Protein 9MNH (pdb70)

Nearest PDB structures (foldseek):
  8xnh-assembly1_C  TM=9.391E-01  e=3.619E-52  Henipavirus nipahense
  7upb-assembly1_A  TM=9.242E-01  e=6.682E-52  Henipavirus nipahense
  5evm-assembly2_E  TM=9.141E-01  e=5.653E-52  Henipavirus nipahense
  6t3f-assembly1_F  TM=9.152E-01  e=1.542E-51  Henipavirus nipahense
  8fmy-assembly1_A  TM=9.403E-01  e=2.978E-47  Mojiang virus

Foldseek 3Di:
DDVLQVLQLFKHWDDKFFAWEKDDWDKDKAKEFDQADDDLCPPFQPPLVVVLLVLCVVVQPLLQVLLVLLQVQWDQDDDPPRPRGTDGDCVSVPDDDDLSSVLSVVLVVCVVVVVLVVVVLVVLLPDQDAWDWDDSDPPDIYIYGYQCSVVSVPPLNVVNPVDDSVVSNVVVNVVSVVLSVLVCPQCPVCSVRQRRDKGWLQSVCVSNVRDQVVVCVSRPPDDDDDVCPPPRRQFIWGWNHRDSPSRMTMIMTIDIDMDGDPQKMKIAMDWFWWQDPNFIKIWDDDGIWIAHPNDTWDFDCPQWDDDPHHIYHHDDGTHHDDVLVVCCVPPDVQSIEMETDDDDPGDAWDADQQKIWGQCVVWWKAAPVVGDTDDQDPQGTIDIDAVVVHQWMCTRNDTGGGYDDQPDDHSRPDHHNHYDHDDDDVVVVVVVVVVVVVVVVVVVVVVVVVVVCVPDVVPDD/DDQLQVVQLFKHWDDKFFAKAWDDWDKDKAKEFDQADDDLQPPFQPVLVVVLLVLCCVPLVLLFVLLVLLQVQWAWDDDPPHDIDTDRHPPSPPDDDPLLVVLSVVLVVCVVVVVLVVVCLVVLLPDQDAWDWDDSDPPDIYIYGYQCSVVSVPPLSVVNPVDDSVVSNVVVNVVSVVLSVLCCPQCPVCSVRQRRDKGWLQSVCVSNVRDQVVVCVSRPPDDDDDVCPVPRRGWIKGWNHRDSPSRMTMIMIIDIDMDGDPQKMKIAMDGFWWQDPNFTKIWDDDGIWIAHPNAIWDFDCPAWDDDPHHIYHHHDGTHHDDPLVVCCVPPDVQSIEMETDDDDPGDAWDDDQQKIWGQCPVWWKAAPVPGDTDDDDPQGTTDIDAVVVHAWMCTRNDTDGGDDDQPDDHSRPDHHHHYYYDDDDVVVVVVVVVVVVVVVVVVVVCVVVVVVVCCCVVVVD/DDQLQVVQQFKHWDDKFFAKAWDDWDKDKAKEFDQADDDLCPPFQPPLVVVLLVLCCVPLVLLFVLLVVLLVAKAWAPPPPPDTGIHGRCVPVPDDDDLSVVLSSVLNVCVVVVVLVVVVLVVLLPDQDAWDWDDSDPPDIYIYGYQCSVVCVPPLNVCNPVDDSVVSNVVVNVVSVVLSVLCCPQCPVCSVRQRRDKGWLQSVCVSNVRDQVVCCVSRPHDDDDQVCVVPRRGWIKGWNHRDSPSRMTMIMIIDIDMGGDPQKMKIAMDGFWWQDPNFTKTWDADGIWIAHPNDTWDFDCPQWDDGPRHIYHHDDGTHHDDVLNVCCVPPAVQSIEMETDDDDPGDAWDADQQKIWGQCVVWWKAAPVPGDTDDQDPQGTIDIDAVVVHAWMQTRNDTDGGDDDDPPDHSNRDGHNNHDHDYDPDPVVVVVVVVVVVVVVVVVVVVVVVVVVVVCVVVPD

Secondary structure (DSSP, 8-state):
--HHHHHHHTEEEEEEEEEEEE---EEEEEEEE-SPP-SGGGSS-TTTHHHHHHHHHHHHHHHHHHHHHHHHHB----SSS--SS--B-HHHH-EE-HHHHHHHHHHHHHHHHHHHHHTTHHHHTT--SSB--EE-SSS-EE--B-STTTHHHHTTTT-SSSS-HHHHHHHHHHHHHHHHHHHHHHTSGGGT-TTT----HHHHHGGGTS-HHHHHHHHT----SSHHHH--S---EEEEE--TTTTEEEEEEEE--EEE-TT-EEEEEEE--EEETTEEEEE---S-EEESSS-EEEE--SS-EE-SSEEEESS--EE---HHHHHHHHT-STTS-EEEE--S----EEEETTEEEE-TTTS-EEETTTTEE----SS-SSEEE-TTT-SEEEETTEEEE--S---SS-TTTS------B----HHHHHHHHHHHHHHHHHHHHHHHHHHHHHHHTTT--/--HHHHHHHTEEEEEEEEEEEE---EEEEEEEE-S---SGGGSS-TTTHHHHHHHHHHHHHHHHHHHHHHHHTEE----TTS----EEETTSS-EE-HHHHHHHHHHHHHHHHHHHHHTTHHHHTT--SSB--EE-SSS-EE--B-STTTTTTTTSSS-SSSS-HHHHHHHHHHHHHHHHHHHHHHTSGGGT-TTTS-EEHHHHHGGGTS-HHHHHHHHT----SSHHHH--S--EEEEEE--TTTTEEEEEEEE--EEE-TT-EEEEEEE--EEETTEEEEE---SEEEESSS-EEB---SS-EE-SSEEEESS---B---HHHHHHHHT-SSSS-EEEE--S----EEEETTEEEE-TTTS-EEETTTTEE----TT-SSEEE-TTT-SEEEETTEEEE--S---SS-TTSS------B----HHHHHHHHHHHHHHHHHHHHHHHHHHHHHHHHTTT-/--HHHHHHHTEEEEEEEEEEEE-S-EEEEEEEE-SPP-SGGGSS-TTTHHHHHHHHHHHHHHHHHHHHHHTTT-EES-SSSS---EEEEHHHH-EE-HHHHHHHHHHHHHHHHHHHHHTTHHHHTT--SSB--EE-SSS-EE--B-SSTTHHHHTSSTTSSSS-HHHHHHHHHHHHHHHHHHHHHHTSGGGT-TTT--EEHHHHHGGGTS-HHHHHHHHT----SSHHHH--S--EEEEEE--TTTTEEEEEEEE--EEE-TT-EEEEEEE--EEETTEEEEE---SEEEESSS-EEB---SS-EE-SSEEEESS---B---HHHHHHHHT-GGG--EEEE--S----EEEETTEEEE-TTTS-EEETTTTEE----TT-SSEEE-TTT-SEEEETTEEEE--S---S--TTTS----------TTTHHHHHHHHHHHHHHHHHHHHHHHHHHHHHHGGG-

B-factor: mean 60.15, std 31.33, range [11.2, 174.12]

Solvent-accessible surface area: 61331 Å² total; per-residue (Å²): 73,59,61,40,60,7,7,6,10,0,1,2,55,1,79,71,22,81,3,36,28,32,17,150,79,78,69,78,20,4,0,4,9,3,26,5,30,40,111,74,3,111,110,22,11,104,160,17,30,81,42,3,45,110,49,0,49,45,5,1,78,55,4,28,101,28,2,75,93,24,33,119,12,10,138,100,24,68,40,107,168,21,118,150,11,18,12,3,37,1,85,57,22,29,28,2,42,23,67,42,4,72,24,3,33,52,5,48,144,1,56,125,44,1,55,111,2,23,91,60,81,116,25,4,62,118,4,79,86,14,40,52,94,26,97,28,37,144,165,100,62,5,10,3,8,6,20,10,3,23,61,7,33,11,58,1,24,45,36,53,127,142,22,56,44,150,42,2,16,53,11,1,48,42,32,1,37,46,3,3,12,49,2,24,90,22,6,1,75,3,9,91,32,3,3,36,34,89,9,61,3,67,38,2,0,90,4,13,98,19,2,23,30,30,8,18,79,29,9,57,26,102,39,136,81,49,15,39,28,31,13,10,94,32,6,38,4,36,1,7,72,3,14,52,130,17,34,0,8,0,1,51,0,39,45,23,73,42,87,97,31,109,59,7,62,0,9,31,13,27,68,0,0,8,48,76,75,82,26,38,35,25,2,29,9,44,68,38,2,1,44,82,78,156,88,11,3,45,16,51,39,102,93,13,49,59,2,62,85,4,6,0,3,47,98,41,23,8,71,40,17,15,76,69,16,66,65,8,3,39,32,68,6,49,24,5,2,28,69,74,17,86,15,94,84,20,54,45,28,2,6,5,80,0,5,0,30,2,1,13,103,66,28,70,4,54,2,7,68,76,105,99,112,44,136,34,59,147,65,11,21,6,18,8,2,9,73,98,134,2,67,11,0,30,0,24,187,41,14,0,30,18,9,73,150,58,18,161,76,7,5,37,108,49,96,26,86,56,7,59,69,12,107,56,16,45,9,62,17,28,104,54,24,33,68,11,91,71,13,40,61,124,11,70,91,53,24,146,92,6,61,48,18,54,109,135,38,53,65,32,198,79,55,66,41,58,4,5,11,15,0,1,2,56,1,85,67,18,81,3,36,30,45,21,160,69,79,68,85,17,5,1,3,9,4,29,7,28,38,111,78,3,111,107,22,15,117,133,14,28,62,42,3,39,109,49,1,47,41,5,2,76,46,4,27,102,31,4,72,111,26,38,111,19,4,145,60,38,86,14,88,119,38,142,112,23,12,23,0,34,0,86,62,29,31,25,1,38,20,69,40,3,74,25,1,12,53,9,42,132,2,58,126,43,2,54,112,2,24,91,58,74,116,28,4,64,117,5,80,87,14,43,51,95,27,95,29,38,145,164,100,78,5,9,3,7,5,19,8,4,23,66,6,30,11,60,2,26,41,35,51,128,139,24,56,43,151,47,2,16,56,17,2,49,42,30,1,35,45,3,2,14,49,2,32,100,17,5,6,76,3,8,91,36,1,5,34,34,72,8,65,9,72,39,1,0,92,4,15,95,22,3,27,34,35,9,20,77,22,17,57,30,100,41,136,81,50,17,34,34,15,8,12,105,30,6,50,3,41,3,8,73,3,16,51,125,18,33,2,6,0,1,48,1,43,39,20,73,48,108,87,36,110,59,7,64,0,9,34,14,29,55,0,0,11,45,79,73,81,18,39,32,24,2,41,6,46,67,39,3,2,36,88,76,212,93,15,7,52,16,55,41,101,105,13,46,53,2,65,86,4,2,1,4,53,95,42,24,6,75,50,19,10,81,56,19,67,70,5,2,71,31,66,8,51,32,2,5,33,65,78,17,81,19,94,82,23,54,42,26,3,5,8,82,0,8,0,28,1,0,13,106,65,25,75,4,60,2,25,53,79,115,102,110,41,132,32,59,144,55,9,18,8,17,6,1,3,69,96,131,2,72,12,0,28,0,23,174,33,13,1,24,23,11,67,158,74,25,171,89,11,10,39,108,47,96,46,79,54,6,38,64,24,82,93,55,74,8,25,27,22,43,25,52,28,86,11,82,121,25,31,53,117,15,80,70,31,30,149,94,25,49,67,38,23,105,130,30,32,59,60,136,75,54,62,40,52,4,6,12,12,0,1,2,48,1,76,72,17,81,3,36,31,41,17,133,72,80,69,88,16,10,0,5,8,4,27,5,30,40,108,77,3,108,111,22,11,120,170,20,31,78,41,3,46,104,50,1,46,52,5,3,80,56,5,25,105,32,3,66,110,23,24,110,30,0,113,94,33,0,79,10,147,100,65,133,36,30,21,2,36,0,75,65,36,26,32,2,42,23,68,42,4,72,26,1,28,54,5,35,148,3,52,124,45,2,55,114,2,22,91,59,81,115,24,3,57,115,4,82,91,14,39,49,97,20,98,30,39,144,166,107,76,6,11,2,9,7,24,13,4,24,69,7,31,12,57,1,27,44,30,56,127,141,26,56,44,151,44,2,16,54,14,2,48,44,38,1,37,38,5,2,12,42,3,24,92,19,6,8,74,2,10,99,34,4,3,35,34,82,11,61,7,78,39,3,0,93,2,18,102,22,3,28,32,28,11,18,78,27,16,58,27,104,37,134,79,59,17,38,34,39,10,12,111,19,8,40,2,38,3,5,70,4,15,51,128,14,36,0,8,0,2,47,1,40,39,27,74,47,81,90,33,112,60,7,64,0,8,43,12,31,67,1,0,2,44,83,72,82,17,36,32,17,1,30,10,43,71,44,3,3,41,93,70,214,93,13,7,43,16,53,38,103,97,11,29,56,5,61,86,2,4,0,2,47,98,42,22,9,70,25,18,18,83,59,22,63,67,4,2,76,32,66,8,59,22,3,1,27,56,96,22,87,18,95,92,25,53,36,28,3,4,8,85,2,9,2,29,0,0,13,109,61,21,75,4,61,2,2,53,78,84,102,114,41,133,33,57,139,58,11,12,6,17,5,1,4,74,98,122,2,70,24,0,33,0,44,131,22,13,1,31,18,13,67,149,53,51,155,62,18,6,42,111,39,85,67,70,40,11,40,71,5,88,51,82,92,74,43,22,15,18,20,12,10,36,30,58,77,17,12,41,88,13,75,75,24,29,136,88,14,77,60,12,62,94,83,30,94,47,54,209

Structure (mmCIF, N/CA/C/O backbone):
data_9MNH
#
_entry.id   9MNH
#
_cell.length_a   1.00
_cell.length_b   1.00
_cell.length_c   1.00
_cell.angle_alpha   90.00
_cell.angle_beta   90.00
_cell.angle_gamma   90.00
#
_symmetry.space_group_name_H-M   'P 1'
#
loop_
_entity.id
_entity.type
_entity.pdbx_description
1 polymer 'Fusion Protein'
2 branched beta-D-mannopyranose-(1-4)-2-acetamido-2-deoxy-beta-D-glucopyranose-(1-4)-2-acetamido-2-deoxy-beta-D-glucopyranose
3 branched beta-D-mannopyranose-(1-4)-2-acetamido-2-deoxy-beta-D-glucopyranose-(1-4)-[alpha-L-fucopyranose-(1-6)]2-acetamido-2-deoxy-beta-D-glucopyranose
4 non-polymer 2-acetamido-2-deoxy-beta-D-glucopyranose
#
loop_
_atom_site.group_PDB
_atom_site.id
_atom_site.type_symbol
_atom_site.label_atom_id
_atom_site.label_alt_id
_atom_site.label_comp_id
_atom_site.label_asym_id
_atom_site.label_entity_id
_atom_site.label_seq_id
_atom_site.pdbx_PDB_ins_code
_atom_site.Cartn_x
_atom_site.Cartn_y
_atom_site.Cartn_z
_atom_site.occupancy
_atom_site.B_iso_or_equiv
_atom_site.auth_seq_id
_atom_site.auth_comp_id
_atom_site.auth_asym_id
_atom_site.auth_atom_id
_atom_site.pdbx_PDB_model_num
ATOM 1 N N . VAL A 1 1 ? 147.242 182.898 161.086 1.00 89.66 22 VAL A N 1
ATOM 2 C CA . VAL A 1 1 ? 147.677 181.517 161.238 1.00 89.66 22 VAL A CA 1
ATOM 3 C C . VAL A 1 1 ? 146.466 180.572 161.156 1.00 89.66 22 VAL A C 1
ATOM 4 O O . VAL A 1 1 ? 145.378 180.880 161.648 1.00 89.66 22 VAL A O 1
ATOM 8 N N . ASP A 1 2 ? 146.646 179.448 160.465 1.00 87.17 23 ASP A N 1
ATOM 9 C CA . ASP A 1 2 ? 145.608 178.435 160.320 1.00 87.17 23 ASP A CA 1
ATOM 10 C C . ASP A 1 2 ? 146.014 177.200 161.115 1.00 87.17 23 ASP A C 1
ATOM 11 O O . ASP A 1 2 ? 147.009 176.545 160.786 1.00 87.17 23 ASP A O 1
ATOM 16 N N . PHE A 1 3 ? 145.245 176.883 162.157 1.00 72.62 24 PHE A N 1
ATOM 17 C CA . PHE A 1 3 ? 145.586 175.768 163.030 1.00 72.62 24 PHE A CA 1
ATOM 18 C C . PHE A 1 3 ? 145.111 174.419 162.507 1.00 72.62 24 PHE A C 1
ATOM 19 O O . PHE A 1 3 ? 145.548 173.392 163.032 1.00 72.62 24 PHE A O 1
ATOM 27 N N . GLU A 1 4 ? 144.244 174.390 161.492 1.00 75.95 25 GLU A N 1
ATOM 28 C CA . GLU A 1 4 ? 143.796 173.113 160.941 1.00 75.95 25 GLU A CA 1
ATOM 29 C C . GLU A 1 4 ? 144.904 172.442 160.136 1.00 75.95 25 GLU A C 1
ATOM 30 O O . GLU A 1 4 ? 145.170 171.245 160.302 1.00 75.95 25 GLU A O 1
ATOM 36 N N . ARG A 1 5 ? 145.571 173.208 159.268 1.00 77.54 26 ARG A N 1
ATOM 37 C CA . ARG A 1 5 ? 146.684 172.671 158.490 1.00 77.54 26 ARG A CA 1
ATOM 38 C C . ARG A 1 5 ? 147.875 172.342 159.384 1.00 77.54 26 ARG A C 1
ATOM 39 O O . ARG A 1 5 ? 148.555 171.327 159.180 1.00 77.54 26 ARG A O 1
ATOM 47 N N . LEU A 1 6 ? 148.128 173.179 160.392 1.00 62.76 27 LEU A N 1
ATOM 48 C CA . LEU A 1 6 ? 149.218 172.922 161.323 1.00 62.76 27 LEU A CA 1
ATOM 49 C C . LEU A 1 6 ? 148.893 171.769 162.267 1.00 62.76 27 LEU A C 1
ATOM 50 O O . LEU A 1 6 ? 149.813 171.140 162.797 1.00 62.76 27 LEU A O 1
ATOM 55 N N . ALA A 1 7 ? 147.608 171.473 162.481 1.00 58.68 28 ALA A N 1
ATOM 56 C CA . ALA A 1 7 ? 147.226 170.253 163.181 1.00 58.68 28 ALA A CA 1
ATOM 57 C C . ALA A 1 7 ? 147.354 169.032 162.287 1.00 58.68 28 ALA A C 1
ATOM 58 O O . ALA A 1 7 ? 147.626 167.932 162.780 1.00 58.68 28 ALA A O 1
ATOM 60 N N . SER A 1 8 ? 147.144 169.208 160.982 1.00 68.17 29 SER A N 1
ATOM 61 C CA . SER A 1 8 ? 147.351 168.112 160.042 1.00 68.17 29 SER A CA 1
ATOM 62 C C . SER A 1 8 ? 148.828 167.759 159.916 1.00 68.17 29 SER A C 1
ATOM 63 O O . SER A 1 8 ? 149.176 166.585 159.743 1.00 68.17 29 SER A O 1
ATOM 66 N N . ILE A 1 9 ? 149.714 168.755 159.998 1.00 64.01 30 ILE A N 1
ATOM 67 C CA . ILE A 1 9 ? 151.139 168.465 159.851 1.00 64.01 30 ILE A CA 1
ATOM 68 C C . ILE A 1 9 ? 151.732 167.900 161.145 1.00 64.01 30 ILE A C 1
ATOM 69 O O . ILE A 1 9 ? 152.779 167.241 161.104 1.00 64.01 30 ILE A O 1
ATOM 74 N N . GLY A 1 10 ? 151.074 168.092 162.288 1.00 49.08 31 GLY A N 1
ATOM 75 C CA . GLY A 1 10 ? 151.548 167.489 163.520 1.00 49.08 31 GLY A CA 1
ATOM 76 C C . GLY A 1 10 ? 151.840 168.451 164.655 1.00 49.08 31 GLY A C 1
ATOM 77 O O . GLY A 1 10 ? 152.648 168.145 165.536 1.00 49.08 31 GLY A O 1
ATOM 78 N N . GLY A 1 11 ? 151.195 169.614 164.651 1.00 43.34 32 GLY A N 1
ATOM 79 C CA . GLY A 1 11 ? 151.357 170.568 165.732 1.00 43.34 32 GLY A CA 1
ATOM 80 C C . GLY A 1 11 ? 150.032 170.981 166.336 1.00 43.34 32 GLY A C 1
ATOM 81 O O . GLY A 1 11 ? 149.114 171.377 165.616 1.00 43.34 32 GLY A O 1
ATOM 82 N N . ILE A 1 12 ? 149.911 170.907 167.657 1.00 42.83 33 ILE A N 1
ATOM 83 C CA . ILE A 1 12 ? 148.644 171.121 168.344 1.00 42.83 33 ILE A CA 1
ATOM 84 C C . ILE A 1 12 ? 148.736 172.422 169.130 1.00 42.83 33 ILE A C 1
ATOM 85 O O . ILE A 1 12 ? 149.745 172.679 169.797 1.00 42.83 33 ILE A O 1
ATOM 90 N N . LYS A 1 13 ? 147.698 173.253 169.023 1.00 40.64 34 LYS A N 1
ATOM 91 C CA . LYS A 1 13 ? 147.691 174.564 169.663 1.00 40.64 34 LYS A CA 1
ATOM 92 C C . LYS A 1 13 ? 147.605 174.419 171.177 1.00 40.64 34 LYS A C 1
ATOM 93 O O . LYS A 1 13 ? 146.649 173.839 171.702 1.00 40.64 34 LYS A O 1
ATOM 99 N N . GLY A 1 14 ? 148.602 174.947 171.873 1.00 37.61 35 GLY A N 1
ATOM 100 C CA . GLY A 1 14 ? 148.662 174.907 173.319 1.00 37.61 35 GLY A CA 1
ATOM 101 C C . GLY A 1 14 ? 148.004 176.110 173.956 1.00 37.61 35 GLY A C 1
ATOM 102 O O . GLY A 1 14 ? 147.094 176.725 173.391 1.00 37.61 35 GLY A O 1
ATOM 103 N N . HIS A 1 15 ? 148.474 176.453 175.152 1.00 36.00 36 HIS A N 1
ATOM 104 C CA . HIS A 1 15 ? 147.888 177.545 175.915 1.00 36.00 36 HIS A CA 1
ATOM 105 C C . HIS A 1 15 ? 148.242 178.897 175.303 1.00 36.00 36 HIS A C 1
ATOM 106 O O . HIS A 1 15 ? 149.215 179.043 174.560 1.00 36.00 36 HIS A O 1
ATOM 113 N N . SER A 1 16 ? 147.417 179.892 175.618 1.00 37.60 37 SER A N 1
ATOM 114 C CA . SER A 1 16 ? 147.653 181.275 175.226 1.00 37.60 37 SER A CA 1
ATOM 115 C C . SER A 1 16 ? 148.057 182.067 176.462 1.00 37.60 37 SER A C 1
ATOM 116 O O . SER A 1 16 ? 147.317 182.098 177.452 1.00 37.60 37 SER A O 1
ATOM 119 N N . LYS A 1 17 ? 149.226 182.701 176.401 1.00 34.14 38 LYS A N 1
ATOM 120 C CA . LYS A 1 17 ? 149.774 183.458 177.517 1.00 34.14 38 LYS A CA 1
ATOM 121 C C . LYS A 1 17 ? 150.150 184.860 177.059 1.00 34.14 38 LYS A C 1
ATOM 122 O O . LYS A 1 17 ? 150.392 185.109 175.875 1.00 34.14 38 LYS A O 1
ATOM 128 N N . LEU A 1 18 ? 150.202 185.776 178.023 1.00 39.34 39 LEU A N 1
ATOM 129 C CA . LEU A 1 18 ? 150.511 187.173 177.765 1.00 39.34 39 LEU A CA 1
ATOM 130 C C . LEU A 1 18 ? 152.022 187.403 177.797 1.00 39.34 39 LEU A C 1
ATOM 131 O O . LEU A 1 18 ? 152.817 186.478 177.976 1.00 39.34 39 LEU A O 1
ATOM 136 N N . TYR A 1 19 ? 152.422 188.661 177.626 1.00 34.88 40 TYR A N 1
ATOM 137 C CA . TYR A 1 19 ? 153.828 189.040 177.591 1.00 34.88 40 TYR A CA 1
ATOM 138 C C . TYR A 1 19 ? 154.006 190.341 178.357 1.00 34.88 40 TYR A C 1
ATOM 139 O O . TYR A 1 19 ? 153.355 191.340 178.041 1.00 34.88 40 TYR A O 1
ATOM 148 N N . LYS A 1 20 ? 154.885 190.329 179.359 1.00 35.31 41 LYS A N 1
ATOM 149 C CA . LYS A 1 20 ? 155.120 191.491 180.203 1.00 35.31 41 LYS A CA 1
ATOM 150 C C . LYS A 1 20 ? 156.615 191.720 180.365 1.00 35.31 41 LYS A C 1
ATOM 151 O O . LYS A 1 20 ? 157.395 190.766 180.436 1.00 35.31 41 LYS A O 1
ATOM 157 N N . ILE A 1 21 ? 157.007 192.993 180.423 1.00 40.61 42 ILE A N 1
ATOM 158 C CA . ILE A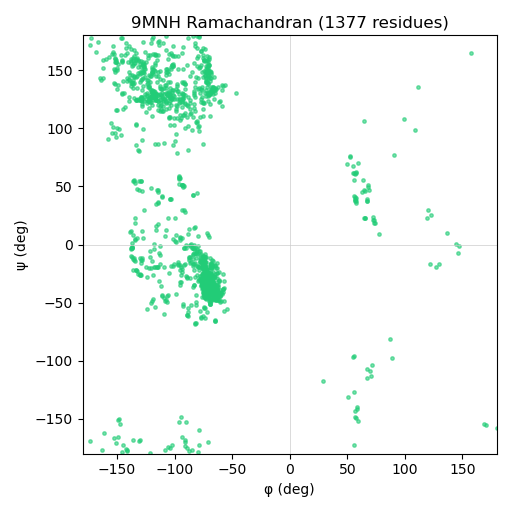 1 21 ? 158.406 193.402 180.465 1.00 40.61 42 ILE A CA 1
ATOM 159 C C . ILE A 1 21 ? 158.636 194.222 181.728 1.00 40.61 42 ILE A C 1
ATOM 160 O O . ILE A 1 21 ? 157.812 195.071 182.084 1.00 40.61 42 ILE A O 1
ATOM 165 N N . LYS A 1 22 ? 159.743 193.954 182.416 1.00 44.57 43 LYS A N 1
ATOM 166 C CA . LYS A 1 22 ? 160.160 194.812 183.517 1.00 44.57 43 LYS A CA 1
ATOM 167 C C . LYS A 1 22 ? 160.652 196.147 182.968 1.00 44.57 43 LYS A C 1
ATOM 168 O O . LYS A 1 22 ? 161.482 196.186 182.055 1.00 44.57 43 LYS A O 1
ATOM 174 N N . GLY A 1 23 ? 160.144 197.241 183.527 1.00 67.93 44 GLY A N 1
ATOM 175 C CA . GLY A 1 23 ? 160.498 198.559 183.027 1.00 67.93 44 GLY A CA 1
ATOM 176 C C . GLY A 1 23 ? 160.073 199.640 183.994 1.00 67.93 44 GLY A C 1
ATOM 177 O O . GLY A 1 23 ? 159.393 199.379 184.991 1.00 67.93 44 GLY A O 1
ATOM 178 N N . HIS A 1 24 ? 160.480 200.876 183.660 1.00 90.51 45 HIS A N 1
ATOM 179 C CA . HIS A 1 24 ? 160.313 202.107 184.435 1.00 90.51 45 HIS A CA 1
ATOM 180 C C . HIS A 1 24 ? 160.837 201.927 185.860 1.00 90.51 45 HIS A C 1
ATOM 181 O O . HIS A 1 24 ? 160.048 201.733 186.794 1.00 90.51 45 HIS A O 1
ATOM 188 N N . PRO A 1 25 ? 162.155 201.921 186.067 1.00 63.04 46 PRO A N 1
ATOM 189 C CA . PRO A 1 25 ? 162.675 201.688 187.418 1.00 63.04 46 PRO A CA 1
ATOM 190 C C . PRO A 1 25 ? 162.928 202.964 188.208 1.00 63.04 46 PRO A C 1
ATOM 191 O O . PRO A 1 25 ? 163.427 203.969 187.697 1.00 63.04 46 PRO A O 1
ATOM 195 N N . THR A 1 26 ? 162.569 202.915 189.485 1.00 43.45 47 THR A N 1
ATOM 196 C CA . THR A 1 26 ? 162.969 203.928 190.448 1.00 43.45 47 THR A CA 1
ATOM 197 C C . THR A 1 26 ? 164.113 203.386 191.299 1.00 43.45 47 THR A C 1
ATOM 198 O O . THR A 1 26 ? 164.367 202.180 191.342 1.00 43.45 47 THR A O 1
ATOM 202 N N . THR A 1 27 ? 164.815 204.292 191.968 1.00 38.77 48 THR A N 1
ATOM 203 C CA . THR A 1 27 ? 166.072 203.963 192.624 1.00 38.77 48 THR A CA 1
ATOM 204 C C . THR A 1 27 ? 165.927 204.001 194.139 1.00 38.77 48 THR A C 1
ATOM 205 O O . THR A 1 27 ? 165.236 204.864 194.688 1.00 38.77 48 THR A O 1
ATOM 209 N N . LYS A 1 28 ? 166.585 203.055 194.805 1.00 27.02 49 LYS A N 1
ATOM 210 C CA . LYS A 1 28 ? 166.715 203.052 196.254 1.00 27.02 49 LYS A CA 1
ATOM 211 C C . LYS A 1 28 ? 168.176 202.811 196.606 1.00 27.02 49 LYS A C 1
ATOM 212 O O . LYS A 1 28 ? 168.924 202.208 195.833 1.00 27.02 49 LYS A O 1
ATOM 218 N N . ASP A 1 29 ? 168.588 203.308 197.769 1.00 31.49 50 ASP A N 1
ATOM 219 C CA . ASP A 1 29 ? 169.982 203.259 198.188 1.00 31.49 50 ASP A CA 1
ATOM 220 C C . ASP A 1 29 ? 170.121 202.404 199.437 1.00 31.49 50 ASP A C 1
ATOM 221 O O . ASP A 1 29 ? 169.389 202.599 200.413 1.00 31.49 50 ASP A O 1
ATOM 226 N N . ILE A 1 30 ? 171.060 201.460 199.402 1.00 49.69 51 ILE A N 1
ATOM 227 C CA . ILE A 1 30 ? 171.410 200.658 200.564 1.00 49.69 51 ILE A CA 1
ATOM 228 C C . ILE A 1 30 ? 172.901 200.826 200.817 1.00 49.69 51 ILE A C 1
ATOM 229 O O . ILE A 1 30 ? 173.660 201.265 199.950 1.00 49.69 51 ILE A O 1
ATOM 234 N N . VAL A 1 31 ? 173.314 200.505 202.038 1.00 29.08 52 VAL A N 1
ATOM 235 C CA . VAL A 1 31 ? 174.722 200.510 202.409 1.00 29.08 52 VAL A CA 1
ATOM 236 C C . VAL A 1 31 ? 175.068 199.170 203.037 1.00 29.08 52 VAL A C 1
ATOM 237 O O . VAL A 1 31 ? 174.298 198.620 203.833 1.00 29.08 52 VAL A O 1
ATOM 241 N N . ILE A 1 32 ? 176.210 198.621 202.640 1.00 49.69 53 ILE A N 1
ATOM 242 C CA . ILE A 1 32 ? 176.680 197.332 203.122 1.00 49.69 53 ILE A CA 1
ATOM 243 C C . ILE A 1 32 ? 178.016 197.568 203.803 1.00 49.69 53 ILE A C 1
ATOM 244 O O . ILE A 1 32 ? 179.008 197.899 203.141 1.00 49.69 53 ILE A O 1
ATOM 249 N N . LYS A 1 33 ? 178.044 197.417 205.120 1.00 24.88 54 LYS A N 1
ATOM 250 C CA . LYS A 1 33 ? 179.310 197.403 205.823 1.00 24.88 54 LYS A CA 1
ATOM 251 C C . LYS A 1 33 ? 179.941 196.020 205.699 1.00 24.88 54 LYS A C 1
ATOM 252 O O . LYS A 1 33 ? 179.257 195.015 205.496 1.00 24.88 54 LYS A O 1
ATOM 258 N N . LEU A 1 34 ? 181.266 195.978 205.782 1.00 22.36 55 LEU A N 1
ATOM 259 C CA . LEU A 1 34 ? 181.990 194.727 205.601 1.00 22.36 55 LEU A CA 1
ATOM 260 C C . LEU A 1 34 ? 182.655 194.224 206.870 1.00 22.36 55 LEU A C 1
ATOM 261 O O . LEU A 1 34 ? 182.700 193.015 207.098 1.00 22.36 55 LEU A O 1
ATOM 266 N N . VAL A 1 35 ? 183.160 195.119 207.712 1.00 49.69 56 VAL A N 1
ATOM 267 C CA . VAL A 1 35 ? 183.762 194.726 208.982 1.00 49.69 56 VAL A CA 1
ATOM 268 C C . VAL A 1 35 ? 182.646 194.540 210.004 1.00 49.69 56 VAL A C 1
ATOM 269 O O . VAL A 1 35 ? 181.880 195.482 210.253 1.00 49.69 56 VAL A O 1
ATOM 273 N N . PRO A 1 36 ? 182.502 193.356 210.599 1.00 38.74 57 PRO A N 1
ATOM 274 C CA . PRO A 1 36 ? 181.469 193.171 211.625 1.00 38.74 57 PRO A CA 1
ATOM 275 C C . PRO A 1 36 ? 181.819 193.912 212.905 1.00 38.74 57 PRO A C 1
ATOM 276 O O . PRO A 1 36 ? 182.968 193.915 213.351 1.00 38.74 57 PRO A O 1
ATOM 280 N N . ASN A 1 37 ? 180.811 194.547 213.495 1.00 50.31 58 ASN A N 1
ATOM 281 C CA . ASN A 1 37 ? 181.005 195.365 214.684 1.00 50.31 58 ASN A CA 1
ATOM 282 C C . ASN A 1 37 ? 180.876 194.492 215.923 1.00 50.31 58 ASN A C 1
ATOM 283 O O . ASN A 1 37 ? 179.824 193.889 216.160 1.00 50.31 58 ASN A O 1
ATOM 288 N N . LEU A 1 38 ? 181.945 194.427 216.711 1.00 67.59 59 LEU A N 1
ATOM 289 C CA . LEU A 1 38 ? 181.963 193.669 217.952 1.00 67.59 59 LEU A CA 1
ATOM 290 C C . LEU A 1 38 ? 182.236 194.614 219.113 1.00 67.59 59 LEU A C 1
ATOM 291 O O . LEU A 1 38 ? 183.151 195.442 219.048 1.00 67.59 59 LEU A O 1
ATOM 296 N N . ASN A 1 39 ? 181.415 194.511 220.155 1.00 87.12 60 ASN A N 1
ATOM 297 C CA . ASN A 1 39 ? 181.623 195.252 221.391 1.00 87.12 60 ASN A CA 1
ATOM 298 C C . ASN A 1 39 ? 181.552 194.383 222.635 1.00 87.12 60 ASN A C 1
ATOM 299 O O . ASN A 1 39 ? 182.152 194.751 223.652 1.00 87.12 60 ASN A O 1
ATOM 304 N N . ASN A 1 40 ? 180.843 193.254 222.594 1.00 98.94 61 ASN A N 1
ATOM 305 C CA . ASN A 1 40 ? 180.909 192.282 223.677 1.00 98.94 61 ASN A CA 1
ATOM 306 C C . ASN A 1 40 ? 182.262 191.587 223.730 1.00 98.94 61 ASN A C 1
ATOM 307 O O . ASN A 1 40 ? 182.686 191.144 224.803 1.00 98.94 61 ASN A O 1
ATOM 312 N N . LEU A 1 41 ? 182.954 191.493 222.592 1.00 92.12 62 LEU A N 1
ATOM 313 C CA . LEU A 1 41 ? 184.217 190.773 222.485 1.00 92.12 62 LEU A CA 1
ATOM 314 C C . LEU A 1 41 ? 185.428 191.661 222.742 1.00 92.12 62 LEU A C 1
ATOM 315 O O . LEU A 1 41 ? 186.516 191.381 222.225 1.00 92.12 62 LEU A O 1
ATOM 320 N N . THR A 1 42 ? 185.278 192.721 223.534 1.00 91.75 63 THR A N 1
ATOM 321 C CA . THR A 1 42 ? 186.410 193.581 223.855 1.00 91.75 63 THR A CA 1
ATOM 322 C C . THR A 1 42 ? 187.360 192.962 224.874 1.00 91.75 63 THR A C 1
ATOM 323 O O . THR A 1 42 ? 188.445 193.510 225.094 1.00 91.75 63 THR A O 1
ATOM 327 N N . VAL A 1 43 ? 186.987 191.847 225.495 1.00 94.12 64 VAL A N 1
ATOM 328 C CA . VAL A 1 43 ? 187.840 191.195 226.483 1.00 94.12 64 VAL A CA 1
ATOM 329 C C . VAL A 1 43 ? 188.785 190.195 225.830 1.00 94.12 64 VAL A C 1
ATOM 330 O O . VAL A 1 43 ? 190.003 190.264 226.016 1.00 94.12 64 VAL A O 1
ATOM 334 N N . CYS A 1 44 ? 188.250 189.250 225.054 1.00 103.33 65 CYS A N 1
ATOM 335 C CA . CYS A 1 44 ? 189.045 188.177 224.451 1.00 103.33 65 CYS A CA 1
ATOM 336 C C . CYS A 1 44 ? 188.732 188.066 222.960 1.00 103.33 65 CYS A C 1
ATOM 337 O O . CYS A 1 44 ? 187.957 187.202 222.542 1.00 103.33 65 CYS A O 1
ATOM 340 N N . SER A 1 45 ? 189.346 188.936 222.160 1.00 105.88 66 SER A N 1
ATOM 341 C CA . SER A 1 45 ? 189.343 188.774 220.711 1.00 105.88 66 SER A CA 1
ATOM 342 C C . SER A 1 45 ? 190.703 188.999 220.075 1.00 105.88 66 SER A C 1
ATOM 343 O O . SER A 1 45 ? 190.857 188.678 218.891 1.00 105.88 66 SER A O 1
ATOM 346 N N . GLU A 1 46 ? 191.678 189.531 220.811 1.00 105.74 67 GLU A N 1
ATOM 347 C CA . GLU A 1 46 ? 193.035 189.904 220.379 1.00 105.74 67 GLU A CA 1
ATOM 348 C C . GLU A 1 46 ? 192.928 190.906 219.224 1.00 105.74 67 GLU A C 1
ATOM 349 O O . GLU A 1 46 ? 191.978 191.697 219.156 1.00 105.74 67 GLU A O 1
ATOM 355 N N . MET A 1 47 ? 193.901 190.890 218.319 1.00 106.44 68 MET A N 1
ATOM 356 C CA . MET A 1 47 ? 193.931 191.769 217.156 1.00 106.44 68 MET A CA 1
ATOM 357 C C . MET A 1 47 ? 193.711 190.982 215.867 1.00 106.44 68 MET A C 1
ATOM 358 O O . MET A 1 47 ? 194.367 191.223 214.853 1.00 106.44 68 MET A O 1
ATOM 363 N N . SER A 1 48 ? 192.777 190.028 215.899 1.00 86.58 69 SER A N 1
ATOM 364 C CA . SER A 1 48 ? 192.505 189.174 214.747 1.00 86.58 69 SER A CA 1
ATOM 365 C C . SER A 1 48 ? 191.769 189.895 213.623 1.00 86.58 69 SER A C 1
ATOM 366 O O . SER A 1 48 ? 191.663 189.341 212.524 1.00 86.58 69 SER A O 1
ATOM 369 N N . ILE A 1 49 ? 191.261 191.104 213.867 1.00 64.56 70 ILE A N 1
ATOM 370 C CA . ILE A 1 49 ? 190.608 191.881 212.819 1.00 64.56 70 ILE A CA 1
ATOM 371 C C . ILE A 1 49 ? 191.626 192.446 211.828 1.00 64.56 70 ILE A C 1
ATOM 372 O O . ILE A 1 49 ? 191.263 192.760 210.686 1.00 64.56 70 ILE A O 1
ATOM 377 N N . ASP A 1 50 ? 192.902 192.542 212.228 1.00 57.69 71 ASP A N 1
ATOM 378 C CA . ASP A 1 50 ? 193.928 193.176 211.400 1.00 57.69 71 ASP A CA 1
ATOM 379 C C . ASP A 1 50 ? 194.227 192.370 210.139 1.00 57.69 71 ASP A C 1
ATOM 380 O O . ASP A 1 50 ? 194.451 192.949 209.068 1.00 57.69 71 ASP A O 1
ATOM 385 N N . GLY A 1 51 ? 194.228 191.038 210.244 1.00 39.57 72 GLY A N 1
ATOM 386 C CA . GLY A 1 51 ? 194.416 190.209 209.062 1.00 39.57 72 GLY A CA 1
ATOM 387 C C . GLY A 1 51 ? 193.260 190.312 208.085 1.00 39.57 72 GLY A C 1
ATOM 388 O O . GLY A 1 51 ? 193.465 190.334 206.866 1.00 39.57 72 GLY A O 1
ATOM 389 N N . TYR A 1 52 ? 192.033 190.407 208.605 1.00 33.01 73 TYR A N 1
ATOM 390 C CA . TYR A 1 52 ? 190.868 190.611 207.751 1.00 33.01 73 TYR A CA 1
ATOM 391 C C . TYR A 1 52 ? 190.901 191.981 207.081 1.00 33.01 73 TYR A C 1
ATOM 392 O O . TYR A 1 52 ? 190.509 192.113 205.915 1.00 33.01 73 TYR A O 1
ATOM 401 N N . LEU A 1 53 ? 191.371 193.006 207.802 1.00 34.70 74 LEU A N 1
ATOM 402 C CA . LEU A 1 53 ? 191.519 194.337 207.217 1.00 34.70 74 LEU A CA 1
ATOM 403 C C . LEU A 1 53 ? 192.571 194.350 206.115 1.00 34.70 74 LEU A C 1
ATOM 404 O O . LEU A 1 53 ? 192.372 194.972 205.063 1.00 34.70 74 LEU A O 1
ATOM 409 N N . ASN A 1 54 ? 193.692 193.654 206.333 1.00 30.84 75 ASN A N 1
ATOM 410 C CA . ASN A 1 54 ? 194.720 193.552 205.302 1.00 30.84 75 ASN A CA 1
ATOM 411 C C . ASN A 1 54 ? 194.249 192.719 204.116 1.00 30.84 75 ASN A C 1
ATOM 412 O O . ASN A 1 54 ? 194.740 192.906 202.997 1.00 30.84 75 ASN A O 1
ATOM 417 N N . LEU A 1 55 ? 193.312 191.796 204.339 1.00 24.34 76 LEU A N 1
ATOM 418 C CA . LEU A 1 55 ? 192.748 191.042 203.225 1.00 24.34 76 LEU A CA 1
ATOM 419 C C . LEU A 1 55 ? 191.771 191.887 202.410 1.00 24.34 76 LEU A C 1
ATOM 420 O O . LEU A 1 55 ? 191.774 191.825 201.176 1.00 24.34 76 LEU A O 1
ATOM 425 N N . ILE A 1 56 ? 190.926 192.684 203.077 1.00 24.55 77 ILE A N 1
ATOM 426 C CA . ILE A 1 56 ? 189.894 193.442 202.364 1.00 24.55 77 ILE A CA 1
ATOM 427 C C . ILE A 1 56 ? 190.373 194.793 201.847 1.00 24.55 77 ILE A C 1
ATOM 428 O O . ILE A 1 56 ? 189.650 195.434 201.063 1.00 24.55 77 ILE A O 1
ATOM 433 N N . ASN A 1 57 ? 191.557 195.257 202.261 1.00 24.06 78 ASN A N 1
ATOM 434 C CA . ASN A 1 57 ? 192.099 196.480 201.679 1.00 24.06 78 ASN A CA 1
ATOM 435 C C . ASN A 1 57 ? 192.552 196.285 200.239 1.00 24.06 78 ASN A C 1
ATOM 436 O O . ASN A 1 57 ? 192.636 197.266 199.493 1.00 24.06 78 ASN A O 1
ATOM 441 N N . ALA A 1 58 ? 192.840 195.050 199.829 1.00 23.65 79 ALA A N 1
ATOM 442 C CA . ALA A 1 58 ? 193.120 194.764 198.429 1.00 23.65 79 ALA A CA 1
ATOM 443 C C . ALA A 1 58 ? 191.860 194.706 197.578 1.00 23.65 79 ALA A C 1
ATOM 444 O O . ALA A 1 58 ? 191.961 194.700 196.347 1.00 23.65 79 ALA A O 1
ATOM 446 N N . VAL A 1 59 ? 190.686 194.664 198.201 1.00 24.06 80 VAL A N 1
ATOM 447 C CA . VAL A 1 59 ? 189.419 194.641 197.488 1.00 24.06 80 VAL A CA 1
ATOM 448 C C . VAL A 1 59 ? 188.786 196.026 197.428 1.00 24.06 80 VAL A C 1
ATOM 449 O O . VAL A 1 59 ? 188.286 196.437 196.381 1.00 24.06 80 VAL A O 1
ATOM 453 N N . ILE A 1 60 ? 188.823 196.761 198.543 1.00 23.45 81 ILE A N 1
ATOM 454 C CA . ILE A 1 60 ? 188.076 198.015 198.643 1.00 23.45 81 ILE A CA 1
ATOM 455 C C . ILE A 1 60 ? 188.754 199.126 197.836 1.00 23.45 81 ILE A C 1
ATOM 456 O O . ILE A 1 60 ? 188.091 199.861 197.093 1.00 23.45 81 ILE A O 1
ATOM 461 N N . ILE A 1 61 ? 190.086 199.238 197.948 1.00 24.57 82 ILE A N 1
ATOM 462 C CA . ILE A 1 61 ? 190.795 200.425 197.438 1.00 24.57 82 ILE A CA 1
ATOM 463 C C . ILE A 1 61 ? 190.782 200.573 195.911 1.00 24.57 82 ILE A C 1
ATOM 464 O O . ILE A 1 61 ? 190.509 201.689 195.432 1.00 24.57 82 ILE A O 1
ATOM 469 N N . PRO A 1 62 ? 191.074 199.525 195.087 1.00 23.62 83 PRO A N 1
ATOM 470 C CA . PRO A 1 62 ? 190.991 199.735 193.622 1.00 23.62 83 PRO A CA 1
ATOM 471 C C . PRO A 1 62 ? 189.599 200.068 193.102 1.00 23.62 83 PRO A C 1
ATOM 472 O O . PRO A 1 62 ? 189.477 200.774 192.086 1.00 23.62 83 PRO A O 1
ATOM 476 N N . ILE A 1 63 ? 188.556 199.596 193.790 1.00 23.32 84 ILE A N 1
ATOM 477 C CA . ILE A 1 63 ? 187.186 199.979 193.464 1.00 23.32 84 ILE A CA 1
ATOM 478 C C . ILE A 1 63 ? 186.996 201.480 193.650 1.00 23.32 84 ILE A C 1
ATOM 479 O O . ILE A 1 63 ? 186.446 202.162 192.776 1.00 23.32 84 ILE A O 1
ATOM 484 N N . SER A 1 64 ? 187.503 202.018 194.766 1.00 21.13 85 SER A N 1
ATOM 485 C CA . SER A 1 64 ? 187.409 203.451 195.032 1.00 21.13 85 SER A CA 1
ATOM 486 C C . SER A 1 64 ? 188.216 204.264 194.029 1.00 21.13 85 SER A C 1
ATOM 487 O O . SER A 1 64 ? 187.773 205.338 193.602 1.00 21.13 85 SER A O 1
ATOM 490 N N . GLN A 1 65 ? 189.394 203.760 193.635 1.00 24.47 86 GLN A N 1
ATOM 491 C CA . GLN A 1 65 ? 190.224 204.444 192.640 1.00 24.47 86 GLN A CA 1
ATOM 492 C C . GLN A 1 65 ? 189.528 204.525 191.284 1.00 24.47 86 GLN A C 1
ATOM 493 O O . GLN A 1 65 ? 189.502 205.590 190.647 1.00 24.47 86 GLN A O 1
ATOM 499 N N . SER A 1 66 ? 188.940 203.411 190.836 1.00 24.85 87 SER A N 1
ATOM 500 C CA . SER A 1 66 ? 188.245 203.409 189.552 1.00 24.85 87 SER A CA 1
ATOM 501 C C . SER A 1 66 ? 186.985 204.268 189.595 1.00 24.85 87 SER A C 1
ATOM 502 O O . SER A 1 66 ? 186.669 204.962 188.617 1.00 24.85 87 SER A O 1
ATOM 505 N N . LEU A 1 67 ? 186.272 204.261 190.730 1.00 24.55 88 LEU A N 1
ATOM 506 C CA . LEU A 1 67 ? 185.090 205.109 190.871 1.00 24.55 88 LEU A CA 1
ATOM 507 C C . LEU A 1 67 ? 185.445 206.591 190.834 1.00 24.55 88 LEU A C 1
ATOM 508 O O . LEU A 1 67 ? 184.779 207.366 190.143 1.00 24.55 88 LEU A O 1
ATOM 513 N N . GLU A 1 68 ? 186.507 207.003 191.540 1.00 30.24 89 GLU A N 1
ATOM 514 C CA . GLU A 1 68 ? 186.849 208.426 191.545 1.00 30.24 89 GLU A CA 1
ATOM 515 C C . GLU A 1 68 ? 187.422 208.863 190.200 1.00 30.24 89 GLU A C 1
ATOM 516 O O . GLU A 1 68 ? 187.258 210.023 189.800 1.00 30.24 89 GLU A O 1
ATOM 522 N N . LEU A 1 69 ? 188.058 207.938 189.468 1.00 30.37 90 LEU A N 1
ATOM 523 C CA . LEU A 1 69 ? 188.449 208.236 188.091 1.00 30.37 90 LEU A CA 1
ATOM 524 C C . LEU A 1 69 ? 187.219 208.454 187.210 1.00 30.37 90 LEU A C 1
ATOM 525 O O . LEU A 1 69 ? 187.195 209.369 186.373 1.00 30.37 90 LEU A O 1
ATOM 530 N N . MET A 1 70 ? 186.178 207.633 187.400 1.00 28.97 91 MET A N 1
ATOM 531 C CA . MET A 1 70 ? 184.950 207.801 186.622 1.00 28.97 91 MET A CA 1
ATOM 532 C C . MET A 1 70 ? 184.213 209.091 186.980 1.00 28.97 91 MET A C 1
ATOM 533 O O . MET A 1 70 ? 183.536 209.677 186.128 1.00 28.97 91 MET A O 1
ATOM 538 N N . ARG A 1 71 ? 184.314 209.543 188.235 1.00 32.23 92 ARG A N 1
ATOM 539 C CA . ARG A 1 71 ? 183.774 210.866 188.558 1.00 32.23 92 ARG A CA 1
ATOM 540 C C . ARG A 1 71 ? 184.634 211.974 187.959 1.00 32.23 92 ARG A C 1
ATOM 541 O O . ARG A 1 71 ? 184.125 213.053 187.635 1.00 32.23 92 ARG A O 1
ATOM 549 N N . ASN A 1 72 ? 185.943 211.736 187.819 1.00 45.93 93 ASN A N 1
ATOM 550 C CA . ASN A 1 72 ? 186.807 212.752 187.221 1.00 45.93 93 ASN A CA 1
ATOM 551 C C . ASN A 1 72 ? 186.588 212.884 185.717 1.00 45.93 93 ASN A C 1
ATOM 552 O O . ASN A 1 72 ? 186.866 213.945 185.146 1.00 45.93 93 ASN A O 1
ATOM 557 N N . ASN A 1 73 ? 186.130 211.817 185.052 1.00 40.50 94 ASN A N 1
ATOM 558 C CA . ASN A 1 73 ? 185.934 211.887 183.602 1.00 40.50 94 ASN A CA 1
ATOM 559 C C . ASN A 1 73 ? 184.779 212.812 183.224 1.00 40.50 94 ASN A C 1
ATOM 560 O O . ASN A 1 73 ? 184.867 213.559 182.243 1.00 40.50 94 ASN A O 1
ATOM 565 N N . VAL A 1 74 ? 183.686 212.775 183.983 1.00 46.70 95 VAL A N 1
ATOM 566 C CA . VAL A 1 74 ? 182.540 213.637 183.706 1.00 46.70 95 VAL A CA 1
ATOM 567 C C . VAL A 1 74 ? 182.863 215.037 184.230 1.00 46.70 95 VAL A C 1
ATOM 568 O O . VAL A 1 74 ? 183.684 215.193 185.141 1.00 46.70 95 VAL A O 1
ATOM 572 N N . LYS A 1 75 ? 182.261 216.069 183.635 1.00 57.06 96 LYS A N 1
ATOM 573 C CA . LYS A 1 75 ? 182.575 217.450 184.002 1.00 57.06 96 LYS A CA 1
ATOM 574 C C . LYS A 1 75 ? 181.302 218.279 183.892 1.00 57.06 96 LYS A C 1
ATOM 575 O O . LYS A 1 75 ? 180.752 218.419 182.797 1.00 57.06 96 LYS A O 1
ATOM 581 N N . ASP A 1 76 ? 180.840 218.826 185.013 1.00 64.12 97 ASP A N 1
ATOM 582 C CA . ASP A 1 76 ? 179.633 219.644 185.000 1.00 64.12 97 ASP A CA 1
ATOM 583 C C . ASP A 1 76 ? 179.932 221.011 184.396 1.00 64.12 97 ASP A C 1
ATOM 584 O O . ASP A 1 76 ? 180.723 221.784 184.946 1.00 64.12 97 ASP A O 1
ATOM 589 N N . GLY A 1 77 ? 179.297 221.307 183.267 1.00 91.81 98 GLY A N 1
ATOM 590 C CA . GLY A 1 77 ? 179.520 222.569 182.582 1.00 91.81 98 GLY A CA 1
ATOM 591 C C . GLY A 1 77 ? 178.413 222.828 181.586 1.00 91.81 98 GLY A C 1
ATOM 592 O O . GLY A 1 77 ? 177.455 222.059 181.474 1.00 91.81 98 GLY A O 1
ATOM 593 N N . THR A 1 78 ? 178.563 223.932 180.854 1.00 109.45 99 THR A N 1
ATOM 594 C CA . THR A 1 78 ? 177.569 224.366 179.869 1.00 109.45 99 THR A CA 1
ATOM 595 C C . THR A 1 78 ? 178.201 225.175 178.737 1.00 109.45 99 THR A C 1
ATOM 596 O O . THR A 1 78 ? 178.438 226.384 178.850 1.00 109.45 99 THR A O 1
ATOM 600 N N . PRO A 1 79 ? 178.518 224.518 177.618 1.00 110.81 100 PRO A N 1
ATOM 601 C CA . PRO A 1 79 ? 178.839 225.267 176.396 1.00 110.81 100 PRO A CA 1
ATOM 602 C C . PRO A 1 79 ? 177.613 225.966 175.832 1.00 110.81 100 PRO A C 1
ATOM 603 O O . PRO A 1 79 ? 176.711 225.300 175.311 1.00 110.81 100 PRO A O 1
ATOM 607 N N . ASN A 1 80 ? 177.605 227.304 175.910 1.00 116.52 101 ASN A N 1
ATOM 608 C CA . ASN A 1 80 ? 176.500 228.186 175.529 1.00 116.52 101 ASN A CA 1
ATOM 609 C C . ASN A 1 80 ? 175.170 227.774 176.155 1.00 116.52 101 ASN A C 1
ATOM 610 O O . ASN A 1 80 ? 175.096 227.532 177.364 1.00 116.52 101 ASN A O 1
ATOM 615 N N . GLU A 1 81 ? 174.117 227.685 175.340 1.00 111.49 102 GLU A N 1
ATOM 616 C CA . GLU A 1 81 ? 172.782 227.322 175.820 1.00 111.49 102 GLU A CA 1
ATOM 617 C C . GLU A 1 81 ? 172.639 225.799 175.802 1.00 111.49 102 GLU A C 1
ATOM 618 O O . GLU A 1 81 ? 172.078 225.195 174.885 1.00 111.49 102 GLU A O 1
ATOM 624 N N . ASN A 1 82 ? 173.165 225.177 176.850 1.00 119.13 103 ASN A N 1
ATOM 625 C CA . ASN A 1 82 ? 173.198 223.731 176.963 1.00 119.13 103 ASN A CA 1
ATOM 626 C C . ASN A 1 82 ? 172.185 223.300 178.036 1.00 119.13 103 ASN A C 1
ATOM 627 O O . ASN A 1 82 ? 171.461 224.125 178.601 1.00 119.13 103 ASN A O 1
ATOM 632 N N . ILE A 1 83 ? 172.126 221.998 178.322 1.00 134.74 104 ILE A N 1
ATOM 633 C CA . ILE A 1 83 ? 171.196 221.420 179.289 1.00 134.74 104 ILE A CA 1
ATOM 634 C C . ILE A 1 83 ? 171.789 221.431 180.695 1.00 134.74 104 ILE A C 1
ATOM 635 O O . ILE A 1 83 ? 171.236 220.806 181.609 1.00 134.74 104 ILE A O 1
ATOM 640 N N . PHE A 1 84 ? 172.930 222.115 180.856 1.00 126.98 105 PHE A N 1
ATOM 641 C CA . PHE A 1 84 ? 173.569 222.422 182.146 1.00 126.98 105 PHE A CA 1
ATOM 642 C C . PHE A 1 84 ? 174.008 221.148 182.875 1.00 126.98 105 PHE A C 1
ATOM 643 O O . PHE A 1 84 ? 173.647 220.899 184.028 1.00 126.98 105 PHE A O 1
ATOM 651 N N . GLY A 1 85 ? 174.814 220.345 182.187 1.00 100.80 106 GLY A N 1
ATOM 652 C CA . GLY A 1 85 ? 175.310 219.120 182.786 1.00 100.80 106 GLY A CA 1
ATOM 653 C C . GLY A 1 85 ? 176.016 218.252 181.764 1.00 100.80 106 GLY A C 1
ATOM 654 O O . GLY A 1 85 ? 176.527 218.748 180.756 1.00 100.80 106 GLY A O 1
ATOM 655 N N . ALA A 1 86 ? 176.032 216.945 182.061 1.00 79.23 107 ALA A N 1
ATOM 656 C CA . ALA A 1 86 ? 176.665 215.884 181.276 1.00 79.23 107 ALA A CA 1
ATOM 657 C C . ALA A 1 86 ? 178.146 216.158 181.025 1.00 79.23 107 ALA A C 1
ATOM 658 O O . ALA A 1 86 ? 178.893 216.363 181.987 1.00 79.23 107 ALA A O 1
ATOM 660 N N . ILE A 1 87 ? 178.562 216.113 179.749 1.00 64.00 108 ILE A N 1
ATOM 661 C CA . ILE A 1 87 ? 179.919 216.349 179.237 1.00 64.00 108 ILE A CA 1
ATOM 662 C C . ILE A 1 87 ? 180.886 215.284 179.743 1.00 64.00 108 ILE A C 1
ATOM 663 O O . ILE A 1 87 ? 181.297 215.298 180.908 1.00 64.00 108 ILE A O 1
ATOM 668 N N . VAL A 1 88 ? 181.284 214.369 178.860 1.00 50.49 109 VAL A N 1
ATOM 669 C CA . VAL A 1 88 ? 182.307 213.375 179.172 1.00 50.49 109 VAL A CA 1
ATOM 670 C C . VAL A 1 88 ? 183.413 213.488 178.128 1.00 50.49 109 VAL A C 1
ATOM 671 O O . VAL A 1 88 ? 183.137 213.708 176.943 1.00 50.49 109 VAL A O 1
ATOM 675 N N . ALA A 1 89 ? 184.663 213.401 178.573 1.00 37.42 110 ALA A N 1
ATOM 676 C CA . ALA A 1 89 ? 185.798 213.600 177.683 1.00 37.42 110 ALA A CA 1
ATOM 677 C C . ALA A 1 89 ? 186.116 212.311 176.939 1.00 37.42 110 ALA A C 1
ATOM 678 O O . ALA A 1 89 ? 186.249 211.249 177.553 1.00 37.42 110 ALA A O 1
ATOM 680 N N . GLY A 1 90 ? 186.225 212.409 175.613 1.00 42.57 111 GLY A N 1
ATOM 681 C CA . GLY A 1 90 ? 186.571 211.244 174.816 1.00 42.57 111 GLY A CA 1
ATOM 682 C C . GLY A 1 90 ? 187.997 210.776 175.040 1.00 42.57 111 GLY A C 1
ATOM 683 O O . GLY A 1 90 ? 188.278 209.576 175.008 1.00 42.57 111 GLY A O 1
ATOM 684 N N . ALA A 1 91 ? 188.917 211.720 175.255 1.00 42.00 112 ALA A N 1
ATOM 685 C CA . ALA A 1 91 ? 190.313 211.360 175.486 1.00 42.00 112 ALA A CA 1
ATOM 686 C C . ALA A 1 91 ? 190.505 210.715 176.853 1.00 42.00 112 ALA A C 1
ATOM 687 O O . ALA A 1 91 ? 191.337 209.814 177.011 1.00 42.00 112 ALA A O 1
ATOM 689 N N . ALA A 1 92 ? 189.744 211.161 177.853 1.00 38.90 113 ALA A N 1
ATOM 690 C CA . ALA A 1 92 ? 189.889 210.612 179.195 1.00 38.90 113 ALA A CA 1
ATOM 691 C C . ALA A 1 92 ? 189.153 209.291 179.372 1.00 38.90 113 ALA A C 1
ATOM 692 O O . ALA A 1 92 ? 189.358 208.615 180.385 1.00 38.90 113 ALA A O 1
ATOM 694 N N . LEU A 1 93 ? 188.305 208.908 178.419 1.00 39.70 114 LEU A N 1
ATOM 695 C CA . LEU A 1 93 ? 187.504 207.696 178.535 1.00 39.70 114 LEU A CA 1
ATOM 696 C C . LEU A 1 93 ? 188.067 206.554 177.693 1.00 39.70 114 LEU A C 1
ATOM 697 O O . LEU A 1 93 ? 187.761 205.386 177.961 1.00 39.70 114 LEU A O 1
ATOM 702 N N . GLY A 1 94 ? 188.920 206.856 176.717 1.00 32.45 115 GLY A N 1
ATOM 703 C CA . GLY A 1 94 ? 189.543 205.830 175.902 1.00 32.45 115 GLY A CA 1
ATOM 704 C C . GLY A 1 94 ? 188.600 205.118 174.955 1.00 32.45 115 GLY A C 1
ATOM 705 O O . GLY A 1 94 ? 188.177 205.688 173.947 1.00 32.45 115 GLY A O 1
ATOM 706 N N . ILE A 1 95 ? 188.290 203.857 175.250 1.00 32.14 116 ILE A N 1
ATOM 707 C CA . ILE A 1 95 ? 187.364 203.052 174.461 1.00 32.14 116 ILE A CA 1
ATOM 708 C C . ILE A 1 95 ? 186.216 202.633 175.367 1.00 32.14 116 ILE A C 1
ATOM 709 O O . ILE A 1 95 ? 186.445 202.066 176.442 1.00 32.14 116 ILE A O 1
ATOM 714 N N . ALA A 1 96 ? 184.986 202.907 174.936 1.00 36.52 117 ALA A N 1
ATOM 715 C CA . ALA A 1 96 ? 183.826 202.666 175.781 1.00 36.52 117 ALA A CA 1
ATOM 716 C C . ALA A 1 96 ? 182.597 202.408 174.923 1.00 36.52 117 ALA A C 1
ATOM 717 O O . ALA A 1 96 ? 182.574 202.705 173.726 1.00 36.52 117 ALA A O 1
ATOM 719 N N . THR A 1 97 ? 181.573 201.848 175.559 1.00 45.82 118 THR A N 1
ATOM 720 C CA . THR A 1 97 ? 180.275 201.593 174.953 1.00 45.82 118 THR A CA 1
ATOM 721 C C . THR A 1 97 ? 179.258 202.605 175.476 1.00 45.82 118 THR A C 1
ATOM 722 O O . THR A 1 97 ? 179.594 203.543 176.203 1.00 45.82 118 THR A O 1
ATOM 726 N N . ALA A 1 98 ? 177.995 202.404 175.090 1.00 47.22 119 ALA A N 1
ATOM 727 C CA . ALA A 1 98 ? 176.939 203.333 175.487 1.00 47.22 119 ALA A CA 1
ATOM 728 C C . ALA A 1 98 ? 176.559 203.161 176.954 1.00 47.22 119 ALA A C 1
ATOM 729 O O . ALA A 1 98 ? 176.286 204.148 177.652 1.00 47.22 119 ALA A O 1
ATOM 731 N N . ALA A 1 99 ? 176.528 201.912 177.432 1.00 46.61 120 ALA A N 1
ATOM 732 C CA . ALA A 1 99 ? 176.128 201.638 178.809 1.00 46.61 120 ALA A CA 1
ATOM 733 C C . ALA A 1 99 ? 177.145 202.163 179.813 1.00 46.61 120 ALA A C 1
ATOM 734 O O . ALA A 1 99 ? 176.771 202.549 180.925 1.00 46.61 120 ALA A O 1
ATOM 736 N N . GLN A 1 100 ? 178.424 202.210 179.433 1.00 46.67 121 GLN A N 1
ATOM 737 C CA . GLN A 1 100 ? 179.440 202.766 180.320 1.00 46.67 121 GLN A CA 1
ATOM 738 C C . GLN A 1 100 ? 179.282 204.277 180.460 1.00 46.67 121 GLN A C 1
ATOM 739 O O . GLN A 1 100 ? 179.444 204.826 181.559 1.00 46.67 121 GLN A O 1
ATOM 745 N N . VAL A 1 101 ? 178.935 204.956 179.362 1.00 43.10 122 VAL A N 1
ATOM 746 C CA . VAL A 1 101 ? 178.637 206.386 179.406 1.00 43.10 122 VAL A CA 1
ATOM 747 C C . VAL A 1 101 ? 177.390 206.645 180.247 1.00 43.10 122 VAL A C 1
ATOM 748 O O . VAL A 1 101 ? 177.345 207.597 181.040 1.00 43.10 122 VAL A O 1
ATOM 752 N N . THR A 1 102 ? 176.377 205.777 180.116 1.00 39.77 123 THR A N 1
ATOM 753 C CA . THR A 1 102 ? 175.167 205.898 180.928 1.00 39.77 123 THR A CA 1
ATOM 754 C C . THR A 1 102 ? 175.461 205.677 182.411 1.00 39.77 123 THR A C 1
ATOM 755 O O . THR A 1 102 ? 174.880 206.346 183.273 1.00 39.77 123 THR A O 1
ATOM 759 N N . SER A 1 103 ? 176.387 204.766 182.723 1.00 37.15 124 SER A N 1
ATOM 760 C CA . SER A 1 103 ? 176.791 204.556 184.111 1.00 37.15 124 SER A CA 1
ATOM 761 C C . SER A 1 103 ? 177.556 205.757 184.662 1.00 37.15 124 SER A C 1
ATOM 762 O O . SER A 1 103 ? 177.399 206.107 185.837 1.00 37.15 124 SER A O 1
ATOM 765 N N . VAL A 1 104 ? 178.386 206.396 183.828 1.00 35.74 125 VAL A N 1
ATOM 766 C CA . VAL A 1 104 ? 179.089 207.615 184.239 1.00 35.74 125 VAL A CA 1
ATOM 767 C C . VAL A 1 104 ? 178.094 208.736 184.541 1.00 35.74 125 VAL A C 1
ATOM 768 O O . VAL A 1 104 ? 178.223 209.455 185.548 1.00 35.74 125 VAL A O 1
ATOM 772 N N . VAL A 1 105 ? 177.061 208.866 183.701 1.00 34.62 126 VAL A N 1
ATOM 773 C CA . VAL A 1 105 ? 175.980 209.821 183.953 1.00 34.62 126 VAL A CA 1
ATOM 774 C C . VAL A 1 105 ? 175.223 209.463 185.235 1.00 34.62 126 VAL A C 1
ATOM 775 O O . VAL A 1 105 ? 174.823 210.350 186.001 1.00 34.62 126 VAL A O 1
ATOM 779 N N . ALA A 1 106 ? 175.064 208.163 185.516 1.00 31.99 127 ALA A N 1
ATOM 780 C CA . ALA A 1 106 ? 174.394 207.724 186.742 1.00 31.99 127 ALA A CA 1
ATOM 781 C C . ALA A 1 106 ? 175.180 208.101 187.997 1.00 31.99 127 ALA A C 1
ATOM 782 O O . ALA A 1 106 ? 174.591 208.558 188.986 1.00 31.99 127 ALA A O 1
ATOM 784 N N . LEU A 1 107 ? 176.506 207.914 187.979 1.00 29.20 128 LEU A N 1
ATOM 785 C CA . LEU A 1 107 ? 177.334 208.358 189.105 1.00 29.20 128 LEU A CA 1
ATOM 786 C C . LEU A 1 107 ? 177.323 209.875 189.267 1.00 29.20 128 LEU A C 1
ATOM 787 O O . LEU A 1 107 ? 177.275 210.381 190.399 1.00 29.20 128 LEU A O 1
ATOM 792 N N . HIS A 1 108 ? 177.362 210.620 188.155 1.00 38.36 129 HIS A N 1
ATOM 793 C CA . HIS A 1 108 ? 177.300 212.078 188.258 1.00 38.36 129 HIS A CA 1
ATOM 794 C C . HIS A 1 108 ? 175.935 212.558 188.744 1.00 38.36 129 HIS A C 1
ATOM 795 O O . HIS A 1 108 ? 175.837 213.626 189.358 1.00 38.36 129 HIS A O 1
ATOM 802 N N . LYS A 1 109 ? 174.881 211.783 188.491 1.00 39.21 130 LYS A N 1
ATOM 803 C CA . LYS A 1 109 ? 173.565 212.115 189.023 1.00 39.21 130 LYS A CA 1
ATOM 804 C C . LYS A 1 109 ? 173.449 211.767 190.504 1.00 39.21 130 LYS A C 1
ATOM 805 O O . LYS A 1 109 ? 172.789 212.487 191.261 1.00 39.21 130 LYS A O 1
ATOM 811 N N . SER A 1 110 ? 174.078 210.674 190.936 1.00 31.43 131 SER A N 1
ATOM 812 C CA . SER A 1 110 ? 173.926 210.179 192.299 1.00 31.43 131 SER A CA 1
ATOM 813 C C . SER A 1 110 ? 175.024 210.644 193.250 1.00 31.43 131 SER A C 1
ATOM 814 O O . SER A 1 110 ? 175.056 210.180 194.397 1.00 31.43 131 SER A O 1
ATOM 817 N N . ASN A 1 111 ? 175.929 211.521 192.789 1.00 28.96 132 ASN A N 1
ATOM 818 C CA . ASN A 1 111 ? 177.005 212.042 193.639 1.00 28.96 132 ASN A CA 1
ATOM 819 C C . ASN A 1 111 ? 176.481 212.783 194.870 1.00 28.96 132 ASN A C 1
ATOM 820 O O . ASN A 1 111 ? 177.035 212.636 195.968 1.00 28.96 132 ASN A O 1
ATOM 825 N N . GLN A 1 112 ? 175.422 213.587 194.707 1.00 35.10 133 GLN A N 1
ATOM 826 C CA . GLN A 1 112 ? 174.898 214.375 195.824 1.00 35.10 133 GLN A CA 1
ATOM 827 C C . GLN A 1 112 ? 174.280 213.490 196.901 1.00 35.10 133 GLN A C 1
ATOM 828 O O . GLN A 1 112 ? 174.516 213.701 198.099 1.00 35.10 133 GLN A O 1
ATOM 834 N N . ASN A 1 113 ? 173.509 212.478 196.497 1.00 32.83 134 ASN A N 1
ATOM 835 C CA . ASN A 1 113 ? 172.940 211.558 197.475 1.00 32.83 134 ASN A CA 1
ATOM 836 C C . ASN A 1 113 ? 174.008 210.662 198.087 1.00 32.83 134 ASN A C 1
ATOM 837 O O . ASN A 1 113 ? 173.883 210.270 199.254 1.00 32.83 134 ASN A O 1
ATOM 842 N N . ALA A 1 114 ? 175.068 210.348 197.330 1.00 29.08 135 ALA A N 1
ATOM 843 C CA . ALA A 1 114 ? 176.194 209.609 197.895 1.00 29.08 135 ALA A CA 1
ATOM 844 C C . ALA A 1 114 ? 176.901 210.416 198.976 1.00 29.08 135 ALA A C 1
ATOM 845 O O . ALA A 1 114 ? 177.283 209.869 200.016 1.00 29.08 135 ALA A O 1
ATOM 847 N N . ALA A 1 115 ? 177.063 211.725 198.758 1.00 35.00 136 ALA A N 1
ATOM 848 C CA . ALA A 1 115 ? 177.639 212.588 199.788 1.00 35.00 136 ALA A CA 1
ATOM 849 C C . ALA A 1 115 ? 176.708 212.727 200.991 1.00 35.00 136 ALA A C 1
ATOM 850 O O . ALA A 1 115 ? 177.172 212.799 202.138 1.00 35.00 136 ALA A O 1
ATOM 852 N N . LYS A 1 116 ? 175.392 212.758 200.745 1.00 36.39 137 LYS A N 1
ATOM 853 C CA . LYS A 1 116 ? 174.423 212.836 201.838 1.00 36.39 137 LYS A CA 1
ATOM 854 C C . LYS A 1 116 ? 174.451 211.585 202.711 1.00 36.39 137 LYS A C 1
ATOM 855 O O . LYS A 1 116 ? 174.323 211.675 203.938 1.00 36.39 137 LYS A O 1
ATOM 861 N N . ILE A 1 117 ? 174.606 210.408 202.098 1.00 33.11 138 ILE A N 1
ATOM 862 C CA . ILE A 1 117 ? 174.763 209.184 202.882 1.00 33.11 138 ILE A CA 1
ATOM 863 C C . ILE A 1 117 ? 176.125 209.157 203.576 1.00 33.11 138 ILE A C 1
ATOM 864 O O . ILE A 1 117 ? 176.232 208.758 204.743 1.00 33.11 138 ILE A O 1
ATOM 869 N N . ASN A 1 118 ? 177.178 209.620 202.889 1.00 31.70 139 ASN A N 1
ATOM 870 C CA . ASN A 1 118 ? 178.527 209.626 203.449 1.00 31.70 139 ASN A CA 1
ATOM 871 C C . ASN A 1 118 ? 178.693 210.604 204.606 1.00 31.70 139 ASN A C 1
ATOM 872 O O . ASN A 1 118 ? 179.659 210.482 205.367 1.00 31.70 139 ASN A O 1
ATOM 877 N N . SER A 1 119 ? 177.784 211.572 204.751 1.00 33.46 140 SER A N 1
ATOM 878 C CA . SER A 1 119 ? 177.816 212.483 205.893 1.00 33.46 140 SER A CA 1
ATOM 879 C C . SER A 1 119 ? 177.502 211.811 207.230 1.00 33.46 140 SER A C 1
ATOM 880 O O . SER A 1 119 ? 177.736 212.427 208.274 1.00 33.46 140 SER A O 1
ATOM 883 N N . LEU A 1 120 ? 176.985 210.580 207.232 1.00 38.31 141 LEU A N 1
ATOM 884 C CA . LEU A 1 120 ? 176.668 209.874 208.470 1.00 38.31 141 LEU A CA 1
ATOM 885 C C . LEU A 1 120 ? 177.545 208.640 208.645 1.00 38.31 141 LEU A C 1
ATOM 886 O O . LEU A 1 120 ? 177.043 207.559 208.973 1.00 38.31 141 LEU A O 1
ATOM 891 N N . ARG A 1 121 ? 178.853 208.799 208.405 1.00 33.86 142 ARG A N 1
ATOM 892 C CA . ARG A 1 121 ? 179.796 207.687 208.514 1.00 33.86 142 ARG A CA 1
ATOM 893 C C . ARG A 1 121 ? 179.895 207.175 209.948 1.00 33.86 142 ARG A C 1
ATOM 894 O O . ARG A 1 121 ? 179.961 205.960 210.176 1.00 33.86 142 ARG A O 1
ATOM 902 N N . ASP A 1 122 ? 179.872 208.083 210.928 1.00 41.70 143 ASP A N 1
ATOM 903 C CA . ASP A 1 122 ? 179.879 207.666 212.327 1.00 41.70 143 ASP A CA 1
ATOM 904 C C . ASP A 1 122 ? 178.575 206.984 212.723 1.00 41.70 143 ASP A C 1
ATOM 905 O O . ASP A 1 122 ? 178.566 206.156 213.641 1.00 41.70 143 ASP A O 1
ATOM 910 N N . SER A 1 123 ? 177.470 207.312 212.049 1.00 38.32 144 SER A N 1
ATOM 911 C CA . SER A 1 123 ? 176.224 206.594 212.291 1.00 38.32 144 SER A CA 1
ATOM 912 C C . SER A 1 123 ? 176.234 205.218 211.638 1.00 38.32 144 SER A C 1
ATOM 913 O O . SER A 1 123 ? 175.599 204.288 212.148 1.00 38.32 144 SER A O 1
ATOM 916 N N . ILE A 1 124 ? 176.935 205.076 210.510 1.00 32.64 145 ILE A N 1
ATOM 917 C CA . ILE A 1 124 ? 177.012 203.788 209.824 1.00 32.64 145 ILE A CA 1
ATOM 918 C C . ILE A 1 124 ? 177.863 202.798 210.618 1.00 32.64 145 ILE A C 1
ATOM 919 O O . ILE A 1 124 ? 177.502 201.623 210.763 1.00 32.64 145 ILE A O 1
ATOM 924 N N . THR A 1 125 ? 178.978 203.259 211.181 1.00 35.75 146 THR A N 1
ATOM 925 C CA . THR A 1 125 ? 179.923 202.365 211.845 1.00 35.75 146 THR A CA 1
ATOM 926 C C . THR A 1 125 ? 179.518 201.986 213.266 1.00 35.75 146 THR A C 1
ATOM 927 O O . THR A 1 125 ? 180.218 201.183 213.889 1.00 35.75 146 THR A O 1
ATOM 931 N N . LYS A 1 126 ? 178.427 202.533 213.800 1.00 38.63 147 LYS A N 1
ATOM 932 C CA . LYS A 1 126 ? 178.053 202.280 215.187 1.00 38.63 147 LYS A CA 1
ATOM 933 C C . LYS A 1 126 ? 176.942 201.248 215.343 1.00 38.63 147 LYS A C 1
ATOM 934 O O . LYS A 1 126 ? 176.503 201.006 216.475 1.00 38.63 147 LYS A O 1
ATOM 940 N N . THR A 1 127 ? 176.491 200.625 214.253 1.00 39.21 148 THR A N 1
ATOM 941 C CA . THR A 1 127 ? 175.409 199.651 214.339 1.00 39.21 148 THR A CA 1
ATOM 942 C C . THR A 1 127 ? 175.873 198.369 215.022 1.00 39.21 148 THR A C 1
ATOM 943 O O . THR A 1 127 ? 177.060 198.028 215.022 1.00 39.21 148 THR A O 1
ATOM 947 N N . ASN A 1 128 ? 174.917 197.670 215.635 1.00 37.88 149 ASN A N 1
ATOM 948 C CA . ASN A 1 128 ? 175.214 196.429 216.337 1.00 37.88 149 ASN A CA 1
ATOM 949 C C . ASN A 1 128 ? 174.160 195.355 216.106 1.00 37.88 149 ASN A C 1
ATOM 950 O O . ASN A 1 128 ? 174.178 194.336 216.807 1.00 37.88 149 ASN A O 1
ATOM 955 N N . GLN A 1 129 ? 173.246 195.544 215.161 1.00 38.91 150 GLN A N 1
ATOM 956 C CA . GLN A 1 129 ? 172.243 194.548 214.823 1.00 38.91 150 GLN A CA 1
ATOM 957 C C . GLN A 1 129 ? 172.377 194.163 213.357 1.00 38.91 150 GLN A C 1
ATOM 958 O O . GLN A 1 129 ? 173.169 194.743 212.609 1.00 38.91 150 GLN A O 1
ATOM 964 N N . ALA A 1 130 ? 171.596 193.155 212.963 1.00 31.27 151 ALA A N 1
ATOM 965 C CA . ALA A 1 130 ? 171.626 192.621 211.605 1.00 31.27 151 ALA A CA 1
ATOM 966 C C . ALA A 1 130 ? 171.163 193.650 210.581 1.00 31.27 151 ALA A C 1
ATOM 967 O O . ALA A 1 130 ? 171.959 194.096 209.751 1.00 31.27 151 ALA A O 1
ATOM 969 N N . VAL A 1 131 ? 169.889 194.043 210.632 1.00 26.45 152 VAL A N 1
ATOM 970 C CA . VAL A 1 131 ? 169.338 195.083 209.766 1.00 26.45 152 VAL A CA 1
ATOM 971 C C . VAL A 1 131 ? 168.620 196.104 210.641 1.00 26.45 152 VAL A C 1
ATOM 972 O O . VAL A 1 131 ? 167.734 195.739 211.421 1.00 26.45 152 VAL A O 1
ATOM 976 N N . GLU A 1 132 ? 168.988 197.380 210.505 1.00 33.01 153 GLU A N 1
ATOM 977 C CA . GLU A 1 132 ? 168.252 198.453 211.161 1.00 33.01 153 GLU A CA 1
ATOM 978 C C . GLU A 1 132 ? 168.262 199.690 210.276 1.00 33.01 153 GLU A C 1
ATOM 979 O O . GLU A 1 132 ? 168.862 199.710 209.199 1.00 33.01 153 GLU A O 1
ATOM 985 N N . GLN A 1 133 ? 167.579 200.727 210.752 1.00 42.57 154 GLN A N 1
ATOM 986 C CA . GLN A 1 133 ? 167.340 201.945 209.996 1.00 42.57 154 GLN A CA 1
ATOM 987 C C . GLN A 1 133 ? 167.987 203.137 210.691 1.00 42.57 154 GLN A C 1
ATOM 988 O O . GLN A 1 133 ? 168.127 203.163 211.917 1.00 42.57 154 GLN A O 1
ATOM 994 N N . LEU A 1 134 ? 168.388 204.121 209.889 1.00 50.50 155 LEU A N 1
ATOM 995 C CA . LEU A 1 134 ? 168.879 205.398 210.385 1.00 50.50 155 LEU A CA 1
ATOM 996 C C . LEU A 1 134 ? 168.151 206.518 209.656 1.00 50.50 155 LEU A C 1
ATOM 997 O O . LEU A 1 134 ? 167.778 206.377 208.489 1.00 50.50 155 LEU A O 1
ATOM 1002 N N . SER A 1 135 ? 167.958 207.634 210.354 1.00 61.66 156 SER A N 1
ATOM 1003 C CA . SER A 1 135 ? 167.197 208.762 209.819 1.00 61.66 156 SER A CA 1
ATOM 1004 C C . SER A 1 135 ? 168.082 209.553 208.865 1.00 61.66 156 SER A C 1
ATOM 1005 O O . SER A 1 135 ? 168.945 210.324 209.292 1.00 61.66 156 SER A O 1
ATOM 1008 N N . LEU A 1 136 ? 167.869 209.357 207.562 1.00 66.10 157 LEU A N 1
ATOM 1009 C CA . LEU A 1 136 ? 168.641 210.093 206.565 1.00 66.10 157 LEU A CA 1
ATOM 1010 C C . LEU A 1 136 ? 168.181 211.541 206.460 1.00 66.10 157 LEU A C 1
ATOM 1011 O O . LEU A 1 136 ? 169.008 212.457 206.373 1.00 66.10 157 LEU A O 1
ATOM 1016 N N . GLY A 1 137 ? 166.878 211.769 206.467 1.00 78.88 158 GLY A N 1
ATOM 1017 C CA . GLY A 1 137 ? 166.320 213.104 206.333 1.00 78.88 158 GLY A CA 1
ATOM 1018 C C . GLY A 1 137 ? 165.039 213.228 207.123 1.00 78.88 158 GLY A C 1
ATOM 1019 O O . GLY A 1 137 ? 164.826 212.506 208.103 1.00 78.88 158 GLY A O 1
ATOM 1020 N N . VAL A 1 138 ? 164.178 214.155 206.697 1.00 84.94 159 VAL A N 1
ATOM 1021 C CA . VAL A 1 138 ? 162.912 214.354 207.395 1.00 84.94 159 VAL A CA 1
ATOM 1022 C C . VAL A 1 138 ? 161.920 213.247 207.055 1.00 84.94 159 VAL A C 1
ATOM 1023 O O . VAL A 1 138 ? 161.029 212.938 207.856 1.00 84.94 159 VAL A O 1
ATOM 1027 N N . GLN A 1 139 ? 162.051 212.629 205.877 1.00 85.94 160 GLN A N 1
ATOM 1028 C CA . GLN A 1 139 ? 161.184 211.526 205.487 1.00 85.94 160 GLN A CA 1
ATOM 1029 C C . GLN A 1 139 ? 161.931 210.375 204.831 1.00 85.94 160 GLN A C 1
ATOM 1030 O O . GLN A 1 139 ? 161.298 209.369 204.494 1.00 85.94 160 GLN A O 1
ATOM 1036 N N . GLU A 1 140 ? 163.241 210.482 204.639 1.00 78.35 161 GLU A N 1
ATOM 1037 C CA . GLU A 1 140 ? 164.034 209.443 204.004 1.00 78.35 161 GLU A CA 1
ATOM 1038 C C . GLU A 1 140 ? 164.876 208.722 205.046 1.00 78.35 161 GLU A C 1
ATOM 1039 O O . GLU A 1 140 ? 165.299 209.311 206.045 1.00 78.35 161 GLU A O 1
ATOM 1045 N N . THR A 1 141 ? 165.112 207.435 204.806 1.00 60.03 162 THR A N 1
ATOM 1046 C CA . THR A 1 141 ? 165.894 206.616 205.717 1.00 60.03 162 THR A CA 1
ATOM 1047 C C . THR A 1 141 ? 166.796 205.686 204.919 1.00 60.03 162 THR A C 1
ATOM 1048 O O . THR A 1 141 ? 166.539 205.385 203.751 1.00 60.03 162 THR A O 1
ATOM 1052 N N . VAL A 1 142 ? 167.870 205.245 205.563 1.00 45.32 163 VAL A N 1
ATOM 1053 C CA . VAL A 1 142 ? 168.749 204.243 204.996 1.00 45.32 163 VAL A CA 1
ATOM 1054 C C . VAL A 1 142 ? 168.460 202.913 205.676 1.00 45.32 163 VAL A C 1
ATOM 1055 O O . VAL A 1 142 ? 167.818 202.842 206.727 1.00 45.32 163 VAL A O 1
ATOM 1059 N N . SER A 1 143 ? 168.953 201.842 205.069 1.00 37.51 164 SER A N 1
ATOM 1060 C CA . SER A 1 143 ? 168.639 200.469 205.446 1.00 37.51 164 SER A CA 1
ATOM 1061 C C . SER A 1 143 ? 169.920 199.671 205.634 1.00 37.51 164 SER A C 1
ATOM 1062 O O . SER A 1 143 ? 170.149 198.666 204.955 1.00 37.51 164 SER A O 1
ATOM 1065 N N . VAL A 1 144 ? 170.809 200.189 206.495 1.00 25.89 165 VAL A N 1
ATOM 1066 C CA . VAL A 1 144 ? 172.103 199.565 206.776 1.00 25.89 165 VAL A CA 1
ATOM 1067 C C . VAL A 1 144 ? 171.916 198.141 207.293 1.00 25.89 165 VAL A C 1
ATOM 1068 O O . VAL A 1 144 ? 171.002 197.850 208.076 1.00 25.89 165 VAL A O 1
ATOM 1072 N N . LEU A 1 145 ? 172.733 197.225 206.775 1.00 26.26 166 LEU A N 1
ATOM 1073 C CA . LEU A 1 145 ? 172.509 195.803 206.968 1.00 26.26 166 LEU A CA 1
ATOM 1074 C C . LEU A 1 145 ? 173.830 195.046 206.985 1.00 26.26 166 LEU A C 1
ATOM 1075 O O . LEU A 1 145 ? 174.725 195.317 206.180 1.00 26.26 166 LEU A O 1
ATOM 1080 N N . MET A 1 146 ? 173.941 194.105 207.922 1.00 47.53 167 MET A N 1
ATOM 1081 C CA . MET A 1 146 ? 175.102 193.241 208.076 1.00 47.53 167 MET A CA 1
ATOM 1082 C C . MET A 1 146 ? 174.636 191.813 208.313 1.00 47.53 167 MET A C 1
ATOM 1083 O O . MET A 1 146 ? 173.728 191.576 209.114 1.00 47.53 167 MET A O 1
ATOM 1088 N N . GLY A 1 147 ? 175.261 190.865 207.620 1.00 41.21 168 GLY A N 1
ATOM 1089 C CA . GLY A 1 147 ? 174.864 189.476 207.731 1.00 41.21 168 GLY A CA 1
ATOM 1090 C C . GLY A 1 147 ? 175.414 188.748 208.938 1.00 41.21 168 GLY A C 1
ATOM 1091 O O . GLY A 1 147 ? 174.692 187.996 209.598 1.00 41.21 168 GLY A O 1
ATOM 1092 N N . LEU A 1 148 ? 176.692 188.957 209.237 1.00 40.37 169 LEU A N 1
ATOM 1093 C CA . LEU A 1 148 ? 177.343 188.277 210.348 1.00 40.37 169 LEU A CA 1
ATOM 1094 C C . LEU A 1 148 ? 177.108 188.958 211.686 1.00 40.37 169 LEU A C 1
ATOM 1095 O O . LEU A 1 148 ? 177.529 188.417 212.711 1.00 40.37 169 LEU A O 1
ATOM 1100 N N . GLN A 1 149 ? 176.434 190.112 211.706 1.00 47.60 170 GLN A N 1
ATOM 1101 C CA . GLN A 1 149 ? 176.190 190.822 212.958 1.00 47.60 170 GLN A CA 1
ATOM 1102 C C . GLN A 1 149 ? 175.251 190.063 213.886 1.00 47.60 170 GLN A C 1
ATOM 1103 O O . GLN A 1 149 ? 175.297 190.275 215.101 1.00 47.60 170 GLN A O 1
ATOM 1109 N N . ASP A 1 150 ? 174.413 189.176 213.348 1.00 60.96 171 ASP A N 1
ATOM 1110 C CA . ASP A 1 150 ? 173.622 188.300 214.203 1.00 60.96 171 ASP A CA 1
ATOM 1111 C C . ASP A 1 150 ? 174.487 187.215 214.836 1.00 60.96 171 ASP A C 1
ATOM 1112 O O . ASP A 1 150 ? 174.296 186.869 216.007 1.00 60.96 171 ASP A O 1
ATOM 1117 N N . GLN A 1 151 ? 175.452 186.677 214.085 1.00 50.86 172 GLN A N 1
ATOM 1118 C CA . GLN A 1 151 ? 176.212 185.518 214.542 1.00 50.86 172 GLN A CA 1
ATOM 1119 C C . GLN A 1 151 ? 177.273 185.858 215.582 1.00 50.86 172 GLN A C 1
ATOM 1120 O O . GLN A 1 151 ? 177.777 184.946 216.246 1.00 50.86 172 GLN A O 1
ATOM 1126 N N . ILE A 1 152 ? 177.626 187.132 215.742 1.00 51.96 173 ILE A N 1
ATOM 1127 C CA . ILE A 1 152 ? 178.473 187.547 216.857 1.00 51.96 173 ILE A CA 1
ATOM 1128 C C . ILE A 1 152 ? 177.587 188.452 217.716 1.00 51.96 173 ILE A C 1
ATOM 1129 O O . ILE A 1 152 ? 178.013 189.495 218.226 1.00 51.96 173 ILE A O 1
ATOM 1134 N N . ASN A 1 153 ? 176.305 188.096 217.798 1.00 58.50 174 ASN A N 1
ATOM 1135 C CA . ASN A 1 153 ? 175.432 188.619 218.840 1.00 58.50 174 ASN A CA 1
ATOM 1136 C C . ASN A 1 153 ? 174.526 187.564 219.458 1.00 58.50 174 ASN A C 1
ATOM 1137 O O . ASN A 1 153 ? 173.785 187.889 220.390 1.00 58.50 174 ASN A O 1
ATOM 1142 N N . THR A 1 154 ? 174.553 186.320 218.976 1.00 59.88 175 THR A N 1
ATOM 1143 C CA . THR A 1 154 ? 173.779 185.254 219.600 1.00 59.88 175 THR A CA 1
ATOM 1144 C C . THR A 1 154 ? 174.532 183.942 219.752 1.00 59.88 175 THR A C 1
ATOM 1145 O O . THR A 1 154 ? 174.041 183.064 220.467 1.00 59.88 175 THR A O 1
ATOM 1149 N N . ASN A 1 155 ? 175.691 183.766 219.120 1.00 62.89 176 ASN A N 1
ATOM 1150 C CA . ASN A 1 155 ? 176.416 182.503 219.173 1.00 62.89 176 ASN A CA 1
ATOM 1151 C C . ASN A 1 155 ? 177.780 182.633 219.828 1.00 62.89 176 ASN A C 1
ATOM 1152 O O . ASN A 1 155 ? 178.079 181.896 220.774 1.00 62.89 176 ASN A O 1
ATOM 1157 N N . LEU A 1 156 ? 178.624 183.550 219.351 1.00 56.10 177 LEU A N 1
ATOM 1158 C CA . LEU A 1 156 ? 179.959 183.701 219.918 1.00 56.10 177 LEU A CA 1
ATOM 1159 C C . LEU A 1 156 ? 179.944 184.490 221.221 1.00 56.10 177 LEU A C 1
ATOM 1160 O O . LEU A 1 156 ? 180.807 184.276 222.079 1.00 56.10 177 LEU A O 1
ATOM 1165 N N . VAL A 1 157 ? 178.992 185.406 221.376 1.00 60.33 178 VAL A N 1
ATOM 1166 C CA . VAL A 1 157 ? 178.826 186.218 222.584 1.00 60.33 178 VAL A CA 1
ATOM 1167 C C . VAL A 1 157 ? 178.493 185.408 223.846 1.00 60.33 178 VAL A C 1
ATOM 1168 O O . VAL A 1 157 ? 179.153 185.655 224.868 1.00 60.33 178 VAL A O 1
ATOM 1172 N N . PRO A 1 158 ? 177.529 184.454 223.878 1.00 58.29 179 PRO A N 1
ATOM 1173 C CA . PRO A 1 158 ? 177.265 183.756 225.157 1.00 58.29 179 PRO A CA 1
ATOM 1174 C C . PRO A 1 158 ? 178.392 182.853 225.644 1.00 58.29 179 PRO A C 1
ATOM 1175 O O . PRO A 1 158 ? 178.428 182.540 226.840 1.00 58.29 179 PRO A O 1
ATOM 1179 N N . LYS A 1 159 ? 179.304 182.426 224.778 1.00 61.54 180 LYS A N 1
ATOM 1180 C CA . LYS A 1 159 ? 180.486 181.682 225.215 1.00 61.54 180 LYS A CA 1
ATOM 1181 C C . LYS A 1 159 ? 181.676 182.626 225.383 1.00 61.54 180 LYS A C 1
ATOM 1182 O O . LYS A 1 159 ? 182.722 182.481 224.752 1.00 61.54 180 LYS A O 1
ATOM 1188 N N . ILE A 1 160 ? 181.499 183.610 226.261 1.00 66.81 181 ILE A N 1
ATOM 1189 C CA . ILE A 1 160 ? 182.541 184.604 226.489 1.00 66.81 181 ILE A CA 1
ATOM 1190 C C . ILE A 1 160 ? 183.516 184.165 227.587 1.00 66.81 181 ILE A C 1
ATOM 1191 O O . ILE A 1 160 ? 184.696 184.530 227.550 1.00 66.81 181 ILE A O 1
ATOM 1196 N N . ASN A 1 161 ? 183.070 183.341 228.536 1.00 67.86 182 ASN A N 1
ATOM 1197 C CA . ASN A 1 161 ? 183.925 182.889 229.626 1.00 67.86 182 ASN A CA 1
ATOM 1198 C C . ASN A 1 161 ? 183.932 181.384 229.827 1.00 67.86 182 ASN A C 1
ATOM 1199 O O . ASN A 1 161 ? 184.827 180.883 230.518 1.00 67.86 182 ASN A O 1
ATOM 1204 N N . ILE A 1 162 ? 182.968 180.650 229.268 1.00 74.03 183 ILE A N 1
ATOM 1205 C CA . ILE A 1 162 ? 182.993 179.194 229.348 1.00 74.03 183 ILE A CA 1
ATOM 1206 C C . ILE A 1 162 ? 184.117 178.637 228.481 1.00 74.03 183 ILE A C 1
ATOM 1207 O O . ILE A 1 162 ? 184.817 177.694 228.871 1.00 74.03 183 ILE A O 1
ATOM 1212 N N . LEU A 1 163 ? 184.321 179.225 227.309 1.00 69.46 184 LEU A N 1
ATOM 1213 C CA . LEU A 1 163 ? 185.333 178.791 226.361 1.00 69.46 184 LEU A CA 1
ATOM 1214 C C . LEU A 1 163 ? 186.592 179.641 226.505 1.00 69.46 184 LEU A C 1
ATOM 1215 O O . LEU A 1 163 ? 186.533 180.805 226.911 1.00 69.46 184 LEU A O 1
ATOM 1220 N N . SER A 1 164 ? 187.735 179.040 226.180 1.00 73.18 185 SER A N 1
ATOM 1221 C CA . SER A 1 164 ? 189.014 179.731 226.281 1.00 73.18 185 SER A CA 1
ATOM 1222 C C . SER A 1 164 ? 189.144 180.795 225.196 1.00 73.18 185 SER A C 1
ATOM 1223 O O . SER A 1 164 ? 188.596 180.663 224.100 1.00 73.18 185 SER A O 1
ATOM 1226 N N . CYS A 1 165 ? 189.902 181.853 225.516 1.00 81.44 186 CYS A N 1
ATOM 1227 C CA . CYS A 1 165 ? 189.971 183.038 224.662 1.00 81.44 186 CYS A CA 1
ATOM 1228 C C . CYS A 1 165 ? 190.682 182.762 223.341 1.00 81.44 186 CYS A C 1
ATOM 1229 O O . CYS A 1 165 ? 190.319 183.345 222.309 1.00 81.44 186 CYS A O 1
ATOM 1232 N N . LYS A 1 166 ? 191.685 181.877 223.348 1.00 78.72 187 LYS A N 1
ATOM 1233 C CA . LYS A 1 166 ? 192.344 181.503 222.102 1.00 78.72 187 LYS A CA 1
ATOM 1234 C C . LYS A 1 166 ? 191.418 180.695 221.199 1.00 78.72 187 LYS A C 1
ATOM 1235 O O . LYS A 1 166 ? 191.537 180.768 219.971 1.00 78.72 187 LYS A O 1
ATOM 1241 N N . GLN A 1 167 ? 190.465 179.961 221.782 1.00 75.37 188 GLN A N 1
ATOM 1242 C CA . GLN A 1 167 ? 189.481 179.252 220.971 1.00 75.37 188 GLN A CA 1
ATOM 1243 C C . GLN A 1 167 ? 188.503 180.224 220.320 1.00 75.37 188 GLN A C 1
ATOM 1244 O O . GLN A 1 167 ? 188.098 180.020 219.169 1.00 75.37 188 GLN A O 1
ATOM 1250 N N . LEU A 1 168 ? 188.128 181.294 221.036 1.00 68.10 189 LEU A N 1
ATOM 1251 C CA . LEU A 1 168 ? 187.331 182.363 220.433 1.00 68.10 189 LEU A CA 1
ATOM 1252 C C . LEU A 1 168 ? 188.086 183.056 219.308 1.00 68.10 189 LEU A C 1
ATOM 1253 O O . LEU A 1 168 ? 187.499 183.369 218.266 1.00 68.10 189 LEU A O 1
ATOM 1258 N N . SER A 1 169 ? 189.389 183.301 219.503 1.00 67.70 190 SER A N 1
ATOM 1259 C CA . SER A 1 169 ? 190.199 183.925 218.457 1.00 67.70 190 SER A CA 1
ATOM 1260 C C . SER A 1 169 ? 190.313 183.032 217.225 1.00 67.70 190 SER A C 1
ATOM 1261 O O . SER A 1 169 ? 190.202 183.514 216.090 1.00 67.70 190 SER A O 1
ATOM 1264 N N . ASN A 1 170 ? 190.502 181.724 217.434 1.00 64.68 191 ASN A N 1
ATOM 1265 C CA . ASN A 1 170 ? 190.595 180.782 216.322 1.00 64.68 191 ASN A CA 1
ATOM 1266 C C . ASN A 1 170 ? 189.270 180.657 215.575 1.00 64.68 191 ASN A C 1
ATOM 1267 O O . ASN A 1 170 ? 189.253 180.635 214.337 1.00 64.68 191 ASN A O 1
ATOM 1272 N N . THR A 1 171 ? 188.152 180.587 216.310 1.00 54.81 192 THR A N 1
ATOM 1273 C CA . THR A 1 171 ? 186.836 180.494 215.683 1.00 54.81 192 THR A CA 1
ATOM 1274 C C . THR A 1 171 ? 186.496 181.768 214.914 1.00 54.81 192 THR A C 1
ATOM 1275 O O . THR A 1 171 ? 185.948 181.701 213.803 1.00 54.81 192 THR A O 1
ATOM 1279 N N . LEU A 1 172 ? 186.846 182.932 215.476 1.00 51.17 193 LEU A N 1
ATOM 1280 C CA . LEU A 1 172 ? 186.626 184.202 214.793 1.00 51.17 193 LEU A CA 1
ATOM 1281 C C . LEU A 1 172 ? 187.473 184.313 213.531 1.00 51.17 193 LEU A C 1
ATOM 1282 O O . LEU A 1 172 ? 186.996 184.815 212.508 1.00 51.17 193 LEU A O 1
ATOM 1287 N N . ASN A 1 173 ? 188.721 183.832 213.580 1.00 46.68 194 ASN A N 1
ATOM 1288 C CA . ASN A 1 173 ? 189.572 183.851 212.392 1.00 46.68 194 ASN A CA 1
ATOM 1289 C C . ASN A 1 173 ? 189.052 182.915 211.305 1.00 46.68 194 ASN A C 1
ATOM 1290 O O . ASN A 1 173 ? 189.076 183.272 210.122 1.00 46.68 194 ASN A O 1
ATOM 1295 N N . ILE A 1 174 ? 188.563 181.729 211.686 1.00 40.47 195 ILE A N 1
ATOM 1296 C CA . ILE A 1 174 ? 188.004 180.794 210.707 1.00 40.47 195 ILE A CA 1
ATOM 1297 C C . ILE A 1 174 ? 186.744 181.370 210.060 1.00 40.47 195 ILE A C 1
ATOM 1298 O O . ILE A 1 174 ? 186.584 181.323 208.828 1.00 40.47 195 ILE A O 1
ATOM 1303 N N . MET A 1 175 ? 185.862 181.969 210.872 1.00 32.38 196 MET A N 1
ATOM 1304 C CA . MET A 1 175 ? 184.637 182.574 210.351 1.00 32.38 196 MET A CA 1
ATOM 1305 C C . MET A 1 175 ? 184.934 183.772 209.451 1.00 32.38 196 MET A C 1
ATOM 1306 O O . MET A 1 175 ? 184.307 183.932 208.395 1.00 32.38 196 MET A O 1
ATOM 1311 N N . LEU A 1 176 ? 185.918 184.599 209.822 1.00 30.43 197 LEU A N 1
ATOM 1312 C CA . LEU A 1 176 ? 186.251 185.760 209.005 1.00 30.43 197 LEU A CA 1
ATOM 1313 C C . LEU A 1 176 ? 186.956 185.373 207.709 1.00 30.43 197 LEU A C 1
ATOM 1314 O O . LEU A 1 176 ? 186.744 186.027 206.684 1.00 30.43 197 LEU A O 1
ATOM 1319 N N . LEU A 1 177 ? 187.783 184.321 207.723 1.00 25.03 198 LEU A N 1
ATOM 1320 C CA . LEU A 1 177 ? 188.378 183.837 206.477 1.00 25.03 198 LEU A CA 1
ATOM 1321 C C . LEU A 1 177 ? 187.328 183.240 205.545 1.00 25.03 198 LEU A C 1
ATOM 1322 O O . LEU A 1 177 ? 187.384 183.453 204.323 1.00 25.03 198 LEU A O 1
ATOM 1327 N N . GLN A 1 178 ? 186.352 182.510 206.102 1.00 25.92 199 GLN A N 1
ATOM 1328 C CA . GLN A 1 178 ? 185.251 181.995 205.289 1.00 25.92 199 GLN A CA 1
ATOM 1329 C C . GLN A 1 178 ? 184.412 183.128 204.706 1.00 25.92 199 GLN A C 1
ATOM 1330 O O . GLN A 1 178 ? 184.008 183.080 203.534 1.00 25.92 199 GLN A O 1
ATOM 1336 N N . TYR A 1 179 ? 184.181 184.182 205.491 1.00 27.21 200 TYR A N 1
ATOM 1337 C CA . TYR A 1 179 ? 183.413 185.306 204.969 1.00 27.21 200 TYR A CA 1
ATOM 1338 C C . TYR A 1 179 ? 184.203 186.104 203.936 1.00 27.21 200 TYR A C 1
ATOM 1339 O O . TYR A 1 179 ? 183.609 186.605 202.979 1.00 27.21 200 TYR A O 1
ATOM 1348 N N . TYR A 1 180 ? 185.530 186.204 204.089 1.00 26.02 201 TYR A N 1
ATOM 1349 C CA . TYR A 1 180 ? 186.355 186.842 203.064 1.00 26.02 201 TYR A CA 1
ATOM 1350 C C . TYR A 1 180 ? 186.318 186.052 201.762 1.00 26.02 201 TYR A C 1
ATOM 1351 O O . TYR A 1 180 ? 186.300 186.635 200.669 1.00 26.02 201 TYR A O 1
ATOM 1360 N N . SER A 1 181 ? 186.268 184.720 201.864 1.00 21.28 202 SER A N 1
ATOM 1361 C CA . SER A 1 181 ? 186.021 183.905 200.679 1.00 21.28 202 SER A CA 1
ATOM 1362 C C . SER A 1 181 ? 184.623 184.133 200.109 1.00 21.28 202 SER A C 1
ATOM 1363 O O . SER A 1 181 ? 184.407 183.931 198.909 1.00 21.28 202 SER A O 1
ATOM 1366 N N . GLN A 1 182 ? 183.660 184.535 200.946 1.00 49.69 203 GLN A N 1
ATOM 1367 C CA . GLN A 1 182 ? 182.325 184.841 200.425 1.00 49.69 203 GLN A CA 1
ATOM 1368 C C . GLN A 1 182 ? 182.273 186.186 199.694 1.00 49.69 203 GLN A C 1
ATOM 1369 O O . GLN A 1 182 ? 181.539 186.319 198.707 1.00 49.69 203 GLN A O 1
ATOM 1375 N N . ILE A 1 183 ? 182.996 187.208 200.180 1.00 20.01 204 ILE A N 1
ATOM 1376 C CA . ILE A 1 183 ? 183.149 188.437 199.382 1.00 20.01 204 ILE A CA 1
ATOM 1377 C C . ILE A 1 183 ? 183.899 188.163 198.082 1.00 20.01 204 ILE A C 1
ATOM 1378 O O . ILE A 1 183 ? 183.479 188.616 197.009 1.00 20.01 204 ILE A O 1
ATOM 1383 N N . LEU A 1 184 ? 184.965 187.352 198.129 1.00 19.17 205 LEU A N 1
ATOM 1384 C CA . LEU A 1 184 ? 185.733 187.138 196.884 1.00 19.17 205 LEU A CA 1
ATOM 1385 C C . LEU A 1 184 ? 185.008 186.252 195.811 1.00 19.17 205 LEU A C 1
ATOM 1386 O O . LEU A 1 184 ? 185.671 185.885 194.832 1.00 19.17 205 LEU A O 1
ATOM 1391 N N . THR A 1 185 ? 183.728 185.908 195.950 1.00 29.15 206 THR A N 1
ATOM 1392 C CA . THR A 1 185 ? 182.956 185.244 194.909 1.00 29.15 206 THR A CA 1
ATOM 1393 C C . THR A 1 185 ? 181.929 186.167 194.268 1.00 29.15 206 THR A C 1
ATOM 1394 O O . THR A 1 185 ? 181.842 186.232 193.037 1.00 29.15 206 THR A O 1
ATOM 1398 N N . VAL A 1 186 ? 181.151 186.895 195.077 1.00 19.00 207 VAL A N 1
ATOM 1399 C CA . VAL A 1 186 ? 180.103 187.760 194.536 1.00 19.00 207 VAL A CA 1
ATOM 1400 C C . VAL A 1 186 ? 180.696 188.987 193.838 1.00 19.00 207 VAL A C 1
ATOM 1401 O O . VAL A 1 186 ? 180.274 189.344 192.731 1.00 19.00 207 VAL A O 1
ATOM 1405 N N . PHE A 1 187 ? 181.698 189.624 194.433 1.00 21.64 208 PHE A N 1
ATOM 1406 C CA . PHE A 1 187 ? 182.380 190.748 193.788 1.00 21.64 208 PHE A CA 1
ATOM 1407 C C . PHE A 1 187 ? 183.607 190.273 193.020 1.00 21.64 208 PHE A C 1
ATOM 1408 O O . PHE A 1 187 ? 184.710 190.790 193.189 1.00 21.64 208 PHE A O 1
ATOM 1416 N N . GLY A 1 188 ? 183.420 189.272 192.165 1.00 30.19 209 GLY A N 1
ATOM 1417 C CA . GLY A 1 188 ? 184.492 188.730 191.363 1.00 30.19 209 GLY A CA 1
ATOM 1418 C C . GLY A 1 188 ? 184.670 189.437 190.034 1.00 30.19 209 GLY A C 1
ATOM 1419 O O . GLY A 1 188 ? 185.725 190.017 189.759 1.00 30.19 209 GLY A O 1
ATOM 1420 N N . PRO A 1 189 ? 183.643 189.401 189.173 1.00 34.72 210 PRO A N 1
ATOM 1421 C CA . PRO A 1 189 ? 183.693 190.209 187.942 1.00 34.72 210 PRO A CA 1
ATOM 1422 C C . PRO A 1 189 ? 183.626 191.707 188.181 1.00 34.72 210 PRO A C 1
ATOM 1423 O O . PRO A 1 189 ? 183.958 192.476 187.271 1.00 34.72 210 PRO A O 1
ATOM 1427 N N . ASN A 1 190 ? 183.205 192.145 189.368 1.00 32.14 211 ASN A N 1
ATOM 1428 C CA . ASN A 1 190 ? 183.072 193.566 189.649 1.00 32.14 211 ASN A CA 1
ATOM 1429 C C . ASN A 1 190 ? 184.418 194.255 189.841 1.00 32.14 211 ASN A C 1
ATOM 1430 O O . ASN A 1 190 ? 184.487 195.483 189.748 1.00 32.14 211 ASN A O 1
ATOM 1435 N N . LEU A 1 191 ? 185.489 193.501 190.096 1.00 36.75 212 LEU A N 1
ATOM 1436 C CA . LEU A 1 191 ? 186.794 194.116 190.310 1.00 36.75 212 LEU A CA 1
ATOM 1437 C C . LEU A 1 191 ? 187.429 194.616 189.018 1.00 36.75 212 LEU A C 1
ATOM 1438 O O . LEU A 1 191 ? 188.371 195.413 189.078 1.00 36.75 212 LEU A O 1
ATOM 1443 N N . ARG A 1 192 ? 186.945 194.159 187.860 1.00 41.70 213 ARG A N 1
ATOM 1444 C CA . ARG A 1 192 ? 187.521 194.574 186.583 1.00 41.70 213 ARG A CA 1
ATOM 1445 C C . ARG A 1 192 ? 187.206 196.034 186.276 1.00 41.70 213 ARG A C 1
ATOM 1446 O O . ARG A 1 192 ? 188.100 196.812 185.922 1.00 41.70 213 ARG A O 1
ATOM 1454 N N . ASP A 1 193 ? 185.942 196.425 186.410 1.00 43.81 214 ASP A N 1
ATOM 1455 C CA . ASP A 1 193 ? 185.519 197.806 186.175 1.00 43.81 214 ASP A CA 1
ATOM 1456 C C . ASP A 1 193 ? 184.306 198.058 187.057 1.00 43.81 214 ASP A C 1
ATOM 1457 O O . ASP A 1 193 ? 183.163 197.797 186.651 1.00 43.81 214 ASP A O 1
ATOM 1462 N N . PRO A 1 194 ? 184.509 198.574 188.272 1.00 36.37 215 PRO A N 1
ATOM 1463 C CA . PRO A 1 194 ? 183.415 198.609 189.253 1.00 36.37 215 PRO A CA 1
ATOM 1464 C C . PRO A 1 194 ? 182.470 199.793 189.141 1.00 36.37 215 PRO A C 1
ATOM 1465 O O . PRO A 1 194 ? 182.074 200.362 190.161 1.00 36.37 215 PRO A O 1
ATOM 1469 N N . ALA A 1 195 ? 182.084 200.161 187.925 1.00 31.03 216 ALA A N 1
ATOM 1470 C CA . ALA A 1 195 ? 181.031 201.152 187.734 1.00 31.03 216 ALA A CA 1
ATOM 1471 C C . ALA A 1 195 ? 179.996 200.746 186.703 1.00 31.03 216 ALA A C 1
ATOM 1472 O O . ALA A 1 195 ? 178.881 201.276 186.739 1.00 31.03 216 ALA A O 1
ATOM 1474 N N . THR A 1 196 ? 180.315 199.831 185.788 1.00 40.86 217 THR A N 1
ATOM 1475 C CA . THR A 1 196 ? 179.422 199.433 184.711 1.00 40.86 217 THR A CA 1
ATOM 1476 C C . THR A 1 196 ? 178.935 197.998 184.843 1.00 40.86 217 THR A C 1
ATOM 1477 O O . THR A 1 196 ? 178.159 197.542 183.997 1.00 40.86 217 THR A O 1
ATOM 1481 N N . VAL A 1 197 ? 179.368 197.276 185.868 1.00 34.42 218 VAL A N 1
ATOM 1482 C CA . VAL A 1 197 ? 179.032 195.869 186.060 1.00 34.42 218 VAL A CA 1
ATOM 1483 C C . VAL A 1 197 ? 177.999 195.779 187.178 1.00 34.42 218 VAL A C 1
ATOM 1484 O O . VAL A 1 197 ? 178.271 196.226 188.299 1.00 34.42 218 VAL A O 1
ATOM 1488 N N . PRO A 1 198 ? 176.819 195.224 186.928 1.00 26.53 219 PRO A N 1
ATOM 1489 C CA . PRO A 1 198 ? 175.786 195.165 187.964 1.00 26.53 219 PRO A CA 1
ATOM 1490 C C . PRO A 1 198 ? 175.997 193.990 188.914 1.00 26.53 219 PRO A C 1
ATOM 1491 O O . PRO A 1 198 ? 176.830 193.111 188.696 1.00 26.53 219 PRO A O 1
ATOM 1495 N N . VAL A 1 199 ? 175.209 193.997 189.987 1.00 24.02 220 VAL A N 1
ATOM 1496 C CA . VAL A 1 199 ? 175.216 192.944 190.998 1.00 24.02 220 VAL A CA 1
ATOM 1497 C C . VAL A 1 199 ? 173.824 192.335 191.044 1.00 24.02 220 VAL A C 1
ATOM 1498 O O . VAL A 1 199 ? 172.845 193.039 191.319 1.00 24.02 220 VAL A O 1
ATOM 1502 N N . SER A 1 200 ? 173.733 191.036 190.775 1.00 22.59 221 SER A N 1
ATOM 1503 C CA . SER A 1 200 ? 172.466 190.335 190.920 1.00 22.59 221 SER A CA 1
ATOM 1504 C C . SER A 1 200 ? 172.113 190.189 192.396 1.00 22.59 221 SER A C 1
ATOM 1505 O O . SER A 1 200 ? 172.985 190.022 193.252 1.00 22.59 221 SER A O 1
ATOM 1508 N N . ILE A 1 201 ? 170.813 190.260 192.690 1.00 21.05 222 ILE A N 1
ATOM 1509 C CA . ILE A 1 201 ? 170.370 190.232 194.080 1.00 21.05 222 ILE A CA 1
ATOM 1510 C C . ILE A 1 201 ? 170.468 188.831 194.685 1.00 21.05 222 ILE A C 1
ATOM 1511 O O . ILE A 1 201 ? 170.548 188.702 195.913 1.00 21.05 222 ILE A O 1
ATOM 1516 N N . GLN A 1 202 ? 170.514 187.778 193.863 1.00 23.79 223 GLN A N 1
ATOM 1517 C CA . GLN A 1 202 ? 170.730 186.436 194.397 1.00 23.79 223 GLN A CA 1
ATOM 1518 C C . GLN A 1 202 ? 172.173 186.257 194.854 1.00 23.79 223 GLN A C 1
ATOM 1519 O O . GLN A 1 202 ? 172.428 185.723 195.942 1.00 23.79 223 GLN A O 1
ATOM 1525 N N . ALA A 1 203 ? 173.128 186.724 194.043 1.00 23.02 224 ALA A N 1
ATOM 1526 C CA . ALA A 1 203 ? 174.533 186.681 194.431 1.00 23.02 224 ALA A CA 1
ATOM 1527 C C . ALA A 1 203 ? 174.817 187.597 195.613 1.00 23.02 224 ALA A C 1
ATOM 1528 O O . ALA A 1 203 ? 175.665 187.275 196.452 1.00 23.02 224 ALA A O 1
ATOM 1530 N N . LEU A 1 204 ? 174.116 188.729 195.701 1.00 18.04 225 LEU A N 1
ATOM 1531 C CA . LEU A 1 204 ? 174.267 189.605 196.857 1.00 18.04 225 LEU A CA 1
ATOM 1532 C C . LEU A 1 204 ? 173.653 188.980 198.106 1.00 18.04 225 LEU A C 1
ATOM 1533 O O . LEU A 1 204 ? 174.194 189.121 199.209 1.00 18.04 225 LEU A O 1
ATOM 1538 N N . SER A 1 205 ? 172.540 188.259 197.950 1.00 18.21 226 SER A N 1
ATOM 1539 C CA . SER A 1 205 ? 171.924 187.561 199.072 1.00 18.21 226 SER A CA 1
ATOM 1540 C C . SER A 1 205 ? 172.687 186.307 199.476 1.00 18.21 226 SER A C 1
ATOM 1541 O O . SER A 1 205 ? 172.424 185.767 200.555 1.00 18.21 226 SER A O 1
ATOM 1544 N N . GLN A 1 206 ? 173.612 185.831 198.635 1.00 20.26 227 GLN A N 1
ATOM 1545 C CA . GLN A 1 206 ? 174.487 184.721 199.016 1.00 20.26 227 GLN A CA 1
ATOM 1546 C C . GLN A 1 206 ? 175.430 185.062 200.167 1.00 20.26 227 GLN A C 1
ATOM 1547 O O . GLN A 1 206 ? 175.979 184.145 200.787 1.00 20.26 227 GLN A O 1
ATOM 1553 N N . LEU A 1 207 ? 175.646 186.349 200.461 1.00 14.55 228 LEU A N 1
ATOM 1554 C CA . LEU A 1 207 ? 176.444 186.724 201.624 1.00 14.55 228 LEU A CA 1
ATOM 1555 C C . LEU A 1 207 ? 175.729 186.404 202.932 1.00 14.55 228 LEU A C 1
ATOM 1556 O O . LEU A 1 207 ? 176.385 186.179 203.955 1.00 14.55 228 LEU A O 1
ATOM 1561 N N . PHE A 1 208 ? 174.398 186.378 202.921 1.00 24.49 229 PHE A N 1
ATOM 1562 C CA . PHE A 1 208 ? 173.590 186.172 204.123 1.00 24.49 229 PHE A CA 1
ATOM 1563 C C . PHE A 1 208 ? 173.015 184.764 204.186 1.00 24.49 229 PHE A C 1
ATOM 1564 O O . PHE A 1 208 ? 171.864 184.584 204.602 1.00 24.49 229 PHE A O 1
ATOM 1572 N N . GLU A 1 209 ? 173.816 183.772 203.768 1.00 26.73 230 GLU A N 1
ATOM 1573 C CA . GLU A 1 209 ? 173.443 182.351 203.693 1.00 26.73 230 GLU A CA 1
ATOM 1574 C C . GLU A 1 209 ? 172.213 182.126 202.814 1.00 26.73 230 GLU A C 1
ATOM 1575 O O . GLU A 1 209 ? 171.350 181.302 203.123 1.00 26.73 230 GLU A O 1
ATOM 1581 N N . GLY A 1 210 ? 172.143 182.855 201.702 1.00 22.79 231 GLY A N 1
ATOM 1582 C CA . GLY A 1 210 ? 171.069 182.694 200.740 1.00 22.79 231 GLY A CA 1
ATOM 1583 C C . GLY A 1 210 ? 169.705 183.141 201.223 1.00 22.79 231 GLY A C 1
ATOM 1584 O O . GLY A 1 210 ? 168.718 182.419 201.059 1.00 22.79 231 GLY A O 1
ATOM 1585 N N . ASN A 1 211 ? 169.632 184.329 201.817 1.00 20.73 232 ASN A N 1
ATOM 1586 C CA . ASN A 1 211 ? 168.386 184.872 202.354 1.00 20.73 232 ASN A CA 1
ATOM 1587 C C . ASN A 1 211 ? 167.952 186.026 201.455 1.00 20.73 232 ASN A C 1
ATOM 1588 O O . ASN A 1 211 ? 168.282 187.186 201.711 1.00 20.73 232 ASN A O 1
ATOM 1593 N N . LEU A 1 212 ? 167.206 185.703 200.398 1.00 20.06 233 LEU A N 1
ATOM 1594 C CA . LEU A 1 212 ? 166.726 186.728 199.477 1.00 20.06 233 LEU A CA 1
ATOM 1595 C C . LEU A 1 212 ? 165.542 187.498 200.048 1.00 20.06 233 LEU A C 1
ATOM 1596 O O . LEU A 1 212 ? 165.383 188.690 199.749 1.00 20.06 233 LEU A O 1
ATOM 1601 N N . GLU A 1 213 ? 164.705 186.839 200.855 1.00 22.40 234 GLU A N 1
ATOM 1602 C CA . GLU A 1 213 ? 163.511 187.491 201.380 1.00 22.40 234 GLU A CA 1
ATOM 1603 C C . GLU A 1 213 ? 163.853 188.544 202.424 1.00 22.40 234 GLU A C 1
ATOM 1604 O O . GLU A 1 213 ? 163.101 189.511 202.582 1.00 22.40 234 GLU A O 1
ATOM 1610 N N . LEU A 1 214 ? 164.983 188.389 203.121 1.00 16.26 235 LEU A N 1
ATOM 1611 C CA . LEU A 1 214 ? 165.446 189.425 204.042 1.00 16.26 235 LEU A CA 1
ATOM 1612 C C . LEU A 1 214 ? 165.809 190.706 203.300 1.00 16.26 235 LEU A C 1
ATOM 1613 O O . LEU A 1 214 ? 165.404 191.801 203.710 1.00 16.26 235 LEU A O 1
ATOM 1618 N N . LEU A 1 215 ? 166.546 190.580 202.191 1.00 16.43 236 LEU A N 1
ATOM 1619 C CA . LEU A 1 215 ? 166.896 191.738 201.373 1.00 16.43 236 LEU A CA 1
ATOM 1620 C C . LEU A 1 215 ? 165.666 192.352 200.718 1.00 16.43 236 LEU A C 1
ATOM 1621 O O . LEU A 1 215 ? 165.561 193.579 200.614 1.00 16.43 236 LEU A O 1
ATOM 1626 N N . THR A 1 216 ? 164.729 191.510 200.269 1.00 17.41 237 THR A N 1
ATOM 1627 C CA . THR A 1 216 ? 163.519 192.010 199.620 1.00 17.41 237 THR A CA 1
ATOM 1628 C C . THR A 1 216 ? 162.616 192.740 200.613 1.00 17.41 237 THR A C 1
ATOM 1629 O O . THR A 1 216 ? 162.078 193.810 200.300 1.00 17.41 237 THR A O 1
ATOM 1633 N N . SER A 1 217 ? 162.481 192.210 201.833 1.00 21.06 238 SER A N 1
ATOM 1634 C CA . SER A 1 217 ? 161.658 192.859 202.846 1.00 21.06 238 SER A CA 1
ATOM 1635 C C . SER A 1 217 ? 162.311 194.122 203.393 1.00 21.06 238 SER A C 1
ATOM 1636 O O . SER A 1 217 ? 161.613 195.104 203.668 1.00 21.06 238 SER A O 1
ATOM 1639 N N . SER A 1 218 ? 163.636 194.128 203.558 1.00 20.29 239 SER A N 1
ATOM 1640 C CA . SER A 1 218 ? 164.315 195.332 204.016 1.00 20.29 239 SER A CA 1
ATOM 1641 C C . SER A 1 218 ? 164.503 196.362 202.912 1.00 20.29 239 SER A C 1
ATOM 1642 O O . SER A 1 218 ? 164.833 197.514 203.213 1.00 20.29 239 SER A O 1
ATOM 1645 N N . LEU A 1 219 ? 164.307 195.980 201.652 1.00 21.03 240 LEU A N 1
ATOM 1646 C CA . LEU A 1 219 ? 164.437 196.919 200.548 1.00 21.03 240 LEU A CA 1
ATOM 1647 C C . LEU A 1 219 ? 163.181 197.750 200.323 1.00 21.03 240 LEU A C 1
ATOM 1648 O O . LEU A 1 219 ? 163.286 198.924 199.952 1.00 21.03 240 LEU A O 1
ATOM 1653 N N . GLY A 1 220 ? 162.002 197.177 200.539 1.00 27.37 241 GLY A N 1
ATOM 1654 C CA . GLY A 1 220 ? 160.747 197.876 200.327 1.00 27.37 241 GLY A CA 1
ATOM 1655 C C . GLY A 1 220 ? 159.812 197.220 199.335 1.00 27.37 241 GLY A C 1
ATOM 1656 O O . GLY A 1 220 ? 158.621 197.564 199.313 1.00 27.37 241 GLY A O 1
ATOM 1657 N N . ILE A 1 221 ? 160.289 196.295 198.507 1.00 32.04 242 ILE A N 1
ATOM 1658 C CA . ILE A 1 221 ? 159.424 195.581 197.574 1.00 32.04 242 ILE A CA 1
ATOM 1659 C C . ILE A 1 221 ? 158.626 194.546 198.355 1.00 32.04 242 ILE A C 1
ATOM 1660 O O . ILE A 1 221 ? 159.199 193.684 199.028 1.00 32.04 242 ILE A O 1
ATOM 1665 N N . SER A 1 222 ? 157.299 194.632 198.269 1.00 57.34 243 SER A N 1
ATOM 1666 C CA . SER A 1 222 ? 156.394 193.700 198.940 1.00 57.34 243 SER A CA 1
ATOM 1667 C C . SER A 1 222 ? 155.414 193.179 197.894 1.00 57.34 243 SER A C 1
ATOM 1668 O O . SER A 1 222 ? 154.349 193.766 197.682 1.00 57.34 243 SER A O 1
ATOM 1671 N N . SER A 1 223 ? 155.783 192.083 197.235 1.00 76.29 244 SER A N 1
ATOM 1672 C CA . SER A 1 223 ? 154.902 191.464 196.256 1.00 76.29 244 SER A CA 1
ATOM 1673 C C . SER A 1 223 ? 153.737 190.774 196.953 1.00 76.29 244 SER A C 1
ATOM 1674 O O . SER A 1 223 ? 153.917 190.069 197.950 1.00 76.29 244 SER A O 1
ATOM 1677 N N . THR A 1 224 ? 152.533 190.977 196.418 1.00 86.15 245 THR A N 1
ATOM 1678 C CA . THR A 1 224 ? 151.324 190.452 197.035 1.00 86.15 245 THR A CA 1
ATOM 1679 C C . THR A 1 224 ? 150.521 189.521 196.139 1.00 86.15 245 THR A C 1
ATOM 1680 O O . THR A 1 224 ? 149.592 188.876 196.637 1.00 86.15 245 THR A O 1
ATOM 1684 N N . ASP A 1 225 ? 150.838 189.425 194.854 1.00 81.64 246 ASP A N 1
ATOM 1685 C CA . ASP A 1 225 ? 150.122 188.556 193.935 1.00 81.64 246 ASP A CA 1
ATOM 1686 C C . ASP A 1 225 ? 150.991 187.357 193.565 1.00 81.64 246 ASP A C 1
ATOM 1687 O O . ASP A 1 225 ? 152.131 187.216 194.016 1.00 81.64 246 ASP A O 1
ATOM 1692 N N . PHE A 1 226 ? 150.430 186.487 192.727 1.00 63.94 247 PHE A N 1
ATOM 1693 C CA . PHE A 1 226 ? 151.123 185.266 192.339 1.00 63.94 247 PHE A CA 1
ATOM 1694 C C . PHE A 1 226 ? 152.220 185.523 191.312 1.00 63.94 247 PHE A C 1
ATOM 1695 O O . PHE A 1 226 ? 153.230 184.811 191.303 1.00 63.94 247 PHE A O 1
ATOM 1703 N N . ASN A 1 227 ? 152.042 186.527 190.449 1.00 66.34 248 ASN A N 1
ATOM 1704 C CA . ASN A 1 227 ? 152.979 186.743 189.350 1.00 66.34 248 ASN A CA 1
ATOM 1705 C C . ASN A 1 227 ? 154.293 187.341 189.839 1.00 66.34 248 ASN A C 1
ATOM 1706 O O . ASN A 1 227 ? 155.369 186.948 189.375 1.00 66.34 248 ASN A O 1
ATOM 1711 N N . ASP A 1 228 ? 154.229 188.289 190.768 1.00 72.76 249 ASP A N 1
ATOM 1712 C CA . ASP A 1 228 ? 155.422 188.946 191.283 1.00 72.76 249 ASP A CA 1
ATOM 1713 C C . ASP A 1 228 ? 156.057 188.185 192.440 1.00 72.76 249 ASP A C 1
ATOM 1714 O O . ASP A 1 228 ? 157.089 188.623 192.960 1.00 72.76 249 ASP A O 1
ATOM 1719 N N . LEU A 1 229 ? 155.465 187.064 192.860 1.00 60.06 250 LEU A N 1
ATOM 1720 C CA . LEU A 1 229 ? 156.040 186.281 193.950 1.00 60.06 250 LEU A CA 1
ATOM 1721 C C . LEU A 1 229 ? 157.289 185.536 193.495 1.00 60.06 250 LEU A C 1
ATOM 1722 O O . LEU A 1 229 ? 158.310 185.531 194.193 1.00 60.06 250 LEU A O 1
ATOM 1727 N N . LEU A 1 230 ? 157.229 184.898 192.323 1.00 57.56 251 LEU A N 1
ATOM 1728 C CA . LEU A 1 230 ? 158.402 184.220 191.784 1.00 57.56 251 LEU A CA 1
ATOM 1729 C C . LEU A 1 230 ? 159.421 185.205 191.229 1.00 57.56 251 LEU A C 1
ATOM 1730 O O . LEU A 1 230 ? 160.620 184.904 191.211 1.00 57.56 251 LEU A O 1
ATOM 1735 N N . THR A 1 231 ? 158.964 186.362 190.760 1.00 57.28 252 THR A N 1
ATOM 1736 C CA . THR A 1 231 ? 159.868 187.426 190.350 1.00 57.28 252 THR A CA 1
ATOM 1737 C C . THR A 1 231 ? 160.559 188.002 191.583 1.00 57.28 252 THR A C 1
ATOM 1738 O O . THR A 1 231 ? 159.958 188.111 192.655 1.00 57.28 252 THR A O 1
ATOM 1742 N N . GLY A 1 232 ? 161.829 188.365 191.433 1.00 31.44 253 GLY A N 1
ATOM 1743 C CA . GLY A 1 232 ? 162.623 188.768 192.573 1.00 31.44 253 GLY A CA 1
ATOM 1744 C C . GLY A 1 232 ? 164.064 188.332 192.440 1.00 31.44 253 GLY A C 1
ATOM 1745 O O . GLY A 1 232 ? 164.878 188.573 193.334 1.00 31.44 253 GLY A O 1
ATOM 1746 N N . LYS A 1 233 ? 164.383 187.667 191.333 1.00 27.87 254 LYS A N 1
ATOM 1747 C CA . LYS A 1 233 ? 165.759 187.374 190.961 1.00 27.87 254 LYS A CA 1
ATOM 1748 C C . LYS A 1 233 ? 166.297 188.361 189.934 1.00 27.87 254 LYS A C 1
ATOM 1749 O O . LYS A 1 233 ? 167.392 188.153 189.401 1.00 27.87 254 LYS A O 1
ATOM 1755 N N . LEU A 1 234 ? 165.550 189.429 189.642 1.00 29.92 255 LEU A N 1
ATOM 1756 C CA . LEU A 1 234 ? 165.907 190.387 188.601 1.00 29.92 255 LEU A CA 1
ATOM 1757 C C . LEU A 1 234 ? 165.914 191.814 189.138 1.00 29.92 255 LEU A C 1
ATOM 1758 O O . LEU A 1 234 ? 165.637 192.760 188.397 1.00 29.92 255 LEU A O 1
ATOM 1763 N N . ILE A 1 235 ? 166.213 191.985 190.427 1.00 25.27 256 ILE A N 1
ATOM 1764 C CA . ILE A 1 235 ? 166.194 193.318 191.025 1.00 25.27 256 ILE A CA 1
ATOM 1765 C C . ILE A 1 235 ? 167.405 194.128 190.575 1.00 25.27 256 ILE A C 1
ATOM 1766 O O . ILE A 1 235 ? 167.283 195.309 190.227 1.00 25.27 256 ILE A O 1
ATOM 1771 N N . THR A 1 236 ? 168.592 193.503 190.592 1.00 25.88 257 THR A N 1
ATOM 1772 C CA . THR A 1 236 ? 169.897 194.055 190.208 1.00 25.88 257 THR A CA 1
ATOM 1773 C C . THR A 1 236 ? 170.292 195.326 190.962 1.00 25.88 257 THR A C 1
ATOM 1774 O O . THR A 1 236 ? 169.637 195.722 191.931 1.00 25.88 257 THR A O 1
ATOM 1778 N N . GLY A 1 237 ? 171.383 195.950 190.543 1.00 29.00 258 GLY A N 1
ATOM 1779 C CA . GLY A 1 237 ? 171.873 197.150 191.190 1.00 29.00 258 GLY A CA 1
ATOM 1780 C C . GLY A 1 237 ? 173.342 197.364 190.919 1.00 29.00 258 GLY A C 1
ATOM 1781 O O . GLY A 1 237 ? 174.063 196.466 190.485 1.00 29.00 258 GLY A O 1
ATOM 1782 N N . SER A 1 238 ? 173.798 198.585 191.197 1.00 34.22 259 SER A N 1
ATOM 1783 C CA . SER A 1 238 ? 175.168 198.989 190.912 1.00 34.22 259 SER A CA 1
ATOM 1784 C C . SER A 1 238 ? 175.770 199.712 192.111 1.00 34.22 259 SER A C 1
ATOM 1785 O O . SER A 1 238 ? 175.061 200.151 193.020 1.00 34.22 259 SER A O 1
ATOM 1788 N N . ILE A 1 239 ? 177.101 199.838 192.092 1.00 49.69 260 ILE A N 1
ATOM 1789 C CA . ILE A 1 239 ? 177.862 200.469 193.166 1.00 49.69 260 ILE A CA 1
ATOM 1790 C C . ILE A 1 239 ? 178.004 201.954 192.866 1.00 49.69 260 ILE A C 1
ATOM 1791 O O . ILE A 1 239 ? 178.240 202.346 191.718 1.00 49.69 260 ILE A O 1
ATOM 1796 N N . ILE A 1 240 ? 177.854 202.790 193.891 1.00 23.79 261 ILE A N 1
ATOM 1797 C CA . ILE A 1 240 ? 178.145 204.211 193.750 1.00 23.79 261 ILE A CA 1
ATOM 1798 C C . ILE A 1 240 ? 179.235 204.700 194.695 1.00 23.79 261 ILE A C 1
ATOM 1799 O O . ILE A 1 240 ? 179.833 205.753 194.420 1.00 23.79 261 ILE A O 1
ATOM 1804 N N . TRP A 1 241 ? 179.540 204.001 195.792 1.00 27.78 262 TRP A N 1
ATOM 1805 C CA . TRP A 1 241 ? 180.621 204.472 196.654 1.00 27.78 262 TRP A CA 1
ATOM 1806 C C . TRP A 1 241 ? 181.302 203.302 197.350 1.00 27.78 262 TRP A C 1
ATOM 1807 O O . TRP A 1 241 ? 180.678 202.278 197.629 1.00 27.78 262 TRP A O 1
ATOM 1818 N N . ALA A 1 242 ? 182.584 203.489 197.657 1.00 19.42 263 ALA A N 1
ATOM 1819 C CA . ALA A 1 242 ? 183.468 202.432 198.146 1.00 19.42 263 ALA A CA 1
ATOM 1820 C C . ALA A 1 242 ? 184.312 202.926 199.318 1.00 19.42 263 ALA A C 1
ATOM 1821 O O . ALA A 1 242 ? 185.542 202.877 199.276 1.00 19.42 263 ALA A O 1
ATOM 1823 N N . ASP A 1 243 ? 183.655 203.452 200.358 1.00 30.68 264 ASP A N 1
ATOM 1824 C CA . ASP A 1 243 ? 184.349 204.185 201.417 1.00 30.68 264 ASP A CA 1
ATOM 1825 C C . ASP A 1 243 ? 185.261 203.279 202.240 1.00 30.68 264 ASP A C 1
ATOM 1826 O O . ASP A 1 243 ? 184.850 202.208 202.703 1.00 30.68 264 ASP A O 1
ATOM 1831 N N . THR A 1 244 ? 186.501 203.738 202.432 1.00 29.95 265 THR A N 1
ATOM 1832 C CA . THR A 1 244 ? 187.581 202.943 202.998 1.00 29.95 265 THR A CA 1
ATOM 1833 C C . THR A 1 244 ? 187.738 203.105 204.502 1.00 29.95 265 THR A C 1
ATOM 1834 O O . THR A 1 244 ? 188.341 202.234 205.138 1.00 29.95 265 THR A O 1
ATOM 1838 N N . GLN A 1 245 ? 187.229 204.193 205.084 1.00 33.09 266 GLN A N 1
ATOM 1839 C CA . GLN A 1 245 ? 187.428 204.432 206.510 1.00 33.09 266 GLN A CA 1
ATOM 1840 C C . GLN A 1 245 ? 186.551 203.515 207.353 1.00 33.09 266 GLN A C 1
ATOM 1841 O O . GLN A 1 245 ? 187.048 202.809 208.236 1.00 33.09 266 GLN A O 1
ATOM 1847 N N . GLY A 1 246 ? 185.249 203.512 207.093 1.00 31.23 267 GLY A N 1
ATOM 1848 C CA . GLY A 1 246 ? 184.360 202.562 207.725 1.00 31.23 267 GLY A CA 1
ATOM 1849 C C . GLY A 1 246 ? 184.292 201.214 207.052 1.00 31.23 267 GLY A C 1
ATOM 1850 O O . GLY A 1 246 ? 183.612 200.323 207.571 1.00 31.23 267 GLY A O 1
ATOM 1851 N N . HIS A 1 247 ? 184.993 201.062 205.920 1.00 29.30 268 HIS A N 1
ATOM 1852 C CA . HIS A 1 247 ? 185.025 199.852 205.089 1.00 29.30 268 HIS A CA 1
ATOM 1853 C C . HIS A 1 247 ? 183.619 199.425 204.665 1.00 29.30 268 HIS A C 1
ATOM 1854 O O . HIS A 1 247 ? 183.140 198.342 205.003 1.00 29.30 268 HIS A O 1
ATOM 1861 N N . TYR A 1 248 ? 182.952 200.302 203.917 1.00 27.30 269 TYR A N 1
ATOM 1862 C CA . TYR A 1 248 ? 181.590 200.007 203.495 1.00 27.30 269 TYR A CA 1
ATOM 1863 C C . TYR A 1 248 ? 181.388 200.414 202.044 1.00 27.30 269 TYR A C 1
ATOM 1864 O O . TYR A 1 248 ? 182.150 201.201 201.477 1.00 27.30 269 TYR A O 1
ATOM 1873 N N . LEU A 1 249 ? 180.357 199.827 201.443 1.00 49.69 270 LEU A N 1
ATOM 1874 C CA . LEU A 1 249 ? 179.995 200.066 200.055 1.00 49.69 270 LEU A CA 1
ATOM 1875 C C . LEU A 1 249 ? 178.584 200.630 200.006 1.00 49.69 270 LEU A C 1
ATOM 1876 O O . LEU A 1 249 ? 177.655 200.034 200.557 1.00 49.69 270 LEU A O 1
ATOM 1881 N N . ILE A 1 250 ? 178.424 201.767 199.340 1.00 23.10 271 ILE A N 1
ATOM 1882 C CA . ILE A 1 250 ? 177.115 202.364 199.115 1.00 23.10 271 ILE A CA 1
ATOM 1883 C C . ILE A 1 250 ? 176.647 201.921 197.739 1.00 23.10 271 ILE A C 1
ATOM 1884 O O . ILE A 1 250 ? 177.322 202.188 196.734 1.00 23.10 271 ILE A O 1
ATOM 1889 N N . LEU A 1 251 ? 175.492 201.256 197.707 1.00 25.16 272 LEU A N 1
ATOM 1890 C CA . LEU A 1 251 ? 174.955 200.578 196.540 1.00 25.16 272 LEU A CA 1
ATOM 1891 C C . LEU A 1 251 ? 173.598 201.173 196.191 1.00 25.16 272 LEU A C 1
ATOM 1892 O O . LEU A 1 251 ? 172.833 201.561 197.081 1.00 25.16 272 LEU A O 1
ATOM 1897 N N . ARG A 1 252 ? 173.302 201.250 194.896 1.00 21.63 273 ARG A N 1
ATOM 1898 C CA . ARG A 1 252 ? 172.024 201.748 194.406 1.00 21.63 273 ARG A CA 1
ATOM 1899 C C . ARG A 1 252 ? 171.340 200.652 193.603 1.00 21.63 273 ARG A C 1
ATOM 1900 O O . ARG A 1 252 ? 171.934 200.101 192.671 1.00 21.63 273 ARG A O 1
ATOM 1908 N N . VAL A 1 253 ? 170.093 200.344 193.961 1.00 28.85 274 VAL A N 1
ATOM 1909 C CA . VAL A 1 253 ? 169.335 199.273 193.331 1.00 28.85 274 VAL A CA 1
ATOM 1910 C C . VAL A 1 253 ? 168.064 199.853 192.725 1.00 28.85 274 VAL A C 1
ATOM 1911 O O . VAL A 1 253 ? 167.634 200.963 193.053 1.00 28.85 274 VAL A O 1
ATOM 1915 N N . ASN A 1 254 ? 167.457 199.074 191.832 1.00 33.79 275 ASN A N 1
ATOM 1916 C CA . ASN A 1 254 ? 166.271 199.485 191.091 1.00 33.79 275 ASN A CA 1
ATOM 1917 C C . ASN A 1 254 ? 165.069 198.685 191.572 1.00 33.79 275 ASN A C 1
ATOM 1918 O O . ASN A 1 254 ? 165.086 197.450 191.536 1.00 33.79 275 ASN A O 1
ATOM 1923 N N . ILE A 1 255 ? 164.030 199.387 192.011 1.00 37.39 276 ILE A N 1
ATOM 1924 C CA . ILE A 1 255 ? 162.760 198.763 192.375 1.00 37.39 276 ILE A CA 1
ATOM 1925 C C . ILE A 1 255 ? 162.017 198.425 191.087 1.00 37.39 276 ILE A C 1
ATOM 1926 O O . ILE A 1 255 ? 161.759 199.323 190.273 1.00 37.39 276 ILE A O 1
ATOM 1931 N N . PRO A 1 256 ? 161.655 197.167 190.858 1.00 42.79 277 PRO A N 1
ATOM 1932 C CA . PRO A 1 256 ? 161.081 196.786 189.566 1.00 42.79 277 PRO A CA 1
ATOM 1933 C C . PRO A 1 256 ? 159.601 197.122 189.459 1.00 42.79 277 PRO A C 1
ATOM 1934 O O . PRO A 1 256 ? 158.898 197.328 190.449 1.00 42.79 277 PRO A O 1
ATOM 1938 N N . ASP A 1 257 ? 159.142 197.171 188.211 1.00 42.83 278 ASP A N 1
ATOM 1939 C CA . ASP A 1 257 ? 157.731 197.338 187.892 1.00 42.83 278 ASP A CA 1
ATOM 1940 C C . ASP A 1 257 ? 157.473 196.643 186.565 1.00 42.83 278 ASP A C 1
ATOM 1941 O O . ASP A 1 257 ? 158.250 196.806 185.620 1.00 42.83 278 ASP A O 1
ATOM 1946 N N . LEU A 1 258 ? 156.401 195.862 186.497 1.00 41.14 279 LEU A N 1
ATOM 1947 C CA . LEU A 1 258 ? 156.091 195.068 185.314 1.00 41.14 279 LEU A CA 1
ATOM 1948 C C . LEU A 1 258 ? 155.045 195.801 184.485 1.00 41.14 279 LEU A C 1
ATOM 1949 O O . LEU A 1 258 ? 153.904 195.973 184.925 1.00 41.14 279 LEU A O 1
ATOM 1954 N N . ILE A 1 259 ? 155.429 196.227 183.286 1.00 45.16 280 ILE A N 1
ATOM 1955 C CA . ILE A 1 259 ? 154.493 196.813 182.348 1.00 45.16 280 ILE A CA 1
ATOM 1956 C C . ILE A 1 259 ? 154.114 195.742 181.337 1.00 45.16 280 ILE A C 1
ATOM 1957 O O . ILE A 1 259 ? 154.788 194.718 181.188 1.00 45.16 280 ILE A O 1
ATOM 1962 N N . GLU A 1 260 ? 153.012 195.973 180.635 1.00 47.78 281 GLU A N 1
ATOM 1963 C CA . GLU A 1 260 ? 152.487 195.024 179.664 1.00 47.78 281 GLU A CA 1
ATOM 1964 C C . GLU A 1 260 ? 152.625 195.617 178.270 1.00 47.78 281 GLU A C 1
ATOM 1965 O O . GLU A 1 260 ? 152.143 196.726 178.015 1.00 47.78 281 GLU A O 1
ATOM 1971 N N . VAL A 1 261 ? 153.294 194.891 177.384 1.00 43.76 282 VAL A N 1
ATOM 1972 C CA . VAL A 1 261 ? 153.337 195.288 175.972 1.00 43.76 282 VAL A CA 1
ATOM 1973 C C . VAL A 1 261 ? 151.948 195.094 175.359 1.00 43.76 282 VAL A C 1
ATOM 1974 O O . VAL A 1 261 ? 151.285 194.075 175.630 1.00 43.76 282 VAL A O 1
ATOM 1978 N N . PRO A 1 262 ? 151.404 196.087 174.649 1.00 55.74 283 PRO A N 1
ATOM 1979 C CA . PRO A 1 262 ? 149.995 196.000 174.232 1.00 55.74 283 PRO A CA 1
ATOM 1980 C C . PRO A 1 262 ? 149.800 195.071 173.042 1.00 55.74 283 PRO A C 1
ATOM 1981 O O . PRO A 1 262 ? 150.531 195.142 172.051 1.00 55.74 283 PRO A O 1
ATOM 1985 N N . GLY A 1 263 ? 148.796 194.206 173.151 1.00 65.20 284 GLY A N 1
ATOM 1986 C CA . GLY A 1 263 ? 148.356 193.354 172.059 1.00 65.20 284 GLY A CA 1
ATOM 1987 C C . GLY A 1 263 ? 149.331 192.288 171.611 1.00 65.20 284 GLY A C 1
ATOM 1988 O O . GLY A 1 263 ? 149.424 192.011 170.410 1.00 65.20 284 GLY A O 1
ATOM 1989 N N . ALA A 1 264 ? 150.055 191.676 172.544 1.00 62.03 285 ALA A N 1
ATOM 1990 C CA . ALA A 1 264 ? 150.993 190.605 172.235 1.00 62.03 285 ALA A CA 1
ATOM 1991 C C . ALA A 1 264 ? 150.566 189.337 172.957 1.00 62.03 285 ALA A C 1
ATOM 1992 O O . ALA A 1 264 ? 150.323 189.360 174.168 1.00 62.03 285 ALA A O 1
ATOM 1994 N N . VAL A 1 265 ? 150.480 188.237 172.214 1.00 50.37 286 VAL A N 1
ATOM 1995 C CA . VAL A 1 265 ? 150.055 186.946 172.739 1.00 50.37 286 VAL A CA 1
ATOM 1996 C C . VAL A 1 265 ? 151.176 185.943 172.504 1.00 50.37 286 VAL A C 1
ATOM 1997 O O . VAL A 1 265 ? 151.653 185.794 171.374 1.00 50.37 286 VAL A O 1
ATOM 2001 N N . ILE A 1 266 ? 151.602 185.270 173.570 1.00 35.81 287 ILE A N 1
ATOM 2002 C CA . ILE A 1 266 ? 152.593 184.205 173.475 1.00 35.81 287 ILE A CA 1
ATOM 2003 C C . ILE A 1 266 ? 151.861 182.879 173.324 1.00 35.81 287 ILE A C 1
ATOM 2004 O O . ILE A 1 266 ? 151.013 182.529 174.154 1.00 35.81 287 ILE A O 1
ATOM 2009 N N . GLN A 1 267 ? 152.189 182.137 172.271 1.00 36.88 288 GLN A N 1
ATOM 2010 C CA . GLN A 1 267 ? 151.517 180.891 171.935 1.00 36.88 288 GLN A CA 1
ATOM 2011 C C . GLN A 1 267 ? 152.514 179.746 172.013 1.00 36.88 288 GLN A C 1
ATOM 2012 O O . GLN A 1 267 ? 153.565 179.791 171.363 1.00 36.88 288 GLN A O 1
ATOM 2018 N N . GLU A 1 268 ? 152.183 178.723 172.796 1.00 40.48 289 GLU A N 1
ATOM 2019 C CA . GLU A 1 268 ? 152.940 177.481 172.799 1.00 40.48 289 GLU A CA 1
ATOM 2020 C C . GLU A 1 268 ? 152.330 176.481 171.825 1.00 40.48 289 GLU A C 1
ATOM 2021 O O . GLU A 1 268 ? 151.234 176.671 171.292 1.00 40.48 289 GLU A O 1
ATOM 2027 N N . PHE A 1 269 ? 153.063 175.394 171.603 1.00 40.63 290 PHE A N 1
ATOM 2028 C CA . PHE A 1 269 ? 152.652 174.353 170.677 1.00 40.63 290 PHE A CA 1
ATOM 2029 C C . PHE A 1 269 ? 153.100 173.003 171.212 1.00 40.63 290 PHE A C 1
ATOM 2030 O O . PHE A 1 269 ? 154.197 172.877 171.761 1.00 40.63 290 PHE A O 1
ATOM 2038 N N . ILE A 1 270 ? 152.244 171.999 171.049 1.00 42.33 291 ILE A N 1
ATOM 2039 C CA . ILE A 1 270 ? 152.542 170.627 171.436 1.00 42.33 291 ILE A CA 1
ATOM 2040 C C . ILE A 1 270 ? 152.914 169.852 170.181 1.00 42.33 291 ILE A C 1
ATOM 2041 O O . ILE A 1 270 ? 152.183 169.883 169.182 1.00 42.33 291 ILE A O 1
ATOM 2046 N N . LYS A 1 271 ? 154.051 169.164 170.228 1.00 37.54 292 LYS A N 1
ATOM 2047 C CA . LYS A 1 271 ? 154.574 168.423 169.089 1.00 37.54 292 LYS A CA 1
ATOM 2048 C C . LYS A 1 271 ? 154.409 166.932 169.347 1.00 37.54 292 LYS A C 1
ATOM 2049 O O . LYS A 1 271 ? 154.906 166.414 170.353 1.00 37.54 292 LYS A O 1
ATOM 2055 N N . ILE A 1 272 ? 153.714 166.249 168.440 1.00 41.85 293 ILE A N 1
ATOM 2056 C CA . ILE A 1 272 ? 153.530 164.807 168.509 1.00 41.85 293 ILE A CA 1
ATOM 2057 C C . ILE A 1 272 ? 154.200 164.177 167.296 1.00 41.85 293 ILE A C 1
ATOM 2058 O O . ILE A 1 272 ? 154.514 164.846 166.308 1.00 41.85 293 ILE A O 1
ATOM 2063 N N . GLY A 1 273 ? 154.426 162.872 167.385 1.00 45.92 294 GLY A N 1
ATOM 2064 C CA . GLY A 1 273 ? 155.070 162.123 166.320 1.00 45.92 294 GLY A CA 1
ATOM 2065 C C . GLY A 1 273 ? 154.044 161.424 165.446 1.00 45.92 294 GLY A C 1
ATOM 2066 O O . GLY A 1 273 ? 153.073 160.855 165.943 1.00 45.92 294 GLY A O 1
ATOM 2067 N N . TYR A 1 274 ? 154.273 161.475 164.137 1.00 53.01 295 TYR A N 1
ATOM 2068 C CA . TYR A 1 274 ? 153.395 160.845 163.166 1.00 53.01 295 TYR A CA 1
ATOM 2069 C C . TYR A 1 274 ? 154.161 159.791 162.378 1.00 53.01 295 TYR A C 1
ATOM 2070 O O . TYR A 1 274 ? 155.363 159.925 162.125 1.00 53.01 295 TYR A O 1
ATOM 2079 N N . ASN A 1 275 ? 153.447 158.733 162.001 1.00 58.43 296 ASN A N 1
ATOM 2080 C CA . ASN A 1 275 ? 154.033 157.597 161.300 1.00 58.43 296 ASN A CA 1
ATOM 2081 C C . ASN A 1 275 ? 153.849 157.796 159.800 1.00 58.43 296 ASN A C 1
ATOM 2082 O O . ASN A 1 275 ? 152.733 157.686 159.283 1.00 58.43 296 ASN A O 1
ATOM 2087 N N . PHE A 1 276 ? 154.945 158.087 159.103 1.00 66.99 297 PHE A N 1
ATOM 2088 C CA . PHE A 1 276 ? 154.922 158.276 157.661 1.00 66.99 297 PHE A CA 1
ATOM 2089 C C . PHE A 1 276 ? 156.123 157.575 157.048 1.00 66.99 297 PHE A C 1
ATOM 2090 O O . PHE A 1 276 ? 157.222 157.602 157.613 1.00 66.99 297 PHE A O 1
ATOM 2098 N N . GLY A 1 277 ? 155.899 156.931 155.902 1.00 69.45 298 GLY A N 1
ATOM 2099 C CA . GLY A 1 277 ? 156.960 156.262 155.171 1.00 69.45 298 GLY A CA 1
ATOM 2100 C C . GLY A 1 277 ? 157.582 155.085 155.884 1.00 69.45 298 GLY A C 1
ATOM 2101 O O . GLY A 1 277 ? 158.718 154.715 155.578 1.00 69.45 298 GLY A O 1
ATOM 2102 N N . GLY A 1 278 ? 156.869 154.482 156.832 1.00 64.96 299 GLY A N 1
ATOM 2103 C CA . GLY A 1 278 ? 157.465 153.465 157.671 1.00 64.96 299 GLY A CA 1
ATOM 2104 C C . GLY A 1 278 ? 158.411 153.997 158.721 1.00 64.96 299 GLY A C 1
ATOM 2105 O O . GLY A 1 278 ? 159.226 153.235 159.247 1.00 64.96 299 GLY A O 1
ATOM 2106 N N . SER A 1 279 ? 158.331 155.287 159.046 1.00 63.25 300 SER A N 1
ATOM 2107 C CA . SER A 1 279 ? 159.208 155.879 160.045 1.00 63.25 300 SER A CA 1
ATOM 2108 C C . SER A 1 279 ? 158.424 156.874 160.888 1.00 63.25 300 SER A C 1
ATOM 2109 O O . SER A 1 279 ? 157.317 157.286 160.534 1.00 63.25 300 SER A O 1
ATOM 2112 N N . LEU A 1 280 ? 159.007 157.252 162.021 1.00 57.60 301 LEU A N 1
ATOM 2113 C CA . LEU A 1 280 ? 158.379 158.184 162.948 1.00 57.60 301 LEU A CA 1
ATOM 2114 C C . LEU A 1 280 ? 159.015 159.558 162.796 1.00 57.60 301 LEU A C 1
ATOM 2115 O O . LEU A 1 280 ? 160.238 159.701 162.920 1.00 57.60 301 LEU A O 1
ATOM 2120 N N . TRP A 1 281 ? 158.185 160.568 162.538 1.00 61.25 302 TRP A N 1
ATOM 2121 C CA . TRP A 1 281 ? 158.660 161.910 162.244 1.00 61.25 302 TRP A CA 1
ATOM 2122 C C . TRP A 1 281 ? 157.963 162.921 163.141 1.00 61.25 302 TRP A C 1
ATOM 2123 O O . TRP A 1 281 ? 156.848 162.694 163.617 1.00 61.25 302 TRP A O 1
ATOM 2134 N N . MET A 1 282 ? 158.642 164.043 163.367 1.00 59.12 303 MET A N 1
ATOM 2135 C CA . MET A 1 282 ? 158.052 165.194 164.031 1.00 59.12 303 MET A CA 1
ATOM 2136 C C . MET A 1 282 ? 158.268 166.439 163.183 1.00 59.12 303 MET A C 1
ATOM 2137 O O . MET A 1 282 ? 159.315 166.574 162.538 1.00 59.12 303 MET A O 1
ATOM 2142 N N . PRO A 1 283 ? 157.300 167.355 163.150 1.00 50.76 304 PRO A N 1
ATOM 2143 C CA . PRO A 1 283 ? 157.520 168.630 162.461 1.00 50.76 304 PRO A CA 1
ATOM 2144 C C . PRO A 1 283 ? 158.527 169.496 163.200 1.00 50.76 304 PRO A C 1
ATOM 2145 O O . PRO A 1 283 ? 158.639 169.455 164.427 1.00 50.76 304 PRO A O 1
ATOM 2149 N N . THR A 1 284 ? 159.267 170.292 162.428 1.00 57.46 305 THR A N 1
ATOM 2150 C CA . THR A 1 284 ? 160.314 171.155 162.972 1.00 57.46 305 THR A CA 1
ATOM 2151 C C . THR A 1 284 ? 159.775 172.580 163.057 1.00 57.46 305 THR A C 1
ATOM 2152 O O . THR A 1 284 ? 159.961 173.406 162.164 1.00 57.46 305 THR A O 1
ATOM 2156 N N . ILE A 1 285 ? 159.094 172.863 164.163 1.00 48.63 306 ILE A N 1
ATOM 2157 C CA . ILE A 1 285 ? 158.545 174.192 164.422 1.00 48.63 306 ILE A CA 1
ATOM 2158 C C . ILE A 1 285 ? 159.019 174.651 165.797 1.00 48.63 306 ILE A C 1
ATOM 2159 O O . ILE A 1 285 ? 159.250 173.811 166.680 1.00 48.63 306 ILE A O 1
ATOM 2164 N N . PRO A 1 286 ? 159.212 175.951 166.017 1.00 48.51 307 PRO A N 1
ATOM 2165 C CA . PRO A 1 286 ? 159.538 176.425 167.366 1.00 48.51 307 PRO A CA 1
ATOM 2166 C C . PRO A 1 286 ? 158.343 176.309 168.297 1.00 48.51 307 PRO A C 1
ATOM 2167 O O . PRO A 1 286 ? 157.187 176.311 167.868 1.00 48.51 307 PRO A O 1
ATOM 2171 N N . ASN A 1 287 ? 158.640 176.194 169.592 1.00 45.82 308 ASN A N 1
ATOM 2172 C CA . ASN A 1 287 ? 157.578 176.049 170.581 1.00 45.82 308 ASN A CA 1
ATOM 2173 C C . ASN A 1 287 ? 156.826 177.358 170.790 1.00 45.82 308 ASN A C 1
ATOM 2174 O O . ASN A 1 287 ? 155.591 177.369 170.826 1.00 45.82 308 ASN A O 1
ATOM 2179 N N . LYS A 1 288 ? 157.545 178.470 170.902 1.00 51.18 309 LYS A N 1
ATOM 2180 C CA . LYS A 1 288 ? 156.972 179.747 171.305 1.00 51.18 309 LYS A CA 1
ATOM 2181 C C . LYS A 1 288 ? 156.845 180.669 170.102 1.00 51.18 309 LYS A C 1
ATOM 2182 O O . LYS A 1 288 ? 157.806 180.850 169.348 1.00 51.18 309 LYS A O 1
ATOM 2188 N N . ILE A 1 289 ? 155.657 181.244 169.922 1.00 55.11 310 ILE A N 1
ATOM 2189 C CA . ILE A 1 289 ? 155.387 182.200 168.852 1.00 55.11 310 ILE A CA 1
ATOM 2190 C C . ILE A 1 289 ? 154.742 183.431 169.473 1.00 55.11 310 ILE A C 1
ATOM 2191 O O . ILE A 1 289 ? 153.716 183.319 170.152 1.00 55.11 310 ILE A O 1
ATOM 2196 N N . ILE A 1 290 ? 155.331 184.598 169.244 1.00 62.19 311 ILE A N 1
ATOM 2197 C CA . ILE A 1 290 ? 154.749 185.852 169.705 1.00 62.19 311 ILE A CA 1
ATOM 2198 C C . ILE A 1 290 ? 153.948 186.474 168.566 1.00 62.19 311 ILE A C 1
ATOM 2199 O O . ILE A 1 290 ? 154.459 186.659 167.454 1.00 62.19 311 ILE A O 1
ATOM 2204 N N . ILE A 1 291 ? 152.675 186.762 168.830 1.00 71.48 312 ILE A N 1
ATOM 2205 C CA . ILE A 1 291 ? 151.753 187.289 167.832 1.00 71.48 312 ILE A CA 1
ATOM 2206 C C . ILE A 1 291 ? 151.320 188.677 168.276 1.00 71.48 312 ILE A C 1
ATOM 2207 O O . ILE A 1 291 ? 150.849 188.852 169.406 1.00 71.48 312 ILE A O 1
ATOM 2212 N N . ARG A 1 292 ? 151.477 189.662 167.390 1.00 90.69 313 ARG A N 1
ATOM 2213 C CA . ARG A 1 292 ? 151.131 191.043 167.731 1.00 90.69 313 ARG A CA 1
ATOM 2214 C C . ARG A 1 292 ? 150.617 191.725 166.460 1.00 90.69 313 ARG A C 1
ATOM 2215 O O . ARG A 1 292 ? 151.398 192.252 165.665 1.00 90.69 313 ARG A O 1
ATOM 2223 N N . GLY A 1 293 ? 149.293 191.705 166.291 1.00 110.40 314 GLY A N 1
ATOM 2224 C CA . GLY A 1 293 ? 148.621 192.380 165.193 1.00 110.40 314 GLY A CA 1
ATOM 2225 C C . GLY A 1 293 ? 148.994 191.865 163.819 1.00 110.40 314 GLY A C 1
ATOM 2226 O O . GLY A 1 293 ? 149.238 192.663 162.906 1.00 110.40 314 GLY A O 1
ATOM 2227 N N . TYR A 1 294 ? 149.028 190.536 163.683 1.00 115.46 315 TYR A N 1
ATOM 2228 C CA . TYR A 1 294 ? 149.556 189.818 162.518 1.00 115.46 315 TYR A CA 1
ATOM 2229 C C . TYR A 1 294 ? 150.995 190.263 162.232 1.00 115.46 315 TYR A C 1
ATOM 2230 O O . TYR A 1 294 ? 151.299 190.957 161.261 1.00 115.46 315 TYR A O 1
ATOM 2239 N N . HIS A 1 295 ? 151.876 189.901 163.166 1.00 95.93 316 HIS A N 1
ATOM 2240 C CA . HIS A 1 295 ? 153.317 190.101 163.013 1.00 95.93 316 HIS A CA 1
ATOM 2241 C C . HIS A 1 295 ? 153.991 189.041 163.877 1.00 95.93 316 HIS A C 1
ATOM 2242 O O . HIS A 1 295 ? 154.062 189.192 165.100 1.00 95.93 316 HIS A O 1
ATOM 2249 N N . LEU A 1 296 ? 154.470 187.978 163.241 1.00 76.67 317 LEU A N 1
ATOM 2250 C CA . LEU A 1 296 ? 155.055 186.856 163.957 1.00 76.67 317 LEU A CA 1
ATOM 2251 C C . LEU A 1 296 ? 156.555 187.050 164.125 1.00 76.67 317 LEU A C 1
ATOM 2252 O O . LEU A 1 296 ? 157.247 187.481 163.199 1.00 76.67 317 LEU A O 1
ATOM 2257 N N . SER A 1 297 ? 157.052 186.724 165.317 1.00 64.77 318 SER A N 1
ATOM 2258 C CA . SER A 1 297 ? 158.470 186.811 165.630 1.00 64.77 318 SER A CA 1
ATOM 2259 C C . SER A 1 297 ? 158.845 185.622 166.504 1.00 64.77 318 SER A C 1
ATOM 2260 O O . SER A 1 297 ? 158.014 184.761 166.808 1.00 64.77 318 SER A O 1
ATOM 2263 N N . LEU A 1 298 ? 160.109 185.575 166.915 1.00 55.48 319 LEU A N 1
ATOM 2264 C CA . LEU A 1 298 ? 160.618 184.512 167.769 1.00 55.48 319 LEU A CA 1
ATOM 2265 C C . LEU A 1 298 ? 161.209 185.104 169.039 1.00 55.48 319 LEU A C 1
ATOM 2266 O O . LEU A 1 298 ? 161.846 186.161 169.006 1.00 55.48 319 LEU A O 1
ATOM 2271 N N . ILE A 1 299 ? 160.995 184.416 170.158 1.00 46.78 320 ILE A N 1
ATOM 2272 C CA . ILE A 1 299 ? 161.581 184.794 171.436 1.00 46.78 320 ILE A CA 1
ATOM 2273 C C . ILE A 1 299 ? 162.305 183.586 172.007 1.00 46.78 320 ILE A C 1
ATOM 2274 O O . ILE A 1 299 ? 161.974 182.437 171.701 1.00 46.78 320 ILE A O 1
ATOM 2279 N N . ASP A 1 300 ? 163.308 183.853 172.839 1.00 53.05 321 ASP A N 1
ATOM 2280 C CA . ASP A 1 300 ? 164.054 182.809 173.530 1.00 53.05 321 ASP A CA 1
ATOM 2281 C C . ASP A 1 300 ? 163.803 182.942 175.025 1.00 53.05 321 ASP A C 1
ATOM 2282 O O . ASP A 1 300 ? 164.036 184.006 175.609 1.00 53.05 321 ASP A O 1
ATOM 2287 N N . SER A 1 301 ? 163.309 181.871 175.636 1.00 54.43 322 SER A N 1
ATOM 2288 C CA . SER A 1 301 ? 163.007 181.864 177.066 1.00 54.43 322 SER A CA 1
ATOM 2289 C C . SER A 1 301 ? 164.179 181.284 177.856 1.00 54.43 322 SER A C 1
ATOM 2290 O O . SER A 1 301 ? 164.052 180.313 178.602 1.00 54.43 322 SER A O 1
ATOM 2293 N N . THR A 1 302 ? 165.344 181.906 177.675 1.00 57.40 323 THR A N 1
ATOM 2294 C CA . THR A 1 302 ? 166.551 181.498 178.378 1.00 57.40 323 THR A CA 1
ATOM 2295 C C . THR A 1 302 ? 166.803 182.298 179.647 1.00 57.40 323 THR A C 1
ATOM 2296 O O . THR A 1 302 ? 167.518 181.816 180.532 1.00 57.40 323 THR A O 1
ATOM 2300 N N . ASN A 1 303 ? 166.236 183.500 179.755 1.00 59.15 324 ASN A N 1
ATOM 2301 C CA . ASN A 1 303 ? 166.376 184.323 180.948 1.00 59.15 324 ASN A CA 1
ATOM 2302 C C . ASN A 1 303 ? 165.031 184.808 181.472 1.00 59.15 324 ASN A C 1
ATOM 2303 O O . ASN A 1 303 ? 164.999 185.684 182.344 1.00 59.15 324 ASN A O 1
ATOM 2308 N N . CYS A 1 304 ? 163.927 184.267 180.967 1.00 45.64 325 CYS A N 1
ATOM 2309 C CA . CYS A 1 304 ? 162.588 184.698 181.342 1.00 45.64 325 CYS A CA 1
ATOM 2310 C C . CYS A 1 304 ? 161.906 183.606 182.153 1.00 45.64 325 CYS A C 1
ATOM 2311 O O . CYS A 1 304 ? 161.895 182.440 181.747 1.00 45.64 325 CYS A O 1
ATOM 2314 N N . ILE A 1 305 ? 161.340 183.987 183.291 1.00 35.80 326 ILE A N 1
ATOM 2315 C CA . ILE A 1 305 ? 160.583 183.053 184.113 1.00 35.80 326 ILE A CA 1
ATOM 2316 C C . ILE A 1 305 ? 159.172 182.933 183.558 1.00 35.80 326 ILE A C 1
ATOM 2317 O O . ILE A 1 305 ? 158.565 183.924 183.134 1.00 35.80 326 ILE A O 1
ATOM 2322 N N . ILE A 1 306 ? 158.647 181.712 183.549 1.00 31.31 327 ILE A N 1
ATOM 2323 C CA . ILE A 1 306 ? 157.337 181.417 182.981 1.00 31.31 327 ILE A CA 1
ATOM 2324 C C . ILE A 1 306 ? 156.359 181.203 184.125 1.00 31.31 327 ILE A C 1
ATOM 2325 O O . ILE A 1 306 ? 156.518 180.271 184.923 1.00 31.31 327 ILE A O 1
ATOM 2330 N N . THR A 1 307 ? 155.346 182.059 184.202 1.00 35.71 328 THR A N 1
ATOM 2331 C CA . THR A 1 307 ? 154.301 181.929 185.203 1.00 35.71 328 THR A CA 1
ATOM 2332 C C . THR A 1 307 ? 153.161 181.087 184.634 1.00 35.71 328 THR A C 1
ATOM 2333 O O . THR A 1 307 ? 153.282 180.475 183.569 1.00 35.71 328 THR A O 1
ATOM 2337 N N . ASP A 1 308 ? 152.035 181.042 185.347 1.00 39.37 329 ASP A N 1
ATOM 2338 C CA . ASP A 1 308 ? 150.895 180.261 184.883 1.00 39.37 329 ASP A CA 1
ATOM 2339 C C . ASP A 1 308 ? 150.149 180.946 183.745 1.00 39.37 329 ASP A C 1
ATOM 2340 O O . ASP A 1 308 ? 149.596 180.263 182.876 1.00 39.37 329 ASP A O 1
ATOM 2345 N N . ASN A 1 309 ? 150.117 182.280 183.730 1.00 35.77 330 ASN A N 1
ATOM 2346 C CA . ASN A 1 309 ? 149.300 183.016 182.778 1.00 35.77 330 ASN A CA 1
ATOM 2347 C C . ASN A 1 309 ? 150.074 183.911 181.821 1.00 35.77 330 ASN A C 1
ATOM 2348 O O . ASN A 1 309 ? 149.523 184.277 180.779 1.00 35.77 330 ASN A O 1
ATOM 2353 N N . SER A 1 310 ? 151.315 184.280 182.135 1.00 31.44 331 SER A N 1
ATOM 2354 C CA . SER A 1 310 ? 152.030 185.231 181.297 1.00 31.44 331 SER A CA 1
ATOM 2355 C C . SER A 1 310 ? 153.529 184.990 181.386 1.00 31.44 331 SER A C 1
ATOM 2356 O O . SER A 1 310 ? 154.028 184.369 182.327 1.00 31.44 331 SER A O 1
ATOM 2359 N N . TYR A 1 311 ? 154.239 185.499 180.382 1.00 30.26 332 TYR A N 1
ATOM 2360 C CA . TYR A 1 311 ? 155.695 185.471 180.351 1.00 30.26 332 TYR A CA 1
ATOM 2361 C C . TYR A 1 311 ? 156.243 186.765 180.933 1.00 30.26 332 TYR A C 1
ATOM 2362 O O . TYR A 1 311 ? 155.815 187.856 180.546 1.00 30.26 332 TYR A O 1
ATOM 2371 N N . VAL A 1 312 ? 157.189 186.642 181.858 1.00 32.94 333 VAL A N 1
ATOM 2372 C CA . VAL A 1 312 ? 157.856 187.790 182.457 1.00 32.94 333 VAL A CA 1
ATOM 2373 C C . VAL A 1 312 ? 159.317 187.742 182.043 1.00 32.94 333 VAL A C 1
ATOM 2374 O O . VAL A 1 312 ? 160.022 186.772 182.349 1.00 32.94 333 VAL A O 1
ATOM 2378 N N . CYS A 1 313 ? 159.770 188.783 181.355 1.00 38.14 334 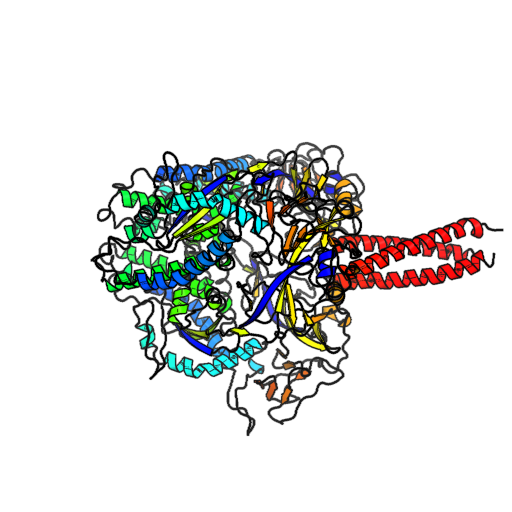CYS A N 1
ATOM 2379 C CA . CYS A 1 313 ? 161.138 188.872 180.875 1.00 38.14 334 CYS A CA 1
ATOM 2380 C C . CYS A 1 313 ? 161.825 190.077 181.499 1.00 38.14 334 CYS A C 1
ATOM 2381 O O . CYS A 1 313 ? 161.179 191.070 181.846 1.00 38.14 334 CYS A O 1
ATOM 2384 N N . ASP A 1 31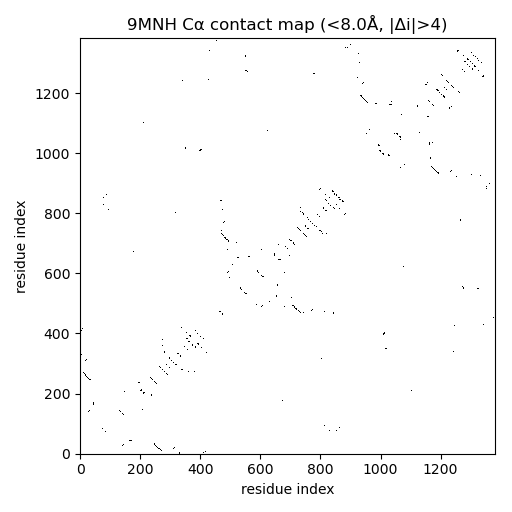4 ? 163.146 189.966 181.652 1.00 47.22 335 ASP A N 1
ATOM 2385 C CA . ASP A 1 314 ? 163.943 191.103 182.101 1.00 47.22 335 ASP A CA 1
ATOM 2386 C C . ASP A 1 314 ? 163.961 192.205 181.051 1.00 47.22 335 ASP A C 1
ATOM 2387 O O . ASP A 1 314 ? 163.966 193.395 181.389 1.00 47.22 335 ASP A O 1
ATOM 2392 N N . ARG A 1 315 ? 163.951 191.826 179.777 1.00 55.78 336 ARG A N 1
ATOM 2393 C CA . ARG A 1 315 ? 164.100 192.764 178.677 1.00 55.78 336 ARG A CA 1
ATOM 2394 C C . ARG A 1 315 ? 163.545 192.090 177.429 1.00 55.78 336 ARG A C 1
ATOM 2395 O O . ARG A 1 315 ? 163.408 190.864 177.383 1.00 55.78 336 ARG A O 1
ATOM 2403 N N . ASP A 1 316 ? 163.196 192.905 176.432 1.00 43.63 337 ASP A N 1
ATOM 2404 C CA . ASP A 1 316 ? 162.589 192.398 175.206 1.00 43.63 337 ASP A CA 1
ATOM 2405 C C . ASP A 1 316 ? 163.577 191.551 174.411 1.00 43.63 337 ASP A C 1
ATOM 2406 O O . ASP A 1 316 ? 164.740 191.923 174.235 1.00 43.63 337 ASP A O 1
ATOM 2411 N N . TYR A 1 317 ? 163.101 190.406 173.928 1.00 48.87 338 TYR A N 1
ATOM 2412 C CA . TYR A 1 317 ? 163.931 189.393 173.284 1.00 48.87 338 TYR A CA 1
ATOM 2413 C C . TYR A 1 317 ? 163.299 188.935 171.977 1.00 48.87 338 TYR A C 1
ATOM 2414 O O . TYR A 1 317 ? 163.186 187.740 171.700 1.00 48.87 338 TYR A O 1
ATOM 2423 N N . SER A 1 318 ? 162.873 189.884 171.150 1.00 54.84 339 SER A N 1
ATOM 2424 C CA . SER A 1 318 ? 162.203 189.566 169.895 1.00 54.84 339 SER A CA 1
ATOM 2425 C C . SER A 1 318 ? 163.243 189.353 168.800 1.00 54.84 339 SER A C 1
ATOM 2426 O O . SER A 1 318 ? 163.981 190.279 168.447 1.00 54.84 339 SER A O 1
ATOM 2429 N N . LEU A 1 319 ? 163.297 188.133 168.263 1.00 55.51 340 LEU A N 1
ATOM 2430 C CA . LEU A 1 319 ? 164.202 187.733 167.194 1.00 55.51 340 LEU A CA 1
ATOM 2431 C C . LEU A 1 319 ? 163.433 187.560 165.885 1.00 55.51 340 LEU A C 1
ATOM 2432 O O . LEU A 1 319 ? 162.271 187.144 165.899 1.00 55.51 340 LEU A O 1
ATOM 2437 N N . PRO A 1 320 ? 164.040 187.867 164.738 1.00 63.07 341 PRO A N 1
ATOM 2438 C CA . PRO A 1 320 ? 163.329 187.718 163.466 1.00 63.07 341 PRO A CA 1
ATOM 2439 C C . PRO A 1 320 ? 163.265 186.258 163.038 1.00 63.07 341 PRO A C 1
ATOM 2440 O O . PRO A 1 320 ? 163.960 185.389 163.564 1.00 63.07 341 PRO A O 1
ATOM 2444 N N . MET A 1 321 ? 162.405 186.004 162.056 1.00 72.43 342 MET A N 1
ATOM 2445 C CA . MET A 1 321 ? 162.151 184.661 161.565 1.00 72.43 342 MET A CA 1
ATOM 2446 C C . MET A 1 321 ? 162.153 184.651 160.044 1.00 72.43 342 MET A C 1
ATOM 2447 O O . MET A 1 321 ? 161.924 185.673 159.391 1.00 72.43 342 MET A O 1
ATOM 2452 N N . ASN A 1 322 ? 162.418 183.473 159.491 1.00 91.03 343 ASN A N 1
ATOM 2453 C CA . ASN A 1 322 ? 162.506 183.320 158.047 1.00 91.03 343 ASN A CA 1
ATOM 2454 C C . ASN A 1 322 ? 161.116 183.404 157.415 1.00 91.03 343 ASN A C 1
ATOM 2455 O O . ASN A 1 322 ? 160.140 182.922 158.000 1.00 91.03 343 ASN A O 1
ATOM 2460 N N . PRO A 1 323 ? 160.991 184.040 156.242 1.00 97.27 344 PRO A N 1
ATOM 2461 C CA . PRO A 1 323 ? 159.688 184.081 155.551 1.00 97.27 344 PRO A CA 1
ATOM 2462 C C . PRO A 1 323 ? 159.161 182.722 155.120 1.00 97.27 344 PRO A C 1
ATOM 2463 O O . PRO A 1 323 ? 157.941 182.574 154.965 1.00 97.27 344 PRO A O 1
ATOM 2467 N N . ILE A 1 324 ? 160.035 181.732 154.917 1.00 98.98 345 ILE A N 1
ATOM 2468 C CA . ILE A 1 324 ? 159.565 180.378 154.639 1.00 98.98 345 ILE A CA 1
ATOM 2469 C C . ILE A 1 324 ? 158.897 179.788 155.876 1.00 98.98 345 ILE A C 1
ATOM 2470 O O . ILE A 1 324 ? 157.920 179.043 155.770 1.00 98.98 345 ILE A O 1
ATOM 2475 N N . LEU A 1 325 ? 159.379 180.133 157.070 1.00 94.89 346 LEU A N 1
ATOM 2476 C CA . LEU A 1 325 ? 158.675 179.745 158.296 1.00 94.89 346 LEU A CA 1
ATOM 2477 C C . LEU A 1 325 ? 157.347 180.480 158.442 1.00 94.89 346 LEU A C 1
ATOM 2478 O O . LEU A 1 325 ? 156.397 179.932 159.015 1.00 94.89 346 LEU A O 1
ATOM 2483 N N . ARG A 1 326 ? 157.261 181.716 157.932 1.00 92.99 347 ARG A N 1
ATOM 2484 C CA . ARG A 1 326 ? 155.980 182.421 157.902 1.00 92.99 347 ARG A CA 1
ATOM 2485 C C . ARG A 1 326 ? 154.995 181.729 156.964 1.00 92.99 347 ARG A C 1
ATOM 2486 O O . ARG A 1 326 ? 153.802 181.616 157.274 1.00 92.99 347 ARG A O 1
ATOM 2494 N N . GLU A 1 327 ? 155.484 181.245 155.818 1.00 100.19 348 GLU A N 1
ATOM 2495 C CA . GLU A 1 327 ? 154.638 180.466 154.920 1.00 100.19 348 GLU A CA 1
ATOM 2496 C C . GLU A 1 327 ? 154.278 179.109 155.516 1.00 100.19 348 GLU A C 1
ATOM 2497 O O . GLU A 1 327 ? 153.196 178.580 155.236 1.00 100.19 348 GLU A O 1
ATOM 2503 N N . CYS A 1 328 ? 155.180 178.535 156.318 1.00 93.31 349 CYS A N 1
ATOM 2504 C CA . CYS A 1 328 ? 154.881 177.330 157.088 1.00 93.31 349 CYS A CA 1
ATOM 2505 C C . CYS A 1 328 ? 153.736 177.550 158.063 1.00 93.31 349 CYS A C 1
ATOM 2506 O O . CYS A 1 328 ? 152.840 176.706 158.183 1.00 93.31 349 CYS A O 1
ATOM 2509 N N . PHE A 1 329 ? 153.751 178.676 158.770 1.00 81.67 350 PHE A N 1
ATOM 2510 C CA . PHE A 1 329 ? 152.702 178.922 159.749 1.00 81.67 350 PHE A CA 1
ATOM 2511 C C . PHE A 1 329 ? 151.391 179.355 159.100 1.00 81.67 350 PHE A C 1
ATOM 2512 O O . PHE A 1 329 ? 150.319 179.060 159.637 1.00 81.67 350 PHE A O 1
ATOM 2520 N N . GLU A 1 330 ? 151.441 180.032 157.951 1.00 93.98 351 GLU A N 1
ATOM 2521 C CA . GLU A 1 330 ? 150.208 180.589 157.393 1.00 93.98 351 GLU A CA 1
ATOM 2522 C C . GLU A 1 330 ? 149.409 179.557 156.600 1.00 93.98 351 GLU A C 1
ATOM 2523 O O . GLU A 1 330 ? 148.316 179.154 157.010 1.00 93.98 351 GLU A O 1
ATOM 2529 N N . GLY A 1 331 ? 149.936 179.120 155.457 1.00 90.82 352 GLY A N 1
ATOM 2530 C CA . GLY A 1 331 ? 149.190 178.210 154.607 1.00 90.82 352 GLY A CA 1
ATOM 2531 C C . GLY A 1 331 ? 149.894 176.955 154.130 1.00 90.82 352 GLY A C 1
ATOM 2532 O O . GLY A 1 331 ? 149.241 175.948 153.842 1.00 90.82 352 GLY A O 1
ATOM 2533 N N . ASN A 1 332 ? 151.220 176.996 154.041 1.00 98.60 353 ASN A N 1
ATOM 2534 C CA . ASN A 1 332 ? 151.989 175.992 153.306 1.00 98.60 353 ASN A CA 1
ATOM 2535 C C . ASN A 1 332 ? 152.481 174.923 154.273 1.00 98.60 353 ASN A C 1
ATOM 2536 O O . ASN A 1 332 ? 153.404 175.156 155.056 1.00 98.60 353 ASN A O 1
ATOM 2541 N N . THR A 1 333 ? 151.871 173.740 154.209 1.00 84.89 354 THR A N 1
ATOM 2542 C CA . THR A 1 333 ? 152.384 172.614 154.979 1.00 84.89 354 THR A CA 1
ATOM 2543 C C . THR A 1 333 ? 153.640 172.018 154.358 1.00 84.89 354 THR A C 1
ATOM 2544 O O . THR A 1 333 ? 154.398 171.337 155.056 1.00 84.89 354 THR A O 1
ATOM 2548 N N . SER A 1 334 ? 153.878 172.258 153.066 1.00 83.95 355 SER A N 1
ATOM 2549 C CA . SER A 1 334 ? 155.080 171.759 152.410 1.00 83.95 355 SER A CA 1
ATOM 2550 C C . SER A 1 334 ? 156.320 172.564 152.770 1.00 83.95 355 SER A C 1
ATOM 2551 O O . SER A 1 334 ? 157.439 172.069 152.596 1.00 83.95 355 SER A O 1
ATOM 2554 N N . SER A 1 335 ? 156.151 173.783 153.277 1.00 88.05 356 SER A N 1
ATOM 2555 C CA . SER A 1 335 ? 157.278 174.579 153.740 1.00 88.05 356 SER A CA 1
ATOM 2556 C C . SER A 1 335 ? 157.740 174.183 155.135 1.00 88.05 356 SER A C 1
ATOM 2557 O O . SER A 1 335 ? 158.754 174.708 155.607 1.00 88.05 356 SER A O 1
ATOM 2560 N N . CYS A 1 336 ? 157.021 173.282 155.798 1.00 82.38 357 CYS A N 1
ATOM 2561 C CA . CYS A 1 336 ? 157.342 172.856 157.151 1.00 82.38 357 CYS A CA 1
ATOM 2562 C C . CYS A 1 336 ? 158.181 171.587 157.119 1.00 82.38 357 CYS A C 1
ATOM 2563 O O . CYS A 1 336 ? 157.774 170.579 156.532 1.00 82.38 357 CYS A O 1
ATOM 2566 N N . GLY A 1 337 ? 159.342 171.636 157.765 1.00 70.59 358 GLY A N 1
ATOM 2567 C CA . GLY A 1 337 ? 160.258 170.519 157.763 1.00 70.59 358 GLY A CA 1
ATOM 2568 C C . GLY A 1 337 ? 159.853 169.421 158.727 1.00 70.59 358 GLY A C 1
ATOM 2569 O O . GLY A 1 337 ? 158.847 169.494 159.431 1.00 70.59 358 GLY A O 1
ATOM 2570 N N . ARG A 1 338 ? 160.672 168.372 158.749 1.00 65.49 359 ARG A N 1
ATOM 2571 C CA . ARG A 1 338 ? 160.407 167.208 159.579 1.00 65.49 359 ARG A CA 1
ATOM 2572 C C . ARG A 1 338 ? 161.728 166.564 159.970 1.00 65.49 359 ARG A C 1
ATOM 2573 O O . ARG A 1 338 ? 162.750 166.736 159.301 1.00 65.49 359 ARG A O 1
ATOM 2581 N N . GLU A 1 339 ? 161.694 165.819 161.072 1.00 62.60 360 GLU A N 1
ATOM 2582 C CA . GLU A 1 339 ? 162.862 165.101 161.560 1.00 62.60 360 GLU A CA 1
ATOM 2583 C C . GLU A 1 339 ? 162.445 163.697 161.972 1.00 62.60 360 GLU A C 1
ATOM 2584 O O . GLU A 1 339 ? 161.284 163.451 162.310 1.00 62.60 360 GLU A O 1
ATOM 2590 N N . MET A 1 340 ? 163.405 162.778 161.928 1.00 64.27 361 MET A N 1
ATOM 2591 C CA . MET A 1 340 ? 163.161 161.355 162.122 1.00 64.27 361 MET A CA 1
ATOM 2592 C C . MET A 1 340 ? 163.657 160.925 163.494 1.00 64.27 361 MET A C 1
ATOM 2593 O O . MET A 1 340 ? 164.805 161.202 163.858 1.00 64.27 361 MET A O 1
ATOM 2598 N N . VAL A 1 341 ? 162.790 160.255 164.257 1.00 65.35 362 VAL A N 1
ATOM 2599 C CA . VAL A 1 341 ? 163.162 159.678 165.542 1.00 65.35 362 VAL A CA 1
ATOM 2600 C C . VAL A 1 341 ? 162.676 158.237 165.599 1.00 65.35 362 VAL A C 1
ATOM 2601 O O . VAL A 1 341 ? 161.778 157.825 164.862 1.00 65.35 362 VAL A O 1
ATOM 2605 N N . LEU A 1 342 ? 163.297 157.464 166.490 1.00 68.32 363 LEU A N 1
ATOM 2606 C CA . LEU A 1 342 ? 162.847 156.109 166.776 1.00 68.32 363 LEU A CA 1
ATOM 2607 C C . LEU A 1 342 ? 162.791 155.820 168.268 1.00 68.32 363 LEU A C 1
ATOM 2608 O O . LEU A 1 342 ? 162.488 154.684 168.648 1.00 68.32 363 LEU A O 1
ATOM 2613 N N . ASN A 1 343 ? 163.070 156.805 169.117 1.00 78.98 364 ASN A N 1
ATOM 2614 C CA . ASN A 1 343 ? 163.048 156.633 170.560 1.00 78.98 364 ASN A CA 1
ATOM 2615 C C . ASN A 1 343 ? 161.615 156.493 171.073 1.00 78.98 364 ASN A C 1
ATOM 2616 O O . ASN A 1 343 ? 160.643 156.837 170.395 1.00 78.98 364 ASN A O 1
ATOM 2621 N N . SER A 1 344 ? 161.495 155.974 172.294 1.00 77.40 365 SER A N 1
ATOM 2622 C CA . SER A 1 344 ? 160.195 155.611 172.842 1.00 77.40 365 SER A CA 1
ATOM 2623 C C . SER A 1 344 ? 159.473 156.761 173.531 1.00 77.40 365 SER A C 1
ATOM 2624 O O . SER A 1 344 ? 158.262 156.658 173.758 1.00 77.40 365 SER A O 1
ATOM 2627 N N . TYR A 1 345 ? 160.165 157.847 173.867 1.00 69.36 366 TYR A N 1
ATOM 2628 C CA . TYR A 1 345 ? 159.534 158.945 174.605 1.00 69.36 366 TYR A CA 1
ATOM 2629 C C . TYR A 1 345 ? 158.968 160.016 173.671 1.00 69.36 366 TYR A C 1
ATOM 2630 O O . TYR A 1 345 ? 159.168 161.216 173.845 1.00 69.36 366 TYR A O 1
ATOM 2639 N N . ILE A 1 346 ? 158.195 159.579 172.688 1.00 54.84 367 ILE A N 1
ATOM 2640 C CA . ILE A 1 346 ? 157.488 160.471 171.776 1.00 54.84 367 ILE A CA 1
ATOM 2641 C C . ILE A 1 346 ? 156.000 160.371 172.094 1.00 54.84 367 ILE A C 1
ATOM 2642 O O . ILE A 1 346 ? 155.434 159.272 172.014 1.00 54.84 367 ILE A O 1
ATOM 2647 N N . PRO A 1 347 ? 155.344 161.461 172.495 1.00 46.24 368 PRO A N 1
ATOM 2648 C CA . PRO A 1 347 ? 153.896 161.402 172.735 1.00 46.24 368 PRO A CA 1
ATOM 2649 C C . PRO A 1 347 ? 153.129 161.197 171.438 1.00 46.24 368 PRO A C 1
ATOM 2650 O O . PRO A 1 347 ? 153.494 161.727 170.387 1.00 46.24 368 PRO A O 1
ATOM 2654 N N . LEU A 1 348 ? 152.055 160.414 171.524 1.00 39.56 369 LEU A N 1
ATOM 2655 C CA . LEU A 1 348 ? 151.298 160.015 170.349 1.00 39.56 369 LEU A CA 1
ATOM 2656 C C . LEU A 1 348 ? 149.859 160.507 170.362 1.00 39.56 369 LEU A C 1
ATOM 2657 O O . LEU A 1 348 ? 149.137 160.285 169.382 1.00 39.56 369 LEU A O 1
ATOM 2662 N N . TYR A 1 349 ? 149.421 161.166 171.431 1.00 36.40 370 TYR A N 1
ATOM 2663 C CA . TYR A 1 349 ? 148.079 161.722 171.488 1.00 36.40 370 TYR A CA 1
ATOM 2664 C C . TYR A 1 349 ? 148.094 162.942 172.394 1.00 36.40 370 TYR A C 1
ATOM 2665 O O . TYR A 1 349 ? 148.978 163.100 173.239 1.00 36.40 370 TYR A O 1
ATOM 2674 N N . ALA A 1 350 ? 147.098 163.803 172.211 1.00 36.50 371 ALA A N 1
ATOM 2675 C CA . ALA A 1 350 ? 146.918 164.955 173.086 1.00 36.50 371 ALA A CA 1
ATOM 2676 C C . ALA A 1 350 ? 145.435 165.298 173.138 1.00 36.50 371 ALA A C 1
ATOM 2677 O O . ALA A 1 350 ? 144.587 164.550 172.642 1.00 36.50 371 ALA A O 1
ATOM 2679 N N . LEU A 1 351 ? 145.122 166.440 173.746 1.00 31.70 372 LEU A N 1
ATOM 2680 C CA . LEU A 1 351 ? 143.745 166.871 173.934 1.00 31.70 372 LEU A CA 1
ATOM 2681 C C . LEU A 1 351 ? 143.707 168.387 173.826 1.00 31.70 372 LEU A C 1
ATOM 2682 O O . LEU A 1 351 ? 144.503 169.073 174.473 1.00 31.70 372 LEU A O 1
ATOM 2687 N N . SER A 1 352 ? 142.793 168.906 173.009 1.00 40.84 373 SER A N 1
ATOM 2688 C CA . SER A 1 352 ? 142.630 170.347 172.850 1.00 40.84 373 SER A CA 1
ATOM 2689 C C . SER A 1 352 ? 141.151 170.661 172.695 1.00 40.84 373 SER A C 1
ATOM 2690 O O . SER A 1 352 ? 140.523 170.198 171.737 1.00 40.84 373 SER A O 1
ATOM 2693 N N . GLU A 1 353 ? 140.617 171.445 173.644 1.00 42.38 374 GLU A N 1
ATOM 2694 C CA . GLU A 1 353 ? 139.221 171.912 173.669 1.00 42.38 374 GLU A CA 1
ATOM 2695 C C . GLU A 1 353 ? 138.224 170.754 173.637 1.00 42.38 374 GLU A C 1
ATOM 2696 O O . GLU A 1 353 ? 137.185 170.824 172.977 1.00 42.38 374 GLU A O 1
ATOM 2702 N N . GLY A 1 354 ? 138.541 169.679 174.354 1.00 44.34 375 GLY A N 1
ATOM 2703 C CA . GLY A 1 354 ? 137.713 168.491 174.331 1.00 44.34 375 GLY A CA 1
ATOM 2704 C C . GLY A 1 354 ? 137.804 167.683 173.058 1.00 44.34 375 GLY A C 1
ATOM 2705 O O . GLY A 1 354 ? 136.914 166.866 172.794 1.00 44.34 375 GLY A O 1
ATOM 2706 N N . VAL A 1 355 ? 138.849 167.886 172.264 1.00 41.10 376 VAL A N 1
ATOM 2707 C CA . VAL A 1 355 ? 139.021 167.241 170.970 1.00 41.10 376 VAL A CA 1
ATOM 2708 C C . VAL A 1 355 ? 140.303 166.424 171.024 1.00 41.10 376 VAL A C 1
ATOM 2709 O O . VAL A 1 355 ? 141.354 166.944 171.418 1.00 41.10 376 VAL A O 1
ATOM 2713 N N . ILE A 1 356 ? 140.221 165.150 170.648 1.00 40.29 377 ILE A N 1
ATOM 2714 C CA . ILE A 1 356 ? 141.376 164.260 170.694 1.00 40.29 377 ILE A CA 1
ATOM 2715 C C . ILE A 1 356 ? 142.105 164.307 169.359 1.00 40.29 377 ILE A C 1
ATOM 2716 O O . ILE A 1 356 ? 141.523 164.014 168.310 1.00 40.29 377 ILE A O 1
ATOM 2721 N N . TYR A 1 357 ? 143.377 164.686 169.398 1.00 39.80 378 TYR A N 1
ATOM 2722 C CA . TYR A 1 357 ? 144.286 164.519 168.272 1.00 39.80 378 TYR A CA 1
ATOM 2723 C C . TYR A 1 357 ? 145.197 163.347 168.610 1.00 39.80 378 TYR A C 1
ATOM 2724 O O . TYR A 1 357 ? 146.052 163.456 169.496 1.00 39.80 378 TYR A O 1
ATOM 2733 N N . ALA A 1 358 ? 145.006 162.223 167.922 1.00 49.01 379 ALA A N 1
ATOM 2734 C CA . ALA A 1 358 ? 145.733 161.009 168.262 1.00 49.01 379 ALA A CA 1
ATOM 2735 C C . ALA A 1 358 ? 146.256 160.329 167.008 1.00 49.01 379 ALA A C 1
ATOM 2736 O O . ALA A 1 358 ? 145.597 160.338 165.967 1.00 49.01 379 ALA A O 1
ATOM 2738 N N . ASN A 1 359 ? 147.437 159.727 167.122 1.00 56.13 380 ASN A N 1
ATOM 2739 C CA . ASN A 1 359 ? 147.999 158.900 166.058 1.00 56.13 380 ASN A CA 1
ATOM 2740 C C . ASN A 1 359 ? 147.539 157.469 166.303 1.00 56.13 380 ASN A C 1
ATOM 2741 O O . ASN A 1 359 ? 148.100 156.758 167.140 1.00 56.13 380 ASN A O 1
ATOM 2746 N N . CYS A 1 360 ? 146.517 157.042 165.568 1.00 58.11 381 CYS A N 1
ATOM 2747 C CA . CYS A 1 360 ? 145.901 155.741 165.785 1.00 58.11 381 CYS A CA 1
ATOM 2748 C C . CYS A 1 360 ? 146.594 154.614 165.031 1.00 58.11 381 CYS A C 1
ATOM 2749 O O . CYS A 1 360 ? 146.161 153.462 165.137 1.00 58.11 381 CYS A O 1
ATOM 2752 N N . LEU A 1 361 ? 147.649 154.912 164.271 1.00 61.97 382 LEU A N 1
ATOM 2753 C CA . LEU A 1 361 ? 148.390 153.854 163.594 1.00 61.97 382 LEU A CA 1
ATOM 2754 C C . LEU A 1 361 ? 149.290 153.093 164.561 1.00 61.97 382 LEU A C 1
ATOM 2755 O O . LEU A 1 361 ? 149.427 151.870 164.454 1.00 61.97 382 LEU A O 1
ATOM 2760 N N . ALA A 1 362 ? 149.907 153.797 165.510 1.00 62.17 383 ALA A N 1
ATOM 2761 C CA . ALA A 1 362 ? 150.814 153.168 166.463 1.00 62.17 383 ALA A CA 1
ATOM 2762 C C . ALA A 1 362 ? 150.127 152.804 167.773 1.00 62.17 383 ALA A C 1
ATOM 2763 O O . ALA A 1 362 ? 150.463 151.784 168.384 1.00 62.17 383 ALA A O 1
ATOM 2765 N N . THR A 1 363 ? 149.175 153.617 168.218 1.00 59.38 384 THR A N 1
ATOM 2766 C CA . THR A 1 363 ? 148.452 153.389 169.460 1.00 59.38 384 THR A CA 1
ATOM 2767 C C . THR A 1 363 ? 147.023 152.973 169.136 1.00 59.38 384 THR A C 1
ATOM 2768 O O . THR A 1 363 ? 146.397 153.534 168.232 1.00 59.38 384 THR A O 1
ATOM 2772 N N . SER A 1 364 ? 146.521 151.973 169.860 1.00 64.28 385 SER A N 1
ATOM 2773 C CA . SER A 1 364 ? 145.180 151.460 169.615 1.00 64.28 385 SER A CA 1
ATOM 2774 C C . SER A 1 364 ? 144.123 152.477 170.034 1.00 64.28 385 SER A C 1
ATOM 2775 O O . SER A 1 364 ? 144.156 153.002 171.151 1.00 64.28 385 SER A O 1
ATOM 2778 N N . CYS A 1 365 ? 143.186 152.751 169.130 1.00 64.04 386 CYS A N 1
ATOM 2779 C CA . CYS A 1 365 ? 142.079 153.663 169.379 1.00 64.04 386 CYS A CA 1
ATOM 2780 C C . CYS A 1 365 ? 140.777 152.881 169.303 1.00 64.04 386 CYS A C 1
ATOM 2781 O O . CYS A 1 365 ? 140.526 152.187 168.312 1.00 64.04 386 CYS A O 1
ATOM 2784 N N . LYS A 1 366 ? 139.953 152.992 170.341 1.00 65.98 387 LYS A N 1
ATOM 2785 C CA . LYS A 1 366 ? 138.668 152.305 170.360 1.00 65.98 387 LYS A CA 1
ATOM 2786 C C . LYS A 1 366 ? 137.615 153.225 170.958 1.00 65.98 387 LYS A C 1
ATOM 2787 O O . LYS A 1 366 ? 137.923 154.284 171.503 1.00 65.98 387 LYS A O 1
ATOM 2793 N N . CYS A 1 367 ? 136.359 152.802 170.866 1.00 73.72 388 CYS A N 1
ATOM 2794 C CA . CYS A 1 367 ? 135.247 153.501 171.495 1.00 73.72 388 CYS A CA 1
ATOM 2795 C C . CYS A 1 367 ? 134.622 152.594 172.544 1.00 73.72 388 CYS A C 1
ATOM 2796 O O . CYS A 1 367 ? 134.262 151.453 172.244 1.00 73.72 388 CYS A O 1
ATOM 2799 N N . ALA A 1 368 ? 134.498 153.103 173.770 1.00 73.79 389 ALA A N 1
ATOM 2800 C CA . ALA A 1 368 ? 134.009 152.280 174.871 1.00 73.79 389 ALA A CA 1
ATOM 2801 C C . ALA A 1 368 ? 132.504 152.050 174.805 1.00 73.79 389 ALA A C 1
ATOM 2802 O O . ALA A 1 368 ? 132.021 151.018 175.281 1.00 73.79 389 ALA A O 1
ATOM 2804 N N . THR A 1 369 ? 131.752 152.990 174.231 1.00 73.22 390 THR A N 1
ATOM 2805 C CA . THR A 1 369 ? 130.300 152.858 174.189 1.00 73.22 390 THR A CA 1
ATOM 2806 C C . THR A 1 369 ? 129.837 151.845 173.150 1.00 73.22 390 THR A C 1
ATOM 2807 O O . THR A 1 369 ? 128.814 151.182 173.354 1.00 73.22 390 THR A O 1
ATOM 2811 N N . THR A 1 370 ? 130.565 151.707 172.041 1.00 70.50 391 THR A N 1
ATOM 2812 C CA . THR A 1 370 ? 130.152 150.835 170.951 1.00 70.50 391 THR A CA 1
ATOM 2813 C C . THR A 1 370 ? 131.008 149.587 170.798 1.00 70.50 391 THR A C 1
ATOM 2814 O O . THR A 1 370 ? 130.551 148.631 170.162 1.00 70.50 391 THR A O 1
ATOM 2818 N N . ASN A 1 371 ? 132.224 149.587 171.360 1.00 64.38 392 ASN A N 1
ATOM 2819 C CA . ASN A 1 371 ? 133.185 148.476 171.328 1.00 64.38 392 ASN A CA 1
ATOM 2820 C C . ASN A 1 371 ? 133.528 148.073 169.889 1.00 64.38 392 ASN A C 1
ATOM 2821 O O . ASN A 1 371 ? 133.260 146.958 169.437 1.00 64.38 392 ASN A O 1
ATOM 2826 N N . LYS A 1 372 ? 134.112 149.022 169.164 1.00 66.07 393 LYS A N 1
ATOM 2827 C CA . LYS A 1 372 ? 134.624 148.780 167.825 1.00 66.07 393 LYS A CA 1
ATOM 2828 C C . LYS A 1 372 ? 135.966 149.482 167.676 1.00 66.07 393 LYS A C 1
ATOM 2829 O O . LYS A 1 372 ? 136.178 150.549 168.264 1.00 66.07 393 LYS A O 1
ATOM 2835 N N . PRO A 1 373 ? 136.895 148.901 166.919 1.00 64.58 394 PRO A N 1
ATOM 2836 C CA . PRO A 1 373 ? 138.179 149.569 166.693 1.00 64.58 394 PRO A CA 1
ATOM 2837 C C . PRO A 1 373 ? 138.050 150.726 165.715 1.00 64.58 394 PRO A C 1
ATOM 2838 O O . PRO A 1 373 ? 137.115 150.808 164.915 1.00 64.58 394 PRO A O 1
ATOM 2842 N N . ILE A 1 374 ? 139.020 151.633 165.794 1.00 69.61 395 ILE A N 1
ATOM 2843 C CA . ILE A 1 374 ? 139.115 152.784 164.905 1.00 69.61 395 ILE A CA 1
ATOM 2844 C C . ILE A 1 374 ? 140.346 152.603 164.030 1.00 69.61 395 ILE A C 1
ATOM 2845 O O . ILE A 1 374 ? 141.450 152.379 164.541 1.00 69.61 395 ILE A O 1
ATOM 2850 N N . VAL A 1 375 ? 140.157 152.702 162.719 1.00 75.74 396 VAL A N 1
ATOM 2851 C CA . VAL A 1 375 ? 141.212 152.435 161.751 1.00 75.74 396 VAL A CA 1
ATOM 2852 C C . VAL A 1 375 ? 141.659 153.761 161.143 1.00 75.74 396 VAL A C 1
ATOM 2853 O O . VAL A 1 375 ? 140.886 154.724 161.057 1.00 75.74 396 VAL A O 1
ATOM 2857 N N . GLN A 1 376 ? 142.941 153.829 160.782 1.00 71.32 397 GLN A N 1
ATOM 2858 C CA . GLN A 1 376 ? 143.494 155.021 160.155 1.00 71.32 397 GLN A CA 1
ATOM 2859 C C . GLN A 1 376 ? 142.943 155.190 158.746 1.00 71.32 397 GLN A C 1
ATOM 2860 O O . GLN A 1 376 ? 142.973 154.256 157.939 1.00 71.32 397 GLN A O 1
ATOM 2866 N N . SER A 1 377 ? 142.438 156.384 158.450 1.00 77.27 398 SER A N 1
ATOM 2867 C CA . SER A 1 377 ? 142.081 156.715 157.080 1.00 77.27 398 SER A CA 1
ATOM 2868 C C . SER A 1 377 ? 143.345 156.958 156.266 1.00 77.27 398 SER A C 1
ATOM 2869 O O . SER A 1 377 ? 144.342 157.471 156.780 1.00 77.27 398 SER A O 1
ATOM 2872 N N . THR A 1 378 ? 143.306 156.573 154.989 1.00 78.10 399 THR A N 1
ATOM 2873 C CA . THR A 1 378 ? 144.474 156.742 154.133 1.00 78.10 399 THR A CA 1
ATOM 2874 C C . THR A 1 378 ? 144.705 158.195 153.741 1.00 78.10 399 THR A C 1
ATOM 2875 O O . THR A 1 378 ? 145.835 158.559 153.399 1.00 78.10 399 THR A O 1
ATOM 2879 N N . SER A 1 379 ? 143.665 159.030 153.781 1.00 78.82 400 SER A N 1
ATOM 2880 C CA . SER A 1 379 ? 143.814 160.429 153.400 1.00 78.82 400 SER A CA 1
ATOM 2881 C C . SER A 1 379 ? 144.508 161.255 154.476 1.00 78.82 400 SER A C 1
ATOM 2882 O O . SER A 1 379 ? 145.125 162.278 154.159 1.00 78.82 400 SER A O 1
ATOM 2885 N N . THR A 1 380 ? 144.424 160.840 155.737 1.00 76.04 401 THR A N 1
ATOM 2886 C CA . THR A 1 380 ? 144.955 161.617 156.846 1.00 76.04 401 THR A CA 1
ATOM 2887 C C . THR A 1 380 ? 146.045 160.841 157.575 1.00 76.04 401 THR A C 1
ATOM 2888 O O . THR A 1 380 ? 146.194 159.627 157.413 1.00 76.04 401 THR A O 1
ATOM 2892 N N . VAL A 1 381 ? 146.822 161.571 158.372 1.00 62.38 402 VAL A N 1
ATOM 2893 C CA . VAL A 1 381 ? 147.868 160.989 159.197 1.00 62.38 402 VAL A CA 1
ATOM 2894 C C . VAL A 1 381 ? 147.523 161.073 160.679 1.00 62.38 402 VAL A C 1
ATOM 2895 O O . VAL A 1 381 ? 147.704 160.102 161.417 1.00 62.38 402 VAL A O 1
ATOM 2899 N N . ILE A 1 382 ? 147.018 162.219 161.129 1.00 54.78 403 ILE A N 1
ATOM 2900 C CA . ILE A 1 382 ? 146.642 162.433 162.522 1.00 54.78 403 ILE A CA 1
ATOM 2901 C C . ILE A 1 382 ? 145.125 162.373 162.628 1.00 54.78 403 ILE A C 1
ATOM 2902 O O . ILE A 1 382 ? 144.414 163.074 161.897 1.00 54.78 403 ILE A O 1
ATOM 2907 N N . THR A 1 383 ? 144.629 161.536 163.535 1.00 51.42 404 THR A N 1
ATOM 2908 C CA . THR A 1 383 ? 143.202 161.277 163.664 1.00 51.42 404 THR A CA 1
ATOM 2909 C C . THR A 1 383 ? 142.553 162.275 164.615 1.00 51.42 404 THR A C 1
ATOM 2910 O O . THR A 1 383 ? 143.006 162.453 165.754 1.00 51.42 404 THR A O 1
ATOM 2914 N N . MET A 1 384 ? 141.497 162.926 164.130 1.00 46.44 405 MET A N 1
ATOM 2915 C CA . MET A 1 384 ? 140.640 163.793 164.925 1.00 46.44 405 MET A CA 1
ATOM 2916 C C . MET A 1 384 ? 139.501 162.958 165.497 1.00 46.44 405 MET A C 1
ATOM 2917 O O . MET A 1 384 ? 138.873 162.177 164.776 1.00 46.44 405 MET A O 1
ATOM 2922 N N . ILE A 1 385 ? 139.235 163.131 166.792 1.00 45.78 406 ILE A N 1
ATOM 2923 C CA . ILE A 1 385 ? 138.164 162.427 167.487 1.00 45.78 406 ILE A CA 1
ATOM 2924 C C . ILE A 1 385 ? 137.353 163.442 168.283 1.00 45.78 406 ILE A C 1
ATOM 2925 O O . ILE A 1 385 ? 137.911 164.191 169.095 1.00 45.78 406 ILE A O 1
ATOM 2930 N N . ASP A 1 386 ? 136.040 163.467 168.044 1.00 54.12 407 ASP A N 1
ATOM 2931 C CA . ASP A 1 386 ? 135.120 164.309 168.797 1.00 54.12 407 ASP A CA 1
ATOM 2932 C C . ASP A 1 386 ? 133.939 163.483 169.294 1.00 54.12 407 ASP A C 1
ATOM 2933 O O . ASP A 1 386 ? 133.968 162.250 169.233 1.00 54.12 407 ASP A O 1
ATOM 2938 N N . ASN A 1 387 ? 132.897 164.152 169.788 1.00 57.93 408 ASN A N 1
ATOM 2939 C CA . ASN A 1 387 ? 131.704 163.463 170.265 1.00 57.93 408 ASN A CA 1
ATOM 2940 C C . ASN A 1 387 ? 130.806 162.940 169.147 1.00 57.93 408 ASN A C 1
ATOM 2941 O O . ASN A 1 387 ? 129.871 162.185 169.433 1.00 57.93 408 ASN A O 1
ATOM 2946 N N . SER A 1 388 ? 131.054 163.336 167.896 1.00 57.43 409 SER A N 1
ATOM 2947 C CA . SER A 1 388 ? 130.300 162.776 166.780 1.00 57.43 409 SER A CA 1
ATOM 2948 C C . SER A 1 388 ? 130.679 161.322 166.524 1.00 57.43 409 SER A C 1
ATOM 2949 O O . SER A 1 388 ? 129.834 160.530 166.092 1.00 57.43 409 SER A O 1
ATOM 2952 N N . LYS A 1 389 ? 131.934 160.953 166.784 1.00 56.41 410 LYS A N 1
ATOM 2953 C CA . LYS A 1 389 ? 132.356 159.570 166.591 1.00 56.41 410 LYS A CA 1
ATOM 2954 C C . LYS A 1 389 ? 131.862 158.684 167.730 1.00 56.41 410 LYS A C 1
ATOM 2955 O O . LYS A 1 389 ? 131.044 157.782 167.519 1.00 56.41 410 LYS A O 1
ATOM 2961 N N . CYS A 1 390 ? 132.334 158.954 168.954 1.00 65.09 411 CYS A N 1
ATOM 2962 C CA . CYS A 1 390 ? 131.983 158.199 170.152 1.00 65.09 411 CYS A CA 1
ATOM 2963 C C . CYS A 1 390 ? 132.368 159.010 171.376 1.00 65.09 411 CYS A C 1
ATOM 2964 O O . CYS A 1 390 ? 133.414 159.674 171.352 1.00 65.09 411 CYS A O 1
ATOM 2967 N N . PRO A 1 391 ? 131.555 159.004 172.445 1.00 50.22 412 PRO A N 1
ATOM 2968 C CA . PRO A 1 391 ? 131.859 159.834 173.621 1.00 50.22 412 PRO A CA 1
ATOM 2969 C C . PRO A 1 391 ? 133.077 159.383 174.415 1.00 50.22 412 PRO A C 1
ATOM 2970 O O . PRO A 1 391 ? 133.967 160.189 174.701 1.00 50.22 412 PRO A O 1
ATOM 2974 N N . VAL A 1 392 ? 133.131 158.107 174.778 1.00 52.35 413 VAL A N 1
ATOM 2975 C CA . VAL A 1 392 ? 134.186 157.580 175.636 1.00 52.35 413 VAL A CA 1
ATOM 2976 C C . VAL A 1 392 ? 135.167 156.813 174.761 1.00 52.35 413 VAL A C 1
ATOM 2977 O O . VAL A 1 392 ? 134.792 155.840 174.098 1.00 52.35 413 VAL A O 1
ATOM 2981 N N . VAL A 1 393 ? 136.425 157.249 174.762 1.00 44.95 414 VAL A N 1
ATOM 2982 C CA . VAL A 1 393 ? 137.428 156.786 173.814 1.00 44.95 414 VAL A CA 1
ATOM 2983 C C . VAL A 1 393 ? 138.524 156.053 174.577 1.00 44.95 414 VAL A C 1
ATOM 2984 O O . VAL A 1 393 ? 139.102 156.601 175.525 1.00 44.95 414 VAL A O 1
ATOM 2988 N N . GLU A 1 394 ? 138.781 154.808 174.177 1.00 63.17 415 GLU A N 1
ATOM 2989 C CA . GLU A 1 394 ? 139.936 154.036 174.623 1.00 63.17 415 GLU A CA 1
ATOM 2990 C C . GLU A 1 394 ? 141.153 154.533 173.854 1.00 63.17 415 GLU A C 1
ATOM 2991 O O . GLU A 1 394 ? 141.252 154.321 172.638 1.00 63.17 415 GLU A O 1
ATOM 2997 N N . VAL A 1 395 ? 142.059 155.224 174.545 1.00 52.65 416 VAL A N 1
ATOM 2998 C CA . VAL A 1 395 ? 143.334 155.650 173.972 1.00 52.65 416 VAL A CA 1
ATOM 2999 C C . VAL A 1 395 ? 144.434 155.189 174.915 1.00 52.65 416 VAL A C 1
ATOM 3000 O O . VAL A 1 395 ? 144.429 155.548 176.099 1.00 52.65 416 VAL A O 1
ATOM 3004 N N . GLY A 1 396 ? 145.379 154.410 174.391 1.00 55.37 417 GLY A N 1
ATOM 3005 C CA . GLY A 1 396 ? 146.375 153.769 175.224 1.00 55.37 417 GLY A CA 1
ATOM 3006 C C . GLY A 1 396 ? 145.721 152.724 176.100 1.00 55.37 417 GLY A C 1
ATOM 3007 O O . GLY A 1 396 ? 145.186 151.737 175.594 1.00 55.37 417 GLY A O 1
ATOM 3008 N N . LYS A 1 397 ? 145.748 152.943 177.415 1.00 60.50 418 LYS A N 1
ATOM 3009 C CA . LYS A 1 397 ? 144.975 152.168 178.378 1.00 60.50 418 LYS A CA 1
ATOM 3010 C C . LYS A 1 397 ? 143.920 153.022 179.076 1.00 60.50 418 LYS A C 1
ATOM 3011 O O . LYS A 1 397 ? 143.403 152.627 180.126 1.00 60.50 418 LYS A O 1
ATOM 3017 N N . GLN A 1 398 ? 143.589 154.184 178.515 1.00 53.15 419 GLN A N 1
ATOM 3018 C CA . GLN A 1 398 ? 142.857 155.221 179.229 1.00 53.15 419 GLN A CA 1
ATOM 3019 C C . GLN A 1 398 ? 141.485 155.483 178.622 1.00 53.15 419 GLN A C 1
ATOM 3020 O O . GLN A 1 398 ? 141.322 155.497 177.394 1.00 53.15 419 GLN A O 1
ATOM 3026 N N . MET A 1 399 ? 140.508 155.689 179.504 1.00 50.61 420 MET A N 1
ATOM 3027 C CA . MET A 1 399 ? 139.235 156.288 179.129 1.00 50.61 420 MET A CA 1
ATOM 3028 C C . MET A 1 399 ? 139.411 157.793 178.990 1.00 50.61 420 MET A C 1
ATOM 3029 O O . MET A 1 399 ? 139.973 158.440 179.877 1.00 50.61 420 MET A O 1
ATOM 3034 N N . ILE A 1 400 ? 138.945 158.357 177.879 1.00 43.80 421 ILE A N 1
ATOM 3035 C CA . ILE A 1 400 ? 138.886 159.805 177.714 1.00 43.80 421 ILE A CA 1
ATOM 3036 C C . ILE A 1 400 ? 137.494 160.177 177.223 1.00 43.80 421 ILE A C 1
ATOM 3037 O O . ILE A 1 400 ? 137.029 159.658 176.204 1.00 43.80 421 ILE A O 1
ATOM 3042 N N . SER A 1 401 ? 136.819 161.061 177.953 1.00 40.11 422 SER A N 1
ATOM 3043 C CA . SER A 1 401 ? 135.587 161.661 177.464 1.00 40.11 422 SER A CA 1
ATOM 3044 C C . SER A 1 401 ? 135.909 162.887 176.625 1.00 40.11 422 SER A C 1
ATOM 3045 O O . SER A 1 401 ? 136.863 163.619 176.897 1.00 40.11 422 SER A O 1
ATOM 3048 N N . VAL A 1 402 ? 135.106 163.095 175.588 1.00 44.57 423 VAL A N 1
ATOM 3049 C CA . VAL A 1 402 ? 135.292 164.219 174.682 1.00 44.57 423 VAL A CA 1
ATOM 3050 C C . VAL A 1 402 ? 134.054 165.100 174.724 1.00 44.57 423 VAL A C 1
ATOM 3051 O O . VAL A 1 402 ? 133.089 164.804 175.437 1.00 44.57 423 VAL A O 1
ATOM 3055 N N . GLY A 1 403 ? 134.076 166.185 173.965 1.00 59.28 424 GLY A N 1
ATOM 3056 C CA . GLY A 1 403 ? 132.950 167.092 173.949 1.00 59.28 424 GLY A CA 1
ATOM 3057 C C . GLY A 1 403 ? 133.215 168.252 173.021 1.00 59.28 424 GLY A C 1
ATOM 3058 O O . GLY A 1 403 ? 134.046 168.158 172.114 1.00 59.28 424 GLY A O 1
ATOM 3059 N N . SER A 1 404 ? 132.494 169.342 173.274 1.00 78.59 425 SER A N 1
ATOM 3060 C CA . SER A 1 404 ? 132.525 170.618 172.526 1.00 78.59 425 SER A CA 1
ATOM 3061 C C . SER A 1 404 ? 132.166 170.310 171.069 1.00 78.59 425 SER A C 1
ATOM 3062 O O . SER A 1 404 ? 131.270 169.490 170.815 1.00 78.59 425 SER A O 1
ATOM 3065 N N . TYR A 1 405 ? 132.833 170.930 170.102 1.00 92.69 426 TYR A N 1
ATOM 3066 C CA . TYR A 1 405 ? 132.593 170.637 168.698 1.00 92.69 426 TYR A CA 1
ATOM 3067 C C . TYR A 1 405 ? 133.938 170.656 167.978 1.00 92.69 426 TYR A C 1
ATOM 3068 O O . TYR A 1 405 ? 134.994 170.831 168.594 1.00 92.69 426 TYR A O 1
ATOM 3077 N N . LEU A 1 406 ? 133.894 170.468 166.660 1.00 90.04 427 LEU A N 1
ATOM 3078 C CA . LEU A 1 406 ? 135.109 170.223 165.890 1.00 90.04 427 LEU A CA 1
ATOM 3079 C C . LEU A 1 406 ? 135.888 171.514 165.653 1.00 90.04 427 LEU A C 1
ATOM 3080 O O . LEU A 1 406 ? 137.066 171.618 166.015 1.00 90.04 427 LEU A O 1
ATOM 3085 N N . GLY A 1 407 ? 135.252 172.506 165.038 1.00 95.85 428 GLY A N 1
ATOM 3086 C CA . GLY A 1 407 ? 135.921 173.758 164.741 1.00 95.85 428 GLY A CA 1
ATOM 3087 C C . GLY A 1 407 ? 136.205 173.953 163.267 1.00 95.85 428 GLY A C 1
ATOM 3088 O O . GLY A 1 407 ? 137.198 173.426 162.751 1.00 95.85 428 GLY A O 1
ATOM 3089 N N . GLN A 1 408 ? 135.331 174.719 162.599 1.00 99.62 429 GLN A N 1
ATOM 3090 C CA . GLN A 1 408 ? 135.384 175.053 161.175 1.00 99.62 429 GLN A CA 1
ATOM 3091 C C . GLN A 1 408 ? 135.444 173.817 160.284 1.00 99.62 429 GLN A C 1
ATOM 3092 O O . GLN A 1 408 ? 134.411 173.215 159.974 1.00 99.62 429 GLN A O 1
ATOM 3098 N N . VAL A 1 409 ? 136.649 173.435 159.867 1.00 102.57 430 VAL A N 1
ATOM 3099 C CA . VAL A 1 409 ? 136.852 172.258 159.037 1.00 102.57 430 VAL A CA 1
ATOM 3100 C C . VAL A 1 409 ? 137.700 171.259 159.813 1.00 102.57 430 VAL A C 1
ATOM 3101 O O . VAL A 1 409 ? 138.434 171.611 160.740 1.00 102.57 430 VAL A O 1
ATOM 3105 N N . SER A 1 410 ? 137.572 169.992 159.437 1.00 104.45 431 SER A N 1
ATOM 3106 C CA . SER A 1 410 ? 138.332 168.957 160.114 1.00 104.45 431 SER A CA 1
ATOM 3107 C C . SER A 1 410 ? 139.730 168.831 159.514 1.00 104.45 431 SER A C 1
ATOM 3108 O O . SER A 1 410 ? 139.925 169.069 158.319 1.00 104.45 431 SER A O 1
ATOM 3111 N N . PRO A 1 411 ? 140.724 168.458 160.323 1.00 91.49 432 PRO A N 1
ATOM 3112 C CA . PRO A 1 411 ? 142.054 168.156 159.785 1.00 91.49 432 PRO A CA 1
ATOM 3113 C C . PRO A 1 411 ? 142.211 166.745 159.239 1.00 91.49 432 PRO A C 1
ATOM 3114 O O . PRO A 1 411 ? 143.346 166.314 159.017 1.00 91.49 432 PRO A O 1
ATOM 3118 N N . ASN A 1 412 ? 141.115 166.012 159.023 1.00 95.34 433 ASN A N 1
ATOM 3119 C CA . ASN A 1 412 ? 141.179 164.658 158.495 1.00 95.34 433 ASN A CA 1
ATOM 3120 C C . ASN A 1 412 ? 140.765 164.540 157.035 1.00 95.34 433 ASN A C 1
ATOM 3121 O O . ASN A 1 412 ? 141.194 163.594 156.368 1.00 95.34 433 ASN A O 1
ATOM 3126 N N . ASN A 1 413 ? 139.947 165.462 156.524 1.00 110.08 434 ASN A N 1
ATOM 3127 C CA . ASN A 1 413 ? 139.474 165.367 155.149 1.00 110.08 434 ASN A CA 1
ATOM 3128 C C . ASN A 1 413 ? 140.283 166.210 154.167 1.00 110.08 434 ASN A C 1
ATOM 3129 O O . ASN A 1 413 ? 140.192 165.980 152.956 1.00 110.08 434 ASN A O 1
ATOM 3134 N N . LEU A 1 414 ? 141.061 167.171 154.662 1.00 97.69 435 LEU A N 1
ATOM 3135 C CA . LEU A 1 414 ? 141.953 167.948 153.813 1.00 97.69 435 LEU A CA 1
ATOM 3136 C C . LEU A 1 414 ? 143.128 167.099 153.343 1.00 97.69 435 LEU A C 1
ATOM 3137 O O . LEU A 1 414 ? 143.476 166.084 153.952 1.00 97.69 435 LEU A O 1
ATOM 3142 N N . THR A 1 415 ? 143.742 167.527 152.245 1.00 81.70 436 THR A N 1
ATOM 3143 C CA . THR A 1 415 ? 144.973 166.902 151.794 1.00 81.70 436 THR A CA 1
ATOM 3144 C C . THR A 1 415 ? 146.143 167.352 152.667 1.00 81.70 436 THR A C 1
ATOM 3145 O O . THR A 1 415 ? 146.080 168.365 153.370 1.00 81.70 436 THR A O 1
ATOM 3149 N N . ILE A 1 416 ? 147.217 166.567 152.635 1.00 76.64 437 ILE A N 1
ATOM 3150 C CA . ILE A 1 416 ? 148.405 166.818 153.444 1.00 76.64 437 ILE A CA 1
ATOM 3151 C C . ILE A 1 416 ? 149.612 166.838 152.517 1.00 76.64 437 ILE A C 1
ATOM 3152 O O . ILE A 1 416 ? 149.857 165.869 151.787 1.00 76.64 437 ILE A O 1
ATOM 3157 N N . GLU A 1 417 ? 150.360 167.938 152.545 1.00 77.36 438 GLU A N 1
ATOM 3158 C CA . GLU A 1 417 ? 151.581 168.086 151.756 1.00 77.36 438 GLU A CA 1
ATOM 3159 C C . GLU A 1 417 ? 152.767 167.927 152.701 1.00 77.36 438 GLU A C 1
ATOM 3160 O O . GLU A 1 417 ? 153.100 168.842 153.458 1.00 77.36 438 GLU A O 1
ATOM 3166 N N . ILE A 1 418 ? 153.401 166.761 152.656 1.00 66.80 439 ILE A N 1
ATOM 3167 C CA . ILE A 1 418 ? 154.566 166.487 153.491 1.00 66.80 439 ILE A CA 1
ATOM 3168 C C . ILE A 1 418 ? 155.772 167.199 152.890 1.00 66.80 439 ILE A C 1
ATOM 3169 O O . ILE A 1 418 ? 156.080 167.031 151.704 1.00 66.80 439 ILE A O 1
ATOM 3174 N N . GLY A 1 419 ? 156.458 167.995 153.707 1.00 70.05 440 GLY A N 1
ATOM 3175 C CA . GLY A 1 419 ? 157.600 168.752 153.252 1.00 70.05 440 GLY A CA 1
ATOM 3176 C C . GLY A 1 419 ? 158.861 167.917 153.144 1.00 70.05 440 GLY A C 1
ATOM 3177 O O . GLY A 1 419 ? 158.837 166.690 153.291 1.00 70.05 440 GLY A O 1
ATOM 3178 N N . PRO A 1 420 ? 159.990 168.568 152.876 1.00 72.22 441 PRO A N 1
ATOM 3179 C CA . PRO A 1 420 ? 161.251 167.837 152.710 1.00 72.22 441 PRO A CA 1
ATOM 3180 C C . PRO A 1 420 ? 161.792 167.364 154.047 1.00 72.22 441 PRO A C 1
ATOM 3181 O O . PRO A 1 420 ? 161.572 168.012 155.081 1.00 72.22 441 PRO A O 1
ATOM 3185 N N . PRO A 1 421 ? 162.502 166.228 154.073 1.00 79.70 442 PRO A N 1
ATOM 3186 C CA . PRO A 1 421 ? 163.115 165.758 155.324 1.00 79.70 442 PRO A CA 1
ATOM 3187 C C . PRO A 1 421 ? 164.355 166.568 155.672 1.00 79.70 442 PRO A C 1
ATOM 3188 O O . PRO A 1 421 ? 165.387 166.481 154.999 1.00 79.70 442 PRO A O 1
ATOM 3192 N N . VAL A 1 422 ? 164.253 167.365 156.734 1.00 94.74 443 VAL A N 1
ATOM 3193 C CA . VAL A 1 422 ? 165.364 168.191 157.203 1.00 94.74 443 VAL A CA 1
ATOM 3194 C C . VAL A 1 422 ? 166.277 167.292 158.031 1.00 94.74 443 VAL A C 1
ATOM 3195 O O . VAL A 1 422 ? 165.954 166.937 159.166 1.00 94.74 443 VAL A O 1
ATOM 3199 N N . TYR A 1 423 ? 167.423 166.922 157.465 1.00 114.09 444 TYR A N 1
ATOM 3200 C CA . TYR A 1 423 ? 168.368 166.046 158.152 1.00 114.09 444 TYR A CA 1
ATOM 3201 C C . TYR A 1 423 ? 169.747 166.325 157.570 1.00 114.09 444 TYR A C 1
ATOM 3202 O O . TYR A 1 423 ? 170.045 165.897 156.451 1.00 114.09 444 TYR A O 1
ATOM 3211 N N . THR A 1 424 ? 170.580 167.037 158.324 1.00 115.42 445 THR A N 1
ATOM 3212 C CA . THR A 1 424 ? 171.840 167.573 157.827 1.00 115.42 445 THR A CA 1
ATOM 3213 C C . THR A 1 424 ? 173.018 166.881 158.501 1.00 115.42 445 THR A C 1
ATOM 3214 O O . THR A 1 424 ? 173.016 166.674 159.719 1.00 115.42 445 THR A O 1
ATOM 3218 N N . GLU A 1 425 ? 174.026 166.528 157.700 1.00 106.42 446 GLU A N 1
ATOM 3219 C CA . GLU A 1 425 ? 175.220 165.838 158.162 1.00 106.42 446 GLU A CA 1
ATOM 3220 C C . GLU A 1 425 ? 176.430 166.462 157.473 1.00 106.42 446 GLU A C 1
ATOM 3221 O O . GLU A 1 425 ? 176.354 166.787 156.278 1.00 106.42 446 GLU A O 1
ATOM 3227 N N . PRO A 1 426 ? 177.541 166.669 158.202 1.00 102.55 447 PRO A N 1
ATOM 3228 C CA . PRO A 1 426 ? 178.691 167.392 157.614 1.00 102.55 447 PRO A CA 1
ATOM 3229 C C . PRO A 1 426 ? 179.385 166.691 156.452 1.00 102.55 447 PRO A C 1
ATOM 3230 O O . PRO A 1 426 ? 179.825 167.367 155.512 1.00 102.55 447 PRO A O 1
ATOM 3234 N N . VAL A 1 427 ? 179.507 165.362 156.488 1.00 100.31 448 VAL A N 1
ATOM 3235 C CA . VAL A 1 427 ? 180.181 164.650 155.404 1.00 100.31 448 VAL A CA 1
ATOM 3236 C C . VAL A 1 427 ? 179.324 164.671 154.140 1.00 100.31 448 VAL A C 1
ATOM 3237 O O . VAL A 1 427 ? 179.840 164.838 153.027 1.00 100.31 448 VAL A O 1
ATOM 3241 N N . ASP A 1 428 ? 178.000 164.549 154.295 1.00 105.97 449 ASP A N 1
ATOM 3242 C CA . ASP A 1 428 ? 177.094 164.607 153.148 1.00 105.97 449 ASP A CA 1
ATOM 3243 C C . ASP A 1 428 ? 177.071 165.992 152.507 1.00 105.97 449 ASP A C 1
ATOM 3244 O O . ASP A 1 428 ? 177.067 166.109 151.271 1.00 105.97 449 ASP A O 1
ATOM 3249 N N . ILE A 1 429 ? 177.063 167.054 153.322 1.00 102.09 450 ILE A N 1
ATOM 3250 C CA . ILE A 1 429 ? 177.076 168.391 152.738 1.00 102.09 450 ILE A CA 1
ATOM 3251 C C . ILE A 1 429 ? 178.447 168.704 152.152 1.00 102.09 450 ILE A C 1
ATOM 3252 O O . ILE A 1 429 ? 178.544 169.431 151.160 1.00 102.09 450 ILE A O 1
ATOM 3257 N N . THR A 1 430 ? 179.516 168.111 152.694 1.00 100.82 451 THR A N 1
ATOM 3258 C CA . THR A 1 430 ? 180.834 168.261 152.082 1.00 100.82 451 THR A CA 1
ATOM 3259 C C . THR A 1 430 ? 180.910 167.519 150.748 1.00 100.82 451 THR A C 1
ATOM 3260 O O . THR A 1 430 ? 181.539 167.999 149.798 1.00 100.82 451 THR A O 1
ATOM 3264 N N . ASN A 1 431 ? 180.238 166.369 150.644 1.00 102.41 452 ASN A N 1
ATOM 3265 C CA . ASN A 1 431 ? 180.238 165.610 149.394 1.00 102.41 452 ASN A CA 1
ATOM 3266 C C . ASN A 1 431 ? 179.434 166.316 148.307 1.00 102.41 452 ASN A C 1
ATOM 3267 O O . ASN A 1 431 ? 179.866 166.380 147.149 1.00 102.41 452 ASN A O 1
ATOM 3272 N N . GLN A 1 432 ? 178.271 166.871 148.654 1.00 105.52 453 GLN A N 1
ATOM 3273 C CA . GLN A 1 432 ? 177.547 167.649 147.652 1.00 105.52 453 GLN A CA 1
ATOM 3274 C C . GLN A 1 432 ? 178.215 168.994 147.373 1.00 105.52 453 GLN A C 1
ATOM 3275 O O . GLN A 1 432 ? 178.077 169.521 146.265 1.00 105.52 453 GLN A O 1
ATOM 3281 N N . LEU A 1 433 ? 178.990 169.534 148.320 1.00 106.80 454 LEU A N 1
ATOM 3282 C CA . LEU A 1 433 ? 179.824 170.685 147.999 1.00 106.80 454 LEU A CA 1
ATOM 3283 C C . LEU A 1 433 ? 180.951 170.312 147.049 1.00 106.80 454 LEU A C 1
ATOM 3284 O O . LEU A 1 433 ? 181.298 171.109 146.183 1.00 106.80 454 LEU A O 1
ATOM 3289 N N . GLY A 1 434 ? 181.513 169.109 147.176 1.00 105.13 455 GLY A N 1
ATOM 3290 C CA . GLY A 1 434 ? 182.460 168.628 146.182 1.00 105.13 455 GLY A CA 1
ATOM 3291 C C . GLY A 1 434 ? 181.816 168.389 144.830 1.00 105.13 455 GLY A C 1
ATOM 3292 O O . GLY A 1 434 ? 182.473 168.515 143.789 1.00 105.13 455 GLY A O 1
ATOM 3293 N N . ASN A 1 435 ? 180.526 168.044 144.828 1.00 107.35 456 ASN A N 1
ATOM 3294 C CA . ASN A 1 435 ? 179.766 168.046 143.582 1.00 107.35 456 ASN A CA 1
ATOM 3295 C C . ASN A 1 435 ? 179.665 169.456 143.002 1.00 107.35 456 ASN A C 1
ATOM 3296 O O . ASN A 1 435 ? 179.737 169.630 141.784 1.00 107.35 456 ASN A O 1
ATOM 3301 N N . ILE A 1 436 ? 179.530 170.475 143.859 1.00 111.20 457 ILE A N 1
ATOM 3302 C CA . ILE A 1 436 ? 179.565 171.863 143.378 1.00 111.20 457 ILE A CA 1
ATOM 3303 C C . ILE A 1 436 ? 180.961 172.238 142.863 1.00 111.20 457 ILE A C 1
ATOM 3304 O O . ILE A 1 436 ? 181.088 172.968 141.875 1.00 111.20 457 ILE A O 1
ATOM 3309 N N . ASN A 1 437 ? 182.017 171.762 143.540 1.00 118.79 458 ASN A N 1
ATOM 3310 C CA . ASN A 1 437 ? 183.415 171.910 143.108 1.00 118.79 458 ASN A CA 1
ATOM 3311 C C . ASN A 1 437 ? 183.638 171.392 141.684 1.00 118.79 458 ASN A C 1
ATOM 3312 O O . ASN A 1 437 ? 184.066 172.143 140.788 1.00 118.79 458 ASN A O 1
ATOM 3317 N N . GLU A 1 438 ? 183.268 170.128 141.440 1.00 112.04 459 GLU A N 1
ATOM 3318 C CA . GLU A 1 438 ? 183.389 169.580 140.089 1.00 112.04 459 GLU A CA 1
ATOM 3319 C C . GLU A 1 438 ? 182.396 170.222 139.125 1.00 112.04 459 GLU A C 1
ATOM 3320 O O . GLU A 1 438 ? 182.686 170.328 137.928 1.00 112.04 459 GLU A O 1
ATOM 3326 N N . THR A 1 439 ? 181.262 170.716 139.636 1.00 107.94 460 THR A N 1
ATOM 3327 C CA . THR A 1 439 ? 180.279 171.368 138.781 1.00 107.94 460 THR A CA 1
ATOM 3328 C C . THR A 1 439 ? 180.787 172.702 138.252 1.00 107.94 460 THR A C 1
ATOM 3329 O O . THR A 1 439 ? 180.676 172.966 137.049 1.00 107.94 460 THR A O 1
ATOM 3333 N N . LEU A 1 440 ? 181.368 173.553 139.112 1.00 108.24 461 LEU A N 1
ATOM 3334 C CA . LEU A 1 440 ? 181.845 174.814 138.560 1.00 108.24 461 LEU A CA 1
ATOM 3335 C C . LEU A 1 440 ? 183.128 174.620 137.776 1.00 108.24 461 LEU A C 1
ATOM 3336 O O . LEU A 1 440 ? 183.394 175.411 136.872 1.00 108.24 461 LEU A O 1
ATOM 3341 N N . SER A 1 441 ? 183.909 173.573 138.062 1.00 115.36 462 SER A N 1
ATOM 3342 C CA . SER A 1 441 ? 185.078 173.356 137.217 1.00 115.36 462 SER A CA 1
ATOM 3343 C C . SER A 1 441 ? 184.719 172.788 135.844 1.00 115.36 462 SER A C 1
ATOM 3344 O O . SER A 1 441 ? 185.181 173.316 134.829 1.00 115.36 462 SER A O 1
ATOM 3347 N N . LYS A 1 442 ? 183.586 172.031 135.732 1.00 109.04 463 LYS A N 1
ATOM 3348 C CA . LYS A 1 442 ? 182.915 171.749 134.424 1.00 109.04 463 LYS A CA 1
ATOM 3349 C C . LYS A 1 442 ? 182.356 172.997 133.744 1.00 109.04 463 LYS A C 1
ATOM 3350 O O . LYS A 1 442 ? 182.546 173.170 132.533 1.00 109.04 463 LYS A O 1
ATOM 3356 N N . THR A 1 443 ? 181.647 173.862 134.483 1.00 107.38 464 THR A N 1
ATOM 3357 C CA . THR A 1 443 ? 181.022 175.012 133.827 1.00 107.38 464 THR A CA 1
ATOM 3358 C C . THR A 1 443 ? 182.062 176.028 133.382 1.00 107.38 464 THR A C 1
ATOM 3359 O O . THR A 1 443 ? 181.923 176.615 132.311 1.00 107.38 464 THR A O 1
ATOM 3363 N N . LEU A 1 444 ? 183.127 176.224 134.161 1.00 111.71 465 LEU A N 1
ATOM 3364 C CA . LEU A 1 444 ? 184.211 177.088 133.717 1.00 111.71 465 LEU A CA 1
ATOM 3365 C C . LEU A 1 444 ? 184.991 176.505 132.546 1.00 111.71 465 LEU A C 1
ATOM 3366 O O . LEU A 1 444 ? 185.404 177.275 131.675 1.00 111.71 465 LEU A O 1
ATOM 3371 N N . ASP A 1 445 ? 185.170 175.177 132.480 1.00 116.89 466 ASP A N 1
ATOM 3372 C CA . ASP A 1 445 ? 185.797 174.581 131.298 1.00 116.89 466 ASP A CA 1
ATOM 3373 C C . ASP A 1 445 ? 184.935 174.769 130.051 1.00 116.89 466 ASP A C 1
ATOM 3374 O O . ASP A 1 445 ? 185.442 175.134 128.979 1.00 116.89 466 ASP A O 1
ATOM 3379 N N . LEU A 1 446 ? 183.622 174.563 130.183 1.00 108.22 467 LEU A N 1
ATOM 3380 C CA . LEU A 1 446 ? 182.731 174.742 129.041 1.00 108.22 467 LEU A CA 1
ATOM 3381 C C . LEU A 1 446 ? 182.568 176.211 128.666 1.00 108.22 467 LEU A C 1
ATOM 3382 O O . LEU A 1 446 ? 182.362 176.524 127.491 1.00 108.22 467 LEU A O 1
ATOM 3387 N N . ILE A 1 447 ? 182.687 177.124 129.631 1.00 107.37 468 ILE A N 1
ATOM 3388 C CA . ILE A 1 447 ? 182.615 178.549 129.322 1.00 107.37 468 ILE A CA 1
ATOM 3389 C C . ILE A 1 447 ? 183.909 179.034 128.671 1.00 107.37 468 ILE A C 1
ATOM 3390 O O . ILE A 1 447 ? 183.873 179.882 127.775 1.00 107.37 468 ILE A O 1
ATOM 3395 N N . LYS A 1 448 ? 185.061 178.464 129.050 1.00 110.27 469 LYS A N 1
ATOM 3396 C CA . LYS A 1 448 ? 186.296 178.744 128.310 1.00 110.27 469 LYS A CA 1
ATOM 3397 C C . LYS A 1 448 ? 186.224 178.223 126.876 1.00 110.27 469 LYS A C 1
ATOM 3398 O O . LYS A 1 448 ? 186.651 178.914 125.936 1.00 110.27 469 LYS A O 1
ATOM 3404 N N . GLN A 1 449 ? 185.662 177.020 126.691 1.00 109.61 470 GLN A N 1
ATOM 3405 C CA . GLN A 1 449 ? 185.449 176.483 125.346 1.00 109.61 470 GLN A CA 1
ATOM 3406 C C . GLN A 1 449 ? 184.485 177.348 124.538 1.00 109.61 470 GLN A C 1
ATOM 3407 O O . GLN A 1 449 ? 184.753 177.666 123.371 1.00 109.61 470 GLN A O 1
ATOM 3413 N N . SER A 1 450 ? 183.385 177.783 125.156 1.00 104.73 471 SER A N 1
ATOM 3414 C CA . SER A 1 450 ? 182.427 178.623 124.456 1.00 104.73 471 SER A CA 1
ATOM 3415 C C . SER A 1 450 ? 182.951 180.029 124.214 1.00 104.73 471 SER A C 1
ATOM 3416 O O . SER A 1 450 ? 182.547 180.646 123.236 1.00 104.73 471 SER A O 1
ATOM 3419 N N . ASN A 1 451 ? 183.867 180.534 125.046 1.00 106.69 472 ASN A N 1
ATOM 3420 C CA . ASN A 1 451 ? 184.477 181.836 124.780 1.00 106.69 472 ASN A CA 1
ATOM 3421 C C . ASN A 1 451 ? 185.466 181.753 123.626 1.00 106.69 472 ASN A C 1
ATOM 3422 O O . ASN A 1 451 ? 185.578 182.696 122.829 1.00 106.69 472 ASN A O 1
ATOM 3427 N N . SER A 1 452 ? 186.199 180.636 123.531 1.00 107.02 473 SER A N 1
ATOM 3428 C CA . SER A 1 452 ? 187.029 180.390 122.353 1.00 107.02 473 SER A CA 1
ATOM 3429 C C . SER A 1 452 ? 186.175 180.286 121.094 1.00 107.02 473 SER A C 1
ATOM 3430 O O . SER A 1 452 ? 186.580 180.740 120.017 1.00 107.02 473 SER A O 1
ATOM 3433 N N . ILE A 1 453 ? 184.987 179.691 121.216 1.00 106.50 474 ILE A N 1
ATOM 3434 C CA . ILE A 1 453 ? 184.033 179.662 120.109 1.00 106.50 474 ILE A CA 1
ATOM 3435 C C . ILE A 1 453 ? 183.466 181.058 119.818 1.00 106.50 474 ILE A C 1
ATOM 3436 O O . ILE A 1 453 ? 183.246 181.417 118.652 1.00 106.50 474 ILE A O 1
ATOM 3441 N N . LEU A 1 454 ? 183.278 181.887 120.853 1.00 105.19 475 LEU A N 1
ATOM 3442 C CA . LEU A 1 454 ? 182.866 183.280 120.673 1.00 105.19 475 LEU A CA 1
ATOM 3443 C C . LEU A 1 454 ? 183.957 184.124 120.024 1.00 105.19 475 LEU A C 1
ATOM 3444 O O . LEU A 1 454 ? 183.674 185.208 119.503 1.00 105.19 475 LEU A O 1
ATOM 3449 N N . ASP A 1 455 ? 185.207 183.664 120.063 1.00 112.14 476 ASP A N 1
ATOM 3450 C CA . ASP A 1 455 ? 186.288 184.437 119.460 1.00 112.14 476 ASP A CA 1
ATOM 3451 C C . ASP A 1 455 ? 186.480 184.101 117.982 1.00 112.14 476 ASP A C 1
ATOM 3452 O O . ASP A 1 455 ? 186.399 184.983 117.120 1.00 112.14 476 ASP A O 1
ATOM 3457 N N . MET A 1 456 ? 186.735 182.827 117.668 1.00 114.11 477 MET A N 1
ATOM 3458 C CA . MET A 1 456 ? 187.309 182.500 116.365 1.00 114.11 477 MET A CA 1
ATOM 3459 C C . MET A 1 456 ? 186.336 181.805 115.411 1.00 114.11 477 MET A C 1
ATOM 3460 O O . MET A 1 456 ? 186.756 181.357 114.338 1.00 114.11 477 MET A O 1
ATOM 3465 N N . ILE A 1 457 ? 185.053 181.697 115.762 1.00 106.45 478 ILE A N 1
ATOM 3466 C CA . ILE A 1 457 ? 184.025 181.200 114.845 1.00 106.45 478 ILE A CA 1
ATOM 3467 C C . ILE A 1 457 ? 182.876 182.189 114.673 1.00 106.45 478 ILE A C 1
ATOM 3468 O O . ILE A 1 457 ? 182.313 182.288 113.566 1.00 106.45 478 ILE A O 1
ATOM 3473 N N . THR A 1 458 ? 182.601 183.025 115.682 1.00 101.45 479 THR A N 1
ATOM 3474 C CA . THR A 1 458 ? 181.738 184.184 115.467 1.00 101.45 479 THR A CA 1
ATOM 3475 C C . THR A 1 458 ? 182.352 185.193 114.500 1.00 101.45 479 THR A C 1
ATOM 3476 O O . THR A 1 458 ? 181.613 185.950 113.861 1.00 101.45 479 THR A O 1
ATOM 3480 N N . GLY A 1 459 ? 183.678 185.218 114.379 1.00 95.46 480 GLY A N 1
ATOM 3481 C CA . GLY A 1 459 ? 184.335 185.919 113.295 1.00 95.46 480 GLY A CA 1
ATOM 3482 C C . GLY A 1 459 ? 184.877 184.944 112.269 1.00 95.46 480 GLY A C 1
ATOM 3483 O O . GLY A 1 459 ? 185.800 185.265 111.515 1.00 95.46 480 GLY A O 1
ATOM 3484 N N . GLY A 1 460 ? 184.307 183.742 112.241 1.00 98.69 481 GLY A N 1
ATOM 3485 C CA . GLY A 1 460 ? 184.763 182.726 111.305 1.00 98.69 481 GLY A CA 1
ATOM 3486 C C . GLY A 1 460 ? 184.185 182.959 109.921 1.00 98.69 481 GLY A C 1
ATOM 3487 O O . GLY A 1 460 ? 183.031 183.386 109.781 1.00 98.69 481 GLY A O 1
ATOM 3488 N N . LEU A 1 461 ? 184.992 182.673 108.895 1.00 88.79 482 LEU A N 1
ATOM 3489 C CA . LEU A 1 461 ? 184.681 182.866 107.468 1.00 88.79 482 LEU A CA 1
ATOM 3490 C C . LEU A 1 461 ? 184.243 184.292 107.132 1.00 88.79 482 LEU A C 1
ATOM 3491 O O . LEU A 1 461 ? 184.694 185.252 107.757 1.00 88.79 482 LEU A O 1
ATOM 3496 N N . VAL B 1 1 ? 195.843 193.636 159.493 1.00 95.47 22 VAL B N 1
ATOM 3497 C CA . VAL B 1 1 ? 194.444 193.986 159.700 1.00 95.47 22 VAL B CA 1
ATOM 3498 C C . VAL B 1 1 ? 194.242 195.488 159.436 1.00 95.47 22 VAL B C 1
ATOM 3499 O O . VAL B 1 1 ? 195.099 196.315 159.758 1.00 95.47 22 VAL B O 1
ATOM 3503 N N . ASP B 1 2 ? 193.131 195.829 158.783 1.00 95.55 23 ASP B N 1
ATOM 3504 C CA . ASP B 1 2 ? 192.782 197.214 158.485 1.00 95.55 23 ASP B CA 1
ATOM 3505 C C . ASP B 1 2 ? 191.545 197.579 159.295 1.00 95.55 23 ASP B C 1
ATOM 3506 O O . ASP B 1 2 ? 190.465 197.018 159.082 1.00 95.55 23 ASP B O 1
ATOM 3511 N N . PHE B 1 3 ? 191.701 198.524 160.222 1.00 83.80 24 PHE B N 1
ATOM 3512 C CA . PHE B 1 3 ? 190.601 198.895 161.100 1.00 83.80 24 PHE B CA 1
ATOM 3513 C C . PHE B 1 3 ? 189.650 199.906 160.475 1.00 83.80 24 PHE B C 1
ATOM 3514 O O . PHE B 1 3 ? 188.527 200.054 160.965 1.00 83.80 24 PHE B O 1
ATOM 3522 N N . GLU B 1 4 ? 190.061 200.596 159.408 1.00 86.19 25 GLU B N 1
ATOM 3523 C CA . GLU B 1 4 ? 189.182 201.579 158.778 1.00 86.19 25 GLU B CA 1
ATOM 3524 C C . GLU B 1 4 ? 188.061 200.899 157.998 1.00 86.19 25 GLU B C 1
ATOM 3525 O O . GLU B 1 4 ? 186.889 201.279 158.115 1.00 86.19 25 GLU B O 1
ATOM 3531 N N . ARG B 1 5 ? 188.407 199.881 157.204 1.00 83.37 26 ARG B N 1
ATOM 3532 C CA . ARG B 1 5 ? 187.402 199.129 156.456 1.00 83.37 26 ARG B CA 1
ATOM 3533 C C . ARG B 1 5 ? 186.493 198.337 157.388 1.00 83.37 26 ARG B C 1
ATOM 3534 O O . ARG B 1 5 ? 185.276 198.262 157.169 1.00 83.37 26 ARG B O 1
ATOM 3542 N N . LEU B 1 6 ? 187.062 197.757 158.446 1.00 72.74 27 LEU B N 1
ATOM 3543 C CA . LEU B 1 6 ? 186.264 197.005 159.404 1.00 72.74 27 LEU B CA 1
ATOM 3544 C C . LEU B 1 6 ? 185.439 197.926 160.296 1.00 72.74 27 LEU B C 1
ATOM 3545 O O . LEU B 1 6 ? 184.424 197.490 160.848 1.00 72.74 27 LEU B O 1
ATOM 3550 N N . ALA B 1 7 ? 185.841 199.193 160.435 1.00 68.82 28 ALA B N 1
ATOM 3551 C CA . ALA B 1 7 ? 184.997 200.186 161.087 1.00 68.82 28 ALA B CA 1
ATOM 3552 C C . ALA B 1 7 ? 183.865 200.641 160.181 1.00 68.82 28 ALA B C 1
ATOM 3553 O O . ALA B 1 7 ? 182.762 200.919 160.664 1.00 68.82 28 ALA B O 1
ATOM 3555 N N . SER B 1 8 ? 184.122 200.729 158.875 1.00 80.57 29 SER B N 1
ATOM 3556 C CA . SER B 1 8 ? 183.063 201.063 157.931 1.00 80.57 29 SER B CA 1
ATOM 3557 C C . SER B 1 8 ? 182.076 199.919 157.739 1.00 80.57 29 SER B C 1
ATOM 3558 O O . SER B 1 8 ? 180.930 200.168 157.349 1.00 80.57 29 SER B O 1
ATOM 3561 N N . ILE B 1 9 ? 182.488 198.672 157.998 1.00 76.16 30 ILE B N 1
ATOM 3562 C CA . ILE B 1 9 ? 181.556 197.549 157.912 1.00 76.16 30 ILE B CA 1
ATOM 3563 C C . ILE B 1 9 ? 180.772 197.341 159.206 1.00 76.16 30 ILE B C 1
ATOM 3564 O O . ILE B 1 9 ? 179.747 196.642 159.192 1.00 76.16 30 ILE B O 1
ATOM 3569 N N . GLY B 1 10 ? 181.198 197.944 160.315 1.00 62.47 31 GLY B N 1
ATOM 3570 C CA . GLY B 1 10 ? 180.419 197.882 161.537 1.00 62.47 31 GLY B CA 1
ATOM 3571 C C . GLY B 1 10 ? 181.101 197.235 162.726 1.00 62.47 31 GLY B C 1
ATOM 3572 O O . GLY B 1 10 ? 180.426 196.763 163.645 1.00 62.47 31 GLY B O 1
ATOM 3573 N N . GLY B 1 11 ? 182.431 197.209 162.731 1.00 57.69 32 GLY B N 1
ATOM 3574 C CA . GLY B 1 11 ? 183.165 196.654 163.854 1.00 57.69 32 GLY B CA 1
ATOM 3575 C C . GLY B 1 11 ? 184.214 197.610 164.383 1.00 57.69 32 GLY B C 1
ATOM 3576 O O . GLY B 1 11 ? 185.057 198.093 163.626 1.00 57.69 32 GLY B O 1
ATOM 3577 N N . ILE B 1 12 ? 184.186 197.892 165.681 1.00 47.02 33 ILE B N 1
ATOM 3578 C CA . ILE B 1 12 ? 185.015 198.931 166.278 1.00 47.02 33 ILE B CA 1
ATOM 3579 C C . ILE B 1 12 ? 186.058 198.268 167.168 1.00 47.02 33 ILE B C 1
ATOM 3580 O O . ILE B 1 12 ? 185.734 197.362 167.944 1.00 47.02 33 ILE B O 1
ATOM 3585 N N . LYS B 1 13 ? 187.310 198.705 167.037 1.00 45.55 34 LYS B N 1
ATOM 3586 C CA . LYS B 1 13 ? 188.416 198.093 167.764 1.00 45.55 34 LYS B CA 1
ATOM 3587 C C . LYS B 1 13 ? 188.338 198.439 169.247 1.00 45.55 34 LYS B C 1
ATOM 3588 O O . LYS B 1 13 ? 188.314 199.617 169.619 1.00 45.55 34 LYS B O 1
ATOM 3594 N N . GLY B 1 14 ? 188.297 197.414 170.089 1.00 39.65 35 GLY B N 1
ATOM 3595 C CA . GLY B 1 14 ? 188.218 197.576 171.527 1.00 39.65 35 GLY B CA 1
ATOM 3596 C C . GLY B 1 14 ? 189.575 197.550 172.193 1.00 39.65 35 GLY B C 1
ATOM 3597 O O . GLY B 1 14 ? 190.584 197.975 171.622 1.00 39.65 35 GLY B O 1
ATOM 3598 N N . HIS B 1 15 ? 189.599 197.043 173.425 1.00 37.90 36 HIS B N 1
ATOM 3599 C CA . HIS B 1 15 ? 190.831 196.985 174.197 1.00 37.90 36 HIS B CA 1
ATOM 3600 C C . HIS B 1 15 ? 191.780 195.927 173.638 1.00 37.90 36 HIS B C 1
ATOM 3601 O O . HIS B 1 15 ? 191.379 194.996 172.936 1.00 37.90 36 HIS B O 1
ATOM 3608 N N . SER B 1 16 ? 193.059 196.090 173.961 1.00 36.47 37 SER B N 1
ATOM 3609 C CA . SER B 1 16 ? 194.097 195.125 173.623 1.00 36.47 37 SER B CA 1
ATOM 3610 C C . SER B 1 16 ? 194.629 194.527 174.918 1.00 36.47 37 SER B C 1
ATOM 3611 O O . SER B 1 16 ? 195.085 195.261 175.801 1.00 36.47 37 SER B O 1
ATOM 3614 N N . LYS B 1 17 ? 194.573 193.203 175.027 1.00 38.52 38 LYS B N 1
ATOM 3615 C CA . LYS B 1 17 ? 194.950 192.508 176.248 1.00 38.52 38 LYS B CA 1
ATOM 3616 C C . LYS B 1 17 ? 196.014 191.464 175.943 1.00 38.52 38 LYS B C 1
ATOM 3617 O O . LYS B 1 17 ? 196.151 190.994 174.811 1.00 38.52 38 LYS B O 1
ATOM 3623 N N . LEU B 1 18 ? 196.773 191.109 176.978 1.00 38.16 39 LEU B N 1
ATOM 3624 C CA . LEU B 1 18 ? 197.849 190.140 176.858 1.00 38.16 39 LEU B CA 1
ATOM 3625 C C . LEU B 1 18 ? 197.298 188.723 177.010 1.00 38.16 39 LEU B C 1
ATOM 3626 O O . LEU B 1 18 ? 196.093 188.507 177.158 1.00 38.16 39 LEU B O 1
ATOM 3631 N N . TYR B 1 19 ? 198.195 187.739 176.978 1.00 40.08 40 TYR B N 1
ATOM 3632 C CA . TYR B 1 19 ? 197.808 186.336 177.036 1.00 40.08 40 TYR B CA 1
ATOM 3633 C C . TYR B 1 19 ? 198.788 185.589 177.926 1.00 40.08 40 TYR B C 1
ATOM 3634 O O . TYR B 1 19 ? 200.001 185.661 177.709 1.00 40.08 40 TYR B O 1
ATOM 3643 N N . LYS B 1 20 ? 198.267 184.876 178.923 1.00 40.50 41 LYS B N 1
ATOM 3644 C CA . LYS B 1 20 ? 199.104 184.157 179.874 1.00 40.50 41 LYS B CA 1
ATOM 3645 C C . LYS B 1 20 ? 198.536 182.768 180.121 1.00 40.50 41 LYS B C 1
ATOM 3646 O O . LYS B 1 20 ? 197.318 182.588 180.197 1.00 40.50 41 LYS B O 1
ATOM 3652 N N . ILE B 1 21 ? 199.433 181.789 180.243 1.00 51.10 42 ILE B N 1
ATOM 3653 C CA . ILE B 1 21 ? 199.079 180.383 180.405 1.00 51.10 42 ILE B CA 1
ATOM 3654 C C . ILE B 1 21 ? 199.713 179.876 181.695 1.00 51.10 42 ILE B C 1
ATOM 3655 O O . ILE B 1 21 ? 200.848 180.242 182.022 1.00 51.10 42 ILE B O 1
ATOM 3660 N N . LYS B 1 22 ? 198.967 179.066 182.445 1.00 57.57 43 LYS B N 1
ATOM 3661 C CA . LYS B 1 22 ? 199.545 178.324 183.559 1.00 57.57 43 LYS B CA 1
ATOM 3662 C C . LYS B 1 22 ? 200.572 177.319 183.050 1.00 57.57 43 LYS B C 1
ATOM 3663 O O . LYS B 1 22 ? 200.330 176.600 182.077 1.00 57.57 43 LYS B O 1
ATOM 3669 N N . GLY B 1 23 ? 201.724 177.270 183.711 1.00 70.80 44 GLY B N 1
ATOM 3670 C CA . GLY B 1 23 ? 202.768 176.345 183.305 1.00 70.80 44 GLY B CA 1
ATOM 3671 C C . GLY B 1 23 ? 203.849 176.254 184.357 1.00 70.80 44 GLY B C 1
ATOM 3672 O O . GLY B 1 23 ? 203.940 177.092 185.259 1.00 70.80 44 GLY B O 1
ATOM 3673 N N . HIS B 1 24 ? 204.688 175.218 184.202 1.00 93.33 45 HIS B N 1
ATOM 3674 C CA . HIS B 1 24 ? 205.780 174.817 185.093 1.00 93.33 45 HIS B CA 1
ATOM 3675 C C . HIS B 1 24 ? 205.288 174.668 186.533 1.00 93.33 45 HIS B C 1
ATOM 3676 O O . HIS B 1 24 ? 205.499 175.567 187.359 1.00 93.33 45 HIS B O 1
ATOM 3683 N N . PRO B 1 25 ? 204.576 173.590 186.866 1.00 66.11 46 PRO B N 1
ATOM 3684 C CA . PRO B 1 25 ? 204.080 173.444 188.238 1.00 66.11 46 PRO B CA 1
ATOM 3685 C C . PRO B 1 25 ? 205.009 172.646 189.141 1.00 66.11 46 PRO B C 1
ATOM 3686 O O . PRO B 1 25 ? 205.599 171.636 188.751 1.00 66.11 46 PRO B O 1
ATOM 3690 N N . THR B 1 26 ? 205.139 173.117 190.375 1.00 46.15 47 THR B N 1
ATOM 3691 C CA . THR B 1 26 ? 205.764 172.346 191.438 1.00 46.15 47 THR B CA 1
ATOM 3692 C C . THR B 1 26 ? 204.682 171.657 192.261 1.00 46.15 47 THR B C 1
ATOM 3693 O O . THR B 1 26 ? 203.505 172.021 192.210 1.00 46.15 47 THR B O 1
ATOM 3697 N N . THR B 1 27 ? 205.088 170.642 193.015 1.00 41.52 48 THR B N 1
ATOM 3698 C CA . THR B 1 27 ? 204.152 169.785 193.724 1.00 41.52 48 THR B CA 1
ATOM 3699 C C . THR B 1 27 ? 204.282 169.980 195.227 1.00 41.52 48 THR B C 1
ATOM 3700 O O . THR B 1 27 ? 205.386 170.174 195.744 1.00 41.52 48 THR B O 1
ATOM 3704 N N . LYS B 1 28 ? 203.148 169.932 195.922 1.00 29.70 49 LYS B N 1
ATOM 3705 C CA . LYS B 1 28 ? 203.136 169.959 197.377 1.00 29.70 49 LYS B CA 1
ATOM 3706 C C . LYS B 1 28 ? 202.089 168.976 197.886 1.00 29.70 49 LYS B C 1
ATOM 3707 O O . LYS B 1 28 ? 201.009 168.844 197.299 1.00 29.70 49 LYS B O 1
ATOM 3713 N N . ASP B 1 29 ? 202.415 168.288 198.977 1.00 28.76 50 ASP B N 1
ATOM 3714 C CA . ASP B 1 29 ? 201.613 167.192 199.500 1.00 28.76 50 ASP B CA 1
ATOM 3715 C C . ASP B 1 29 ? 200.800 167.657 200.699 1.00 28.76 50 ASP B C 1
ATOM 3716 O O . ASP B 1 29 ? 201.340 168.280 201.619 1.00 28.76 50 ASP B O 1
ATOM 3721 N N . ILE B 1 30 ? 199.504 167.353 200.684 1.00 27.12 51 ILE B N 1
ATOM 3722 C CA . ILE B 1 30 ? 198.625 167.562 201.824 1.00 27.12 51 ILE B CA 1
ATOM 3723 C C . ILE B 1 30 ? 198.001 166.219 202.178 1.00 27.12 51 ILE B C 1
ATOM 3724 O O . ILE B 1 30 ? 198.044 165.263 201.401 1.00 27.12 51 ILE B O 1
ATOM 3729 N N . VAL B 1 31 ? 197.444 166.138 203.382 1.00 49.69 52 VAL B N 1
ATOM 3730 C CA . VAL B 1 31 ? 196.718 164.954 203.823 1.00 49.69 52 VAL B CA 1
ATOM 3731 C C . VAL B 1 31 ? 195.367 165.378 204.376 1.00 49.69 52 VAL B C 1
ATOM 3732 O O . VAL B 1 31 ? 195.250 166.412 205.044 1.00 49.69 52 VAL B O 1
ATOM 3736 N N . ILE B 1 32 ? 194.338 164.597 204.061 1.00 49.69 53 ILE B N 1
ATOM 3737 C CA . ILE B 1 32 ? 192.976 164.853 204.512 1.00 49.69 53 ILE B CA 1
ATOM 3738 C C . ILE B 1 32 ? 192.498 163.632 205.277 1.00 49.69 53 ILE B C 1
ATOM 3739 O O . ILE B 1 32 ? 192.395 162.538 204.710 1.00 49.69 53 ILE B O 1
ATOM 3744 N N . LYS B 1 33 ? 192.207 163.815 206.557 1.00 26.53 54 LYS B N 1
ATOM 3745 C CA . LYS B 1 33 ? 191.576 162.774 207.349 1.00 26.53 54 LYS B CA 1
ATOM 3746 C C . LYS B 1 33 ? 190.060 162.907 207.246 1.00 26.53 54 LYS B C 1
ATOM 3747 O O . LYS B 1 33 ? 189.527 163.979 206.955 1.00 26.53 54 LYS B O 1
ATOM 3753 N N . LEU B 1 34 ? 189.366 161.792 207.455 1.00 24.49 55 LEU B N 1
ATOM 3754 C CA . LEU B 1 34 ? 187.928 161.744 207.224 1.00 24.49 55 LEU B CA 1
ATOM 3755 C C . LEU B 1 34 ? 187.108 161.424 208.463 1.00 24.49 55 LEU B C 1
ATOM 3756 O O . LEU B 1 34 ? 185.940 161.812 208.523 1.00 24.49 55 LEU B O 1
ATOM 3761 N N . VAL B 1 35 ? 187.675 160.731 209.443 1.00 28.83 56 VAL B N 1
ATOM 3762 C CA . VAL B 1 35 ? 186.991 160.443 210.699 1.00 28.83 56 VAL B CA 1
ATOM 3763 C C . VAL B 1 35 ? 187.371 161.533 211.697 1.00 28.83 56 VAL B C 1
ATOM 3764 O O . VAL B 1 35 ? 188.571 161.734 211.941 1.00 28.83 56 VAL B O 1
ATOM 3768 N N . PRO B 1 36 ? 186.409 162.259 212.269 1.00 30.73 57 PRO B N 1
ATOM 3769 C CA . PRO B 1 36 ? 186.756 163.329 213.212 1.00 30.73 57 PRO B CA 1
ATOM 3770 C C . PRO B 1 36 ? 187.278 162.779 214.530 1.00 30.73 57 PRO B C 1
ATOM 3771 O O . PRO B 1 36 ? 186.761 161.797 215.068 1.00 30.73 57 PRO B O 1
ATOM 3775 N N . ASN B 1 37 ? 188.318 163.427 215.045 1.00 42.66 58 ASN B N 1
ATOM 3776 C CA . ASN B 1 37 ? 188.956 163.017 216.290 1.00 42.66 58 ASN B CA 1
ATOM 3777 C C . ASN B 1 37 ? 188.217 163.665 217.453 1.00 42.66 58 ASN B C 1
ATOM 3778 O O . ASN B 1 37 ? 188.261 164.887 217.624 1.00 42.66 58 ASN B O 1
ATOM 3783 N N . LEU B 1 38 ? 187.540 162.847 218.254 1.00 52.64 59 LEU B N 1
ATOM 3784 C CA . LEU B 1 38 ? 186.820 163.317 219.427 1.00 52.64 59 LEU B CA 1
ATOM 3785 C C . LEU B 1 38 ? 187.439 162.699 220.673 1.00 52.64 59 LEU B C 1
ATOM 3786 O O . LEU B 1 38 ? 187.668 161.486 220.725 1.00 52.64 59 LEU B O 1
ATOM 3791 N N . ASN B 1 39 ? 187.749 163.545 221.653 1.00 63.84 60 ASN B N 1
ATOM 3792 C CA . ASN B 1 39 ? 188.273 163.092 222.935 1.00 63.84 60 ASN B CA 1
ATOM 3793 C C . ASN B 1 39 ? 187.589 163.725 224.134 1.00 63.84 60 ASN B C 1
ATOM 3794 O O . ASN B 1 39 ? 187.632 163.137 225.222 1.00 63.84 60 ASN B O 1
ATOM 3799 N N . ASN B 1 40 ? 186.968 164.897 223.983 1.00 74.77 61 ASN B N 1
ATOM 3800 C CA . ASN B 1 40 ? 186.106 165.430 225.030 1.00 74.77 61 ASN B CA 1
ATOM 3801 C C . ASN B 1 40 ? 184.833 164.611 225.188 1.00 74.77 61 ASN B C 1
ATOM 3802 O O . ASN B 1 40 ? 184.272 164.550 226.287 1.00 74.77 61 ASN B O 1
ATOM 3807 N N . LEU B 1 41 ? 184.370 163.972 224.111 1.00 69.52 62 LEU B N 1
ATOM 3808 C CA . LEU B 1 41 ? 183.101 163.255 224.102 1.00 69.52 62 LEU B CA 1
ATOM 3809 C C . LEU B 1 41 ? 183.254 161.777 224.433 1.00 69.52 62 LEU B C 1
ATOM 3810 O O . LEU B 1 41 ? 182.452 160.958 223.969 1.00 69.52 62 LEU B O 1
ATOM 3815 N N . THR B 1 42 ? 184.257 161.409 225.233 1.00 78.66 63 THR B N 1
ATOM 3816 C CA . THR B 1 42 ? 184.399 160.022 225.661 1.00 78.66 63 THR B CA 1
ATOM 3817 C C . THR B 1 42 ? 183.364 159.613 226.705 1.00 78.66 63 THR B C 1
ATOM 3818 O O . THR B 1 42 ? 183.252 158.420 227.003 1.00 78.66 63 THR B O 1
ATOM 3822 N N . VAL B 1 43 ? 182.614 160.564 227.263 1.00 82.96 64 VAL B N 1
ATOM 3823 C CA . VAL B 1 43 ? 181.588 160.234 228.246 1.00 82.96 64 VAL B CA 1
ATOM 3824 C C . VAL B 1 43 ? 180.309 159.773 227.559 1.00 82.96 64 VAL B C 1
ATOM 3825 O O . VAL B 1 43 ? 179.768 158.707 227.874 1.00 82.96 64 VAL B O 1
ATOM 3829 N N . CYS B 1 44 ? 179.807 160.560 226.606 1.00 96.32 65 CYS B N 1
ATOM 3830 C CA . CYS B 1 44 ? 178.528 160.290 225.946 1.00 96.32 65 CYS B CA 1
ATOM 3831 C C . CYS B 1 44 ? 178.683 160.440 224.434 1.00 96.32 65 CYS B C 1
ATOM 3832 O O . CYS B 1 44 ? 178.407 161.505 223.875 1.00 96.32 65 CYS B O 1
ATOM 3835 N N . SER B 1 45 ? 179.116 159.367 223.773 1.00 105.26 66 SER B N 1
ATOM 3836 C CA . SER B 1 45 ? 179.094 159.315 222.316 1.00 105.26 66 SER B CA 1
ATOM 3837 C C . SER B 1 45 ? 178.551 158.009 221.763 1.00 105.26 66 SER B C 1
ATOM 3838 O O . SER B 1 45 ? 178.240 157.965 220.567 1.00 105.26 66 SER B O 1
ATOM 3841 N N . GLU B 1 46 ? 178.421 156.966 222.582 1.00 100.42 67 GLU B N 1
ATOM 3842 C CA . GLU B 1 46 ? 177.989 155.601 222.239 1.00 100.42 67 GLU B CA 1
ATOM 3843 C C . GLU B 1 46 ? 178.921 155.053 221.154 1.00 100.42 67 GLU B C 1
ATOM 3844 O O . GLU B 1 46 ? 180.130 155.318 221.165 1.00 100.42 67 GLU B O 1
ATOM 3850 N N . MET B 1 47 ? 178.375 154.287 220.214 1.00 109.00 68 MET B N 1
ATOM 3851 C CA . MET B 1 47 ? 179.178 153.743 219.129 1.00 109.00 68 MET B CA 1
ATOM 3852 C C . MET B 1 47 ? 178.566 154.280 217.834 1.00 109.00 68 MET B C 1
ATOM 3853 O O . MET B 1 47 ? 178.269 153.538 216.892 1.00 109.00 68 MET B O 1
ATOM 3858 N N . SER B 1 48 ? 178.322 155.591 217.807 1.00 86.70 69 SER B N 1
ATOM 3859 C CA . SER B 1 48 ? 177.755 156.242 216.632 1.00 86.70 69 SER B CA 1
ATOM 3860 C C . SER B 1 48 ? 178.752 156.378 215.490 1.00 86.70 69 SER B C 1
ATOM 3861 O O . SER B 1 48 ? 178.338 156.650 214.358 1.00 86.70 69 SER B O 1
ATOM 3864 N N . ILE B 1 49 ? 180.046 156.198 215.757 1.00 64.90 70 ILE B N 1
ATOM 3865 C CA . ILE B 1 49 ? 181.059 156.299 214.713 1.00 64.90 70 ILE B CA 1
ATOM 3866 C C . ILE B 1 49 ? 181.068 155.054 213.826 1.00 64.90 70 ILE B C 1
ATOM 3867 O O . ILE B 1 49 ? 181.556 155.115 212.690 1.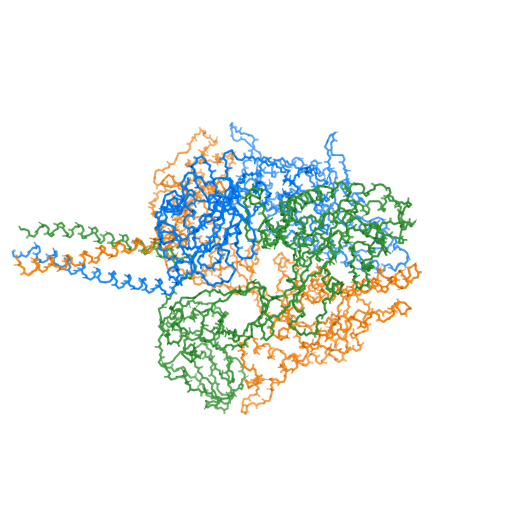00 64.90 70 ILE B O 1
ATOM 3872 N N . ASP B 1 50 ? 180.499 153.939 214.303 1.00 62.87 71 ASP B N 1
ATOM 3873 C CA . ASP B 1 50 ? 180.552 152.673 213.572 1.00 62.87 71 ASP B CA 1
ATOM 3874 C C . ASP B 1 50 ? 179.725 152.720 212.290 1.00 62.87 71 ASP B C 1
ATOM 3875 O O . ASP B 1 50 ? 180.122 152.142 211.269 1.00 62.87 71 ASP B O 1
ATOM 3880 N N . GLY B 1 51 ? 178.582 153.410 212.323 1.00 40.68 72 GLY B N 1
ATOM 3881 C CA . GLY B 1 51 ? 177.798 153.588 211.111 1.00 40.68 72 GLY B CA 1
ATOM 3882 C C . GLY B 1 51 ? 178.508 154.441 210.077 1.00 40.68 72 GLY B C 1
ATOM 3883 O O . GLY B 1 51 ? 178.456 154.150 208.878 1.00 40.68 72 GLY B O 1
ATOM 3884 N N . TYR B 1 52 ? 179.209 155.484 210.531 1.00 29.77 73 TYR B N 1
ATOM 3885 C CA . TYR B 1 52 ? 180.001 156.312 209.627 1.00 29.77 73 TYR B CA 1
ATOM 3886 C C . TYR B 1 52 ? 181.176 155.533 209.044 1.00 29.77 73 TYR B C 1
ATOM 3887 O O . TYR B 1 52 ? 181.519 155.710 207.869 1.00 29.77 73 TYR B O 1
ATOM 3896 N N . LEU B 1 53 ? 181.797 154.663 209.849 1.00 31.77 74 LEU B N 1
ATOM 3897 C CA . LEU B 1 53 ? 182.886 153.819 209.360 1.00 31.77 74 LEU B CA 1
ATOM 3898 C C . LEU B 1 53 ? 182.398 152.821 208.318 1.00 31.77 74 LEU B C 1
ATOM 3899 O O . LEU B 1 53 ? 183.061 152.611 207.295 1.00 31.77 74 LEU B O 1
ATOM 3904 N N . ASN B 1 54 ? 181.233 152.207 208.554 1.00 31.46 75 ASN B N 1
ATOM 3905 C CA . ASN B 1 54 ? 180.663 151.297 207.564 1.00 31.46 75 ASN B CA 1
ATOM 3906 C C . ASN B 1 54 ? 180.186 152.039 206.321 1.00 31.46 75 ASN B C 1
ATOM 3907 O O . ASN B 1 54 ? 180.114 151.446 205.239 1.00 31.46 75 ASN B O 1
ATOM 3912 N N . LEU B 1 55 ? 179.849 153.324 206.454 1.00 22.28 76 LEU B N 1
ATOM 3913 C CA . LEU B 1 55 ? 179.485 154.110 205.281 1.00 22.28 76 LEU B CA 1
ATOM 3914 C C . LEU B 1 55 ? 180.710 154.474 204.447 1.00 22.28 76 LEU B C 1
ATOM 3915 O O . LEU B 1 55 ? 180.658 154.432 203.212 1.00 22.28 76 LEU B O 1
ATOM 3920 N N . ILE B 1 56 ? 181.824 154.835 205.098 1.00 20.17 77 ILE B N 1
ATOM 3921 C CA . ILE B 1 56 ? 183.008 155.278 204.359 1.00 20.17 77 ILE B CA 1
ATOM 3922 C C . ILE B 1 56 ? 183.934 154.140 203.949 1.00 20.17 77 ILE B C 1
ATOM 3923 O O . ILE B 1 56 ? 184.864 154.371 203.156 1.00 20.17 77 ILE B O 1
ATOM 3928 N N . ASN B 1 57 ? 183.728 152.924 204.465 1.00 21.92 78 ASN B N 1
ATOM 3929 C CA . ASN B 1 57 ? 184.523 151.794 203.998 1.00 21.92 78 ASN B CA 1
ATOM 3930 C C . ASN B 1 57 ? 184.126 151.344 202.599 1.00 21.92 78 ASN B C 1
ATOM 3931 O O . ASN B 1 57 ? 184.914 150.664 201.936 1.00 21.92 78 ASN B O 1
ATOM 3936 N N . ALA B 1 58 ? 182.928 151.703 202.138 1.00 20.99 79 ALA B N 1
ATOM 3937 C CA . ALA B 1 58 ? 182.543 151.447 200.758 1.00 20.99 79 ALA B CA 1
ATOM 3938 C C . ALA B 1 58 ? 183.089 152.491 199.795 1.00 20.99 79 ALA B C 1
ATOM 3939 O O . ALA B 1 58 ? 182.950 152.322 198.579 1.00 20.99 79 ALA B O 1
ATOM 3941 N N . VAL B 1 59 ? 183.696 153.557 200.306 1.00 22.53 80 VAL B N 1
ATOM 3942 C CA . VAL B 1 59 ? 184.294 154.592 199.477 1.00 22.53 80 VAL B CA 1
ATOM 3943 C C . VAL B 1 59 ? 185.816 154.501 199.480 1.00 22.53 80 VAL B C 1
ATOM 3944 O O . VAL B 1 59 ? 186.448 154.610 198.429 1.00 22.53 80 VAL B O 1
ATOM 3948 N N . ILE B 1 60 ? 186.411 154.281 200.655 1.00 21.13 81 ILE B N 1
ATOM 3949 C CA . ILE B 1 60 ? 187.867 154.318 200.781 1.00 21.13 81 ILE B CA 1
ATOM 3950 C C . ILE B 1 60 ? 188.499 153.066 200.170 1.00 21.13 81 ILE B C 1
ATOM 3951 O O . ILE B 1 60 ? 189.486 153.151 199.428 1.00 21.13 81 ILE B O 1
ATOM 3956 N N . ILE B 1 61 ? 187.922 151.892 200.458 1.00 24.35 82 ILE B N 1
ATOM 3957 C CA . ILE B 1 61 ? 188.514 150.623 200.005 1.00 24.35 82 ILE B CA 1
ATOM 3958 C C . ILE B 1 61 ? 188.524 150.438 198.483 1.00 24.35 82 ILE B C 1
ATOM 3959 O O . ILE B 1 61 ? 189.577 150.053 197.944 1.00 24.35 82 ILE B O 1
ATOM 3964 N N . PRO B 1 62 ? 187.424 150.684 197.728 1.00 20.59 83 PRO B N 1
ATOM 3965 C CA . PRO B 1 62 ? 187.538 150.549 196.260 1.00 20.59 83 PRO B CA 1
ATOM 3966 C C . PRO B 1 62 ? 188.424 151.594 195.600 1.00 20.59 83 PRO B C 1
ATOM 3967 O O . PRO B 1 62 ? 188.858 151.376 194.462 1.00 20.59 83 PRO B O 1
ATOM 3971 N N . ILE B 1 63 ? 188.698 152.716 196.264 1.00 23.53 84 ILE B N 1
ATOM 3972 C CA . ILE B 1 63 ? 189.716 153.637 195.770 1.00 23.53 84 ILE B CA 1
ATOM 3973 C C . ILE B 1 63 ? 191.102 153.022 195.933 1.00 23.53 84 ILE B C 1
ATOM 3974 O O . ILE B 1 63 ? 191.914 153.018 194.998 1.00 23.53 84 ILE B O 1
ATOM 3979 N N . SER B 1 64 ? 191.369 152.442 197.110 1.00 18.56 85 SER B N 1
ATOM 3980 C CA . SER B 1 64 ? 192.703 151.939 197.429 1.00 18.56 85 SER B CA 1
ATOM 3981 C C . SER B 1 64 ? 193.048 150.689 196.630 1.00 18.56 85 SER B C 1
ATOM 3982 O O . SER B 1 64 ? 194.211 150.499 196.251 1.00 18.56 85 SER B O 1
ATOM 3985 N N . GLN B 1 65 ? 192.057 149.825 196.372 1.00 24.38 86 GLN B N 1
ATOM 3986 C CA . GLN B 1 65 ? 192.301 148.608 195.597 1.00 24.38 86 GLN B CA 1
ATOM 3987 C C . GLN B 1 65 ? 192.684 148.932 194.156 1.00 24.38 86 GLN B C 1
ATOM 3988 O O . GLN B 1 65 ? 193.652 148.376 193.619 1.00 24.38 86 GLN B O 1
ATOM 3994 N N . SER B 1 66 ? 191.950 149.856 193.527 1.00 24.91 87 SER B N 1
ATOM 3995 C CA . SER B 1 66 ? 192.297 150.301 192.182 1.00 24.91 87 SER B CA 1
ATOM 3996 C C . SER B 1 66 ? 193.612 151.068 192.167 1.00 24.91 87 SER B C 1
ATOM 3997 O O . SER B 1 66 ? 194.363 150.977 191.190 1.00 24.91 87 SER B O 1
ATOM 4000 N N . LEU B 1 67 ? 193.918 151.795 193.249 1.00 28.28 88 LEU B N 1
ATOM 4001 C CA . LEU B 1 67 ? 195.177 152.527 193.335 1.00 28.28 88 LEU B CA 1
ATOM 4002 C C . LEU B 1 67 ? 196.376 151.584 193.384 1.00 28.28 88 LEU B C 1
ATOM 4003 O O . LEU B 1 67 ? 197.360 151.783 192.662 1.00 28.28 88 LEU B O 1
ATOM 4008 N N . GLU B 1 68 ? 196.304 150.530 194.199 1.00 34.03 89 GLU B N 1
ATOM 4009 C CA . GLU B 1 68 ? 197.428 149.598 194.267 1.00 34.03 89 GLU B CA 1
ATOM 4010 C C . GLU B 1 68 ? 197.496 148.689 193.041 1.00 34.03 89 GLU B C 1
ATOM 4011 O O . GLU B 1 68 ? 198.596 148.272 192.645 1.00 34.03 89 GLU B O 1
ATOM 4017 N N . LEU B 1 69 ? 196.350 148.393 192.409 1.00 33.58 90 LEU B N 1
ATOM 4018 C CA . LEU B 1 69 ? 196.380 147.659 191.146 1.00 33.58 90 LEU B CA 1
ATOM 4019 C C . LEU B 1 69 ? 196.974 148.510 190.031 1.00 33.58 90 LEU B C 1
ATOM 4020 O O . LEU B 1 69 ? 197.594 147.974 189.106 1.00 33.58 90 LEU B O 1
ATOM 4025 N N . MET B 1 70 ? 196.792 149.829 190.099 1.00 30.76 91 MET B N 1
ATOM 4026 C CA . MET B 1 70 ? 197.508 150.729 189.208 1.00 30.76 91 MET B CA 1
ATOM 4027 C C . MET B 1 70 ? 198.982 150.839 189.577 1.00 30.76 91 MET B C 1
ATOM 4028 O O . MET B 1 70 ? 199.812 151.099 188.700 1.00 30.76 91 MET B O 1
ATOM 4033 N N . ARG B 1 71 ? 199.320 150.643 190.853 1.00 32.75 92 ARG B N 1
ATOM 4034 C CA . ARG B 1 71 ? 200.702 150.789 191.302 1.00 32.75 92 ARG B CA 1
ATOM 4035 C C . ARG B 1 71 ? 201.572 149.604 190.882 1.00 32.75 92 ARG B C 1
ATOM 4036 O O . ARG B 1 71 ? 202.751 149.785 190.554 1.00 32.75 92 ARG B O 1
ATOM 4044 N N . ASN B 1 72 ? 201.020 148.378 190.897 1.00 55.42 93 ASN B N 1
ATOM 4045 C CA . ASN B 1 72 ? 201.797 147.236 190.400 1.00 55.42 93 ASN B CA 1
ATOM 4046 C C . ASN B 1 72 ? 202.215 147.290 188.935 1.00 55.42 93 ASN B C 1
ATOM 4047 O O . ASN B 1 72 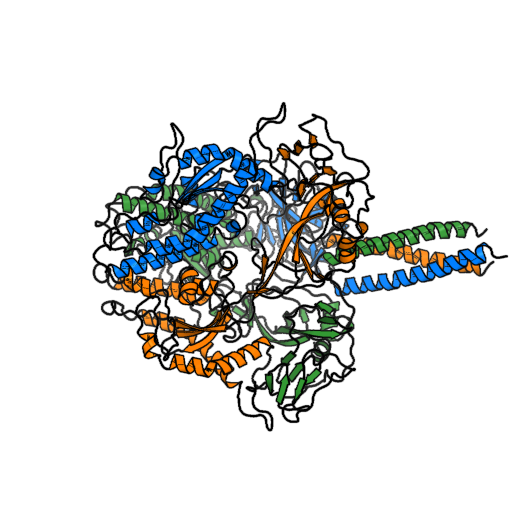? 203.269 146.754 188.579 1.00 55.42 93 ASN B O 1
ATOM 4052 N N . ASN B 1 73 ? 201.420 147.915 188.077 1.00 48.00 94 ASN B N 1
ATOM 4053 C CA . ASN B 1 73 ? 201.640 147.789 186.641 1.00 48.00 94 ASN B CA 1
ATOM 4054 C C . ASN B 1 73 ? 202.755 148.687 186.101 1.00 48.00 94 ASN B C 1
ATOM 4055 O O . ASN B 1 73 ? 202.924 148.757 184.878 1.00 48.00 94 ASN B O 1
ATOM 4060 N N . VAL B 1 74 ? 203.510 149.368 186.959 1.00 49.33 95 VAL B N 1
ATOM 4061 C CA . VAL B 1 74 ? 204.723 150.075 186.565 1.00 49.33 95 VAL B CA 1
ATOM 4062 C C . VAL B 1 74 ? 205.889 149.496 187.363 1.00 49.33 95 VAL B C 1
ATOM 4063 O O . VAL B 1 74 ? 205.773 149.265 188.573 1.00 49.33 95 VAL B O 1
ATOM 4067 N N . LYS B 1 75 ? 206.984 149.190 186.671 1.00 57.67 96 LYS B N 1
ATOM 4068 C CA . LYS B 1 75 ? 208.154 148.601 187.302 1.00 57.67 96 LYS B CA 1
ATOM 4069 C C . LYS B 1 75 ? 209.417 149.245 186.754 1.00 57.67 96 LYS B C 1
ATOM 4070 O O . LYS B 1 75 ? 209.544 149.456 185.544 1.00 57.67 96 LYS B O 1
ATOM 4076 N N . ASP B 1 76 ? 210.349 149.549 187.651 1.00 62.04 97 ASP B N 1
ATOM 4077 C CA . ASP B 1 76 ? 211.633 150.116 187.274 1.00 62.04 97 ASP B CA 1
ATOM 4078 C C . ASP B 1 76 ? 212.618 148.968 187.040 1.00 62.04 97 ASP B C 1
ATOM 4079 O O . ASP B 1 76 ? 212.232 147.799 186.961 1.00 62.04 97 ASP B O 1
ATOM 4084 N N . GLY B 1 77 ? 213.905 149.285 186.925 1.00 79.59 98 GLY B N 1
ATOM 4085 C CA . GLY B 1 77 ? 214.895 148.297 186.547 1.00 79.59 98 GLY B CA 1
ATOM 4086 C C . GLY B 1 77 ? 215.434 148.595 185.165 1.00 79.59 98 GLY B C 1
ATOM 4087 O O . GLY B 1 77 ? 214.659 148.932 184.268 1.00 79.59 98 GLY B O 1
ATOM 4088 N N . THR B 1 78 ? 216.753 148.506 184.988 1.00 94.34 99 THR B N 1
ATOM 4089 C CA . THR B 1 78 ? 217.415 148.921 183.754 1.00 94.34 99 THR B CA 1
ATOM 4090 C C . THR B 1 78 ? 217.048 148.065 182.539 1.00 94.34 99 THR B C 1
ATOM 4091 O O . THR B 1 78 ? 217.116 146.829 182.585 1.00 94.34 99 THR B O 1
ATOM 4095 N N . PRO B 1 79 ? 216.573 148.687 181.456 1.00 90.10 100 PRO B N 1
ATOM 4096 C CA . PRO B 1 79 ? 216.518 147.977 180.175 1.00 90.10 100 PRO B CA 1
ATOM 4097 C C . PRO B 1 79 ? 217.888 148.001 179.528 1.00 90.10 100 PRO B C 1
ATOM 4098 O O . PRO B 1 79 ? 218.291 149.067 179.053 1.00 90.10 100 PRO B O 1
ATOM 4102 N N . ASN B 1 80 ? 218.584 146.849 179.541 1.00 96.88 101 ASN B N 1
ATOM 4103 C CA . ASN B 1 80 ? 219.959 146.567 179.097 1.00 96.88 101 ASN B CA 1
ATOM 4104 C C . ASN B 1 80 ? 220.935 147.751 179.199 1.00 96.88 101 ASN B C 1
ATOM 4105 O O . ASN B 1 80 ? 221.203 148.216 180.312 1.00 96.88 101 ASN B O 1
ATOM 4110 N N . GLU B 1 81 ? 221.483 148.235 178.079 1.00 103.20 102 GLU B N 1
ATOM 4111 C CA . GLU B 1 81 ? 222.456 149.324 178.116 1.00 103.20 102 GLU B CA 1
ATOM 4112 C C . GLU B 1 81 ? 221.841 150.659 178.536 1.00 103.20 102 GLU B C 1
ATOM 4113 O O . GLU B 1 81 ? 222.561 151.533 179.032 1.00 103.20 102 GLU B O 1
ATOM 4119 N N . ASN B 1 82 ? 220.534 150.845 178.340 1.00 101.36 103 ASN B N 1
ATOM 4120 C CA . ASN B 1 82 ? 219.889 152.088 178.753 1.00 101.36 103 ASN B CA 1
ATOM 4121 C C . ASN B 1 82 ? 219.781 152.156 180.273 1.00 101.36 103 ASN B C 1
ATOM 4122 O O . ASN B 1 82 ? 219.726 151.128 180.954 1.00 101.36 103 ASN B O 1
ATOM 4127 N N . ILE B 1 83 ? 219.752 153.384 180.803 1.00 95.49 104 ILE B N 1
ATOM 4128 C CA . ILE B 1 83 ? 219.927 153.581 182.242 1.00 95.49 104 ILE B CA 1
ATOM 4129 C C . ILE B 1 83 ? 218.667 153.189 183.022 1.00 95.49 104 ILE B C 1
ATOM 4130 O O . ILE B 1 83 ? 218.694 152.243 183.815 1.00 95.49 104 ILE B O 1
ATOM 4135 N N . PHE B 1 84 ? 217.541 153.863 182.776 1.00 87.21 105 PHE B N 1
ATOM 4136 C CA . PHE B 1 84 ? 216.301 153.691 183.531 1.00 87.21 105 PHE B CA 1
ATOM 4137 C C . PHE B 1 84 ? 215.125 154.232 182.730 1.00 87.21 105 PHE B C 1
ATOM 4138 O O . PHE B 1 84 ? 215.232 154.431 181.516 1.00 87.21 105 PHE B O 1
ATOM 4146 N N . GLY B 1 85 ? 214.004 154.482 183.401 1.00 76.32 106 GLY B N 1
ATOM 4147 C CA . GLY B 1 85 ? 212.857 155.041 182.717 1.00 76.32 106 GLY B CA 1
ATOM 4148 C C . GLY B 1 85 ? 211.489 154.615 183.209 1.00 76.32 106 GLY B C 1
ATOM 4149 O O . GLY B 1 85 ? 210.489 155.095 182.664 1.00 76.32 106 GLY B O 1
ATOM 4150 N N . ALA B 1 86 ? 211.440 153.737 184.221 1.00 64.97 107 ALA B N 1
ATOM 4151 C CA . ALA B 1 86 ? 210.222 153.368 184.961 1.00 64.97 107 ALA B CA 1
ATOM 4152 C C . ALA B 1 86 ? 209.154 152.779 184.033 1.00 64.97 107 ALA B C 1
ATOM 4153 O O . ALA B 1 86 ? 208.151 153.418 183.710 1.00 64.97 107 ALA B O 1
ATOM 4155 N N . ILE B 1 87 ? 209.457 151.561 183.565 1.00 58.35 108 ILE B N 1
ATOM 4156 C CA . ILE B 1 87 ? 208.691 150.894 182.512 1.00 58.35 108 ILE B CA 1
ATOM 4157 C C . ILE B 1 87 ? 207.252 150.668 182.952 1.00 58.35 108 ILE B C 1
ATOM 4158 O O . ILE B 1 87 ? 206.990 150.023 183.973 1.00 58.35 108 ILE B O 1
ATOM 4163 N N . VAL B 1 88 ? 206.315 151.204 182.175 1.00 59.27 109 VAL B N 1
ATOM 4164 C CA . VAL B 1 88 ? 204.892 150.948 182.358 1.00 59.27 109 VAL B CA 1
ATOM 4165 C C . VAL B 1 88 ? 204.550 149.716 181.532 1.00 59.27 109 VAL B C 1
ATOM 4166 O O . VAL B 1 88 ? 204.750 149.699 180.311 1.00 59.27 109 VAL B O 1
ATOM 4170 N N . ALA B 1 89 ? 204.058 148.673 182.197 1.00 53.89 110 ALA B N 1
ATOM 4171 C CA . ALA B 1 89 ? 203.788 147.400 181.538 1.00 53.89 110 ALA B CA 1
ATOM 4172 C C . ALA B 1 89 ? 202.431 147.473 180.853 1.00 53.89 110 ALA B C 1
ATOM 4173 O O . ALA B 1 89 ? 201.397 147.577 181.518 1.00 53.89 110 ALA B O 1
ATOM 4175 N N . GLY B 1 90 ? 202.428 147.399 179.524 1.00 43.42 111 GLY B N 1
ATOM 4176 C CA . GLY B 1 90 ? 201.197 147.506 178.765 1.00 43.42 111 GLY B CA 1
ATOM 4177 C C . GLY B 1 90 ? 200.358 146.251 178.710 1.00 43.42 111 GLY B C 1
ATOM 4178 O O . GLY B 1 90 ? 199.290 146.268 178.091 1.00 43.42 111 GLY B O 1
ATOM 4179 N N . ALA B 1 91 ? 200.815 145.160 179.326 1.00 48.37 112 ALA B N 1
ATOM 4180 C CA . ALA B 1 91 ? 200.045 143.922 179.319 1.00 48.37 112 ALA B CA 1
ATOM 4181 C C . ALA B 1 91 ? 198.825 144.021 180.227 1.00 48.37 112 ALA B C 1
ATOM 4182 O O . ALA B 1 91 ? 197.791 143.396 179.967 1.00 48.37 112 ALA B O 1
ATOM 4184 N N . ALA B 1 92 ? 198.925 144.805 181.302 1.00 42.22 113 ALA B N 1
ATOM 4185 C CA . ALA B 1 92 ? 197.898 144.829 182.336 1.00 42.22 113 ALA B CA 1
ATOM 4186 C C . ALA B 1 92 ? 197.203 146.182 182.462 1.00 42.22 113 ALA B C 1
ATOM 4187 O O . ALA B 1 92 ? 196.528 146.431 183.465 1.00 42.22 113 ALA B O 1
ATOM 4189 N N . LEU B 1 93 ? 197.346 147.060 181.472 1.00 36.23 114 LEU B N 1
ATOM 4190 C CA . LEU B 1 93 ? 196.571 148.295 181.429 1.00 36.23 114 LEU B CA 1
ATOM 4191 C C . LEU B 1 93 ? 195.316 148.187 180.577 1.00 36.23 114 LEU B C 1
ATOM 4192 O O . LEU B 1 93 ? 194.413 149.014 180.734 1.00 36.23 114 LEU B O 1
ATOM 4197 N N . GLY B 1 94 ? 195.221 147.183 179.707 1.00 31.73 115 GLY B N 1
ATOM 4198 C CA . GLY B 1 94 ? 194.093 147.091 178.802 1.00 31.73 115 GLY B CA 1
ATOM 4199 C C . GLY B 1 94 ? 194.078 148.209 177.780 1.00 31.73 115 GLY B C 1
ATOM 4200 O O . GLY B 1 94 ? 194.873 148.210 176.836 1.00 31.73 115 GLY B O 1
ATOM 4201 N N . ILE B 1 95 ? 193.165 149.158 177.953 1.00 30.59 116 ILE B N 1
ATOM 4202 C CA . ILE B 1 95 ? 193.064 150.334 177.096 1.00 30.59 116 ILE B CA 1
ATOM 4203 C C . ILE B 1 95 ? 193.345 151.555 177.961 1.00 30.59 116 ILE B C 1
ATOM 4204 O O . ILE B 1 95 ? 192.681 151.762 178.985 1.00 30.59 116 ILE B O 1
ATOM 4209 N N . ALA B 1 96 ? 194.327 152.359 177.556 1.00 35.74 117 ALA B N 1
ATOM 4210 C CA . ALA B 1 96 ? 194.717 153.533 178.322 1.00 35.74 117 ALA B CA 1
ATOM 4211 C C . ALA B 1 96 ? 195.154 154.638 177.372 1.00 35.74 117 ALA B C 1
ATOM 4212 O O . ALA B 1 96 ? 195.541 154.384 176.229 1.00 35.74 117 ALA B O 1
ATOM 4214 N N . THR B 1 97 ? 195.092 155.873 177.864 1.00 41.04 118 THR B N 1
ATOM 4215 C CA . THR B 1 97 ? 195.499 157.045 177.107 1.00 41.04 118 THR B CA 1
ATOM 4216 C C . THR B 1 97 ? 196.863 157.530 177.593 1.00 41.04 118 THR B C 1
ATOM 4217 O O . THR B 1 97 ? 197.506 156.911 178.442 1.00 41.04 118 THR B O 1
ATOM 4221 N N . ALA B 1 98 ? 197.308 158.661 177.038 1.00 39.78 119 ALA B N 1
ATOM 4222 C CA . ALA B 1 98 ? 198.618 159.201 177.393 1.00 39.78 119 ALA B CA 1
ATOM 4223 C C . ALA B 1 98 ? 198.616 159.806 178.792 1.00 39.78 119 ALA B C 1
ATOM 4224 O O . ALA B 1 98 ? 199.596 159.663 179.538 1.00 39.78 119 ALA B O 1
ATOM 4226 N N . ALA B 1 99 ? 197.527 160.488 179.160 1.00 41.67 120 ALA B N 1
ATOM 4227 C CA . ALA B 1 99 ? 197.432 161.106 180.478 1.00 41.67 120 ALA B CA 1
ATOM 4228 C C . ALA B 1 99 ? 197.356 160.064 181.587 1.00 41.67 120 ALA B C 1
ATOM 4229 O O . ALA B 1 99 ? 197.860 160.302 182.691 1.00 41.67 120 ALA B O 1
ATOM 4231 N N . GLN B 1 100 ? 196.754 158.904 181.306 1.00 41.72 121 GLN B N 1
ATOM 4232 C CA . GLN B 1 100 ? 196.719 157.827 182.290 1.00 41.72 121 GLN B CA 1
ATOM 4233 C C . GLN B 1 100 ? 198.112 157.259 182.541 1.00 41.72 121 GLN B C 1
ATOM 4234 O O . GLN B 1 100 ? 198.478 156.993 183.691 1.00 41.72 121 GLN B O 1
ATOM 4240 N N . VAL B 1 101 ? 198.909 157.099 181.479 1.00 35.58 122 VAL B N 1
ATOM 4241 C CA . VAL B 1 101 ? 200.289 156.636 181.616 1.00 35.58 122 VAL B CA 1
ATOM 4242 C C . VAL B 1 101 ? 201.129 157.668 182.367 1.00 35.58 122 VAL B C 1
ATOM 4243 O O . VAL B 1 101 ? 201.957 157.313 183.219 1.00 35.58 122 VAL B O 1
ATOM 4247 N N . THR B 1 102 ? 200.894 158.958 182.090 1.00 33.48 123 THR B N 1
ATOM 4248 C CA . THR B 1 102 ? 201.581 160.030 182.810 1.00 33.48 123 THR B CA 1
ATOM 4249 C C . THR B 1 102 ? 201.225 160.022 184.296 1.00 33.48 123 THR B C 1
ATOM 4250 O O . THR B 1 102 ? 202.098 160.209 185.154 1.00 33.48 123 THR B O 1
ATOM 4254 N N . SER B 1 103 ? 199.957 159.749 184.619 1.00 33.42 124 SER B N 1
ATOM 4255 C CA . SER B 1 103 ? 199.543 159.641 186.016 1.00 33.42 124 SER B CA 1
ATOM 4256 C C . SER B 1 103 ? 200.163 158.424 186.700 1.00 33.42 124 SER B C 1
ATOM 4257 O O . SER B 1 103 ? 200.527 158.495 187.879 1.00 33.42 124 SER B O 1
ATOM 4260 N N . VAL B 1 104 ? 200.288 157.305 185.976 1.00 31.63 125 VAL B N 1
ATOM 4261 C CA . VAL B 1 104 ? 200.938 156.108 186.518 1.00 31.63 125 VAL B CA 1
ATOM 4262 C C . VAL B 1 104 ? 202.405 156.390 186.845 1.00 31.63 125 VAL B C 1
ATOM 4263 O O . VAL B 1 104 ? 202.908 156.012 187.916 1.00 31.63 125 VAL B O 1
ATOM 4267 N N . VAL B 1 105 ? 203.094 157.100 185.946 1.00 33.80 126 VAL B N 1
ATOM 4268 C CA . VAL B 1 105 ? 204.478 157.506 186.192 1.00 33.80 126 VAL B CA 1
ATOM 4269 C C . VAL B 1 105 ? 204.557 158.492 187.362 1.00 33.80 126 VAL B C 1
ATOM 4270 O O . VAL B 1 105 ? 205.510 158.461 188.150 1.00 33.80 126 VAL B O 1
ATOM 4274 N N . ALA B 1 106 ? 203.534 159.341 187.525 1.00 32.04 127 ALA B N 1
ATOM 4275 C CA . ALA B 1 106 ? 203.489 160.264 188.662 1.00 32.04 127 ALA B CA 1
ATOM 4276 C C . ALA B 1 106 ? 203.358 159.529 189.997 1.00 32.04 127 ALA B C 1
ATOM 4277 O O . ALA B 1 106 ? 204.027 159.892 190.974 1.00 32.04 127 ALA B O 1
ATOM 4279 N N . LEU B 1 107 ? 202.505 158.499 190.059 1.00 28.50 128 LEU B N 1
ATOM 4280 C CA . LEU B 1 107 ? 202.431 157.662 191.262 1.00 28.50 128 LEU B CA 1
ATOM 4281 C C . LEU B 1 107 ? 203.736 156.917 191.528 1.00 28.50 128 LEU B C 1
ATOM 4282 O O . LEU B 1 107 ? 204.170 156.809 192.686 1.00 28.50 128 LEU B O 1
ATOM 4287 N N . HIS B 1 108 ? 204.377 156.397 190.474 1.00 33.10 129 HIS B N 1
ATOM 4288 C CA . HIS B 1 108 ? 205.647 155.699 190.667 1.00 33.10 129 HIS B CA 1
ATOM 4289 C C . HIS B 1 108 ? 206.757 156.651 191.106 1.00 33.10 129 HIS B C 1
ATOM 4290 O O . HIS B 1 108 ? 207.692 156.235 191.798 1.00 33.10 129 HIS B O 1
ATOM 4297 N N . LYS B 1 109 ? 206.666 157.924 190.722 1.00 33.47 130 LYS B N 1
ATOM 4298 C CA . LYS B 1 109 ? 207.619 158.923 191.189 1.00 33.47 130 LYS B CA 1
ATOM 4299 C C . LYS B 1 109 ? 207.336 159.343 192.628 1.00 33.47 130 LYS B C 1
ATOM 4300 O O . LYS B 1 109 ? 208.270 159.626 193.387 1.00 33.47 130 LYS B O 1
ATOM 4306 N N . SER B 1 110 ? 206.064 159.395 193.021 1.00 30.02 131 SER B N 1
ATOM 4307 C CA . SER B 1 110 ? 205.680 159.878 194.343 1.00 30.02 131 SER B CA 1
ATOM 4308 C C . SER B 1 110 ? 205.541 158.767 195.380 1.00 30.02 131 SER B C 1
ATOM 4309 O O . SER B 1 110 ? 205.091 159.047 196.499 1.00 30.02 131 SER B O 1
ATOM 4312 N N . ASN B 1 111 ? 205.884 157.523 195.014 1.00 32.33 132 ASN B N 1
ATOM 4313 C CA . ASN B 1 111 ? 205.813 156.386 195.938 1.00 32.33 132 ASN B CA 1
ATOM 4314 C C . ASN B 1 111 ? 206.674 156.592 197.189 1.00 32.33 132 ASN B C 1
ATOM 4315 O O . ASN B 1 111 ? 206.231 156.287 198.306 1.00 32.33 132 ASN B O 1
ATOM 4320 N N . GLN B 1 112 ? 207.900 157.108 197.025 1.00 39.41 133 GLN B N 1
ATOM 4321 C CA . GLN B 1 112 ? 208.808 157.267 198.164 1.00 39.41 133 GLN B CA 1
ATOM 4322 C C . GLN B 1 112 ? 208.304 158.315 199.152 1.00 39.41 133 GLN B C 1
ATOM 4323 O O . GLN B 1 112 ? 208.332 158.094 200.371 1.00 39.41 133 GLN B O 1
ATOM 4329 N N . ASN B 1 113 ? 207.819 159.452 198.648 1.00 34.63 134 ASN B N 1
ATOM 4330 C CA . ASN B 1 113 ? 207.286 160.472 199.543 1.00 34.63 134 ASN B CA 1
ATOM 4331 C C . ASN B 1 113 ? 205.952 160.048 200.144 1.00 34.63 134 ASN B C 1
ATOM 4332 O O . ASN B 1 113 ? 205.635 160.446 201.271 1.00 34.63 134 ASN B O 1
ATOM 4337 N N . ALA B 1 114 ? 205.177 159.224 199.426 1.00 32.34 135 ALA B N 1
ATOM 4338 C CA . ALA B 1 114 ? 203.961 158.655 200.000 1.00 32.34 135 ALA B CA 1
ATOM 4339 C C . ALA B 1 114 ? 204.281 157.730 201.167 1.00 32.34 135 ALA B C 1
ATOM 4340 O O . ALA B 1 114 ? 203.588 157.751 202.190 1.00 32.34 135 ALA B O 1
ATOM 4342 N N . ALA B 1 115 ? 205.342 156.928 201.038 1.00 35.53 136 ALA B N 1
ATOM 4343 C CA . ALA B 1 115 ? 205.781 156.085 202.150 1.00 35.53 136 ALA B CA 1
ATOM 4344 C C . ALA B 1 115 ? 206.317 156.919 203.311 1.00 35.53 136 ALA B C 1
ATOM 4345 O O . ALA B 1 115 ? 206.104 156.573 204.482 1.00 35.53 136 ALA B O 1
ATOM 4347 N N . LYS B 1 116 ? 207.009 158.023 203.002 1.00 38.88 137 LYS B N 1
ATOM 4348 C CA . LYS B 1 116 ? 207.522 158.909 204.048 1.00 38.88 137 LYS B CA 1
ATOM 4349 C C . LYS B 1 116 ? 206.396 159.575 204.834 1.00 38.88 137 LYS B C 1
ATOM 4350 O O . LYS B 1 116 ? 206.500 159.737 206.056 1.00 38.88 137 LYS B O 1
ATOM 4356 N N . ILE B 1 117 ? 205.319 159.978 204.154 1.00 37.05 138 ILE B N 1
ATOM 4357 C CA . ILE B 1 117 ? 204.158 160.517 204.861 1.00 37.05 138 ILE B CA 1
ATOM 4358 C C . ILE B 1 117 ? 203.434 159.413 205.630 1.00 37.05 138 ILE B C 1
ATOM 4359 O O . ILE B 1 117 ? 203.008 159.613 206.775 1.00 37.05 138 ILE B O 1
ATOM 4364 N N . ASN B 1 118 ? 203.322 158.217 205.036 1.00 39.94 139 ASN B N 1
ATOM 4365 C CA . ASN B 1 118 ? 202.632 157.098 205.675 1.00 39.94 139 ASN B CA 1
ATOM 4366 C C . ASN B 1 118 ? 203.375 156.550 206.888 1.00 39.94 139 ASN B C 1
ATOM 4367 O O . ASN B 1 118 ? 202.774 155.825 207.687 1.00 39.94 139 ASN B O 1
ATOM 4372 N N . SER B 1 119 ? 204.662 156.870 207.039 1.00 43.20 140 SER B N 1
ATOM 4373 C CA . SER B 1 119 ? 205.410 156.471 208.228 1.00 43.20 140 SER B CA 1
ATOM 4374 C C . SER B 1 119 ? 204.969 157.190 209.504 1.00 43.20 140 SER B C 1
ATOM 4375 O O . SER B 1 119 ? 205.384 156.779 210.593 1.00 43.20 140 SER B O 1
ATOM 4378 N N . LEU B 1 120 ? 204.151 158.241 209.407 1.00 44.28 141 LEU B N 1
ATOM 4379 C CA . LEU B 1 120 ? 203.692 158.983 210.576 1.00 44.28 141 LEU B CA 1
ATOM 4380 C C . LEU B 1 120 ? 202.184 158.852 210.758 1.00 44.28 141 LEU B C 1
ATOM 4381 O O . LEU B 1 120 ? 201.491 159.856 210.960 1.00 44.28 141 LEU B O 1
ATOM 4386 N N . ARG B 1 121 ? 201.675 157.618 210.656 1.00 38.33 142 ARG B N 1
ATOM 4387 C CA . ARG B 1 121 ? 200.238 157.368 210.767 1.00 38.33 142 ARG B CA 1
ATOM 4388 C C . ARG B 1 121 ? 199.713 157.701 212.161 1.00 38.33 142 ARG B C 1
ATOM 4389 O O . ARG B 1 121 ? 198.633 158.290 212.301 1.00 38.33 142 ARG B O 1
ATOM 4397 N N . ASP B 1 122 ? 200.475 157.356 213.204 1.00 47.77 143 ASP B N 1
ATOM 4398 C CA . ASP B 1 122 ? 200.075 157.711 214.563 1.00 47.77 143 ASP B CA 1
ATOM 4399 C C . ASP B 1 122 ? 200.173 159.212 214.811 1.00 47.77 143 ASP B C 1
ATOM 4400 O O . ASP B 1 122 ? 199.464 159.743 215.672 1.00 47.77 143 ASP B O 1
ATOM 4405 N N . SER B 1 123 ? 201.041 159.908 214.074 1.00 49.77 144 SER B N 1
ATOM 4406 C CA . SER B 1 123 ? 201.100 161.360 214.182 1.00 49.77 144 SER B CA 1
ATOM 4407 C C . SER B 1 123 ? 199.932 162.026 213.466 1.00 49.77 144 SER B C 1
ATOM 4408 O O . SER B 1 123 ? 199.453 163.075 213.911 1.00 49.77 144 SER B O 1
ATOM 4411 N N . ILE B 1 124 ? 199.475 161.443 212.354 1.00 42.26 145 ILE B N 1
ATOM 4412 C CA . ILE B 1 124 ? 198.364 162.019 211.600 1.00 42.26 145 ILE B CA 1
ATOM 4413 C C . ILE B 1 124 ? 197.051 161.867 212.366 1.00 42.26 145 ILE B C 1
ATOM 4414 O O . ILE B 1 124 ? 196.248 162.805 212.445 1.00 42.26 145 ILE B O 1
ATOM 4419 N N . THR B 1 125 ? 196.832 160.708 212.981 1.00 46.08 146 THR B N 1
ATOM 4420 C CA . THR B 1 125 ? 195.553 160.412 213.617 1.00 46.08 146 THR B CA 1
ATOM 4421 C C . THR B 1 125 ? 195.375 161.069 214.983 1.00 46.08 146 THR B C 1
ATOM 4422 O O . THR B 1 125 ? 194.287 160.963 215.557 1.00 46.08 146 THR B O 1
ATOM 4426 N N . LYS B 1 126 ? 196.395 161.738 215.520 1.00 46.18 147 LYS B N 1
ATOM 4427 C CA . LYS B 1 126 ? 196.323 162.300 216.862 1.00 46.18 147 LYS B CA 1
ATOM 4428 C C . LYS B 1 126 ? 195.992 163.788 216.887 1.00 46.18 147 LYS B C 1
ATOM 4429 O O . LYS B 1 126 ? 195.927 164.372 217.975 1.00 46.18 147 LYS B O 1
ATOM 4435 N N . THR B 1 127 ? 195.766 164.409 215.731 1.00 43.80 148 THR B N 1
ATOM 4436 C CA . THR B 1 127 ? 195.463 165.834 215.684 1.00 43.80 148 THR B CA 1
ATOM 4437 C C . THR B 1 127 ? 194.070 166.127 216.233 1.00 43.80 148 THR B C 1
ATOM 4438 O O . THR B 1 127 ? 193.133 165.342 216.068 1.00 43.80 148 THR B O 1
ATOM 4442 N N . ASN B 1 128 ? 193.941 167.286 216.888 1.00 43.11 149 ASN B N 1
ATOM 4443 C CA . ASN B 1 128 ? 192.671 167.676 217.488 1.00 43.11 149 ASN B CA 1
ATOM 4444 C C . ASN B 1 128 ? 192.314 169.130 217.195 1.00 43.11 149 ASN B C 1
ATOM 4445 O O . ASN B 1 128 ? 191.540 169.731 217.949 1.00 43.11 149 ASN B O 1
ATOM 4450 N N . GLN B 1 129 ? 192.857 169.711 216.130 1.00 40.25 150 GLN B N 1
ATOM 4451 C CA . GLN B 1 129 ? 192.493 171.050 215.697 1.00 40.25 150 GLN B CA 1
ATOM 4452 C C . GLN B 1 129 ? 192.102 171.009 214.228 1.00 40.25 150 GLN B C 1
ATOM 4453 O O . GLN B 1 129 ? 192.196 169.971 213.567 1.00 40.25 150 GLN B O 1
ATOM 4459 N N . ALA B 1 130 ? 191.631 172.154 213.730 1.00 26.32 151 ALA B N 1
ATOM 4460 C CA . ALA B 1 130 ? 191.204 172.285 212.343 1.00 26.32 151 ALA B CA 1
ATOM 4461 C C . ALA B 1 130 ? 192.368 172.110 211.377 1.00 26.32 151 ALA B C 1
ATOM 4462 O O . ALA B 1 130 ? 192.387 171.156 210.597 1.00 26.32 151 ALA B O 1
ATOM 4464 N N . VAL B 1 131 ? 193.341 173.019 211.421 1.00 25.52 152 VAL B N 1
ATOM 4465 C CA . VAL B 1 131 ? 194.542 172.953 210.593 1.00 25.52 152 VAL B CA 1
ATOM 4466 C C . VAL B 1 131 ? 195.756 173.109 211.497 1.00 25.52 152 VAL B C 1
ATOM 4467 O O . VAL B 1 131 ? 195.841 174.077 212.260 1.00 25.52 152 VAL B O 1
ATOM 4471 N N . GLU B 1 132 ? 196.694 172.167 211.413 1.00 33.49 153 GLU B N 1
ATOM 4472 C CA . GLU B 1 132 ? 197.978 172.336 212.076 1.00 33.49 153 GLU B CA 1
ATOM 4473 C C . GLU B 1 132 ? 199.062 171.678 211.235 1.00 33.49 153 GLU B C 1
ATOM 4474 O O . GLU B 1 132 ? 198.793 171.083 210.188 1.00 33.49 153 GLU B O 1
ATOM 4480 N N . GLN B 1 133 ? 200.300 171.796 211.708 1.00 37.87 154 GLN B N 1
ATOM 4481 C CA . GLN B 1 133 ? 201.475 171.331 210.989 1.00 37.87 154 GLN B CA 1
ATOM 4482 C C . GLN B 1 133 ? 202.204 170.269 211.801 1.00 37.87 154 GLN B C 1
ATOM 4483 O O . GLN B 1 133 ? 202.195 170.292 213.035 1.00 37.87 154 GLN B O 1
ATOM 4489 N N . LEU B 1 134 ? 202.835 169.333 211.095 1.00 46.29 155 LEU B N 1
ATOM 4490 C CA . LEU B 1 134 ? 203.680 168.317 211.706 1.00 46.29 155 LEU B CA 1
ATOM 4491 C C . LEU B 1 134 ? 205.029 168.303 211.004 1.00 46.29 155 LEU B C 1
ATOM 4492 O O . LEU B 1 134 ? 205.126 168.590 209.808 1.00 46.29 155 LEU B O 1
ATOM 4497 N N . SER B 1 135 ? 206.071 167.958 211.756 1.00 58.78 156 SER B N 1
ATOM 4498 C CA . SER B 1 135 ? 207.439 167.988 211.241 1.00 58.78 156 SER B CA 1
ATOM 4499 C C . SER B 1 135 ? 207.690 166.728 210.423 1.00 58.78 156 SER B C 1
ATOM 4500 O O . SER B 1 135 ? 207.871 165.640 210.973 1.00 58.78 156 SER B O 1
ATOM 4503 N N . LEU B 1 136 ? 207.695 166.876 209.096 1.00 64.63 157 LEU B N 1
ATOM 4504 C CA . LEU B 1 136 ? 207.976 165.741 208.222 1.00 64.63 157 LEU B CA 1
ATOM 4505 C C . LEU B 1 136 ? 209.453 165.368 208.251 1.00 64.63 157 LEU B C 1
ATOM 4506 O O . LEU B 1 136 ? 209.799 164.184 208.334 1.00 64.63 157 LEU B O 1
ATOM 4511 N N . GLY B 1 137 ? 210.330 166.356 208.186 1.00 84.52 158 GLY B N 1
ATOM 4512 C CA . GLY B 1 137 ? 211.764 166.126 208.170 1.00 84.52 158 GLY B CA 1
ATOM 4513 C C . GLY B 1 137 ? 212.485 167.263 208.854 1.00 84.52 158 GLY B C 1
ATOM 4514 O O . GLY B 1 137 ? 211.950 167.889 209.775 1.00 84.52 158 GLY B O 1
ATOM 4515 N N . VAL B 1 138 ? 213.712 167.532 208.405 1.00 97.18 159 VAL B N 1
ATOM 4516 C CA . VAL B 1 138 ? 214.492 168.604 209.015 1.00 97.18 159 VAL B CA 1
ATOM 4517 C C . VAL B 1 138 ? 214.030 169.971 208.519 1.00 97.18 159 VAL B C 1
ATOM 4518 O O . VAL B 1 138 ? 214.173 170.974 209.229 1.00 97.18 159 VAL B O 1
ATOM 4522 N N . GLN B 1 139 ? 213.469 170.042 207.307 1.00 101.83 160 GLN B N 1
ATOM 4523 C CA . GLN B 1 139 ? 212.953 171.296 206.776 1.00 101.83 160 GLN B CA 1
ATOM 4524 C C . GLN B 1 139 ? 211.615 171.153 206.066 1.00 101.83 160 GLN B C 1
ATOM 4525 O O . GLN B 1 139 ? 211.061 172.168 205.632 1.00 101.83 160 GLN B O 1
ATOM 4531 N N . GLU B 1 140 ? 211.080 169.945 205.933 1.00 89.85 161 GLU B N 1
ATOM 4532 C CA . GLU B 1 140 ? 209.803 169.718 205.276 1.00 89.85 161 GLU B CA 1
ATOM 4533 C C . GLU B 1 140 ? 208.718 169.483 206.318 1.00 89.85 161 GLU B C 1
ATOM 4534 O O . GLU B 1 140 ? 208.990 169.015 207.427 1.00 89.85 161 GLU B O 1
ATOM 4540 N N . THR B 1 141 ? 207.483 169.816 205.951 1.00 52.63 162 THR B N 1
ATOM 4541 C CA . THR B 1 141 ? 206.362 169.681 206.867 1.00 52.63 162 THR B CA 1
ATOM 4542 C C . THR B 1 141 ? 205.114 169.295 206.089 1.00 52.63 162 THR B C 1
ATOM 4543 O O . THR B 1 141 ? 205.011 169.523 204.881 1.00 52.63 162 THR B O 1
ATOM 4547 N N . VAL B 1 142 ? 204.167 168.689 206.799 1.00 36.46 163 VAL B N 1
ATOM 4548 C CA . VAL B 1 142 ? 202.850 168.402 206.255 1.00 36.46 163 VAL B CA 1
ATOM 4549 C C . VAL B 1 142 ? 201.859 169.389 206.856 1.00 36.46 163 VAL B C 1
ATOM 4550 O O . VAL B 1 142 ? 202.126 170.055 207.861 1.00 36.46 163 VAL B O 1
ATOM 4554 N N . SER B 1 143 ? 200.692 169.472 206.228 1.00 25.34 164 SER B N 1
ATOM 4555 C CA . SER B 1 143 ? 199.674 170.477 206.517 1.00 25.34 164 SER B CA 1
ATOM 4556 C C . SER B 1 143 ? 198.325 169.808 206.740 1.00 25.34 164 SER B C 1
ATOM 4557 O O . SER B 1 143 ? 197.355 170.079 206.028 1.00 25.34 164 SER B O 1
ATOM 4560 N N . VAL B 1 144 ? 198.299 168.853 207.682 1.00 21.51 165 VAL B N 1
ATOM 4561 C CA . VAL B 1 144 ? 197.106 168.058 207.981 1.00 21.51 165 VAL B CA 1
ATOM 4562 C C . VAL B 1 144 ? 195.947 168.958 208.401 1.00 21.51 165 VAL B C 1
ATOM 4563 O O . VAL B 1 144 ? 196.125 169.957 209.112 1.00 21.51 165 VAL B O 1
ATOM 4567 N N . LEU B 1 145 ? 194.758 168.652 207.884 1.00 20.33 166 LEU B N 1
ATOM 4568 C CA . LEU B 1 145 ? 193.620 169.551 207.991 1.00 20.33 166 LEU B CA 1
ATOM 4569 C C . LEU B 1 145 ? 192.319 168.759 207.963 1.00 20.33 166 LEU B C 1
ATOM 4570 O O . LEU B 1 145 ? 192.186 167.797 207.204 1.00 20.33 166 LEU B O 1
ATOM 4575 N N . MET B 1 146 ? 191.372 169.167 208.808 1.00 31.38 167 MET B N 1
ATOM 4576 C CA . MET B 1 146 ? 190.057 168.540 208.878 1.00 31.38 167 MET B CA 1
ATOM 4577 C C . MET B 1 146 ? 189.015 169.615 209.153 1.00 31.38 167 MET B C 1
ATOM 4578 O O . MET B 1 146 ? 189.190 170.426 210.068 1.00 31.38 167 MET B O 1
ATOM 4583 N N . GLY B 1 147 ? 187.942 169.622 208.357 1.00 35.24 168 GLY B N 1
ATOM 4584 C CA . GLY B 1 147 ? 186.971 170.702 208.442 1.00 35.24 168 GLY B CA 1
ATOM 4585 C C . GLY B 1 147 ? 186.098 170.652 209.682 1.00 35.24 168 GLY B C 1
ATOM 4586 O O . GLY B 1 147 ? 185.844 171.682 210.313 1.00 35.24 168 GLY B O 1
ATOM 4587 N N . LEU B 1 148 ? 185.634 169.464 210.055 1.00 32.02 169 LEU B N 1
ATOM 4588 C CA . LEU B 1 148 ? 184.652 169.326 211.124 1.00 32.02 169 LEU B CA 1
ATOM 4589 C C . LEU B 1 148 ? 185.255 169.331 212.519 1.00 32.02 169 LEU B C 1
ATOM 4590 O O . LEU B 1 148 ? 184.497 169.369 213.491 1.00 32.02 169 LEU B O 1
ATOM 4595 N N . GLN B 1 149 ? 186.585 169.300 212.645 1.00 39.39 170 GLN B N 1
ATOM 4596 C CA . GLN B 1 149 ? 187.218 169.205 213.957 1.00 39.39 170 GLN B CA 1
ATOM 4597 C C . GLN B 1 149 ? 187.006 170.469 214.790 1.00 39.39 170 GLN B C 1
ATOM 4598 O O . GLN B 1 149 ? 186.962 170.388 216.023 1.00 39.39 170 GLN B O 1
ATOM 4604 N N . ASP B 1 150 ? 186.815 171.621 214.141 1.00 51.98 171 ASP B N 1
ATOM 4605 C CA . ASP B 1 150 ? 186.444 172.834 214.864 1.00 51.98 171 ASP B CA 1
ATOM 4606 C C . ASP B 1 150 ? 185.038 172.732 215.444 1.00 51.98 171 ASP B C 1
ATOM 4607 O O . ASP B 1 150 ? 184.784 173.213 216.553 1.00 51.98 171 ASP B O 1
ATOM 4612 N N . GLN B 1 151 ? 184.117 172.092 214.719 1.00 43.79 172 GLN B N 1
ATOM 4613 C CA . GLN B 1 151 ? 182.721 172.052 215.135 1.00 43.79 172 GLN B CA 1
ATOM 4614 C C . GLN B 1 151 ? 182.458 171.074 216.276 1.00 43.79 172 GLN B C 1
ATOM 4615 O O . GLN B 1 151 ? 181.387 171.138 216.888 1.00 43.79 172 GLN B O 1
ATOM 4621 N N . ILE B 1 152 ? 183.396 170.178 216.578 1.00 43.20 173 ILE B N 1
ATOM 4622 C CA . ILE B 1 152 ? 183.277 169.312 217.747 1.00 43.20 173 ILE B CA 1
ATOM 4623 C C . ILE B 1 152 ? 184.462 169.728 218.624 1.00 43.20 173 ILE B C 1
ATOM 4624 O O . ILE B 1 152 ? 185.142 168.910 219.255 1.00 43.20 173 ILE B O 1
ATOM 4629 N N . ASN B 1 153 ? 184.777 171.023 218.591 1.00 53.49 174 ASN B N 1
ATOM 4630 C CA . ASN B 1 153 ? 185.639 171.618 219.603 1.00 53.49 174 ASN B CA 1
ATOM 4631 C C . ASN B 1 153 ? 185.172 172.985 220.082 1.00 53.49 174 ASN B C 1
ATOM 4632 O O . ASN B 1 153 ? 185.793 173.539 220.994 1.00 53.49 174 ASN B O 1
ATOM 4637 N N . THR B 1 154 ? 184.105 173.544 219.511 1.00 52.90 175 THR B N 1
ATOM 4638 C CA . THR B 1 154 ? 183.574 174.813 219.992 1.00 52.90 175 THR B CA 1
ATOM 4639 C C . THR B 1 154 ? 182.057 174.862 220.072 1.00 52.90 175 THR B C 1
ATOM 4640 O O . THR B 1 154 ? 181.529 175.826 220.633 1.00 52.90 175 THR B O 1
ATOM 4644 N N . ASN B 1 155 ? 181.338 173.875 219.542 1.00 56.29 176 ASN B N 1
ATOM 4645 C CA . ASN B 1 155 ? 179.881 173.891 219.528 1.00 56.29 176 ASN B CA 1
ATOM 4646 C C . ASN B 1 155 ? 179.275 172.734 220.304 1.00 56.29 176 ASN B C 1
ATOM 4647 O O . ASN B 1 155 ? 178.360 172.944 221.107 1.00 56.29 176 ASN B O 1
ATOM 4652 N N . LEU B 1 156 ? 179.760 171.513 220.088 1.00 48.26 177 LEU B N 1
ATOM 4653 C CA . LEU B 1 156 ? 179.197 170.342 220.746 1.00 48.26 177 LEU B CA 1
ATOM 4654 C C . LEU B 1 156 ? 179.863 170.036 222.081 1.00 48.26 177 LEU B C 1
ATOM 4655 O O . LEU B 1 156 ? 179.230 169.434 222.955 1.00 48.26 177 LEU B O 1
ATOM 4660 N N . VAL B 1 157 ? 181.124 170.423 222.247 1.00 54.53 178 VAL B N 1
ATOM 4661 C CA . VAL B 1 157 ? 181.878 170.222 223.487 1.00 54.53 178 VAL B CA 1
ATOM 4662 C C . VAL B 1 157 ? 181.308 170.990 224.688 1.00 54.53 178 VAL B C 1
ATOM 4663 O O . VAL B 1 157 ? 181.159 170.359 225.747 1.00 54.53 178 VAL B O 1
ATOM 4667 N N . PRO B 1 158 ? 180.960 172.300 224.630 1.00 52.25 179 PRO B N 1
ATOM 4668 C CA . PRO B 1 158 ? 180.415 172.941 225.848 1.00 52.25 179 PRO B CA 1
ATOM 4669 C C . PRO B 1 158 ? 179.042 172.440 226.281 1.00 52.25 179 PRO B C 1
ATOM 4670 O O . PRO B 1 158 ? 178.667 172.661 227.439 1.00 52.25 179 PRO B O 1
ATOM 4674 N N . LYS B 1 159 ? 178.285 171.783 225.409 1.00 55.27 180 LYS B N 1
ATOM 4675 C CA . LYS B 1 159 ? 177.041 171.129 225.815 1.00 55.27 180 LYS B CA 1
ATOM 4676 C C . LYS B 1 159 ? 177.284 169.645 226.093 1.00 55.27 180 LYS B C 1
ATOM 4677 O O . LYS B 1 159 ? 176.681 168.758 225.491 1.00 55.27 180 LYS B O 1
ATOM 4683 N N . ILE B 1 160 ? 178.192 169.385 227.032 1.00 57.74 181 ILE B N 1
ATOM 4684 C CA . ILE B 1 160 ? 178.522 168.011 227.391 1.00 57.74 181 ILE B CA 1
ATOM 4685 C C . ILE B 1 160 ? 177.621 167.486 228.514 1.00 57.74 181 ILE B C 1
ATOM 4686 O O . ILE B 1 160 ? 177.318 166.289 228.557 1.00 57.74 181 ILE B O 1
ATOM 4691 N N . ASN B 1 161 ? 177.133 168.363 229.395 1.00 54.32 182 ASN B N 1
ATOM 4692 C CA . ASN B 1 161 ? 176.268 167.954 230.490 1.00 54.32 182 ASN B CA 1
ATOM 4693 C C . ASN B 1 161 ? 174.977 168.749 230.580 1.00 54.32 182 ASN B C 1
ATOM 4694 O O . ASN B 1 161 ? 174.077 168.341 231.322 1.00 54.32 182 ASN B O 1
ATOM 4699 N N . ILE B 1 162 ? 174.861 169.872 229.868 1.00 58.67 183 ILE B N 1
ATOM 4700 C CA . ILE B 1 162 ? 173.604 170.612 229.831 1.00 58.67 183 ILE B CA 1
ATOM 4701 C C . ILE B 1 162 ? 172.555 169.833 229.048 1.00 58.67 183 ILE B C 1
ATOM 4702 O O . ILE B 1 162 ? 171.381 169.777 229.434 1.00 58.67 183 ILE B O 1
ATOM 4707 N N . LEU B 1 163 ? 172.964 169.202 227.954 1.00 60.69 184 LEU B N 1
ATOM 4708 C CA . LEU B 1 163 ? 172.072 168.468 227.074 1.00 60.69 184 LEU B CA 1
ATOM 4709 C C . LEU B 1 163 ? 172.187 166.969 227.332 1.00 60.69 184 LEU B C 1
ATOM 4710 O O . LEU B 1 163 ? 173.215 166.480 227.808 1.00 60.69 184 LEU B O 1
ATOM 4715 N N . SER B 1 164 ? 171.111 166.246 227.027 1.00 60.93 185 SER B N 1
ATOM 4716 C CA . SER B 1 164 ? 171.078 164.803 227.230 1.00 60.93 185 SER B CA 1
ATOM 4717 C C . SER B 1 164 ? 171.974 164.090 226.223 1.00 60.93 185 SER B C 1
ATOM 4718 O O . SER B 1 164 ? 172.154 164.545 225.091 1.00 60.93 185 SER B O 1
ATOM 4721 N N . CYS B 1 165 ? 172.523 162.946 226.651 1.00 67.97 186 CYS B N 1
ATOM 4722 C CA . CYS B 1 165 ? 173.537 162.236 225.870 1.00 67.97 186 CYS B CA 1
ATOM 4723 C C . CYS B 1 165 ? 172.972 161.645 224.582 1.00 67.97 186 CYS B C 1
ATOM 4724 O O . CYS B 1 165 ? 173.678 161.596 223.564 1.00 67.97 186 CYS B O 1
ATOM 4727 N N . LYS B 1 166 ? 171.713 161.194 224.605 1.00 65.79 187 LYS B N 1
ATOM 4728 C CA . LYS B 1 166 ? 171.086 160.691 223.386 1.00 65.79 187 LYS B CA 1
ATOM 4729 C C . LYS B 1 166 ? 170.856 161.805 222.371 1.00 65.79 187 LYS B C 1
ATOM 4730 O O . LYS B 1 166 ? 170.889 161.553 221.162 1.00 65.79 187 LYS B O 1
ATOM 4736 N N . GLN B 1 167 ? 170.671 163.044 222.837 1.00 66.37 188 GLN B N 1
ATOM 4737 C CA . GLN B 1 167 ? 170.542 164.165 221.913 1.00 66.37 188 GLN B CA 1
ATOM 4738 C C . GLN B 1 167 ? 171.879 164.497 221.260 1.00 66.37 188 GLN B C 1
ATOM 4739 O O . GLN B 1 167 ? 171.921 164.842 220.073 1.00 66.37 188 GLN B O 1
ATOM 4745 N N . LEU B 1 168 ? 172.980 164.385 222.017 1.00 59.66 189 LEU B N 1
ATOM 4746 C CA . LEU B 1 168 ? 174.313 164.519 221.428 1.00 59.66 189 LEU B CA 1
ATOM 4747 C C . LEU B 1 168 ? 174.587 163.420 220.411 1.00 59.66 189 LEU B C 1
ATOM 4748 O O . LEU B 1 168 ? 175.164 163.686 219.350 1.00 59.66 189 LEU B O 1
ATOM 4753 N N . SER B 1 169 ? 174.174 162.184 220.716 1.00 61.08 190 SER B N 1
ATOM 4754 C CA . SER B 1 169 ? 174.358 161.078 219.777 1.00 61.08 190 SER B CA 1
ATOM 4755 C C . SER B 1 169 ? 173.542 161.279 218.502 1.00 61.08 190 SER B C 1
ATOM 4756 O O . SER B 1 169 ? 174.042 161.036 217.396 1.00 61.08 190 SER B O 1
ATOM 4759 N N . ASN B 1 170 ? 172.300 161.755 218.637 1.00 58.89 191 ASN B N 1
ATOM 4760 C CA . ASN B 1 170 ? 171.454 161.998 217.471 1.00 58.89 191 ASN B CA 1
ATOM 4761 C C . ASN B 1 170 ? 171.976 163.159 216.629 1.00 58.89 191 ASN B C 1
ATOM 4762 O O . ASN B 1 170 ? 171.970 163.084 215.393 1.00 58.89 191 ASN B O 1
ATOM 4767 N N . THR B 1 171 ? 172.441 164.234 217.279 1.00 50.74 192 THR B N 1
ATOM 4768 C CA . THR B 1 171 ? 172.998 165.374 216.555 1.00 50.74 192 THR B CA 1
ATOM 4769 C C . THR B 1 171 ? 174.294 164.997 215.844 1.00 50.74 192 THR B C 1
ATOM 4770 O O . THR B 1 171 ? 174.525 165.413 214.699 1.00 50.74 192 THR B O 1
ATOM 4774 N N . LEU B 1 172 ? 175.133 164.183 216.498 1.00 46.05 193 LEU B N 1
ATOM 4775 C CA . LEU B 1 172 ? 176.354 163.685 215.875 1.00 46.05 193 LEU B CA 1
ATOM 4776 C C . LEU B 1 172 ? 176.047 162.789 214.683 1.00 46.05 193 LEU B C 1
ATOM 4777 O O . LEU B 1 172 ? 176.730 162.869 213.657 1.00 46.05 193 LEU B O 1
ATOM 4782 N N . ASN B 1 173 ? 175.010 161.948 214.793 1.00 42.82 194 ASN B N 1
ATOM 4783 C CA . ASN B 1 173 ? 174.617 161.097 213.672 1.00 42.82 194 ASN B CA 1
ATOM 4784 C C . ASN B 1 173 ? 174.088 161.913 212.497 1.00 42.82 194 ASN B C 1
ATOM 4785 O O . ASN B 1 173 ? 174.416 161.618 211.343 1.00 42.82 194 ASN B O 1
ATOM 4790 N N . ILE B 1 174 ? 173.289 162.952 212.772 1.00 40.45 195 ILE B N 1
ATOM 4791 C CA . ILE B 1 174 ? 172.766 163.810 211.707 1.00 40.45 195 ILE B CA 1
ATOM 4792 C C . ILE B 1 174 ? 173.896 164.566 211.008 1.00 40.45 195 ILE B C 1
ATOM 4793 O O . ILE B 1 174 ? 173.954 164.618 209.768 1.00 40.45 195 ILE B O 1
ATOM 4798 N N . MET B 1 175 ? 174.838 165.113 211.786 1.00 31.35 196 MET B N 1
ATOM 4799 C CA . MET B 1 175 ? 175.945 165.866 211.201 1.00 31.35 196 MET B CA 1
ATOM 4800 C C . MET B 1 175 ? 176.899 164.952 210.431 1.00 31.35 196 MET B C 1
ATOM 4801 O O . MET B 1 175 ? 177.391 165.325 209.358 1.00 31.35 196 MET B O 1
ATOM 4806 N N . LEU B 1 176 ? 177.120 163.727 210.922 1.00 28.51 197 LEU B N 1
ATOM 4807 C CA . LEU B 1 176 ? 177.974 162.787 210.203 1.00 28.51 197 LEU B CA 1
ATOM 4808 C C . LEU B 1 176 ? 177.317 162.260 208.933 1.00 28.51 197 LEU B C 1
ATOM 4809 O O . LEU B 1 176 ? 178.015 162.022 207.945 1.00 28.51 197 LEU B O 1
ATOM 4814 N N . LEU B 1 177 ? 175.992 162.066 208.932 1.00 24.05 198 LEU B N 1
ATOM 4815 C CA . LEU B 1 177 ? 175.305 161.694 207.695 1.00 24.05 198 LEU B CA 1
ATOM 4816 C C . LEU B 1 177 ? 175.346 162.820 206.665 1.00 24.05 198 LEU B C 1
ATOM 4817 O O . LEU B 1 177 ? 175.536 162.562 205.466 1.00 24.05 198 LEU B O 1
ATOM 4822 N N . GLN B 1 178 ? 175.190 164.072 207.116 1.00 23.21 199 GLN B N 1
ATOM 4823 C CA . GLN B 1 178 ? 175.327 165.215 206.214 1.00 23.21 199 GLN B CA 1
ATOM 4824 C C . GLN B 1 178 ? 176.742 165.313 205.650 1.00 23.21 199 GLN B C 1
ATOM 4825 O O . GLN B 1 178 ? 176.930 165.564 204.450 1.00 23.21 199 GLN B O 1
ATOM 4831 N N . TYR B 1 179 ? 177.750 165.064 206.487 1.00 21.53 200 TYR B N 1
ATOM 4832 C CA . TYR B 1 179 ? 179.124 165.114 206.002 1.00 21.53 200 TYR B CA 1
ATOM 4833 C C . TYR B 1 179 ? 179.443 163.944 205.077 1.00 21.53 200 TYR B C 1
ATOM 4834 O O . TYR B 1 179 ? 180.197 164.122 204.119 1.00 21.53 200 TYR B O 1
ATOM 4843 N N . TYR B 1 180 ? 178.864 162.762 205.323 1.00 17.18 201 TYR B N 1
ATOM 4844 C CA . TYR B 1 180 ? 179.039 161.638 204.406 1.00 17.18 201 TYR B CA 1
ATOM 4845 C C . TYR B 1 180 ? 178.403 161.931 203.054 1.00 17.18 201 TYR B C 1
ATOM 4846 O O . TYR B 1 180 ? 178.946 161.549 202.008 1.00 17.18 201 TYR B O 1
ATOM 4855 N N . SER B 1 181 ? 177.274 162.644 203.055 1.00 14.19 202 SER B N 1
ATOM 4856 C CA . SER B 1 181 ? 176.725 163.150 201.802 1.00 14.19 202 SER B CA 1
ATOM 4857 C C . SER B 1 181 ? 177.642 164.185 201.153 1.00 14.19 202 SER B C 1
ATOM 4858 O O . SER B 1 181 ? 177.626 164.340 199.927 1.00 14.19 202 SER B O 1
ATOM 4861 N N . GLN B 1 182 ? 178.434 164.911 201.951 1.00 16.01 203 GLN B N 1
ATOM 4862 C CA . GLN B 1 182 ? 179.384 165.861 201.366 1.00 16.01 203 GLN B CA 1
ATOM 4863 C C . GLN B 1 182 ? 180.588 165.164 200.723 1.00 16.01 203 GLN B C 1
ATOM 4864 O O . GLN B 1 182 ? 181.083 165.626 199.687 1.00 16.01 203 GLN B O 1
ATOM 4870 N N . ILE B 1 183 ? 181.107 164.090 201.337 1.00 11.92 204 ILE B N 1
ATOM 4871 C CA . ILE B 1 183 ? 182.117 163.267 200.650 1.00 11.92 204 ILE B CA 1
ATOM 4872 C C . ILE B 1 183 ? 181.540 162.615 199.395 1.00 11.92 204 ILE B C 1
ATOM 4873 O O . ILE B 1 183 ? 182.179 162.627 198.333 1.00 11.92 204 ILE B O 1
ATOM 4878 N N . LEU B 1 184 ? 180.300 162.109 199.458 1.00 19.29 205 LEU B N 1
ATOM 4879 C CA . LEU B 1 184 ? 179.741 161.449 198.260 1.00 19.29 205 LEU B CA 1
ATOM 4880 C C . LEU B 1 184 ? 179.404 162.420 197.076 1.00 19.29 205 LEU B C 1
ATOM 4881 O O . LEU B 1 184 ? 178.825 161.942 196.091 1.00 19.29 205 LEU B O 1
ATOM 4886 N N . THR B 1 185 ? 179.731 163.711 197.123 1.00 19.53 206 THR B N 1
ATOM 4887 C CA . THR B 1 185 ? 179.588 164.618 195.993 1.00 19.53 206 THR B CA 1
ATOM 4888 C C . THR B 1 185 ? 180.925 164.975 195.360 1.00 19.53 206 THR B C 1
ATOM 4889 O O . THR B 1 185 ? 181.071 164.887 194.136 1.00 19.53 206 THR B O 1
ATOM 4893 N N . VAL B 1 186 ? 181.913 165.375 196.168 1.00 18.82 207 VAL B N 1
ATOM 4894 C CA . VAL B 1 186 ? 183.208 165.785 195.626 1.00 18.82 207 VAL B CA 1
ATOM 4895 C C . VAL B 1 186 ? 184.000 164.585 195.098 1.00 18.82 207 VAL B C 1
ATOM 4896 O O . VAL B 1 186 ? 184.591 164.651 194.013 1.00 18.82 207 VAL B O 1
ATOM 4900 N N . PHE B 1 187 ? 183.992 163.462 195.813 1.00 24.13 208 PHE B N 1
ATOM 4901 C CA . PHE B 1 187 ? 184.662 162.256 195.324 1.00 24.13 208 PHE B CA 1
ATOM 4902 C C . PHE B 1 187 ? 183.695 161.356 194.560 1.00 24.13 208 PHE B C 1
ATOM 4903 O O . PHE B 1 187 ? 183.579 160.160 194.821 1.00 24.13 208 PHE B O 1
ATOM 4911 N N . GLY B 1 188 ? 182.991 161.947 193.599 1.00 33.59 209 GLY B N 1
ATOM 4912 C CA . GLY B 1 188 ? 182.059 161.231 192.761 1.00 33.59 209 GLY B CA 1
ATOM 4913 C C . GLY B 1 188 ? 182.685 160.642 191.511 1.00 33.59 209 GLY B C 1
ATOM 4914 O O . GLY B 1 188 ? 182.655 159.426 191.300 1.00 33.59 209 GLY B O 1
ATOM 4915 N N . PRO B 1 189 ? 183.255 161.492 190.644 1.00 35.64 210 PRO B N 1
ATOM 4916 C CA . PRO B 1 189 ? 183.978 160.964 189.474 1.00 35.64 210 PRO B CA 1
ATOM 4917 C C . PRO B 1 189 ? 185.270 160.233 189.808 1.00 35.64 210 PRO B C 1
ATOM 4918 O O . PRO B 1 189 ? 185.792 159.523 188.939 1.00 35.64 210 PRO B O 1
ATOM 4922 N N . ASN B 1 190 ? 185.809 160.384 191.020 1.00 37.82 211 ASN B N 1
ATOM 4923 C CA . ASN B 1 190 ? 187.036 159.683 191.382 1.00 37.82 211 ASN B CA 1
ATOM 4924 C C . ASN B 1 190 ? 186.824 158.189 191.590 1.00 37.82 211 ASN B C 1
ATOM 4925 O O . ASN B 1 190 ? 187.789 157.427 191.500 1.00 37.82 211 ASN B O 1
ATOM 4930 N N . LEU B 1 191 ? 185.591 157.748 191.852 1.00 40.66 212 LEU B N 1
ATOM 4931 C CA . LEU B 1 191 ? 185.352 156.338 192.143 1.00 40.66 212 LEU B CA 1
ATOM 4932 C C . LEU B 1 191 ? 185.440 155.449 190.907 1.00 40.66 212 LEU B C 1
ATOM 4933 O O . LEU B 1 191 ? 185.523 154.225 191.051 1.00 40.66 212 LEU B O 1
ATOM 4938 N N . ARG B 1 192 ? 185.407 156.029 189.705 1.00 50.18 213 ARG B N 1
ATOM 4939 C CA . ARG B 1 192 ? 185.561 155.237 188.488 1.00 50.18 213 ARG B CA 1
ATOM 4940 C C . ARG B 1 192 ? 186.984 154.705 188.349 1.00 50.18 213 ARG B C 1
ATOM 4941 O O . ARG B 1 192 ? 187.191 153.507 188.122 1.00 50.18 213 ARG B O 1
ATOM 4949 N N . ASP B 1 193 ? 187.975 155.583 188.496 1.00 51.83 214 ASP B N 1
ATOM 4950 C CA . ASP B 1 193 ? 189.393 155.257 188.391 1.00 51.83 214 ASP B CA 1
ATOM 4951 C C . ASP B 1 193 ? 190.232 156.307 189.121 1.00 51.83 214 ASP B C 1
ATOM 4952 O O . ASP B 1 193 ? 190.644 157.314 188.530 1.00 51.83 214 ASP B O 1
ATOM 4957 N N . PRO B 1 194 ? 190.521 156.100 190.426 1.00 40.95 215 PRO B N 1
ATOM 4958 C CA . PRO B 1 194 ? 191.103 157.149 191.277 1.00 40.95 215 PRO B CA 1
ATOM 4959 C C . PRO B 1 194 ? 192.610 157.352 191.133 1.00 40.95 215 PRO B C 1
ATOM 4960 O O . PRO B 1 194 ? 193.331 157.502 192.120 1.00 40.95 215 PRO B O 1
ATOM 4964 N N . ALA B 1 195 ? 193.088 157.372 189.894 1.00 33.25 216 ALA B N 1
ATOM 4965 C CA . ALA B 1 195 ? 194.474 157.730 189.618 1.00 33.25 216 ALA B CA 1
ATOM 4966 C C . ALA B 1 195 ? 194.625 158.725 188.484 1.00 33.25 216 ALA B C 1
ATOM 4967 O O . ALA B 1 195 ? 195.656 159.403 188.423 1.00 33.25 216 ALA B O 1
ATOM 4969 N N . THR B 1 196 ? 193.644 158.849 187.591 1.00 44.08 217 THR B N 1
ATOM 4970 C CA . THR B 1 196 ? 193.730 159.726 186.436 1.00 44.08 217 THR B CA 1
ATOM 4971 C C . THR B 1 196 ? 192.762 160.898 186.494 1.00 44.08 217 THR B C 1
ATOM 4972 O O . THR B 1 196 ? 192.950 161.868 185.753 1.00 44.08 217 THR B O 1
ATOM 4976 N N . VAL B 1 197 ? 191.745 160.837 187.343 1.00 39.38 218 VAL B N 1
ATOM 4977 C CA . VAL B 1 197 ? 190.744 161.894 187.461 1.00 39.38 218 VAL B CA 1
ATOM 4978 C C . VAL B 1 197 ? 191.181 162.831 188.580 1.00 39.38 218 VAL B C 1
ATOM 4979 O O . VAL B 1 197 ? 191.288 162.388 189.734 1.00 39.38 218 VAL B O 1
ATOM 4983 N N . PRO B 1 198 ? 191.442 164.105 188.298 1.00 28.81 219 PRO B N 1
ATOM 4984 C CA . PRO B 1 198 ? 191.925 165.009 189.347 1.00 28.81 219 PRO B CA 1
ATOM 4985 C C . PRO B 1 198 ? 190.798 165.685 190.111 1.00 28.81 219 PRO B C 1
ATOM 4986 O O . PRO B 1 198 ? 189.620 165.487 189.798 1.00 28.81 219 PRO B O 1
ATOM 4990 N N . VAL B 1 199 ? 191.150 166.486 191.113 1.00 24.07 220 VAL B N 1
ATOM 4991 C CA . VAL B 1 199 ? 190.185 167.143 191.988 1.00 24.07 220 VAL B CA 1
ATOM 4992 C C . VAL B 1 199 ? 190.416 168.647 191.909 1.00 24.07 220 VAL B C 1
ATOM 4993 O O . VAL B 1 199 ? 191.527 169.123 192.173 1.00 24.07 220 VAL B O 1
ATOM 4997 N N . SER B 1 200 ? 189.374 169.389 191.542 1.00 22.31 221 SER B N 1
ATOM 4998 C CA . SER B 1 200 ? 189.440 170.843 191.533 1.00 22.31 221 SER B CA 1
ATOM 4999 C C . SER B 1 200 ? 189.427 171.382 192.959 1.00 22.31 221 SER B C 1
ATOM 5000 O O . SER B 1 200 ? 188.856 170.774 193.869 1.00 22.31 221 SER B O 1
ATOM 5003 N N . ILE B 1 201 ? 190.063 172.540 193.148 1.00 18.60 222 ILE B N 1
ATOM 5004 C CA . ILE B 1 201 ? 190.199 173.087 194.494 1.00 18.60 222 ILE B CA 1
ATOM 5005 C C . ILE B 1 201 ? 188.901 173.722 194.993 1.00 18.60 222 ILE B C 1
ATOM 5006 O O . ILE B 1 201 ? 188.713 173.844 196.209 1.00 18.60 222 ILE B O 1
ATOM 5011 N N . GLN B 1 202 ? 187.977 174.090 194.099 1.00 19.46 223 GLN B N 1
ATOM 5012 C CA . GLN B 1 202 ? 186.687 174.609 194.545 1.00 19.46 223 GLN B CA 1
ATOM 5013 C C . GLN B 1 202 ? 185.812 173.494 195.107 1.00 19.46 223 GLN B C 1
ATOM 5014 O O . GLN B 1 202 ? 185.199 173.648 196.173 1.00 19.46 223 GLN B O 1
ATOM 5020 N N . ALA B 1 203 ? 185.764 172.354 194.412 1.00 18.04 224 ALA B N 1
ATOM 5021 C CA . ALA B 1 203 ? 185.028 171.198 194.912 1.00 18.04 224 ALA B CA 1
ATOM 5022 C C . ALA B 1 203 ? 185.667 170.628 196.170 1.00 18.04 224 ALA B C 1
ATOM 5023 O O . ALA B 1 203 ? 184.958 170.140 197.055 1.00 18.04 224 ALA B O 1
ATOM 5025 N N . LEU B 1 204 ? 186.996 170.693 196.271 1.00 15.99 225 LEU B N 1
ATOM 5026 C CA . LEU B 1 204 ? 187.669 170.259 197.490 1.00 15.99 225 LEU B CA 1
ATOM 5027 C C . LEU B 1 204 ? 187.401 171.224 198.641 1.00 15.99 225 LEU B C 1
ATOM 5028 O O . LEU B 1 204 ? 187.263 170.801 199.795 1.00 15.99 225 LEU B O 1
ATOM 5033 N N . SER B 1 205 ? 187.293 172.521 198.346 1.00 18.31 226 SER B N 1
ATOM 5034 C CA . SER B 1 205 ? 186.950 173.507 199.362 1.00 18.31 226 SER B CA 1
ATOM 5035 C C . SER B 1 205 ? 185.477 173.475 199.745 1.00 18.31 226 SER B C 1
ATOM 5036 O O . SER B 1 205 ? 185.108 174.070 200.762 1.00 18.31 226 SER B O 1
ATOM 5039 N N . GLN B 1 206 ? 184.633 172.811 198.949 1.00 15.97 227 GLN B N 1
ATOM 5040 C CA . GLN B 1 206 ? 183.231 172.618 199.322 1.00 15.97 227 GLN B CA 1
ATOM 5041 C C . GLN B 1 206 ? 183.049 171.746 200.563 1.00 15.97 227 GLN B C 1
ATOM 5042 O O . GLN B 1 206 ? 181.973 171.780 201.169 1.00 15.97 227 GLN B O 1
ATOM 5048 N N . LEU B 1 207 ? 184.058 170.959 200.951 1.00 13.41 228 LEU B N 1
ATOM 5049 C CA . LEU B 1 207 ? 183.958 170.175 202.179 1.00 13.41 228 LEU B CA 1
ATOM 5050 C C . LEU B 1 207 ? 184.043 171.050 203.424 1.00 13.41 228 LEU B C 1
ATOM 5051 O O . LEU B 1 207 ? 183.535 170.665 204.483 1.00 13.41 228 LEU B O 1
ATOM 5056 N N . PHE B 1 208 ? 184.674 172.218 203.322 1.00 21.33 229 PHE B N 1
ATOM 5057 C CA . PHE B 1 208 ? 184.876 173.120 204.454 1.00 21.33 229 PHE B CA 1
ATOM 5058 C C . PHE B 1 208 ? 183.915 174.300 204.418 1.00 21.33 229 PHE B C 1
ATOM 5059 O O . PHE B 1 208 ? 184.296 175.424 204.763 1.00 21.33 229 PHE B O 1
ATOM 5067 N N . GLU B 1 209 ? 182.665 174.032 204.015 1.00 28.17 230 GLU B N 1
ATOM 5068 C CA . GLU B 1 209 ? 181.588 175.023 203.867 1.00 28.17 230 GLU B CA 1
ATOM 5069 C C . GLU B 1 209 ? 181.982 176.173 202.941 1.00 28.17 230 GLU B C 1
ATOM 5070 O O . GLU B 1 209 ? 181.682 177.338 203.208 1.00 28.17 230 GLU B O 1
ATOM 5076 N N . GLY B 1 210 ? 182.646 175.838 201.836 1.00 21.18 231 GLY B N 1
ATOM 5077 C CA . GLY B 1 210 ? 183.033 176.821 200.842 1.00 21.18 231 GLY B CA 1
ATOM 5078 C C . GLY B 1 210 ? 184.088 177.805 201.302 1.00 21.18 231 GLY B C 1
ATOM 5079 O O . GLY B 1 210 ? 183.923 179.017 201.139 1.00 21.18 231 GLY B O 1
ATOM 5080 N N . ASN B 1 211 ? 185.177 177.302 201.877 1.00 19.11 232 ASN B N 1
ATOM 5081 C CA . ASN B 1 211 ? 186.254 178.139 202.400 1.00 19.11 232 ASN B CA 1
ATOM 5082 C C . ASN B 1 211 ? 187.503 177.871 201.565 1.00 19.11 232 ASN B C 1
ATOM 5083 O O . ASN B 1 211 ? 188.334 177.032 201.918 1.00 19.11 232 ASN B O 1
ATOM 5088 N N . LEU B 1 212 ? 187.631 178.598 200.454 1.00 16.04 233 LEU B N 1
ATOM 5089 C CA . LEU B 1 212 ? 188.782 178.442 199.574 1.00 16.04 233 LEU B CA 1
ATOM 5090 C C . LEU B 1 212 ? 190.025 179.110 200.149 1.00 16.04 233 LEU B C 1
ATOM 5091 O O . LEU B 1 212 ? 191.143 178.624 199.931 1.00 16.04 233 LEU B O 1
ATOM 5096 N N . GLU B 1 213 ? 189.847 180.216 200.879 1.00 22.12 234 GLU B N 1
ATOM 5097 C CA . GLU B 1 213 ? 190.990 180.969 201.384 1.00 22.12 234 GLU B CA 1
ATOM 5098 C C . GLU B 1 213 ? 191.715 180.225 202.496 1.00 22.12 234 GLU B C 1
ATOM 5099 O O . GLU B 1 213 ? 192.926 180.404 202.659 1.00 22.12 234 GLU B O 1
ATOM 5105 N N . LEU B 1 214 ? 191.003 179.380 203.251 1.00 15.89 235 LEU B N 1
ATOM 5106 C CA . LEU B 1 214 ? 191.657 178.534 204.246 1.00 15.89 235 LEU B CA 1
ATOM 5107 C C . LEU B 1 214 ? 192.596 177.530 203.591 1.00 15.89 235 LEU B C 1
ATOM 5108 O O . LEU B 1 214 ? 193.738 177.365 204.036 1.00 15.89 235 LEU B O 1
ATOM 5113 N N . LEU B 1 215 ? 192.142 176.880 202.513 1.00 11.20 236 LEU B N 1
ATOM 5114 C CA . LEU B 1 215 ? 192.991 175.954 201.769 1.00 11.20 236 LEU B CA 1
ATOM 5115 C C . LEU B 1 215 ? 194.159 176.664 201.099 1.00 11.20 236 LEU B C 1
ATOM 5116 O O . LEU B 1 215 ? 195.275 176.132 201.084 1.00 11.20 236 LEU B O 1
ATOM 5121 N N . THR B 1 216 ? 193.921 177.859 200.550 1.00 17.61 237 THR B N 1
ATOM 5122 C CA . THR B 1 216 ? 194.983 178.599 199.871 1.00 17.61 237 THR B CA 1
ATOM 5123 C C . THR B 1 216 ? 196.043 179.082 200.861 1.00 17.61 237 THR B C 1
ATOM 5124 O O . THR B 1 216 ? 197.247 178.950 200.609 1.00 17.61 237 THR B O 1
ATOM 5128 N N . SER B 1 217 ? 195.615 179.594 202.021 1.00 19.76 238 SER B N 1
ATOM 5129 C CA . SER B 1 217 ? 196.564 180.073 203.021 1.00 19.76 238 SER B CA 1
ATOM 5130 C C . SER B 1 217 ? 197.287 178.927 203.718 1.00 19.76 238 SER B C 1
ATOM 5131 O O . SER B 1 217 ? 198.467 179.065 204.060 1.00 19.76 238 SER B O 1
ATOM 5134 N N . SER B 1 218 ? 196.610 177.797 203.944 1.00 19.79 239 SER B N 1
ATOM 5135 C CA . SER B 1 218 ? 197.280 176.642 204.524 1.00 19.79 239 SER B CA 1
ATOM 5136 C C . SER B 1 218 ? 198.195 175.945 203.531 1.00 19.79 239 SER B C 1
ATOM 5137 O O . SER B 1 218 ? 199.120 175.242 203.950 1.00 19.79 239 SER B O 1
ATOM 5140 N N . LEU B 1 219 ? 197.950 176.111 202.231 1.00 22.61 240 LEU B N 1
ATOM 5141 C CA . LEU B 1 219 ? 198.797 175.473 201.233 1.00 22.61 240 LEU B CA 1
ATOM 5142 C C . LEU B 1 219 ? 200.163 176.142 201.144 1.00 22.61 240 LEU B C 1
ATOM 5143 O O . LEU B 1 219 ? 201.189 175.458 201.096 1.00 22.61 240 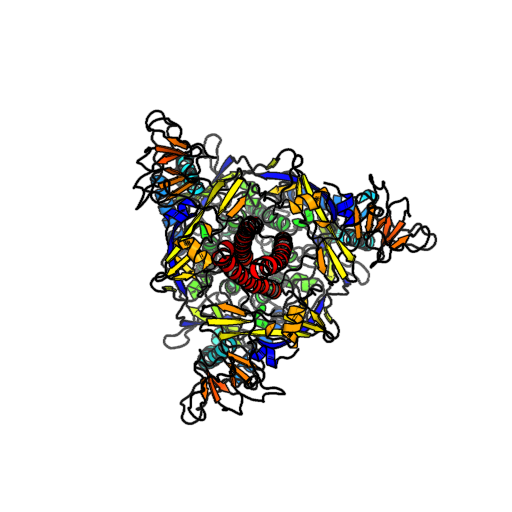LEU B O 1
ATOM 5148 N N . GLY B 1 220 ? 200.202 177.470 201.142 1.00 30.51 241 GLY B N 1
ATOM 5149 C CA . GLY B 1 220 ? 201.438 178.222 201.041 1.00 30.51 241 GLY B CA 1
ATOM 5150 C C . GLY B 1 220 ? 201.449 179.258 199.939 1.00 30.51 241 GLY B C 1
ATOM 5151 O O . GLY B 1 220 ? 202.281 180.175 199.975 1.00 30.51 241 GLY B O 1
ATOM 5152 N N . ILE B 1 221 ? 200.559 179.141 198.955 1.00 36.54 242 ILE B N 1
ATOM 5153 C CA . ILE B 1 221 ? 200.440 180.169 197.930 1.00 36.54 242 ILE B CA 1
ATOM 5154 C C . ILE B 1 221 ? 199.757 181.395 198.527 1.00 36.54 242 ILE B C 1
ATOM 5155 O O . ILE B 1 221 ? 198.725 181.292 199.202 1.00 36.54 242 ILE B O 1
ATOM 5160 N N . SER B 1 222 ? 200.363 182.563 198.321 1.00 63.33 243 SER B N 1
ATOM 5161 C CA . SER B 1 222 ? 199.859 183.815 198.888 1.00 63.33 243 SER B CA 1
ATOM 5162 C C . SER B 1 222 ? 199.872 184.863 197.781 1.00 63.33 243 SER B C 1
ATOM 5163 O O . SER B 1 222 ? 200.934 185.379 197.420 1.00 63.33 243 SER B O 1
ATOM 5166 N N . SER B 1 223 ? 198.694 185.165 197.244 1.00 87.74 244 SER B N 1
ATOM 5167 C CA . SER B 1 223 ? 198.584 186.160 196.187 1.00 87.74 244 SER B CA 1
ATOM 5168 C C . SER B 1 223 ? 198.781 187.561 196.749 1.00 87.74 244 SER B C 1
ATOM 5169 O O . SER B 1 223 ? 198.295 187.888 197.836 1.00 87.74 244 SER B O 1
ATOM 5172 N N . THR B 1 224 ? 199.501 188.394 195.998 1.00 105.12 245 THR B N 1
ATOM 5173 C CA . THR B 1 224 ? 199.777 189.760 196.415 1.00 105.12 245 THR B CA 1
ATOM 5174 C C . THR B 1 224 ? 199.431 190.807 195.368 1.00 105.12 245 THR B C 1
ATOM 5175 O O . THR B 1 224 ? 199.417 191.997 195.701 1.00 105.12 245 THR B O 1
ATOM 5179 N N . ASP B 1 225 ? 199.151 190.416 194.130 1.00 90.69 246 ASP B N 1
ATOM 5180 C CA . ASP B 1 225 ? 198.796 191.343 193.068 1.00 90.69 246 ASP B CA 1
ATOM 5181 C C . ASP B 1 225 ? 197.351 191.110 192.634 1.00 90.69 246 ASP B C 1
ATOM 5182 O O . ASP B 1 225 ? 196.680 190.178 193.086 1.00 90.69 246 ASP B O 1
ATOM 5187 N N . PHE B 1 226 ? 196.878 191.981 191.742 1.00 67.61 247 PHE B N 1
ATOM 5188 C CA . PHE B 1 226 ? 195.474 191.961 191.346 1.00 67.61 247 PHE B CA 1
ATOM 5189 C C . PHE B 1 226 ? 195.160 190.803 190.405 1.00 67.61 247 PHE B C 1
ATOM 5190 O O . PHE B 1 226 ? 194.024 190.315 190.385 1.00 67.61 247 PHE B O 1
ATOM 5198 N N . ASN B 1 227 ? 196.145 190.347 189.629 1.00 71.04 248 ASN B N 1
ATOM 5199 C CA . ASN B 1 227 ? 195.890 189.299 188.646 1.00 71.04 248 ASN B CA 1
ATOM 5200 C C . ASN B 1 227 ? 195.727 187.932 189.298 1.00 71.04 248 ASN B C 1
ATOM 5201 O O . ASN B 1 227 ? 195.039 187.064 188.749 1.00 71.04 248 ASN B O 1
ATOM 5206 N N . ASP B 1 228 ? 196.332 187.723 190.465 1.00 67.52 249 ASP B N 1
ATOM 5207 C CA . ASP B 1 228 ? 196.282 186.440 191.152 1.00 67.52 249 ASP B CA 1
ATOM 5208 C C . ASP B 1 228 ? 195.182 186.382 192.207 1.00 67.52 249 ASP B C 1
ATOM 5209 O O . ASP B 1 228 ? 195.110 185.405 192.959 1.00 67.52 249 ASP B O 1
ATOM 5214 N N . LEU B 1 229 ? 194.333 187.407 192.292 1.00 54.13 250 LEU B N 1
ATOM 5215 C CA . LEU B 1 229 ? 193.212 187.360 193.225 1.00 54.13 250 LEU B CA 1
ATOM 5216 C C . LEU B 1 229 ? 192.050 186.559 192.651 1.00 54.13 250 LEU B C 1
ATOM 5217 O O . LEU B 1 229 ? 191.499 185.683 193.326 1.00 54.13 250 LEU B O 1
ATOM 5222 N N . LEU B 1 230 ? 191.658 186.855 191.409 1.00 45.37 251 LEU B N 1
ATOM 5223 C CA . LEU B 1 230 ? 190.626 186.061 190.750 1.00 45.37 251 LEU B CA 1
ATOM 5224 C C . LEU B 1 230 ? 191.132 184.670 190.396 1.00 45.37 251 LEU B C 1
ATOM 5225 O O . LEU B 1 230 ? 190.351 183.711 190.389 1.00 45.37 251 LEU B O 1
ATOM 5230 N N . THR B 1 231 ? 192.420 184.546 190.084 1.00 52.02 252 THR B N 1
ATOM 5231 C CA . THR B 1 231 ? 193.038 183.240 189.908 1.00 52.02 252 THR B CA 1
ATOM 5232 C C . THR B 1 231 ? 193.095 182.530 191.258 1.00 52.02 252 THR B C 1
ATOM 5233 O O . THR B 1 231 ? 193.446 183.136 192.274 1.00 52.02 252 THR B O 1
ATOM 5237 N N . GLY B 1 232 ? 192.744 181.248 191.273 1.00 30.70 253 GLY B N 1
ATOM 5238 C CA . GLY B 1 232 ? 192.614 180.532 192.524 1.00 30.70 253 GLY B CA 1
ATOM 5239 C C . GLY B 1 232 ? 191.519 179.493 192.466 1.00 30.70 253 GLY B C 1
ATOM 5240 O O . GLY B 1 232 ? 191.346 178.703 193.397 1.00 30.70 253 GLY B O 1
ATOM 5241 N N . LYS B 1 233 ? 190.765 179.494 191.369 1.00 28.88 254 LYS B N 1
ATOM 5242 C CA . LYS B 1 233 ? 189.789 178.455 191.082 1.00 28.88 254 LYS B CA 1
ATOM 5243 C C . LYS B 1 233 ? 190.323 177.432 190.087 1.00 28.88 254 LYS B C 1
ATOM 5244 O O . LYS B 1 233 ? 189.536 176.756 189.416 1.00 28.88 254 LYS B O 1
ATOM 5250 N N . LEU B 1 234 ? 191.647 177.309 189.977 1.00 31.82 255 LEU B N 1
ATOM 5251 C CA . LEU B 1 234 ? 192.252 176.424 188.993 1.00 31.82 255 LEU B CA 1
ATOM 5252 C C . LEU B 1 234 ? 193.441 175.626 189.517 1.00 31.82 255 LEU B C 1
ATOM 5253 O O . LEU B 1 234 ? 194.148 175.016 188.709 1.00 31.82 255 LEU B O 1
ATOM 5258 N N . ILE B 1 235 ? 193.686 175.608 190.828 1.00 27.37 256 ILE B N 1
ATOM 5259 C CA . ILE B 1 235 ? 194.693 174.714 191.388 1.00 27.37 256 ILE B CA 1
ATOM 5260 C C . ILE B 1 235 ? 194.163 173.287 191.343 1.00 27.37 256 ILE B C 1
ATOM 5261 O O . ILE B 1 235 ? 193.055 173.003 191.816 1.00 27.37 256 ILE B O 1
ATOM 5266 N N . THR B 1 236 ? 194.952 172.383 190.768 1.00 28.54 257 THR B N 1
ATOM 5267 C CA . THR B 1 236 ? 194.513 171.033 190.443 1.00 28.54 257 THR B CA 1
ATOM 5268 C C . THR B 1 236 ? 195.326 170.024 191.244 1.00 28.54 257 THR B C 1
ATOM 5269 O O . THR B 1 236 ? 196.557 170.107 191.283 1.00 28.54 257 THR B O 1
ATOM 5273 N N . GLY B 1 237 ? 194.637 169.075 191.882 1.00 25.88 258 GLY B N 1
ATOM 5274 C CA . GLY B 1 237 ? 195.304 168.064 192.677 1.00 25.88 258 GLY B CA 1
ATOM 5275 C C . GLY B 1 237 ? 194.764 166.680 192.377 1.00 25.88 258 GLY B C 1
ATOM 5276 O O . GLY B 1 237 ? 193.658 166.517 191.857 1.00 25.88 258 GLY B O 1
ATOM 5277 N N . SER B 1 238 ? 195.571 165.676 192.720 1.00 29.11 259 SER B N 1
ATOM 5278 C CA . SER B 1 238 ? 195.245 164.281 192.458 1.00 29.11 259 SER B CA 1
ATOM 5279 C C . SER B 1 238 ? 195.608 163.418 193.660 1.00 29.11 259 SER B C 1
ATOM 5280 O O . SER B 1 238 ? 196.445 163.785 194.488 1.00 29.11 259 SER B O 1
ATOM 5283 N N . ILE B 1 239 ? 194.964 162.254 193.740 1.00 49.69 260 ILE B N 1
ATOM 5284 C CA . ILE B 1 239 ? 195.116 161.332 194.862 1.00 49.69 260 ILE B CA 1
ATOM 5285 C C . ILE B 1 239 ? 196.366 160.489 194.642 1.00 49.69 260 ILE B C 1
ATOM 5286 O O . ILE B 1 239 ? 196.560 159.930 193.556 1.00 49.69 260 ILE B O 1
ATOM 5291 N N . ILE B 1 240 ? 197.221 160.397 195.661 1.00 22.99 261 ILE B N 1
ATOM 5292 C CA . ILE B 1 240 ? 198.350 159.479 195.613 1.00 22.99 261 ILE B CA 1
ATOM 5293 C C . ILE B 1 240 ? 198.265 158.367 196.655 1.00 22.99 261 ILE B C 1
ATOM 5294 O O . ILE B 1 240 ? 198.935 157.337 196.481 1.00 22.99 261 ILE B O 1
ATOM 5299 N N . TRP B 1 241 ? 197.470 158.519 197.718 1.00 29.36 262 TRP B N 1
ATOM 5300 C CA . TRP B 1 241 ? 197.331 157.418 198.667 1.00 29.36 262 TRP B CA 1
ATOM 5301 C C . TRP B 1 241 ? 195.969 157.466 199.345 1.00 29.36 262 TRP B C 1
ATOM 5302 O O . TRP B 1 241 ? 195.402 158.539 199.556 1.00 29.36 262 TRP B O 1
ATOM 5313 N N . ALA B 1 242 ? 195.477 156.288 199.721 1.00 18.07 263 ALA B N 1
ATOM 5314 C CA . ALA B 1 242 ? 194.114 156.091 200.211 1.00 18.07 263 ALA B CA 1
ATOM 5315 C C . ALA B 1 242 ? 194.103 155.190 201.445 1.00 18.07 263 ALA B C 1
ATOM 5316 O O . ALA B 1 242 ? 193.442 154.151 201.464 1.00 18.07 263 ALA B O 1
ATOM 5318 N N . ASP B 1 243 ? 194.879 155.560 202.469 1.00 29.89 264 ASP B N 1
ATOM 5319 C CA . ASP B 1 243 ? 195.142 154.667 203.598 1.00 29.89 264 ASP B CA 1
ATOM 5320 C C . ASP B 1 243 ? 193.888 154.409 204.430 1.00 29.89 264 ASP B C 1
ATOM 5321 O O . ASP B 1 243 ? 193.162 155.341 204.796 1.00 29.89 264 ASP B O 1
ATOM 5326 N N . THR B 1 244 ? 193.659 153.131 204.742 1.00 28.56 265 THR B N 1
ATOM 5327 C CA . THR B 1 244 ? 192.418 152.655 205.337 1.00 28.56 265 THR B CA 1
ATOM 5328 C C . THR B 1 244 ? 192.482 152.502 206.850 1.00 28.56 265 THR B C 1
ATOM 5329 O O . THR B 1 244 ? 191.429 152.359 207.481 1.00 28.56 265 THR B O 1
ATOM 5333 N N . GLN B 1 245 ? 193.675 152.512 207.445 1.00 32.40 266 GLN B N 1
ATOM 5334 C CA . GLN B 1 245 ? 193.783 152.310 208.887 1.00 32.40 266 GLN B CA 1
ATOM 5335 C C . GLN B 1 245 ? 193.344 153.554 209.649 1.00 32.40 266 GLN B C 1
ATOM 5336 O O . GLN B 1 245 ? 192.470 153.488 210.519 1.00 32.40 266 GLN B O 1
ATOM 5342 N N . GLY B 1 246 ? 193.941 154.697 209.333 1.00 32.93 267 GLY B N 1
ATOM 5343 C CA . GLY B 1 246 ? 193.481 155.956 209.872 1.00 32.93 267 GLY B CA 1
ATOM 5344 C C . GLY B 1 246 ? 192.356 156.602 209.102 1.00 32.93 267 GLY B C 1
ATOM 5345 O O . GLY B 1 246 ? 191.866 157.652 209.532 1.00 32.93 267 GLY B O 1
ATOM 5346 N N . HIS B 1 247 ? 191.943 155.982 207.988 1.00 29.25 268 HIS B N 1
ATOM 5347 C CA . HIS B 1 247 ? 190.927 156.486 207.055 1.00 29.25 268 HIS B CA 1
ATOM 5348 C C . HIS B 1 247 ? 191.276 157.888 206.551 1.00 29.25 268 HIS B C 1
ATOM 5349 O O . HIS B 1 247 ? 190.548 158.856 206.772 1.00 29.25 268 HIS B O 1
ATOM 5356 N N . TYR B 1 248 ? 192.413 157.985 205.866 1.00 28.73 269 TYR B N 1
ATOM 5357 C CA . TYR B 1 248 ? 192.873 159.272 205.367 1.00 28.73 269 TYR B CA 1
ATOM 5358 C C . TYR B 1 248 ? 193.378 159.133 203.938 1.00 28.73 269 TYR B C 1
ATOM 5359 O O . TYR B 1 248 ? 193.676 158.036 203.458 1.00 28.73 269 TYR B O 1
ATOM 5368 N N . LEU B 1 249 ? 193.432 160.272 203.255 1.00 49.69 270 LEU B N 1
ATOM 5369 C CA . LEU B 1 249 ? 193.857 160.354 201.867 1.00 49.69 270 LEU B CA 1
ATOM 5370 C C . LEU B 1 249 ? 195.049 161.291 201.770 1.00 49.69 270 LEU B C 1
ATOM 5371 O O . LEU B 1 249 ? 194.984 162.434 202.233 1.00 49.69 270 LEU B O 1
ATOM 5376 N N . ILE B 1 250 ? 196.128 160.812 201.166 1.00 25.72 271 ILE B N 1
ATOM 5377 C CA . ILE B 1 250 ? 197.283 161.648 200.872 1.00 25.72 271 ILE B CA 1
ATOM 5378 C C . ILE B 1 250 ? 197.114 162.165 199.453 1.00 25.72 271 ILE B C 1
ATOM 5379 O O . ILE B 1 250 ? 196.966 161.373 198.513 1.00 25.72 271 ILE B O 1
ATOM 5384 N N . LEU B 1 251 ? 197.136 163.489 199.307 1.00 20.24 272 LEU B N 1
ATOM 5385 C CA . LEU B 1 251 ? 196.817 164.193 198.077 1.00 20.24 272 LEU B CA 1
ATOM 5386 C C . LEU B 1 251 ? 198.008 165.051 197.675 1.00 20.24 272 LEU B C 1
ATOM 5387 O O . LEU B 1 251 ? 198.728 165.567 198.535 1.00 20.24 272 LEU B O 1
ATOM 5392 N N . ARG B 1 252 ? 198.226 165.195 196.371 1.00 23.19 273 ARG B N 1
ATOM 5393 C CA . ARG B 1 252 ? 199.324 165.997 195.843 1.00 23.19 273 ARG B CA 1
ATOM 5394 C C . ARG B 1 252 ? 198.753 167.055 194.913 1.00 23.19 273 ARG B C 1
ATOM 5395 O O . ARG B 1 252 ? 198.061 166.722 193.946 1.00 23.19 273 ARG B O 1
ATOM 5403 N N . VAL B 1 253 ? 199.048 168.325 195.196 1.00 29.29 274 VAL B N 1
ATOM 5404 C CA . VAL B 1 253 ? 198.524 169.429 194.405 1.00 29.29 274 VAL B CA 1
ATOM 5405 C C . VAL B 1 253 ? 199.678 170.139 193.712 1.00 29.29 274 VAL B C 1
ATOM 5406 O O . VAL B 1 253 ? 200.841 170.044 194.117 1.00 29.29 274 VAL B O 1
ATOM 5410 N N . ASN B 1 254 ? 199.336 170.859 192.647 1.00 33.93 275 ASN B N 1
ATOM 5411 C CA . ASN B 1 254 ? 200.298 171.600 191.842 1.00 33.93 275 ASN B CA 1
ATOM 5412 C C . ASN B 1 254 ? 200.131 173.088 192.114 1.00 33.93 275 ASN B C 1
ATOM 5413 O O . ASN B 1 254 ? 199.047 173.643 191.905 1.00 33.93 275 ASN B O 1
ATOM 5418 N N . ILE B 1 255 ? 201.201 173.727 192.573 1.00 39.34 276 ILE B N 1
ATOM 5419 C CA . ILE B 1 255 ? 201.223 175.178 192.725 1.00 39.34 276 ILE B CA 1
ATOM 5420 C C . ILE B 1 255 ? 201.377 175.784 191.336 1.00 39.34 276 ILE B C 1
ATOM 5421 O O . ILE B 1 255 ? 202.353 175.479 190.636 1.00 39.34 276 ILE B O 1
ATOM 5426 N N . PRO B 1 256 ? 200.455 176.630 190.892 1.00 42.80 277 PRO B N 1
ATOM 5427 C CA . PRO B 1 256 ? 200.523 177.153 189.527 1.00 42.80 277 PRO B CA 1
ATOM 5428 C C . PRO B 1 256 ? 201.532 178.288 189.404 1.00 42.80 277 PRO B C 1
ATOM 5429 O O . PRO B 1 256 ? 201.951 178.906 190.382 1.00 42.80 277 PRO B O 1
ATOM 5433 N N . ASP B 1 257 ? 201.919 178.547 188.158 1.00 53.51 278 ASP B N 1
ATOM 5434 C CA . ASP B 1 257 ? 202.787 179.666 187.821 1.00 53.51 278 ASP B CA 1
ATOM 5435 C C . ASP B 1 257 ? 202.358 180.188 186.460 1.00 53.51 278 ASP B C 1
ATOM 5436 O O . ASP B 1 257 ? 202.209 179.408 185.516 1.00 53.51 278 ASP B O 1
ATOM 5441 N N . LEU B 1 258 ? 202.147 181.496 186.364 1.00 43.37 279 LEU B N 1
ATOM 5442 C CA . LEU B 1 258 ? 201.615 182.105 185.150 1.00 43.37 279 LEU B CA 1
ATOM 5443 C C . LEU B 1 258 ? 202.775 182.562 184.274 1.00 43.37 279 LEU B C 1
ATOM 5444 O O . LEU B 1 258 ? 203.492 183.504 184.623 1.00 43.37 279 LEU B O 1
ATOM 5449 N N . ILE B 1 259 ? 202.958 181.897 183.137 1.00 47.01 280 ILE B N 1
ATOM 5450 C CA . ILE B 1 259 ? 203.973 182.277 182.165 1.00 47.01 280 ILE B CA 1
ATOM 5451 C C . ILE B 1 259 ? 203.266 183.021 181.040 1.00 47.01 280 ILE B C 1
ATOM 5452 O O . ILE B 1 259 ? 202.050 182.890 180.845 1.00 47.01 280 ILE B O 1
ATOM 5457 N N . GLU B 1 260 ? 204.011 183.863 180.333 1.00 46.47 281 GLU B N 1
ATOM 5458 C CA . GLU B 1 260 ? 203.469 184.671 179.250 1.00 46.47 281 GLU B CA 1
ATOM 5459 C C . GLU B 1 260 ? 203.994 184.140 177.924 1.00 46.47 281 GLU B C 1
ATOM 5460 O O . GLU B 1 260 ? 205.210 184.013 177.741 1.00 46.47 281 GLU B O 1
ATOM 5466 N N . VAL B 1 261 ? 203.082 183.816 177.017 1.00 48.93 282 VAL B N 1
ATOM 5467 C CA . VAL B 1 261 ? 203.479 183.496 175.642 1.00 48.93 282 VAL B CA 1
ATOM 5468 C C . VAL B 1 261 ? 203.984 184.767 174.956 1.00 48.93 282 VAL B C 1
ATOM 5469 O O . VAL B 1 261 ? 203.359 185.837 175.087 1.00 48.93 282 VAL B O 1
ATOM 5473 N N . PRO B 1 262 ? 205.160 184.743 174.325 1.00 57.43 283 PRO B N 1
ATOM 5474 C CA . PRO B 1 262 ? 205.754 185.996 173.843 1.00 57.43 283 PRO B CA 1
ATOM 5475 C C . PRO B 1 262 ? 205.097 186.515 172.573 1.00 57.43 283 PRO B C 1
ATOM 5476 O O . PRO B 1 262 ? 204.830 185.766 171.630 1.00 57.43 283 PRO B O 1
ATOM 5480 N N . GLY B 1 263 ? 204.848 187.821 172.566 1.00 64.60 284 GLY B N 1
ATOM 5481 C CA . GLY B 1 263 ? 204.329 188.520 171.402 1.00 64.60 284 GLY B CA 1
ATOM 5482 C C . GLY B 1 263 ? 202.917 188.164 170.993 1.00 64.60 284 GLY B C 1
ATOM 5483 O O . GLY B 1 263 ? 202.628 188.086 169.793 1.00 64.60 284 GLY B O 1
ATOM 5484 N N . ALA B 1 264 ? 202.023 187.957 171.956 1.00 54.00 285 ALA B N 1
ATOM 5485 C CA . ALA B 1 264 ? 200.632 187.631 171.676 1.00 54.00 285 ALA B CA 1
ATOM 5486 C C . ALA B 1 264 ? 199.733 188.716 172.246 1.00 54.00 285 ALA B C 1
ATOM 5487 O O . ALA B 1 264 ? 199.845 189.064 173.426 1.00 54.00 285 ALA B O 1
ATOM 5489 N N . VAL B 1 265 ? 198.845 189.244 171.408 1.00 47.18 286 VAL B N 1
ATOM 5490 C CA . VAL B 1 265 ? 197.919 190.304 171.786 1.00 47.18 286 VAL B CA 1
ATOM 5491 C C . VAL B 1 265 ? 196.501 189.811 171.529 1.00 47.18 286 VAL B C 1
ATOM 5492 O O . VAL B 1 265 ? 196.184 189.367 170.419 1.00 47.18 286 VAL B O 1
ATOM 5496 N N . ILE B 1 266 ? 195.658 189.877 172.554 1.00 38.71 287 ILE B N 1
ATOM 5497 C CA . ILE B 1 266 ? 194.247 189.541 172.423 1.00 38.71 287 ILE B CA 1
ATOM 5498 C C . ILE B 1 266 ? 193.479 190.819 172.119 1.00 38.71 287 ILE B C 1
ATOM 5499 O O . ILE B 1 266 ? 193.586 191.808 172.853 1.00 38.71 287 ILE B O 1
ATOM 5504 N N . GLN B 1 267 ? 192.707 190.802 171.037 1.00 38.02 288 GLN B N 1
ATOM 5505 C CA . GLN B 1 267 ? 191.994 191.971 170.548 1.00 38.02 288 GLN B CA 1
ATOM 5506 C C . GLN B 1 267 ? 190.496 191.740 170.676 1.00 38.02 288 GLN B C 1
ATOM 5507 O O . GLN B 1 267 ? 189.980 190.709 170.225 1.00 38.02 288 GLN B O 1
ATOM 5513 N N . GLU B 1 268 ? 189.809 192.697 171.290 1.00 43.37 289 GLU B N 1
ATOM 5514 C CA . GLU B 1 268 ? 188.364 192.679 171.441 1.00 43.37 289 GLU B CA 1
ATOM 5515 C C . GLU B 1 268 ? 187.720 193.625 170.435 1.00 43.37 289 GLU B C 1
ATOM 5516 O O . GLU B 1 268 ? 188.332 194.591 169.974 1.00 43.37 289 GLU B O 1
ATOM 5522 N N . PHE B 1 269 ? 186.467 193.333 170.096 1.00 46.67 290 PHE B N 1
ATOM 5523 C CA . PHE B 1 269 ? 185.738 194.120 169.114 1.00 46.67 290 PHE B CA 1
ATOM 5524 C C . PHE B 1 269 ? 184.349 194.447 169.636 1.00 46.67 290 PHE B C 1
ATOM 5525 O O . PHE B 1 269 ? 183.729 193.639 170.333 1.00 46.67 290 PHE B O 1
ATOM 5533 N N . ILE B 1 270 ? 183.870 195.639 169.292 1.00 48.43 291 ILE B N 1
ATOM 5534 C CA . ILE B 1 270 ? 182.522 196.083 169.614 1.00 48.43 291 ILE B CA 1
ATOM 5535 C C . ILE B 1 270 ? 181.705 196.063 168.332 1.00 48.43 291 ILE B C 1
ATOM 5536 O O . ILE B 1 270 ? 182.125 196.620 167.308 1.00 48.43 291 ILE B O 1
ATOM 5541 N N . LYS B 1 271 ? 180.548 195.411 168.378 1.00 42.89 292 LYS B N 1
ATOM 5542 C CA . LYS B 1 271 ? 179.673 195.278 167.223 1.00 42.89 292 LYS B CA 1
ATOM 5543 C C . LYS B 1 271 ? 178.458 196.175 167.404 1.00 42.89 292 LYS B C 1
ATOM 5544 O O . LYS B 1 271 ? 177.766 196.093 168.424 1.00 42.89 292 LYS B O 1
ATOM 5550 N N . ILE B 1 272 ? 178.204 197.028 166.415 1.00 51.71 293 ILE B N 1
ATOM 5551 C CA . ILE B 1 272 ? 177.051 197.915 166.419 1.00 51.71 293 ILE B CA 1
ATOM 5552 C C . ILE B 1 272 ? 176.157 197.549 165.243 1.00 51.71 293 ILE B C 1
ATOM 5553 O O . ILE B 1 272 ? 176.562 196.845 164.314 1.00 51.71 293 ILE B O 1
ATOM 5558 N N . GLY B 1 273 ? 174.921 198.032 165.296 1.00 55.73 294 GLY B N 1
ATOM 5559 C CA . GLY B 1 273 ? 173.941 197.771 164.256 1.00 55.73 294 GLY B CA 1
ATOM 5560 C C . GLY B 1 273 ? 173.857 198.935 163.283 1.00 55.73 294 GLY B C 1
ATOM 5561 O O . GLY B 1 273 ? 173.844 200.097 163.688 1.00 55.73 294 GLY B O 1
ATOM 5562 N N . TYR B 1 274 ? 173.802 198.606 161.997 1.00 57.68 295 TYR B N 1
ATOM 5563 C CA . TYR B 1 274 ? 173.715 199.606 160.946 1.00 57.68 295 TYR B CA 1
ATOM 5564 C C . TYR B 1 274 ? 172.434 199.409 160.146 1.00 57.68 295 TYR B C 1
ATOM 5565 O O . TYR B 1 274 ? 171.943 198.287 159.989 1.00 57.68 295 TYR B O 1
ATOM 5574 N N . ASN B 1 275 ? 171.896 200.518 159.645 1.00 61.66 296 ASN B N 1
ATOM 5575 C CA . ASN B 1 275 ? 170.633 200.526 158.916 1.00 61.66 296 ASN B CA 1
ATOM 5576 C C . ASN B 1 275 ? 170.928 200.450 157.422 1.00 61.66 296 ASN B C 1
ATOM 5577 O O . ASN B 1 275 ? 171.459 201.400 156.837 1.00 61.66 296 ASN B O 1
ATOM 5582 N N . PHE B 1 276 ? 170.583 199.320 156.810 1.00 65.28 297 PHE B N 1
ATOM 5583 C CA . PHE B 1 276 ? 170.746 199.123 155.379 1.00 65.28 297 PHE B CA 1
ATOM 5584 C C . PHE B 1 276 ? 169.546 198.357 154.846 1.00 65.28 297 PHE B C 1
ATOM 5585 O O . PHE B 1 276 ? 169.034 197.451 155.512 1.00 65.28 297 PHE B O 1
ATOM 5593 N N . GLY B 1 277 ? 169.090 198.745 153.654 1.00 67.49 298 GLY B N 1
ATOM 5594 C CA . GLY B 1 277 ? 167.972 198.085 153.003 1.00 67.49 298 GLY B CA 1
ATOM 5595 C C . GLY B 1 277 ? 166.650 198.215 153.722 1.00 67.49 298 GLY B C 1
ATOM 5596 O O . GLY B 1 277 ? 165.759 197.387 153.518 1.00 67.49 298 GLY B O 1
ATOM 5597 N N . GLY B 1 278 ? 166.496 199.235 154.563 1.00 69.88 299 GLY B N 1
ATOM 5598 C CA . GLY B 1 278 ? 165.332 199.317 155.419 1.00 69.88 299 GLY B CA 1
ATOM 5599 C C . GLY B 1 278 ? 165.332 198.335 156.566 1.00 69.88 299 GLY B C 1
ATOM 5600 O O . GLY B 1 278 ? 164.267 198.037 157.112 1.00 69.88 299 GLY B O 1
ATOM 5601 N N . SER B 1 279 ? 166.499 197.818 156.952 1.00 73.77 300 SER B N 1
ATOM 5602 C CA . SER B 1 279 ? 166.582 196.836 158.023 1.00 73.77 300 SER B CA 1
ATOM 5603 C C . SER B 1 279 ? 167.835 197.081 158.851 1.00 73.77 300 SER B C 1
ATOM 5604 O O . SER B 1 279 ? 168.758 197.782 158.433 1.00 73.77 300 SER B O 1
ATOM 5607 N N . LEU B 1 280 ? 167.854 196.493 160.043 1.00 66.82 301 LEU B N 1
ATOM 5608 C CA . LEU B 1 280 ? 168.975 196.624 160.964 1.00 66.82 301 LEU B CA 1
ATOM 5609 C C . LEU B 1 280 ? 169.843 195.375 160.886 1.00 66.82 301 LEU B C 1
ATOM 5610 O O . LEU B 1 280 ? 169.349 194.256 161.065 1.00 66.82 301 LEU B O 1
ATOM 5615 N N . TRP B 1 281 ? 171.134 195.569 160.624 1.00 66.62 302 TRP B N 1
ATOM 5616 C CA . TRP B 1 281 ? 172.058 194.466 160.419 1.00 66.62 302 TRP B CA 1
ATOM 5617 C C . TRP B 1 281 ? 173.262 194.607 161.337 1.00 66.62 302 TRP B C 1
ATOM 5618 O O . TRP B 1 281 ? 173.637 195.712 161.741 1.00 66.62 302 TRP B O 1
ATOM 5629 N N . MET B 1 282 ? 173.862 193.465 161.658 1.00 62.58 303 MET B N 1
ATOM 5630 C CA . MET B 1 282 ? 175.093 193.396 162.426 1.00 62.58 303 MET B CA 1
ATOM 5631 C C . MET B 1 282 ? 176.109 192.532 161.692 1.00 62.58 303 MET B C 1
ATOM 5632 O O . MET B 1 282 ? 175.736 191.528 161.072 1.00 62.58 303 MET B O 1
ATOM 5637 N N . PRO B 1 283 ? 177.391 192.894 161.735 1.00 53.12 304 PRO B N 1
ATOM 5638 C CA . PRO B 1 283 ? 178.415 192.038 161.129 1.00 53.12 304 PRO B CA 1
ATOM 5639 C C . PRO B 1 283 ? 178.633 190.768 161.936 1.00 53.12 304 PRO B C 1
ATOM 5640 O O . PRO B 1 283 ? 178.583 190.769 163.168 1.00 53.12 304 PRO B O 1
ATOM 5644 N N . THR B 1 284 ? 178.883 189.673 161.218 1.00 59.94 305 THR B N 1
ATOM 5645 C CA . THR B 1 284 ? 179.097 188.366 161.837 1.00 59.94 305 THR B CA 1
ATOM 5646 C C . THR B 1 284 ? 180.600 188.123 161.945 1.00 59.94 305 THR B C 1
ATOM 5647 O O . THR B 1 284 ? 181.206 187.403 161.151 1.00 59.94 305 THR B O 1
ATOM 5651 N N . ILE B 1 285 ? 181.204 188.741 162.955 1.00 55.26 306 ILE B N 1
ATOM 5652 C CA . ILE B 1 285 ? 182.631 188.588 163.222 1.00 55.26 306 ILE B CA 1
ATOM 5653 C C . ILE B 1 285 ? 182.807 188.169 164.678 1.00 55.26 306 ILE B C 1
ATOM 5654 O O . ILE B 1 285 ? 181.990 188.551 165.529 1.00 55.26 306 ILE B O 1
ATOM 5659 N N . PRO B 1 286 ? 183.820 187.367 165.007 1.00 54.55 307 PRO B N 1
ATOM 5660 C CA . PRO B 1 286 ? 184.038 186.997 166.410 1.00 54.55 307 PRO B CA 1
ATOM 5661 C C . PRO B 1 286 ? 184.553 188.169 167.231 1.00 54.55 307 PRO B C 1
ATOM 5662 O O . PRO B 1 286 ? 185.152 189.112 166.709 1.00 54.55 307 PRO B O 1
ATOM 5666 N N . ASN B 1 287 ? 184.300 188.100 168.539 1.00 49.37 308 ASN B N 1
ATOM 5667 C CA . ASN B 1 287 ? 184.705 189.174 169.438 1.00 49.37 308 ASN B CA 1
ATOM 5668 C C . ASN B 1 287 ? 186.207 189.165 169.699 1.00 49.37 308 ASN B C 1
ATOM 5669 O O . ASN B 1 287 ? 186.838 190.226 169.737 1.00 49.37 308 ASN B O 1
ATOM 5674 N N . LYS B 1 288 ? 186.795 187.985 169.875 1.00 47.35 309 LYS B N 1
ATOM 5675 C CA . LYS B 1 288 ? 188.177 187.845 170.314 1.00 47.35 309 LYS B CA 1
ATOM 5676 C C . LYS B 1 288 ? 189.047 187.378 169.156 1.00 47.35 309 LYS B C 1
ATOM 5677 O O . LYS B 1 288 ? 188.708 186.407 168.473 1.00 47.35 309 LYS B O 1
ATOM 5683 N N . ILE B 1 289 ? 190.164 188.071 168.935 1.00 53.95 310 ILE B N 1
ATOM 5684 C CA . ILE B 1 289 ? 191.143 187.686 167.921 1.00 53.95 310 ILE B CA 1
ATOM 5685 C C . ILE B 1 289 ? 192.520 187.669 168.573 1.00 53.95 310 ILE B C 1
ATOM 5686 O O . ILE B 1 289 ? 192.948 188.674 169.149 1.00 53.95 310 ILE B O 1
ATOM 5691 N N . ILE B 1 290 ? 193.212 186.538 168.485 1.00 61.27 311 ILE B N 1
ATOM 5692 C CA . ILE B 1 290 ? 194.578 186.432 168.984 1.00 61.27 311 ILE B CA 1
ATOM 5693 C C . ILE B 1 290 ? 195.547 186.727 167.843 1.00 61.27 311 ILE B C 1
ATOM 5694 O O . ILE B 1 290 ? 195.466 186.121 166.767 1.00 61.27 311 ILE B O 1
ATOM 5699 N N . ILE B 1 291 ? 196.444 187.687 168.062 1.00 62.19 312 ILE B N 1
ATOM 5700 C CA . ILE B 1 291 ? 197.400 188.128 167.054 1.00 62.19 312 ILE B CA 1
ATOM 5701 C C . ILE B 1 291 ? 198.801 187.859 167.580 1.00 62.19 312 ILE B C 1
ATOM 5702 O O . ILE B 1 291 ? 199.143 188.283 168.690 1.00 62.19 312 ILE B O 1
ATOM 5707 N N . ARG B 1 292 ? 199.608 187.153 166.787 1.00 82.22 313 ARG B N 1
ATOM 5708 C CA . ARG B 1 292 ? 200.970 186.814 167.196 1.00 82.22 313 ARG B CA 1
ATOM 5709 C C . ARG B 1 292 ? 201.834 186.755 165.938 1.00 82.22 313 ARG B C 1
ATOM 5710 O O . ARG B 1 292 ? 201.833 185.741 165.232 1.00 82.22 313 ARG B O 1
ATOM 5718 N N . GLY B 1 293 ? 202.568 187.836 165.675 1.00 96.79 314 GLY B N 1
ATOM 5719 C CA . GLY B 1 293 ? 203.473 187.905 164.542 1.00 96.79 314 GLY B CA 1
ATOM 5720 C C . GLY B 1 293 ? 202.799 187.843 163.186 1.00 96.79 314 GLY B C 1
ATOM 5721 O O . GLY B 1 293 ? 203.238 187.083 162.315 1.00 96.79 314 GLY B O 1
ATOM 5722 N N . TYR B 1 294 ? 201.729 188.637 163.022 1.00 97.50 315 TYR B N 1
ATOM 5723 C CA . TYR B 1 294 ? 200.881 188.673 161.819 1.00 97.50 315 TYR B CA 1
ATOM 5724 C C . TYR B 1 294 ? 200.305 187.296 161.490 1.00 97.50 315 TYR B C 1
ATOM 5725 O O . TYR B 1 294 ? 200.202 186.905 160.326 1.00 97.50 315 TYR B O 1
ATOM 5734 N N . HIS B 1 295 ? 199.930 186.555 162.530 1.00 91.42 316 HIS B N 1
ATOM 5735 C CA . HIS B 1 295 ? 199.282 185.255 162.393 1.00 91.42 316 HIS B CA 1
ATOM 5736 C C . HIS B 1 295 ? 198.015 185.286 163.233 1.00 91.42 316 HIS B C 1
ATOM 5737 O O . HIS B 1 295 ? 198.079 185.476 164.452 1.00 91.42 316 HIS B O 1
ATOM 5744 N N . LEU B 1 296 ? 196.871 185.100 162.587 1.00 80.68 317 LEU B N 1
ATOM 5745 C CA . LEU B 1 296 ? 195.580 185.255 163.236 1.00 80.68 317 LEU B CA 1
ATOM 5746 C C . LEU B 1 296 ? 194.950 183.894 163.498 1.00 80.68 317 LEU B C 1
ATOM 5747 O O . LEU B 1 296 ? 195.030 182.989 162.662 1.00 80.68 317 LEU B O 1
ATOM 5752 N N . SER B 1 297 ? 194.328 183.755 164.666 1.00 77.48 318 SER B N 1
ATOM 5753 C CA . SER B 1 297 ? 193.673 182.516 165.058 1.00 77.48 318 SER B CA 1
ATOM 5754 C C . SER B 1 297 ? 192.435 182.859 165.877 1.00 77.48 318 SER B C 1
ATOM 5755 O O . SER B 1 297 ? 192.050 184.025 165.999 1.00 77.48 318 SER B O 1
ATOM 5758 N N . LEU B 1 298 ? 191.808 181.828 166.439 1.00 75.48 319 LEU B N 1
ATOM 5759 C CA . LEU B 1 298 ? 190.633 181.981 167.287 1.00 75.48 319 LEU B CA 1
ATOM 5760 C C . LEU B 1 298 ? 190.864 181.302 168.628 1.00 75.48 319 LEU B C 1
ATOM 5761 O O . LEU B 1 298 ? 191.519 180.257 168.703 1.00 75.48 319 LEU B O 1
ATOM 5766 N N . ILE B 1 299 ? 190.321 181.904 169.687 1.00 64.75 320 ILE B N 1
ATOM 5767 C CA . ILE B 1 299 ? 190.342 181.327 171.023 1.00 64.75 320 ILE B CA 1
ATOM 5768 C C . ILE B 1 299 ? 188.925 181.358 171.575 1.00 64.75 320 ILE B C 1
ATOM 5769 O O . ILE B 1 299 ? 188.078 182.138 171.134 1.00 64.75 320 ILE B O 1
ATOM 5774 N N . ASP B 1 300 ? 188.672 180.492 172.551 1.00 58.06 321 ASP B N 1
ATOM 5775 C CA . ASP B 1 300 ? 187.387 180.437 173.234 1.00 58.06 321 ASP B CA 1
ATOM 5776 C C . ASP B 1 300 ? 187.597 180.676 174.722 1.00 58.06 321 ASP B C 1
ATOM 5777 O O . ASP B 1 300 ? 188.413 180.000 175.358 1.00 58.06 321 ASP B O 1
ATOM 5782 N N . SER B 1 301 ? 186.878 181.650 175.268 1.00 55.15 322 SER B N 1
ATOM 5783 C CA . SER B 1 301 ? 186.966 181.976 176.691 1.00 55.15 322 SER B CA 1
ATOM 5784 C C . SER B 1 301 ? 185.850 181.283 177.469 1.00 55.15 322 SER B C 1
ATOM 5785 O O . SER B 1 301 ? 185.050 181.908 178.165 1.00 55.15 322 SER B O 1
ATOM 5788 N N . THR B 1 302 ? 185.806 179.958 177.340 1.00 55.29 323 THR B N 1
ATOM 5789 C CA . THR B 1 302 ? 184.835 179.156 178.069 1.00 55.29 323 THR B CA 1
ATOM 5790 C C . THR B 1 302 ? 185.357 178.674 179.413 1.00 55.29 323 THR B C 1
ATOM 5791 O O . THR B 1 302 ? 184.559 178.265 180.263 1.00 55.29 323 THR B O 1
ATOM 5795 N N . ASN B 1 303 ? 186.674 178.716 179.623 1.00 56.03 324 ASN B N 1
ATOM 5796 C CA . ASN B 1 303 ? 187.280 178.294 180.878 1.00 56.03 324 ASN B CA 1
ATOM 5797 C C . ASN B 1 303 ? 188.327 179.285 181.372 1.00 56.03 324 ASN B C 1
ATOM 5798 O O . ASN B 1 303 ? 188.982 179.020 182.386 1.00 56.03 324 ASN B O 1
ATOM 5803 N N . CYS B 1 304 ? 188.497 180.412 180.690 1.00 45.16 325 CYS B N 1
ATOM 5804 C CA . CYS B 1 304 ? 189.528 181.387 181.011 1.00 45.16 325 CYS B CA 1
ATOM 5805 C C . CYS B 1 304 ? 188.894 182.600 181.676 1.00 45.16 325 CYS B C 1
ATOM 5806 O O . CYS B 1 304 ? 187.902 183.138 181.175 1.00 45.16 325 CYS B O 1
ATOM 5809 N N . ILE B 1 305 ? 189.464 183.024 182.797 1.00 36.44 326 ILE B N 1
ATOM 5810 C CA . ILE B 1 305 ? 189.009 184.238 183.462 1.00 36.44 326 ILE B CA 1
ATOM 5811 C C . ILE B 1 305 ? 189.629 185.446 182.774 1.00 36.44 326 ILE B C 1
ATOM 5812 O O . ILE B 1 305 ? 190.760 185.392 182.273 1.00 36.44 326 ILE B O 1
ATOM 5817 N N . ILE B 1 306 ? 188.862 186.527 182.690 1.00 36.87 327 ILE B N 1
ATOM 5818 C CA . ILE B 1 306 ? 189.284 187.743 182.007 1.00 36.87 327 ILE B CA 1
ATOM 5819 C C . ILE B 1 306 ? 189.592 188.800 183.056 1.00 36.87 327 ILE B C 1
ATOM 5820 O O . ILE B 1 306 ? 188.701 189.225 183.801 1.00 36.87 327 ILE B O 1
ATOM 5825 N N . THR B 1 307 ? 190.849 189.225 183.117 1.00 36.73 328 THR B N 1
ATOM 5826 C CA . THR B 1 307 ? 191.260 190.263 184.048 1.00 36.73 328 THR B CA 1
ATOM 5827 C C . THR B 1 307 ? 191.133 191.628 183.373 1.00 36.73 328 THR B C 1
ATOM 5828 O O . THR B 1 307 ? 190.612 191.752 182.262 1.00 36.73 328 THR B O 1
ATOM 5832 N N . ASP B 1 308 ? 191.609 192.674 184.049 1.00 40.35 329 ASP B N 1
ATOM 5833 C CA . ASP B 1 308 ? 191.509 194.022 183.503 1.00 40.35 329 ASP B CA 1
ATOM 5834 C C . ASP B 1 308 ? 192.518 194.275 182.391 1.00 40.35 329 ASP B C 1
ATOM 5835 O O . ASP B 1 308 ? 192.290 195.143 181.542 1.00 40.35 329 ASP B O 1
ATOM 5840 N N . ASN B 1 309 ? 193.632 193.539 182.376 1.00 38.60 330 ASN B N 1
ATOM 5841 C CA . ASN B 1 309 ? 194.704 193.791 181.426 1.00 38.60 330 ASN B CA 1
ATOM 5842 C C . ASN B 1 309 ? 195.106 192.592 180.580 1.00 38.60 330 ASN B C 1
ATOM 5843 O O . ASN B 1 309 ? 195.731 192.789 179.533 1.00 38.60 330 ASN B O 1
ATOM 5848 N N . SER B 1 310 ? 194.778 191.368 180.989 1.00 35.29 331 SER B N 1
ATOM 5849 C CA . SER B 1 310 ? 195.258 190.198 180.272 1.00 35.29 331 SER B CA 1
ATOM 5850 C C . SER B 1 310 ? 194.276 189.047 180.423 1.00 35.29 331 SER B C 1
ATOM 5851 O O . SER B 1 310 ? 193.453 189.018 181.342 1.00 35.29 331 SER B O 1
ATOM 5854 N N . TYR B 1 311 ? 194.379 188.095 179.500 1.00 36.55 332 TYR B N 1
ATOM 5855 C CA . TYR B 1 311 ? 193.625 186.853 179.568 1.00 36.55 332 TYR B CA 1
ATOM 5856 C C . TYR B 1 311 ? 194.464 185.796 180.269 1.00 36.55 332 TYR B C 1
ATOM 5857 O O . TYR B 1 311 ? 195.615 185.557 179.889 1.00 36.55 332 TYR B O 1
ATOM 5866 N N . VAL B 1 312 ? 193.890 185.162 181.285 1.00 37.20 333 VAL B N 1
ATOM 5867 C CA . VAL B 1 312 ? 194.552 184.083 182.008 1.00 37.20 333 VAL B CA 1
ATOM 5868 C C . VAL B 1 312 ? 193.796 182.798 181.716 1.00 37.20 333 VAL B C 1
ATOM 5869 O O . VAL B 1 312 ? 192.605 182.686 182.032 1.00 37.20 333 VAL B O 1
ATOM 5873 N N . CYS B 1 313 ? 194.487 181.833 181.121 1.00 47.63 334 CYS B N 1
ATOM 5874 C CA . CYS B 1 313 ? 193.898 180.559 180.751 1.00 47.63 334 CYS B CA 1
ATOM 5875 C C . CYS B 1 313 ? 194.579 179.433 181.514 1.00 47.63 334 CYS B C 1
ATOM 5876 O O . CYS B 1 313 ? 195.726 179.560 181.952 1.00 47.63 334 CYS B O 1
ATOM 5879 N N . ASP B 1 314 ? 193.838 178.340 181.691 1.00 60.73 335 ASP B N 1
ATOM 5880 C CA . ASP B 1 314 ? 194.422 177.121 182.239 1.00 60.73 335 ASP B CA 1
ATOM 5881 C C . ASP B 1 314 ? 195.456 176.530 181.290 1.00 60.73 335 ASP B C 1
ATOM 5882 O O . ASP B 1 314 ? 196.507 176.047 181.726 1.00 60.73 335 ASP B O 1
ATOM 5887 N N . ARG B 1 315 ? 195.173 176.574 179.991 1.00 75.31 336 ARG B N 1
ATOM 5888 C CA . ARG B 1 315 ? 195.901 175.820 178.982 1.00 75.31 336 ARG B CA 1
ATOM 5889 C C . ARG B 1 315 ? 195.582 176.475 177.642 1.00 75.31 336 ARG B C 1
ATOM 5890 O O . ARG B 1 315 ? 194.599 177.212 177.523 1.00 75.31 336 ARG B O 1
ATOM 5898 N N . ASP B 1 316 ? 196.453 176.248 176.656 1.00 66.67 337 ASP B N 1
ATOM 5899 C CA . ASP B 1 316 ? 196.328 176.903 175.356 1.00 66.67 337 ASP B CA 1
ATOM 5900 C C . ASP B 1 316 ? 195.078 176.439 174.613 1.00 66.67 337 ASP B C 1
ATOM 5901 O O . ASP B 1 316 ? 194.784 175.243 174.542 1.00 66.67 337 ASP B O 1
ATOM 5906 N N . TYR B 1 317 ? 194.357 177.401 174.039 1.00 64.49 338 TYR B N 1
ATOM 5907 C CA . TYR B 1 317 ? 193.075 177.169 173.381 1.00 64.49 338 TYR B CA 1
ATOM 5908 C C . TYR B 1 317 ? 193.056 177.819 172.004 1.00 64.49 338 TYR B C 1
ATOM 5909 O O . TYR B 1 317 ? 192.105 178.507 171.627 1.00 64.49 338 TYR B O 1
ATOM 5918 N N . SER B 1 318 ? 194.112 177.607 171.224 1.00 73.14 339 SER B N 1
ATOM 5919 C CA . SER B 1 318 ? 194.223 178.210 169.902 1.00 73.14 339 SER B CA 1
ATOM 5920 C C . SER B 1 318 ? 193.533 177.320 168.873 1.00 73.14 339 SER B C 1
ATOM 5921 O O . SER B 1 318 ? 193.855 176.133 168.751 1.00 73.14 339 SER B O 1
ATOM 5924 N N . LEU B 1 319 ? 192.579 177.896 168.139 1.00 76.02 340 LEU B N 1
ATOM 5925 C CA . LEU B 1 319 ? 191.831 177.235 167.083 1.00 76.02 340 LEU B CA 1
ATOM 5926 C C . LEU B 1 319 ? 192.187 177.839 165.726 1.00 76.02 340 LEU B C 1
ATOM 5927 O O . LEU B 1 319 ? 192.526 179.024 165.648 1.00 76.02 340 LEU B O 1
ATOM 5932 N N . PRO B 1 320 ? 192.145 177.056 164.644 1.00 82.21 341 PRO B N 1
ATOM 5933 C CA . PRO B 1 320 ? 192.434 177.620 163.320 1.00 82.21 341 PRO B CA 1
ATOM 5934 C C . PRO B 1 320 ? 191.333 178.557 162.852 1.00 82.21 341 PRO B C 1
ATOM 5935 O O . PRO B 1 320 ? 190.175 178.452 163.263 1.00 82.21 341 PRO B O 1
ATOM 5939 N N . MET B 1 321 ? 191.711 179.483 161.977 1.00 90.81 342 MET B N 1
ATOM 5940 C CA . MET B 1 321 ? 190.835 180.572 161.578 1.00 90.81 342 MET B CA 1
ATOM 5941 C C . MET B 1 321 ? 190.729 180.586 160.056 1.00 90.81 342 MET B C 1
ATOM 5942 O O . MET B 1 321 ? 191.650 180.165 159.350 1.00 90.81 342 MET B O 1
ATOM 5947 N N . ASN B 1 322 ? 189.584 181.058 159.567 1.00 99.03 343 ASN B N 1
ATOM 5948 C CA . ASN B 1 322 ? 189.197 180.869 158.174 1.00 99.03 343 ASN B CA 1
ATOM 5949 C C . ASN B 1 322 ? 190.026 181.746 157.235 1.00 99.03 343 ASN B C 1
ATOM 5950 O O . ASN B 1 322 ? 190.317 182.899 157.561 1.00 99.03 343 ASN B O 1
ATOM 5955 N N . PRO B 1 323 ? 190.428 181.225 156.069 1.00 100.87 344 PRO B N 1
ATOM 5956 C CA . PRO B 1 323 ? 190.981 182.112 155.026 1.00 100.87 344 PRO B CA 1
ATOM 5957 C C . PRO B 1 323 ? 189.992 183.152 154.519 1.00 100.87 344 PRO B C 1
ATOM 5958 O O . PRO B 1 323 ? 190.398 184.274 154.186 1.00 100.87 344 PRO B O 1
ATOM 5962 N N . ILE B 1 324 ? 188.702 182.805 154.447 1.00 96.14 345 ILE B N 1
ATOM 5963 C CA . ILE B 1 324 ? 187.682 183.781 154.070 1.00 96.14 345 ILE B CA 1
ATOM 5964 C C . ILE B 1 324 ? 187.540 184.846 155.149 1.00 96.14 345 ILE B C 1
ATOM 5965 O O . ILE B 1 324 ? 187.452 186.043 154.852 1.00 96.14 345 ILE B O 1
ATOM 5970 N N . LEU B 1 325 ? 187.550 184.436 156.420 1.00 94.21 346 LEU B N 1
ATOM 5971 C CA . LEU B 1 325 ? 187.550 185.417 157.501 1.00 94.21 346 LEU B CA 1
ATOM 5972 C C . LEU B 1 325 ? 188.885 186.150 157.593 1.00 94.21 346 LEU B C 1
ATOM 5973 O O . LEU B 1 325 ? 188.926 187.281 158.082 1.00 94.21 346 LEU B O 1
ATOM 5978 N N . ARG B 1 326 ? 189.976 185.538 157.117 1.00 103.30 347 ARG B N 1
ATOM 5979 C CA . ARG B 1 326 ? 191.247 186.254 157.020 1.00 103.30 347 ARG B CA 1
ATOM 5980 C C . ARG B 1 326 ? 191.168 187.385 155.999 1.00 103.30 347 ARG B C 1
ATOM 5981 O O . ARG B 1 326 ? 191.657 188.494 156.252 1.00 103.30 347 ARG B O 1
ATOM 5989 N N . GLU B 1 327 ? 190.536 187.128 154.849 1.00 101.68 348 GLU B N 1
ATOM 5990 C CA . GLU B 1 327 ? 190.284 188.195 153.883 1.00 101.68 348 GLU B CA 1
ATOM 5991 C C . GLU B 1 327 ? 189.280 189.211 154.415 1.00 101.68 348 GLU B C 1
ATOM 5992 O O . GLU B 1 327 ? 189.363 190.396 154.073 1.00 101.68 348 GLU B O 1
ATOM 5998 N N . CYS B 1 328 ? 188.322 188.758 155.230 1.00 95.23 349 CYS B N 1
ATOM 5999 C CA . CYS B 1 328 ? 187.361 189.663 155.854 1.00 95.23 349 CYS B CA 1
ATOM 6000 C C . CYS B 1 328 ? 188.040 190.618 156.827 1.00 95.23 349 CYS B C 1
ATOM 6001 O O . CYS B 1 328 ? 187.726 191.813 156.860 1.00 95.23 349 CYS B O 1
ATOM 6004 N N . PHE B 1 329 ? 188.977 190.108 157.623 1.00 87.07 350 PHE B N 1
ATOM 6005 C CA . PHE B 1 329 ? 189.681 190.949 158.580 1.00 87.07 350 PHE B CA 1
ATOM 6006 C C . PHE B 1 329 ? 190.738 191.820 157.913 1.00 87.07 350 PHE B C 1
ATOM 6007 O O . PHE B 1 329 ? 190.984 192.940 158.372 1.00 87.07 350 PHE B O 1
ATOM 6015 N N . GLU B 1 330 ? 191.371 191.341 156.839 1.00 95.56 351 GLU B N 1
ATOM 6016 C CA . GLU B 1 330 ? 192.472 192.106 156.254 1.00 95.56 351 GLU B CA 1
ATOM 6017 C C . GLU B 1 330 ? 191.975 193.212 155.325 1.00 95.56 351 GLU B C 1
ATOM 6018 O O . GLU B 1 330 ? 192.118 194.400 155.628 1.00 95.56 351 GLU B O 1
ATOM 6024 N N . GLY B 1 331 ? 191.385 192.841 154.190 1.00 93.37 352 GLY B N 1
ATOM 6025 C CA . GLY B 1 331 ? 191.011 193.844 153.212 1.00 93.37 352 GLY B CA 1
ATOM 6026 C C . GLY B 1 331 ? 189.593 193.827 152.676 1.00 93.37 352 GLY B C 1
ATOM 6027 O O . GLY B 1 331 ? 189.079 194.866 152.251 1.00 93.37 352 GLY B O 1
ATOM 6028 N N . ASN B 1 332 ? 188.947 192.665 152.686 1.00 102.04 353 ASN B N 1
ATOM 6029 C CA . ASN B 1 332 ? 187.740 192.437 151.890 1.00 102.04 353 ASN B CA 1
ATOM 6030 C C . ASN B 1 332 ? 186.512 192.569 152.784 1.00 102.04 353 ASN B C 1
ATOM 6031 O O . ASN B 1 332 ? 186.179 191.652 153.536 1.00 102.04 353 ASN B O 1
ATOM 6036 N N . THR B 1 333 ? 185.816 193.702 152.682 1.00 89.26 354 THR B N 1
ATOM 6037 C CA . THR B 1 333 ? 184.571 193.859 153.426 1.00 89.26 354 THR B CA 1
ATOM 6038 C C . THR B 1 333 ? 183.421 193.079 152.804 1.00 89.26 354 THR B C 1
ATOM 6039 O O . THR B 1 333 ? 182.403 192.865 153.472 1.00 89.26 354 THR B O 1
ATOM 6043 N N . SER B 1 334 ? 183.555 192.654 151.545 1.00 85.14 355 SER B N 1
ATOM 6044 C CA . SER B 1 334 ? 182.502 191.868 150.912 1.00 85.14 355 SER B CA 1
ATOM 6045 C C . SER B 1 334 ? 182.464 190.441 151.444 1.00 85.14 355 SER B C 1
ATOM 6046 O O . SER B 1 334 ? 181.406 189.802 151.423 1.00 85.14 355 SER B O 1
ATOM 6049 N N . SER B 1 335 ? 183.597 189.925 151.920 1.00 83.78 356 SER B N 1
ATOM 6050 C CA . SER B 1 335 ? 183.644 188.577 152.471 1.00 83.78 356 SER B CA 1
ATOM 6051 C C . SER B 1 335 ? 183.046 188.483 153.868 1.00 83.78 356 SER B C 1
ATOM 6052 O O . SER B 1 335 ? 182.755 187.373 154.325 1.00 83.78 356 SER B O 1
ATOM 6055 N N . CYS B 1 336 ? 182.855 189.609 154.550 1.00 88.77 357 CYS B N 1
ATOM 6056 C CA . CYS B 1 336 ? 182.281 189.604 155.888 1.00 88.77 357 CYS B CA 1
ATOM 6057 C C . CYS B 1 336 ? 180.767 189.462 155.803 1.00 88.77 357 CYS B C 1
ATOM 6058 O O . CYS B 1 336 ? 180.113 190.147 155.010 1.00 88.77 357 CYS B O 1
ATOM 6061 N N . GLY B 1 337 ? 180.212 188.569 156.620 1.00 72.84 358 GLY B N 1
ATOM 6062 C CA . GLY B 1 337 ? 178.787 188.324 156.621 1.00 72.84 358 GLY B CA 1
ATOM 6063 C C . GLY B 1 337 ? 178.011 189.358 157.414 1.00 72.84 358 GLY B C 1
ATOM 6064 O O . GLY B 1 337 ? 178.558 190.292 158.000 1.00 72.84 358 GLY B O 1
ATOM 6065 N N . ARG B 1 338 ? 176.693 189.175 157.425 1.00 74.26 359 ARG B N 1
ATOM 6066 C CA . ARG B 1 338 ? 175.797 190.066 158.146 1.00 74.26 359 ARG B CA 1
ATOM 6067 C C . ARG B 1 338 ? 174.569 189.284 158.590 1.00 74.26 359 ARG B C 1
ATOM 6068 O O . ARG B 1 338 ? 174.222 188.252 158.011 1.00 74.26 359 ARG B O 1
ATOM 6076 N N . GLU B 1 339 ? 173.915 189.792 159.632 1.00 72.03 360 GLU B N 1
ATOM 6077 C CA . GLU B 1 339 ? 172.706 189.176 160.155 1.00 72.03 360 GLU B CA 1
ATOM 6078 C C . GLU B 1 339 ? 171.686 190.260 160.477 1.00 72.03 360 GLU B C 1
ATOM 6079 O O . GLU B 1 339 ? 172.031 191.421 160.710 1.00 72.03 360 GLU B O 1
ATOM 6085 N N . MET B 1 340 ? 170.417 189.859 160.480 1.00 80.16 361 MET B N 1
ATOM 6086 C CA . MET B 1 340 ? 169.286 190.769 160.613 1.00 80.16 361 MET B CA 1
ATOM 6087 C C . MET B 1 340 ? 168.754 190.740 162.039 1.00 80.16 361 MET B C 1
ATOM 6088 O O . MET B 1 340 ? 168.575 189.663 162.615 1.00 80.16 361 MET B O 1
ATOM 6093 N N . VAL B 1 341 ? 168.522 191.924 162.615 1.00 76.61 362 VAL B N 1
ATOM 6094 C CA . VAL B 1 341 ? 167.904 192.056 163.928 1.00 76.61 362 VAL B CA 1
ATOM 6095 C C . VAL B 1 341 ? 166.810 193.115 163.861 1.00 76.61 362 VAL B C 1
ATOM 6096 O O . VAL B 1 341 ? 166.791 193.971 162.973 1.00 76.61 362 VAL B O 1
ATOM 6100 N N . LEU B 1 342 ? 165.880 193.036 164.816 1.00 90.23 363 LEU B N 1
ATOM 6101 C CA . LEU B 1 342 ? 164.902 194.096 165.022 1.00 90.23 363 LEU B CA 1
ATOM 6102 C C . LEU B 1 342 ? 164.690 194.420 166.494 1.00 90.23 363 LEU B C 1
ATOM 6103 O O . LEU B 1 342 ? 163.863 195.285 166.802 1.00 90.23 363 LEU B O 1
ATOM 6108 N N . ASN B 1 343 ? 165.397 193.755 167.404 1.00 98.02 364 ASN B N 1
ATOM 6109 C CA . ASN B 1 343 ? 165.253 193.987 168.832 1.00 98.02 364 ASN B CA 1
ATOM 6110 C C . ASN B 1 343 ? 165.819 195.350 169.227 1.00 98.02 364 ASN B C 1
ATOM 6111 O O . ASN B 1 343 ? 166.635 195.948 168.520 1.00 98.02 364 ASN B O 1
ATOM 6116 N N . SER B 1 344 ? 165.367 195.841 170.381 1.00 93.88 365 SER B N 1
ATOM 6117 C CA . SER B 1 344 ? 165.669 197.201 170.804 1.00 93.88 365 SER B CA 1
ATOM 6118 C C . SER B 1 344 ? 167.015 197.345 171.501 1.00 93.88 365 SER B C 1
ATOM 6119 O O . SER B 1 344 ? 167.513 198.470 171.619 1.00 93.88 365 SER B O 1
ATOM 6122 N N . TYR B 1 345 ? 167.618 196.253 171.963 1.00 82.59 366 TYR B N 1
ATOM 6123 C CA . TYR B 1 345 ? 168.870 196.345 172.717 1.00 82.59 366 TYR B CA 1
ATOM 6124 C C . TYR B 1 345 ? 170.097 196.197 171.816 1.00 82.59 366 TYR B C 1
ATOM 6125 O O . TYR B 1 345 ? 171.025 195.437 172.085 1.00 82.59 366 TYR B O 1
ATOM 6134 N N . ILE B 1 346 ? 170.131 196.978 170.746 1.00 73.21 367 ILE B N 1
ATOM 6135 C CA . ILE B 1 346 ? 171.267 197.025 169.832 1.00 73.21 367 ILE B CA 1
ATOM 6136 C C . ILE B 1 346 ? 171.923 198.393 169.976 1.00 73.21 367 ILE B C 1
ATOM 6137 O O . ILE B 1 346 ? 171.253 199.415 169.771 1.00 73.21 367 ILE B O 1
ATOM 6142 N N . PRO B 1 347 ? 173.200 198.467 170.353 1.00 71.58 368 PRO B N 1
ATOM 6143 C CA . PRO B 1 347 ? 173.873 199.770 170.427 1.00 71.58 368 PRO B CA 1
ATOM 6144 C C . PRO B 1 347 ? 174.076 200.371 169.045 1.00 71.58 368 PRO B C 1
ATOM 6145 O O . PRO B 1 347 ? 174.283 199.658 168.060 1.00 71.58 368 PRO B O 1
ATOM 6149 N N . LEU B 1 348 ? 174.010 201.700 168.981 1.00 58.32 369 LEU B N 1
ATOM 6150 C CA . LEU B 1 348 ? 174.086 202.416 167.719 1.00 58.32 369 LEU B CA 1
ATOM 6151 C C . LEU B 1 348 ? 175.233 203.411 167.642 1.00 58.32 369 LEU B C 1
ATOM 6152 O O . LEU B 1 348 ? 175.445 203.999 166.576 1.00 58.32 369 LEU B O 1
ATOM 6157 N N . TYR B 1 349 ? 175.975 203.617 168.727 1.00 46.88 370 TYR B N 1
ATOM 6158 C CA . TYR B 1 349 ? 177.113 204.523 168.719 1.00 46.88 370 TYR B CA 1
ATOM 6159 C C . TYR B 1 349 ? 178.149 204.013 169.705 1.00 46.88 370 TYR B C 1
ATOM 6160 O O . TYR B 1 349 ? 177.825 203.310 170.666 1.00 46.88 370 TYR B O 1
ATOM 6169 N N . ALA B 1 350 ? 179.404 204.387 169.465 1.00 41.04 371 ALA B N 1
ATOM 6170 C CA . ALA B 1 350 ? 180.484 204.023 170.372 1.00 41.04 371 ALA B CA 1
ATOM 6171 C C . ALA B 1 350 ? 181.606 205.050 170.277 1.00 41.04 371 ALA B C 1
ATOM 6172 O O . ALA B 1 350 ? 181.674 205.854 169.338 1.00 41.04 371 ALA B O 1
ATOM 6174 N N . LEU B 1 351 ? 182.502 204.995 171.262 1.00 34.46 372 LEU B N 1
ATOM 6175 C CA . LEU B 1 351 ? 183.601 205.937 171.415 1.00 34.46 372 LEU B CA 1
ATOM 6176 C C . LEU B 1 351 ? 184.905 205.157 171.401 1.00 34.46 372 LEU B C 1
ATOM 6177 O O . LEU B 1 351 ? 185.011 204.112 172.048 1.00 34.46 372 LEU B O 1
ATOM 6182 N N . SER B 1 352 ? 185.889 205.663 170.663 1.00 40.35 373 SER B N 1
ATOM 6183 C CA . SER B 1 352 ? 187.215 205.060 170.600 1.00 40.35 373 SER B CA 1
ATOM 6184 C C . SER B 1 352 ? 188.231 206.155 170.318 1.00 40.35 373 SER B C 1
ATOM 6185 O O . SER B 1 352 ? 188.185 206.773 169.248 1.00 40.35 373 SER B O 1
ATOM 6188 N N . GLU B 1 353 ? 189.136 206.380 171.284 1.00 44.79 374 GLU B N 1
ATOM 6189 C CA . GLU B 1 353 ? 190.223 207.370 171.212 1.00 44.79 374 GLU B CA 1
ATOM 6190 C C . GLU B 1 353 ? 189.701 208.783 170.950 1.00 44.79 374 GLU B C 1
ATOM 6191 O O . GLU B 1 353 ? 190.284 209.545 170.176 1.00 44.79 374 GLU B O 1
ATOM 6197 N N . GLY B 1 354 ? 188.595 209.137 171.601 1.00 41.94 375 GLY B N 1
ATOM 6198 C CA . GLY B 1 354 ? 187.969 210.422 171.351 1.00 41.94 375 GLY B CA 1
ATOM 6199 C C . GLY B 1 354 ? 187.274 210.521 170.015 1.00 41.94 375 GLY B C 1
ATOM 6200 O O . GLY B 1 354 ? 187.042 211.627 169.522 1.00 41.94 375 GLY B O 1
ATOM 6201 N N . VAL B 1 355 ? 186.930 209.385 169.419 1.00 41.88 376 VAL B N 1
ATOM 6202 C CA . VAL B 1 355 ? 186.374 209.301 168.075 1.00 41.88 376 VAL B CA 1
ATOM 6203 C C . VAL B 1 355 ? 185.016 208.622 168.170 1.00 41.88 376 VAL B C 1
ATOM 6204 O O . VAL B 1 355 ? 184.918 207.509 168.696 1.00 41.88 376 VAL B O 1
ATOM 6208 N N . ILE B 1 356 ? 183.973 209.277 167.669 1.00 42.04 377 ILE B N 1
ATOM 6209 C CA . ILE B 1 356 ? 182.618 208.750 167.769 1.00 42.04 377 ILE B CA 1
ATOM 6210 C C . ILE B 1 356 ? 182.255 208.068 166.461 1.00 42.04 377 ILE B C 1
ATOM 6211 O O . ILE B 1 356 ? 182.255 208.700 165.397 1.00 42.04 377 ILE B O 1
ATOM 6216 N N . TYR B 1 357 ? 181.948 206.778 166.539 1.00 39.57 378 TYR B N 1
ATOM 6217 C CA . TYR B 1 357 ? 181.345 206.050 165.430 1.00 39.57 378 TYR B CA 1
ATOM 6218 C C . TYR B 1 357 ? 179.857 205.949 165.732 1.00 39.57 378 TYR B C 1
ATOM 6219 O O . TYR B 1 357 ? 179.456 205.237 166.659 1.00 39.57 378 TYR B O 1
ATOM 6228 N N . ALA B 1 358 ? 179.041 206.682 164.974 1.00 53.10 379 ALA B N 1
ATOM 6229 C CA . ALA B 1 358 ? 177.624 206.782 165.293 1.00 53.10 379 ALA B CA 1
ATOM 6230 C C . ALA B 1 358 ? 176.773 206.553 164.057 1.00 53.10 379 ALA B C 1
ATOM 6231 O O . ALA B 1 358 ? 177.046 207.109 162.991 1.00 53.10 379 ALA B O 1
ATOM 6233 N N . ASN B 1 359 ? 175.729 205.741 164.214 1.00 59.41 380 ASN B N 1
ATOM 6234 C CA . ASN B 1 359 ? 174.713 205.561 163.181 1.00 59.41 380 ASN B CA 1
ATOM 6235 C C . ASN B 1 359 ? 173.696 206.682 163.349 1.00 59.41 380 ASN B C 1
ATOM 6236 O O . ASN B 1 359 ? 172.801 206.604 164.194 1.00 59.41 380 ASN B O 1
ATOM 6241 N N . CYS B 1 360 ? 173.829 207.729 162.540 1.00 63.71 381 CYS B N 1
ATOM 6242 C CA . CYS B 1 360 ? 172.995 208.915 162.674 1.00 63.71 381 CYS B CA 1
ATOM 6243 C C . CYS B 1 360 ? 171.672 208.808 161.926 1.00 63.71 381 CYS B C 1
ATOM 6244 O O . CYS B 1 360 ? 170.882 209.757 161.959 1.00 63.71 381 CYS B O 1
ATOM 6247 N N . LEU B 1 361 ? 171.413 207.686 161.251 1.00 68.79 382 LEU B N 1
ATOM 6248 C CA . LEU B 1 361 ? 170.132 207.514 160.574 1.00 68.79 382 LEU B CA 1
ATOM 6249 C C . LEU B 1 361 ? 169.013 207.228 161.567 1.00 68.79 382 LEU B C 1
ATOM 6250 O O . LEU B 1 361 ? 167.908 207.766 161.437 1.00 68.79 382 LEU B O 1
ATOM 6255 N N . ALA B 1 362 ? 169.280 206.386 162.566 1.00 69.14 383 ALA B N 1
ATOM 6256 C CA . ALA B 1 362 ? 168.270 206.032 163.555 1.00 69.14 383 ALA B CA 1
ATOM 6257 C C . ALA B 1 362 ? 168.336 206.898 164.804 1.00 69.14 383 ALA B C 1
ATOM 6258 O O . ALA B 1 362 ? 167.298 207.156 165.425 1.00 69.14 383 ALA B O 1
ATOM 6260 N N . THR B 1 363 ? 169.526 207.349 165.187 1.00 64.63 384 THR B N 1
ATOM 6261 C CA . THR B 1 363 ? 169.723 208.179 166.367 1.00 64.63 384 THR B CA 1
ATOM 6262 C C . THR B 1 363 ? 170.026 209.603 165.922 1.00 64.63 384 THR B C 1
ATOM 6263 O O . THR B 1 363 ? 170.819 209.809 164.998 1.00 64.63 384 THR B O 1
ATOM 6267 N N . SER B 1 364 ? 169.384 210.577 166.564 1.00 71.26 385 SER B N 1
ATOM 6268 C CA . SER B 1 364 ? 169.577 211.973 166.192 1.00 71.26 385 SER B CA 1
ATOM 6269 C C . SER B 1 364 ? 170.960 212.455 166.612 1.00 71.26 385 SER B C 1
ATOM 6270 O O . SER B 1 364 ? 171.377 212.266 167.759 1.00 71.26 385 SER B O 1
ATOM 6273 N N . CYS B 1 365 ? 171.670 213.081 165.676 1.00 72.78 386 CYS B N 1
ATOM 6274 C CA . CYS B 1 365 ? 173.015 213.594 165.903 1.00 72.78 386 CYS B CA 1
ATOM 6275 C C . CYS B 1 365 ? 173.003 215.105 165.736 1.00 72.78 386 CYS B C 1
ATOM 6276 O O . CYS B 1 365 ? 172.497 215.617 164.732 1.00 72.78 386 CYS B O 1
ATOM 6279 N N . LYS B 1 366 ? 173.559 215.817 166.715 1.00 80.99 387 LYS B N 1
ATOM 6280 C CA . LYS B 1 366 ? 173.618 217.271 166.664 1.00 80.99 387 LYS B CA 1
ATOM 6281 C C . LYS B 1 366 ? 174.944 217.745 167.241 1.00 80.99 387 LYS B C 1
ATOM 6282 O O . LYS B 1 366 ? 175.723 216.964 167.786 1.00 80.99 387 LYS B O 1
ATOM 6288 N N . CYS B 1 367 ? 175.189 219.047 167.132 1.00 80.47 388 CYS B N 1
ATOM 6289 C CA . CYS B 1 367 ? 176.351 219.685 167.735 1.00 80.47 388 CYS B CA 1
ATOM 6290 C C . CYS B 1 367 ? 175.885 220.807 168.648 1.00 80.47 388 CYS B C 1
ATOM 6291 O O . CYS B 1 367 ? 175.066 221.636 168.246 1.00 80.47 388 CYS B O 1
ATOM 6294 N N . ALA B 1 368 ? 176.403 220.829 169.876 1.00 71.96 389 ALA B N 1
ATOM 6295 C CA . ALA B 1 368 ? 175.962 221.824 170.847 1.00 71.96 389 ALA B CA 1
ATOM 6296 C C . ALA B 1 368 ? 176.564 223.199 170.591 1.00 71.96 389 ALA B C 1
ATOM 6297 O O . ALA B 1 368 ? 175.958 224.211 170.958 1.00 71.96 389 ALA B O 1
ATOM 6299 N N . THR B 1 369 ? 177.749 223.257 169.979 1.00 73.57 390 THR B N 1
ATOM 6300 C CA . THR B 1 369 ? 178.422 224.534 169.775 1.00 73.57 390 THR B CA 1
ATOM 6301 C C . THR B 1 369 ? 177.772 225.365 168.676 1.00 73.57 390 THR B C 1
ATOM 6302 O O . THR B 1 369 ? 177.832 226.598 168.722 1.00 73.57 390 THR B O 1
ATOM 6306 N N . THR B 1 370 ? 177.151 224.718 167.689 1.00 74.91 391 THR B N 1
ATOM 6307 C CA . THR B 1 370 ? 176.564 225.414 166.554 1.00 74.91 391 THR B CA 1
ATOM 6308 C C . THR B 1 370 ? 175.056 225.258 166.434 1.00 74.91 391 THR B C 1
ATOM 6309 O O . THR B 1 370 ? 174.434 226.075 165.744 1.00 74.91 391 THR B O 1
ATOM 6313 N N . ASN B 1 371 ? 174.468 224.241 167.078 1.00 78.29 392 ASN B N 1
ATOM 6314 C CA . ASN B 1 371 ? 173.032 223.927 167.060 1.00 78.29 392 ASN B CA 1
ATOM 6315 C C . ASN B 1 371 ? 172.525 223.708 165.630 1.00 78.29 392 ASN B C 1
ATOM 6316 O O . ASN B 1 371 ? 171.667 224.429 165.118 1.00 78.29 392 ASN B O 1
ATOM 6321 N N . LYS B 1 372 ? 173.100 222.696 164.979 1.00 77.62 393 LYS B N 1
ATOM 6322 C CA . LYS B 1 372 ? 172.652 222.264 163.666 1.00 77.62 393 LYS B CA 1
ATOM 6323 C C . LYS B 1 372 ? 172.609 220.741 163.649 1.00 77.62 393 LYS B C 1
ATOM 6324 O O . LYS B 1 372 ? 173.435 220.091 164.308 1.00 77.62 393 LYS B O 1
ATOM 6330 N N . PRO B 1 373 ? 171.656 220.145 162.934 1.00 79.55 394 PRO B N 1
ATOM 6331 C CA . PRO B 1 373 ? 171.607 218.682 162.854 1.00 79.55 394 PRO B CA 1
ATOM 6332 C C . PRO B 1 373 ? 172.692 218.129 161.943 1.00 79.55 394 PRO B C 1
ATOM 6333 O O . PRO B 1 373 ? 173.224 218.812 161.066 1.00 79.55 394 PRO B O 1
ATOM 6337 N N . ILE B 1 374 ? 173.015 216.858 162.170 1.00 81.21 395 ILE B N 1
ATOM 6338 C CA . ILE B 1 374 ? 173.972 216.119 161.356 1.00 81.21 395 ILE B CA 1
ATOM 6339 C C . ILE B 1 374 ? 173.204 215.079 160.556 1.00 81.21 395 ILE B C 1
ATOM 6340 O O . ILE B 1 374 ? 172.455 214.276 161.126 1.00 81.21 395 ILE B O 1
ATOM 6345 N N . VAL B 1 375 ? 173.390 215.090 159.241 1.00 81.14 396 VAL B N 1
ATOM 6346 C CA . VAL B 1 375 ? 172.643 214.228 158.335 1.00 81.14 396 VAL B CA 1
ATOM 6347 C C . VAL B 1 375 ? 173.578 213.127 157.842 1.00 81.14 396 VAL B C 1
ATOM 6348 O O . VAL B 1 375 ? 174.803 213.296 157.794 1.00 81.14 396 VAL B O 1
ATOM 6352 N N . GLN B 1 376 ? 172.995 211.968 157.536 1.00 77.68 397 GLN B N 1
ATOM 6353 C CA . GLN B 1 376 ? 173.760 210.841 157.018 1.00 77.68 397 GLN B CA 1
ATOM 6354 C C . GLN B 1 376 ? 174.269 211.133 155.613 1.00 77.68 397 GLN B C 1
ATOM 6355 O O . GLN B 1 376 ? 173.510 211.568 154.743 1.00 77.68 397 GLN B O 1
ATOM 6361 N N . SER B 1 377 ? 175.558 210.893 155.394 1.00 78.99 398 SER B N 1
ATOM 6362 C CA . SER B 1 377 ? 176.095 210.909 154.043 1.00 78.99 398 SER B CA 1
ATOM 6363 C C . SER B 1 377 ? 175.650 209.657 153.296 1.00 78.99 398 SER B C 1
ATOM 6364 O O . SER B 1 377 ? 175.504 208.580 153.878 1.00 78.99 398 SER B O 1
ATOM 6367 N N . THR B 1 378 ? 175.417 209.810 151.992 1.00 69.45 399 THR B N 1
ATOM 6368 C CA . THR B 1 378 ? 174.960 208.680 151.192 1.00 69.45 399 THR B CA 1
ATOM 6369 C C . THR B 1 378 ? 176.077 207.693 150.881 1.00 69.45 399 THR B C 1
ATOM 6370 O O . THR B 1 378 ? 175.791 206.534 150.564 1.00 69.45 399 THR B O 1
ATOM 6374 N N . SER B 1 379 ? 177.338 208.121 150.964 1.00 81.09 400 SER B N 1
ATOM 6375 C CA . SER B 1 379 ? 178.453 207.254 150.603 1.00 81.09 400 SER B CA 1
ATOM 6376 C C . SER B 1 379 ? 178.821 206.260 151.697 1.00 81.09 400 SER B C 1
ATOM 6377 O O . SER B 1 379 ? 179.499 205.269 151.406 1.00 81.09 400 SER B O 1
ATOM 6380 N N . THR B 1 380 ? 178.398 206.494 152.937 1.00 76.56 401 THR B N 1
ATOM 6381 C CA . THR B 1 380 ? 178.757 205.637 154.058 1.00 76.56 401 THR B CA 1
ATOM 6382 C C . THR B 1 380 ? 177.527 205.368 154.914 1.00 76.56 401 THR B C 1
ATOM 6383 O O . THR B 1 380 ? 176.485 206.009 154.767 1.00 76.56 401 THR B O 1
ATOM 6387 N N . VAL B 1 381 ? 177.655 204.396 155.812 1.00 65.14 402 VAL B N 1
ATOM 6388 C CA . VAL B 1 381 ? 176.581 204.007 156.716 1.00 65.14 402 VAL B CA 1
ATOM 6389 C C . VAL B 1 381 ? 176.881 204.432 158.150 1.00 65.14 402 VAL B C 1
ATOM 6390 O O . VAL B 1 381 ? 176.018 204.979 158.838 1.00 65.14 402 VAL B O 1
ATOM 6394 N N . ILE B 1 382 ? 178.103 204.188 158.616 1.00 55.81 403 ILE B N 1
ATOM 6395 C CA . ILE B 1 382 ? 178.526 204.548 159.964 1.00 55.81 403 ILE B CA 1
ATOM 6396 C C . ILE B 1 382 ? 179.247 205.887 159.895 1.00 55.81 403 ILE B C 1
ATOM 6397 O O . ILE B 1 382 ? 180.158 206.069 159.079 1.00 55.81 403 ILE B O 1
ATOM 6402 N N . THR B 1 383 ? 178.843 206.821 160.750 1.00 52.14 404 THR B N 1
ATOM 6403 C CA . THR B 1 383 ? 179.262 208.211 160.650 1.00 52.14 404 THR B CA 1
ATOM 6404 C C . THR B 1 383 ? 180.423 208.506 161.593 1.00 52.14 404 THR B C 1
ATOM 6405 O O . THR B 1 383 ? 180.341 208.236 162.799 1.00 52.14 404 THR B O 1
ATOM 6409 N N . MET B 1 384 ? 181.506 209.027 161.018 1.00 50.06 405 MET B N 1
ATOM 6410 C CA . MET B 1 384 ? 182.573 209.678 161.767 1.00 50.06 405 MET B CA 1
ATOM 6411 C C . MET B 1 384 ? 182.098 210.945 162.463 1.00 50.06 405 MET B C 1
ATOM 6412 O O . MET B 1 384 ? 181.438 211.791 161.853 1.00 50.06 405 MET B O 1
ATOM 6417 N N . ILE B 1 385 ? 182.457 211.083 163.738 1.00 52.66 406 ILE B N 1
ATOM 6418 C CA . ILE B 1 385 ? 182.371 212.350 164.454 1.00 52.66 406 ILE B CA 1
ATOM 6419 C C . ILE B 1 385 ? 183.691 212.549 165.193 1.00 52.66 406 ILE B C 1
ATOM 6420 O O . ILE B 1 385 ? 184.112 211.679 165.969 1.00 52.66 406 ILE B O 1
ATOM 6425 N N . ASP B 1 386 ? 184.347 213.680 164.940 1.00 64.24 407 ASP B N 1
ATOM 6426 C CA . ASP B 1 386 ? 185.595 214.037 165.603 1.00 64.24 407 ASP B CA 1
ATOM 6427 C C . ASP B 1 386 ? 185.516 215.505 166.008 1.00 64.24 407 ASP B C 1
ATOM 6428 O O . ASP B 1 386 ? 184.448 216.124 165.972 1.00 64.24 407 ASP B O 1
ATOM 6433 N N . ASN B 1 387 ? 186.659 216.069 166.399 1.00 67.85 408 ASN B N 1
ATOM 6434 C CA . ASN B 1 387 ? 186.722 217.482 166.751 1.00 67.85 408 ASN B CA 1
ATOM 6435 C C . ASN B 1 387 ? 186.759 218.412 165.542 1.00 67.85 408 ASN B C 1
ATOM 6436 O O . ASN B 1 387 ? 186.601 219.625 165.712 1.00 67.85 408 ASN B O 1
ATOM 6441 N N . SER B 1 388 ? 186.968 217.876 164.336 1.00 68.24 409 SER B N 1
ATOM 6442 C CA . SER B 1 388 ? 186.921 218.708 163.139 1.00 68.24 409 SER B CA 1
ATOM 6443 C C . SER B 1 388 ? 185.494 219.123 162.802 1.00 68.24 409 SER B C 1
ATOM 6444 O O . SER B 1 388 ? 185.281 220.197 162.230 1.00 68.24 409 SER B O 1
ATOM 6447 N N . LYS B 1 389 ? 184.509 218.292 163.147 1.00 70.46 410 LYS B N 1
ATOM 6448 C CA . LYS B 1 389 ? 183.114 218.649 162.908 1.00 70.46 410 LYS B CA 1
ATOM 6449 C C . LYS B 1 389 ? 182.622 219.649 163.948 1.00 70.46 410 LYS B C 1
ATOM 6450 O O . LYS B 1 389 ? 182.265 220.785 163.614 1.00 70.46 410 LYS B O 1
ATOM 6456 N N . CYS B 1 390 ? 182.617 219.243 165.224 1.00 80.97 411 CYS B N 1
ATOM 6457 C CA . CYS B 1 390 ? 182.149 220.065 166.332 1.00 80.97 411 CYS B CA 1
ATOM 6458 C C . CYS B 1 390 ? 182.681 219.487 167.632 1.00 80.97 411 CYS B C 1
ATOM 6459 O O . CYS B 1 390 ? 182.785 218.258 167.745 1.00 80.97 411 CYS B O 1
ATOM 6462 N N . PRO B 1 391 ? 183.045 220.325 168.619 1.00 67.92 412 PRO B N 1
ATOM 6463 C CA . PRO B 1 391 ? 183.595 219.800 169.879 1.00 67.92 412 PRO B CA 1
ATOM 6464 C C . PRO B 1 391 ? 182.586 219.052 170.739 1.00 67.92 412 PRO B C 1
ATOM 6465 O O . PRO B 1 391 ? 182.847 217.923 171.166 1.00 67.92 412 PRO B O 1
ATOM 6469 N N . VAL B 1 392 ? 181.434 219.663 171.000 1.00 67.61 413 VAL B N 1
ATOM 6470 C CA . VAL B 1 392 ? 180.427 219.097 171.891 1.00 67.61 413 VAL B CA 1
ATOM 6471 C C . VAL B 1 392 ? 179.300 218.535 171.038 1.00 67.61 413 VAL B C 1
ATOM 6472 O O . VAL B 1 392 ? 178.706 219.254 170.225 1.00 67.61 413 VAL B O 1
ATOM 6476 N N . VAL B 1 393 ? 179.003 217.250 171.222 1.00 59.58 414 VAL B N 1
ATOM 6477 C CA . VAL B 1 393 ? 178.139 216.493 170.322 1.00 59.58 414 VAL B CA 1
ATOM 6478 C C . VAL B 1 393 ? 176.931 215.988 171.103 1.00 59.58 414 VAL B C 1
ATOM 6479 O O . VAL B 1 393 ? 177.076 215.459 172.210 1.00 59.58 414 VAL B O 1
ATOM 6483 N N . GLU B 1 394 ? 175.741 216.172 170.533 1.00 72.56 415 GLU B N 1
ATOM 6484 C CA . GLU B 1 394 ? 174.511 215.572 171.040 1.00 72.56 415 GLU B CA 1
ATOM 6485 C C . GLU B 1 394 ? 174.303 214.240 170.329 1.00 72.56 415 GLU B C 1
ATOM 6486 O O . GLU B 1 394 ? 174.058 214.205 169.117 1.00 72.56 415 GLU B O 1
ATOM 6492 N N . VAL B 1 395 ? 174.441 213.144 171.075 1.00 63.79 416 VAL B N 1
ATOM 6493 C CA . VAL B 1 395 ? 174.186 211.797 170.574 1.00 63.79 416 VAL B CA 1
ATOM 6494 C C . VAL B 1 395 ? 173.250 211.105 171.553 1.00 63.79 416 VAL B C 1
ATOM 6495 O O . VAL B 1 395 ? 173.541 211.038 172.753 1.00 63.79 416 VAL B O 1
ATOM 6499 N N . GLY B 1 396 ? 172.131 210.589 171.044 1.00 68.00 417 GLY B N 1
ATOM 6500 C CA . GLY B 1 396 ? 171.109 210.022 171.900 1.00 68.00 417 GLY B CA 1
ATOM 6501 C C . GLY B 1 396 ? 170.406 211.114 172.673 1.00 68.00 417 GLY B C 1
ATOM 6502 O O . GLY B 1 396 ? 169.700 211.935 172.086 1.00 68.00 417 GLY B O 1
ATOM 6503 N N . LYS B 1 397 ? 170.597 211.126 173.993 1.00 73.34 418 LYS B N 1
ATOM 6504 C CA . LYS B 1 397 ? 170.205 212.234 174.856 1.00 73.34 418 LYS B CA 1
ATOM 6505 C C . LYS B 1 397 ? 171.418 212.889 175.508 1.00 73.34 418 LYS B C 1
ATOM 6506 O O . LYS B 1 397 ? 171.263 213.688 176.437 1.00 73.34 418 LYS B O 1
ATOM 6512 N N . GLN B 1 398 ? 172.622 212.573 175.037 1.00 67.90 419 GLN B N 1
ATOM 6513 C CA . GLN B 1 398 ? 173.850 212.838 175.776 1.00 67.90 419 GLN B CA 1
ATOM 6514 C C . GLN B 1 398 ? 174.704 213.900 175.097 1.00 67.90 419 GLN B C 1
ATOM 6515 O O . GLN B 1 398 ? 174.973 213.816 173.892 1.00 67.90 419 GLN B O 1
ATOM 6521 N N . MET B 1 399 ? 175.110 214.901 175.879 1.00 73.58 420 MET B N 1
ATOM 6522 C CA . MET B 1 399 ? 176.310 215.672 175.582 1.00 73.58 420 MET B CA 1
ATOM 6523 C C . MET B 1 399 ? 177.544 214.792 175.729 1.00 73.58 420 MET B C 1
ATOM 6524 O O . MET B 1 399 ? 177.726 214.130 176.755 1.00 73.58 420 MET B O 1
ATOM 6529 N N . ILE B 1 400 ? 178.400 214.794 174.711 1.00 64.01 421 ILE B N 1
ATOM 6530 C CA . ILE B 1 400 ? 179.698 214.135 174.773 1.00 64.01 421 ILE B CA 1
ATOM 6531 C C . ILE B 1 400 ? 180.744 215.071 174.187 1.00 64.01 421 ILE B C 1
ATOM 6532 O O . ILE B 1 400 ? 180.432 215.966 173.395 1.00 64.01 421 ILE B O 1
ATOM 6537 N N . SER B 1 401 ? 181.993 214.867 174.590 1.00 56.24 422 SER B N 1
ATOM 6538 C CA . SER B 1 401 ? 183.119 215.612 174.049 1.00 56.24 422 SER B CA 1
ATOM 6539 C C . SER B 1 401 ? 184.066 214.662 173.330 1.00 56.24 422 SER B C 1
ATOM 6540 O O . SER B 1 401 ? 184.203 213.490 173.692 1.00 56.24 422 SER B O 1
ATOM 6543 N N . VAL B 1 402 ? 184.724 215.186 172.300 1.00 50.73 423 VAL B N 1
ATOM 6544 C CA . VAL B 1 402 ? 185.574 214.374 171.438 1.00 50.73 423 VAL B CA 1
ATOM 6545 C C . VAL B 1 402 ? 186.995 214.918 171.454 1.00 50.73 423 VAL B C 1
ATOM 6546 O O . VAL B 1 402 ? 187.290 215.903 172.140 1.00 50.73 423 VAL B O 1
ATOM 6550 N N . GLY B 1 403 ? 187.879 214.274 170.705 1.00 63.26 424 GLY B N 1
ATOM 6551 C CA . GLY B 1 403 ? 189.258 214.709 170.646 1.00 63.26 424 GLY B CA 1
ATOM 6552 C C . GLY B 1 403 ? 190.029 213.918 169.616 1.00 63.26 424 GLY B C 1
ATOM 6553 O O . GLY B 1 403 ? 189.451 213.172 168.821 1.00 63.26 424 GLY B O 1
ATOM 6554 N N . SER B 1 404 ? 191.347 214.099 169.655 1.00 79.49 425 SER B N 1
ATOM 6555 C CA . SER B 1 404 ? 192.360 213.458 168.786 1.00 79.49 425 SER B CA 1
ATOM 6556 C C . SER B 1 404 ? 192.034 213.812 167.331 1.00 79.49 425 SER B C 1
ATOM 6557 O O . SER B 1 404 ? 191.619 214.947 167.049 1.00 79.49 425 SER B O 1
ATOM 6560 N N . TYR B 1 405 ? 192.201 212.883 166.399 1.00 98.54 426 TYR B N 1
ATOM 6561 C CA . TYR B 1 405 ? 191.956 213.146 164.987 1.00 98.54 426 TYR B CA 1
ATOM 6562 C C . TYR B 1 405 ? 191.491 211.846 164.336 1.00 98.54 426 TYR B C 1
ATOM 6563 O O . TYR B 1 405 ? 191.107 210.897 165.027 1.00 98.54 426 TYR B O 1
ATOM 6572 N N . LEU B 1 406 ? 191.511 211.810 163.002 1.00 95.14 427 LEU B N 1
ATOM 6573 C CA . LEU B 1 406 ? 190.960 210.677 162.262 1.00 95.14 427 LEU B CA 1
ATOM 6574 C C . LEU B 1 406 ? 191.842 209.440 162.391 1.00 95.14 427 LEU B C 1
ATOM 6575 O O . LEU B 1 406 ? 191.389 208.383 162.845 1.00 95.14 427 LEU B O 1
ATOM 6580 N N . GLY B 1 407 ? 193.105 209.554 161.993 1.00 99.80 428 GLY B N 1
ATOM 6581 C CA . GLY B 1 407 ? 194.003 208.417 161.983 1.00 99.80 428 GLY B CA 1
ATOM 6582 C C . GLY B 1 407 ? 194.134 207.816 160.600 1.00 99.80 428 GLY B C 1
ATOM 6583 O O . GLY B 1 407 ? 193.194 207.175 160.115 1.00 99.80 428 GLY B O 1
ATOM 6584 N N . GLN B 1 408 ? 195.301 208.028 159.973 1.00 104.19 429 GLN B N 1
ATOM 6585 C CA . GLN B 1 408 ? 195.628 207.633 158.601 1.00 104.19 429 GLN B CA 1
ATOM 6586 C C . GLN B 1 408 ? 194.617 208.198 157.609 1.00 104.19 429 GLN B C 1
ATOM 6587 O O . GLN B 1 408 ? 194.742 209.348 157.176 1.00 104.19 429 GLN B O 1
ATOM 6593 N N . VAL B 1 409 ? 193.614 207.402 157.245 1.00 100.62 430 VAL B N 1
ATOM 6594 C CA . VAL B 1 409 ? 192.562 207.836 156.338 1.00 100.62 430 VAL B CA 1
ATOM 6595 C C . VAL B 1 409 ? 191.226 207.735 157.058 1.00 100.62 430 VAL B C 1
ATOM 6596 O O . VAL B 1 409 ? 191.052 206.940 157.987 1.00 100.62 430 VAL B O 1
ATOM 6600 N N . SER B 1 410 ? 190.289 208.566 156.637 1.00 103.27 431 SER B N 1
ATOM 6601 C CA . SER B 1 410 ? 188.970 208.562 157.250 1.00 103.27 431 SER B CA 1
ATOM 6602 C C . SER B 1 410 ? 188.146 207.403 156.700 1.00 103.27 431 SER B C 1
ATOM 6603 O O . SER B 1 410 ? 188.137 207.179 155.486 1.00 103.27 431 SER B O 1
ATOM 6606 N N . PRO B 1 411 ? 187.457 206.642 157.554 1.00 92.09 432 PRO B N 1
ATOM 6607 C CA . PRO B 1 411 ? 186.561 205.591 157.053 1.00 92.09 432 PRO B CA 1
ATOM 6608 C C . PRO B 1 411 ? 185.183 206.085 156.627 1.00 92.09 432 PRO B C 1
ATOM 6609 O O . PRO B 1 411 ? 184.269 205.274 156.451 1.00 92.09 432 PRO B O 1
ATOM 6613 N N . ASN B 1 412 ? 185.011 207.396 156.457 1.00 96.12 433 ASN B N 1
ATOM 6614 C CA . ASN B 1 412 ? 183.738 207.954 156.020 1.00 96.12 433 ASN B CA 1
ATOM 6615 C C . ASN B 1 412 ? 183.646 208.166 154.515 1.00 96.12 433 ASN B C 1
ATOM 6616 O O . ASN B 1 412 ? 182.538 208.161 153.969 1.00 96.12 433 ASN B O 1
ATOM 6621 N N . ASN B 1 413 ? 184.776 208.353 153.830 1.00 104.97 434 ASN B N 1
ATOM 6622 C CA . ASN B 1 413 ? 184.757 208.815 152.449 1.00 104.97 434 ASN B CA 1
ATOM 6623 C C . ASN B 1 413 ? 184.950 207.713 151.411 1.00 104.97 434 ASN B C 1
ATOM 6624 O O . ASN B 1 413 ? 184.640 207.936 150.236 1.00 104.97 434 ASN B O 1
ATOM 6629 N N . LEU B 1 414 ? 185.446 206.543 151.806 1.00 96.32 435 LEU B N 1
ATOM 6630 C CA . LEU B 1 414 ? 185.753 205.503 150.837 1.00 96.32 435 LEU B CA 1
ATOM 6631 C C . LEU B 1 414 ? 184.489 204.729 150.468 1.00 96.32 435 LEU B C 1
ATOM 6632 O O . LEU B 1 414 ? 183.415 204.919 151.044 1.00 96.32 435 LEU B O 1
ATOM 6637 N N . THR B 1 415 ? 184.632 203.839 149.489 1.00 92.10 436 THR B N 1
ATOM 6638 C CA . THR B 1 415 ? 183.526 203.001 149.060 1.00 92.10 436 THR B CA 1
ATOM 6639 C C . THR B 1 415 ? 183.273 201.882 150.069 1.00 92.10 436 THR B C 1
ATOM 6640 O O . THR B 1 415 ? 184.105 201.577 150.927 1.00 92.10 436 THR B O 1
ATOM 6644 N N . ILE B 1 416 ? 182.092 201.277 149.964 1.00 90.24 437 ILE B N 1
ATOM 6645 C CA . ILE B 1 416 ? 181.682 200.201 150.856 1.00 90.24 437 ILE B CA 1
ATOM 6646 C C . ILE B 1 416 ? 181.245 199.006 150.023 1.00 90.24 437 ILE B C 1
ATOM 6647 O O . ILE B 1 416 ? 180.769 199.149 148.892 1.00 90.24 437 ILE B O 1
ATOM 6652 N N . GLU B 1 417 ? 181.420 197.814 150.592 1.00 88.87 438 GLU B N 1
ATOM 6653 C CA . GLU B 1 417 ? 181.046 196.557 149.945 1.00 88.87 438 GLU B CA 1
ATOM 6654 C C . GLU B 1 417 ? 180.288 195.715 150.966 1.00 88.87 438 GLU B C 1
ATOM 6655 O O . GLU B 1 417 ? 180.894 195.116 151.859 1.00 88.87 438 GLU B O 1
ATOM 6661 N N . ILE B 1 418 ? 178.966 195.673 150.832 1.00 71.57 439 ILE B N 1
ATOM 6662 C CA . ILE B 1 418 ? 178.118 194.947 151.772 1.00 71.57 439 ILE B CA 1
ATOM 6663 C C . ILE B 1 418 ? 178.100 193.473 151.388 1.00 71.57 439 ILE B C 1
ATOM 6664 O O . ILE B 1 418 ? 177.812 193.121 150.238 1.00 71.57 439 ILE B O 1
ATOM 6669 N N . GLY B 1 419 ? 178.410 192.604 152.353 1.00 71.82 440 GLY B N 1
ATOM 6670 C CA . GLY B 1 419 ? 178.443 191.183 152.107 1.00 71.82 440 GLY B CA 1
ATOM 6671 C C . GLY B 1 419 ? 177.060 190.564 152.084 1.00 71.82 440 GLY B C 1
ATOM 6672 O O . GLY B 1 419 ? 176.034 191.228 152.289 1.00 71.82 440 GLY B O 1
ATOM 6673 N N . PRO B 1 420 ? 177.019 189.259 151.824 1.00 80.94 441 PRO B N 1
ATOM 6674 C CA . PRO B 1 420 ? 175.735 188.556 151.729 1.00 80.94 441 PRO B CA 1
ATOM 6675 C C . PRO B 1 420 ? 175.145 188.295 153.103 1.00 80.94 441 PRO B C 1
ATOM 6676 O O . PRO B 1 420 ? 175.879 188.229 154.101 1.00 80.94 441 PRO B O 1
ATOM 6680 N N . PRO B 1 421 ? 173.822 188.155 153.203 1.00 89.38 442 PRO B N 1
ATOM 6681 C CA . PRO B 1 421 ? 173.220 187.775 154.485 1.00 89.38 442 PRO B CA 1
ATOM 6682 C C . PRO B 1 421 ? 173.476 186.313 154.818 1.00 89.38 442 PRO B C 1
ATOM 6683 O O . PRO B 1 421 ? 173.577 185.455 153.937 1.00 89.38 442 PRO B O 1
ATOM 6687 N N . VAL B 1 422 ? 173.588 186.037 156.117 1.00 90.98 443 VAL B N 1
ATOM 6688 C CA . VAL B 1 422 ? 173.901 184.708 156.631 1.00 90.98 443 VAL B CA 1
ATOM 6689 C C . VAL B 1 422 ? 172.805 184.299 157.607 1.00 90.98 443 VAL B C 1
ATOM 6690 O O . VAL B 1 422 ? 172.472 185.059 158.523 1.00 90.98 443 VAL B O 1
ATOM 6694 N N . TYR B 1 423 ? 172.246 183.107 157.412 1.00 98.12 444 TYR B N 1
ATOM 6695 C CA . TYR B 1 423 ? 171.248 182.541 158.308 1.00 98.12 444 TYR B CA 1
ATOM 6696 C C . TYR B 1 423 ? 171.810 181.304 159.002 1.00 98.12 444 TYR B C 1
ATOM 6697 O O . TYR B 1 423 ? 172.893 180.814 158.674 1.00 98.12 444 TYR B O 1
ATOM 6706 N N . THR B 1 424 ? 171.053 180.796 159.974 1.00 108.07 445 THR B N 1
ATOM 6707 C CA . THR B 1 424 ? 171.562 179.803 160.916 1.00 108.07 445 THR B CA 1
ATOM 6708 C C . THR B 1 424 ? 170.814 178.477 160.910 1.00 108.07 445 THR B C 1
ATOM 6709 O O . THR B 1 424 ? 171.445 177.423 160.785 1.00 108.07 445 THR B O 1
ATOM 6713 N N . GLU B 1 425 ? 169.477 178.501 161.017 1.00 106.91 446 GLU B N 1
ATOM 6714 C CA . GLU B 1 425 ? 168.665 177.357 161.415 1.00 106.91 446 GLU B CA 1
ATOM 6715 C C . GLU B 1 425 ? 168.610 176.286 160.314 1.00 106.91 446 GLU B C 1
ATOM 6716 O O . GLU B 1 425 ? 168.703 176.610 159.127 1.00 106.91 446 GLU B O 1
ATOM 6722 N N . PRO B 1 426 ? 168.503 174.998 160.693 1.00 100.77 447 PRO B N 1
ATOM 6723 C CA . PRO B 1 426 ? 168.712 173.916 159.705 1.00 100.77 447 PRO B CA 1
ATOM 6724 C C . PRO B 1 426 ? 167.642 173.791 158.627 1.00 100.77 447 PRO B C 1
ATOM 6725 O O . PRO B 1 426 ? 167.935 173.246 157.554 1.00 100.77 447 PRO B O 1
ATOM 6729 N N . VAL B 1 427 ? 166.412 174.249 158.873 1.00 96.05 448 VAL B N 1
ATOM 6730 C CA . VAL B 1 427 ? 165.410 174.255 157.809 1.00 96.05 448 VAL B CA 1
ATOM 6731 C C . VAL B 1 427 ? 165.796 175.266 156.734 1.00 96.05 448 VAL B C 1
ATOM 6732 O O . VAL B 1 427 ? 165.601 175.027 155.533 1.00 96.05 448 VAL B O 1
ATOM 6736 N N . ASP B 1 428 ? 166.398 176.387 157.148 1.00 102.06 449 ASP B N 1
ATOM 6737 C CA . ASP B 1 428 ? 166.884 177.374 156.189 1.00 102.06 449 ASP B CA 1
ATOM 6738 C C . ASP B 1 428 ? 168.040 176.830 155.360 1.00 102.06 449 ASP B C 1
ATOM 6739 O O . ASP B 1 428 ? 168.136 177.128 154.168 1.00 102.06 449 ASP B O 1
ATOM 6744 N N . ILE B 1 429 ? 168.926 176.027 155.954 1.00 95.95 450 ILE B N 1
ATOM 6745 C CA . ILE B 1 429 ? 170.005 175.488 155.132 1.00 95.95 450 ILE B CA 1
ATOM 6746 C C . ILE B 1 429 ? 169.529 174.306 154.291 1.00 95.95 450 ILE B C 1
ATOM 6747 O O . ILE B 1 429 ? 170.127 174.029 153.247 1.00 95.95 450 ILE B O 1
ATOM 6752 N N . THR B 1 430 ? 168.440 173.630 154.678 1.00 99.07 451 THR B N 1
ATOM 6753 C CA . THR B 1 430 ? 167.814 172.669 153.768 1.00 99.07 451 THR B CA 1
ATOM 6754 C C . THR B 1 430 ? 167.195 173.379 152.561 1.00 99.07 451 THR B C 1
ATOM 6755 O O . THR B 1 430 ? 167.334 172.926 151.416 1.00 99.07 451 THR B O 1
ATOM 6759 N N . ASN B 1 431 ? 166.553 174.527 152.792 1.00 99.75 452 ASN B N 1
ATOM 6760 C CA . ASN B 1 431 ? 166.103 175.370 151.685 1.00 99.75 452 ASN B CA 1
ATOM 6761 C C . ASN B 1 431 ? 167.269 175.961 150.898 1.00 99.75 452 ASN B C 1
ATOM 6762 O O . ASN B 1 431 ? 167.118 176.266 149.708 1.00 99.75 452 ASN B O 1
ATOM 6767 N N . GLN B 1 432 ? 168.419 176.144 151.549 1.00 102.48 453 GLN B N 1
ATOM 6768 C CA . GLN B 1 432 ? 169.621 176.562 150.840 1.00 102.48 453 GLN B CA 1
ATOM 6769 C C . GLN B 1 432 ? 170.124 175.457 149.923 1.00 102.48 453 GLN B C 1
ATOM 6770 O O . GLN B 1 432 ? 170.580 175.743 148.817 1.00 102.48 453 GLN B O 1
ATOM 6776 N N . LEU B 1 433 ? 170.053 174.195 150.367 1.00 101.47 454 LEU B N 1
ATOM 6777 C CA . LEU B 1 433 ? 170.252 173.060 149.463 1.00 101.47 454 LEU B CA 1
ATOM 6778 C C . LEU B 1 433 ? 169.259 173.074 148.310 1.00 101.47 454 LEU B C 1
ATOM 6779 O O . LEU B 1 433 ? 169.626 172.759 147.171 1.00 101.47 454 LEU B O 1
ATOM 6784 N N . GLY B 1 434 ? 168.013 173.455 148.588 1.00 101.33 455 GLY B N 1
ATOM 6785 C CA . GLY B 1 434 ? 167.012 173.633 147.552 1.00 101.33 455 GLY B CA 1
ATOM 6786 C C . GLY B 1 434 ? 167.398 174.634 146.472 1.00 101.33 455 GLY B C 1
ATOM 6787 O O . GLY B 1 434 ? 167.529 174.246 145.312 1.00 101.33 455 GLY B O 1
ATOM 6788 N N . ASN B 1 435 ? 167.696 175.884 146.878 1.00 99.98 456 ASN B N 1
ATOM 6789 C CA . ASN B 1 435 ? 168.022 176.894 145.875 1.00 99.98 456 ASN B CA 1
ATOM 6790 C C . ASN B 1 435 ? 169.464 176.807 145.379 1.00 99.98 456 ASN B C 1
ATOM 6791 O O . ASN B 1 435 ? 169.808 177.489 144.402 1.00 99.98 456 ASN B O 1
ATOM 6796 N N . ILE B 1 436 ? 170.305 175.972 146.000 1.00 104.46 457 ILE B N 1
ATOM 6797 C CA . ILE B 1 436 ? 171.416 175.373 145.259 1.00 104.46 457 ILE B CA 1
ATOM 6798 C C . ILE B 1 436 ? 170.865 174.565 144.099 1.00 104.46 457 ILE B C 1
ATOM 6799 O O . ILE B 1 436 ? 171.291 174.731 142.957 1.00 104.46 457 ILE B O 1
ATOM 6804 N N . ASN B 1 437 ? 169.870 173.710 144.371 1.00 113.05 458 ASN B N 1
ATOM 6805 C CA . ASN B 1 437 ? 169.639 172.572 143.491 1.00 113.05 458 ASN B CA 1
ATOM 6806 C C . ASN B 1 437 ? 168.798 172.941 142.262 1.00 113.05 458 ASN B C 1
ATOM 6807 O O . ASN B 1 437 ? 169.061 172.410 141.170 1.00 113.05 458 ASN B O 1
ATOM 6812 N N . GLU B 1 438 ? 167.817 173.862 142.387 1.00 106.04 459 GLU B N 1
ATOM 6813 C CA . GLU B 1 438 ? 167.134 174.307 141.158 1.00 106.04 459 GLU B CA 1
ATOM 6814 C C . GLU B 1 438 ? 168.088 175.086 140.255 1.00 106.04 459 GLU B C 1
ATOM 6815 O O . GLU B 1 438 ? 168.039 174.945 139.027 1.00 106.04 459 GLU B O 1
ATOM 6821 N N . THR B 1 439 ? 168.941 175.926 140.849 1.00 102.33 460 THR B N 1
ATOM 6822 C CA . THR B 1 439 ? 169.954 176.654 140.088 1.00 102.33 460 THR B CA 1
ATOM 6823 C C . THR B 1 439 ? 170.948 175.687 139.449 1.00 102.33 460 THR B C 1
ATOM 6824 O O . THR B 1 439 ? 171.394 175.895 138.314 1.00 102.33 460 THR B O 1
ATOM 6828 N N . LEU B 1 440 ? 171.245 174.588 140.148 1.00 101.13 461 LEU B N 1
ATOM 6829 C CA . LEU B 1 440 ? 172.130 173.546 139.641 1.00 101.13 461 LEU B CA 1
ATOM 6830 C C . LEU B 1 440 ? 171.545 172.864 138.409 1.00 101.13 461 LEU B C 1
ATOM 6831 O O . LEU B 1 440 ? 172.253 172.626 137.423 1.00 101.13 461 LEU B O 1
ATOM 6836 N N . SER B 1 441 ? 170.249 172.560 138.439 1.00 103.98 462 SER B N 1
ATOM 6837 C CA . SER B 1 441 ? 169.614 171.906 137.300 1.00 103.98 462 SER B CA 1
ATOM 6838 C C . SER B 1 441 ? 169.245 172.858 136.169 1.00 103.98 462 SER B C 1
ATOM 6839 O O . SER B 1 441 ? 169.407 172.497 135.003 1.00 103.98 462 SER B O 1
ATOM 6842 N N . LYS B 1 442 ? 169.159 174.188 136.441 1.00 100.34 463 LYS B N 1
ATOM 6843 C CA . LYS B 1 442 ? 169.301 175.227 135.379 1.00 100.34 463 LYS B CA 1
ATOM 6844 C C . LYS B 1 442 ? 170.690 175.252 134.752 1.00 100.34 463 LYS B C 1
ATOM 6845 O O . LYS B 1 442 ? 170.807 175.392 133.530 1.00 100.34 463 LYS B O 1
ATOM 6851 N N . THR B 1 443 ? 171.754 175.142 135.560 1.00 103.22 464 THR B N 1
ATOM 6852 C CA . THR B 1 443 ? 173.103 175.163 134.990 1.00 103.22 464 THR B CA 1
ATOM 6853 C C . THR B 1 443 ? 173.367 173.925 134.144 1.00 103.22 464 THR B C 1
ATOM 6854 O O . THR B 1 443 ? 174.000 174.018 133.091 1.00 103.22 464 THR B O 1
ATOM 6858 N N . LEU B 1 444 ? 172.870 172.763 134.574 1.00 103.73 465 LEU B N 1
ATOM 6859 C CA . LEU B 1 444 ? 173.012 171.551 133.769 1.00 103.73 465 LEU B CA 1
ATOM 6860 C C . LEU B 1 444 ? 172.187 171.607 132.483 1.00 103.73 465 LEU B C 1
ATOM 6861 O O . LEU B 1 444 ? 172.653 171.137 131.431 1.00 103.73 465 LEU B O 1
ATOM 6866 N N . ASP B 1 445 ? 170.984 172.195 132.540 1.00 110.75 466 ASP B N 1
ATOM 6867 C CA . ASP B 1 445 ? 170.191 172.381 131.328 1.00 110.75 466 ASP B CA 1
ATOM 6868 C C . ASP B 1 445 ? 170.864 173.353 130.365 1.00 110.75 466 ASP B C 1
ATOM 6869 O O . ASP B 1 445 ? 170.860 173.128 129.149 1.00 110.75 466 ASP B O 1
ATOM 6874 N N . LEU B 1 446 ? 171.463 174.426 130.889 1.00 103.49 467 LEU B N 1
ATOM 6875 C CA . LEU B 1 446 ? 172.239 175.331 130.050 1.00 103.49 467 LEU B CA 1
ATOM 6876 C C . LEU B 1 446 ? 173.514 174.695 129.516 1.00 103.49 467 LEU B C 1
ATOM 6877 O O . LEU B 1 446 ? 173.930 175.052 128.414 1.00 103.49 467 LEU B O 1
ATOM 6882 N N . ILE B 1 447 ? 174.121 173.759 130.257 1.00 104.12 468 ILE B N 1
ATOM 6883 C CA . ILE B 1 447 ? 175.249 172.984 129.737 1.00 104.12 468 ILE B CA 1
ATOM 6884 C C . ILE B 1 447 ? 174.823 172.169 128.522 1.00 104.12 468 ILE B C 1
ATOM 6885 O O . ILE B 1 447 ? 175.488 172.193 127.478 1.00 104.12 468 ILE B O 1
ATOM 6890 N N . LYS B 1 448 ? 173.685 171.470 128.631 1.00 107.75 469 LYS B N 1
ATOM 6891 C CA . LYS B 1 448 ? 173.207 170.644 127.520 1.00 107.75 469 LYS B CA 1
ATOM 6892 C C . LYS B 1 448 ? 172.813 171.490 126.309 1.00 107.75 469 LYS B C 1
ATOM 6893 O O . LYS B 1 448 ? 173.212 171.184 125.172 1.00 107.75 469 LYS B O 1
ATOM 6899 N N . GLN B 1 449 ? 172.069 172.580 126.546 1.00 110.12 470 GLN B N 1
ATOM 6900 C CA . GLN B 1 449 ? 171.652 173.472 125.465 1.00 110.12 470 GLN B CA 1
ATOM 6901 C C . GLN B 1 449 ? 172.847 174.144 124.802 1.00 110.12 470 GLN B C 1
ATOM 6902 O O . GLN B 1 449 ? 172.947 174.169 123.570 1.00 110.12 470 GLN B O 1
ATOM 6908 N N . SER B 1 450 ? 173.782 174.664 125.608 1.00 107.29 471 SER B N 1
ATOM 6909 C CA . SER B 1 450 ? 174.960 175.336 125.081 1.00 107.29 471 SER B CA 1
ATOM 6910 C C . SER B 1 450 ? 175.859 174.384 124.310 1.00 107.29 471 SER B C 1
ATOM 6911 O O . SER B 1 450 ? 176.354 174.757 123.248 1.00 107.29 471 SER B O 1
ATOM 6914 N N . ASN B 1 451 ? 176.039 173.149 124.793 1.00 110.64 472 ASN B N 1
ATOM 6915 C CA . ASN B 1 451 ? 176.895 172.197 124.091 1.00 110.64 472 ASN B CA 1
ATOM 6916 C C . ASN B 1 451 ? 176.264 171.702 122.794 1.00 110.64 472 ASN B C 1
ATOM 6917 O O . ASN B 1 451 ? 176.992 171.362 121.853 1.00 110.64 472 ASN B O 1
ATOM 6922 N N . SER B 1 452 ? 174.929 171.635 122.719 1.00 113.04 473 SER B N 1
ATOM 6923 C CA . SER B 1 452 ? 174.302 171.361 121.425 1.00 113.04 473 SER B CA 1
ATOM 6924 C C . SER B 1 452 ? 174.460 172.543 120.469 1.00 113.04 473 SER B C 1
ATOM 6925 O O . SER B 1 452 ? 174.710 172.363 119.262 1.00 113.04 473 SER B O 1
ATOM 6928 N N . ILE B 1 453 ? 174.331 173.767 120.993 1.00 114.69 474 ILE B N 1
ATOM 6929 C CA . ILE B 1 453 ? 174.434 174.940 120.131 1.00 114.69 474 ILE B CA 1
ATOM 6930 C C . ILE B 1 453 ? 175.871 175.205 119.691 1.00 114.69 474 ILE B C 1
ATOM 6931 O O . ILE B 1 453 ? 176.077 175.803 118.623 1.00 114.69 474 ILE B O 1
ATOM 6936 N N . LEU B 1 454 ? 176.868 174.694 120.429 1.00 114.59 475 LEU B N 1
ATOM 6937 C CA . LEU B 1 454 ? 178.250 174.736 119.944 1.00 114.59 475 LEU B CA 1
ATOM 6938 C C . LEU B 1 454 ? 178.389 173.965 118.637 1.00 114.59 475 LEU B C 1
ATOM 6939 O O . LEU B 1 454 ? 178.879 174.500 117.639 1.00 114.59 475 LEU B O 1
ATOM 6944 N N . ASP B 1 455 ? 177.881 172.735 118.599 1.00 117.55 476 ASP B N 1
ATOM 6945 C CA . ASP B 1 455 ? 178.018 171.935 117.391 1.00 117.55 476 ASP B CA 1
ATOM 6946 C C . ASP B 1 455 ? 177.046 172.325 116.285 1.00 117.55 476 ASP B C 1
ATOM 6947 O O . ASP B 1 455 ? 177.256 171.907 115.141 1.00 117.55 476 ASP B O 1
ATOM 6952 N N . MET B 1 456 ? 175.993 173.104 116.564 1.00 118.79 477 MET B N 1
ATOM 6953 C CA . MET B 1 456 ? 175.293 173.669 115.406 1.00 118.79 477 MET B CA 1
ATOM 6954 C C . MET B 1 456 ? 175.919 174.995 114.971 1.00 118.79 477 MET B C 1
ATOM 6955 O O . MET B 1 456 ? 175.620 175.495 113.881 1.00 118.79 477 MET B O 1
ATOM 6960 N N . ILE B 1 457 ? 176.785 175.583 115.803 1.00 115.41 478 ILE B N 1
ATOM 6961 C CA . ILE B 1 457 ? 177.536 176.762 115.371 1.00 115.41 478 ILE B CA 1
ATOM 6962 C C . ILE B 1 457 ? 178.891 176.365 114.791 1.00 115.41 478 ILE B C 1
ATOM 6963 O O . ILE B 1 457 ? 179.238 176.758 113.670 1.00 115.41 478 ILE B O 1
ATOM 6968 N N . THR B 1 458 ? 179.676 175.577 115.531 1.00 111.50 479 THR B N 1
ATOM 6969 C CA . THR B 1 458 ? 181.008 175.192 115.070 1.00 111.50 479 THR B CA 1
ATOM 6970 C C . THR B 1 458 ? 180.950 174.150 113.959 1.00 111.50 479 THR B C 1
ATOM 6971 O O . THR B 1 458 ? 181.734 174.213 113.007 1.00 111.50 479 THR B O 1
ATOM 6975 N N . GLY B 1 459 ? 180.051 173.172 114.085 1.00 103.62 480 GLY B N 1
ATOM 6976 C CA . GLY B 1 459 ? 179.926 172.155 113.053 1.00 103.62 480 GLY B CA 1
ATOM 6977 C C . GLY B 1 459 ? 179.342 172.687 111.758 1.00 103.62 480 GLY B C 1
ATOM 6978 O O . GLY B 1 459 ? 179.794 172.323 110.669 1.00 103.62 480 GLY B O 1
ATOM 6979 N N . GLY B 1 460 ? 178.327 173.548 111.858 1.00 103.17 481 GLY B N 1
ATOM 6980 C CA . GLY B 1 460 ? 177.659 174.034 110.659 1.00 103.17 481 GLY B CA 1
ATOM 6981 C C . GLY B 1 460 ? 178.486 175.041 109.881 1.00 103.17 481 GLY B C 1
ATOM 6982 O O . GLY B 1 460 ? 178.557 174.975 108.649 1.00 103.17 481 GLY B O 1
ATOM 6983 N N . LEU B 1 461 ? 179.133 175.970 110.596 1.00 102.00 482 LEU B N 1
ATOM 6984 C CA . LEU B 1 461 ? 179.860 177.131 110.049 1.00 102.00 482 LEU B CA 1
ATOM 6985 C C . LEU B 1 461 ? 179.028 177.956 109.066 1.00 102.00 482 LEU B C 1
ATOM 6986 O O . LEU B 1 461 ? 177.851 178.223 109.307 1.00 102.00 482 LEU B O 1
ATOM 6991 N N . VAL C 1 1 ? 181.302 146.095 162.954 1.00 78.72 22 VAL C N 1
ATOM 6992 C CA . VAL C 1 1 ? 182.281 147.170 162.869 1.00 78.72 22 VAL C CA 1
A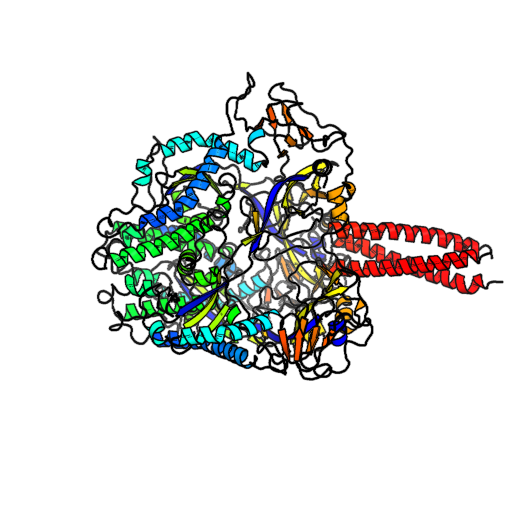TOM 6993 C C . VAL C 1 1 ? 183.694 146.588 162.705 1.00 78.72 22 VAL C C 1
ATOM 6994 O O . VAL C 1 1 ? 184.037 145.560 163.295 1.00 78.72 22 VAL C O 1
ATOM 6998 N N . ASP C 1 2 ? 184.490 147.214 161.839 1.00 82.82 23 ASP C N 1
ATOM 6999 C CA . ASP C 1 2 ? 185.875 146.821 161.608 1.00 82.82 23 ASP C CA 1
ATOM 7000 C C . ASP C 1 2 ? 186.778 147.837 162.297 1.00 82.82 23 ASP C C 1
ATOM 7001 O O . ASP C 1 2 ? 186.885 148.984 161.853 1.00 82.82 23 ASP C O 1
ATOM 7006 N N . PHE C 1 3 ? 187.430 147.415 163.381 1.00 73.45 24 PHE C N 1
ATOM 7007 C CA . PHE C 1 3 ? 188.287 148.321 164.134 1.00 73.45 24 PHE C CA 1
ATOM 7008 C C . PHE C 1 3 ? 189.618 148.590 163.446 1.00 73.45 24 PHE C C 1
ATOM 7009 O O . PHE C 1 3 ? 190.293 149.558 163.802 1.00 73.45 24 PHE C O 1
ATOM 7017 N N . GLU C 1 4 ? 190.009 147.762 162.477 1.00 79.90 25 GLU C N 1
ATOM 7018 C CA . GLU C 1 4 ? 191.337 147.881 161.882 1.00 79.90 25 GLU C CA 1
ATOM 7019 C C . GLU C 1 4 ? 191.427 149.059 160.917 1.00 79.90 25 GLU C C 1
ATOM 7020 O O . GLU C 1 4 ? 192.391 149.831 160.959 1.00 79.90 25 GLU C O 1
ATOM 7026 N N . ARG C 1 5 ? 190.425 149.221 160.049 1.00 77.64 26 ARG C N 1
ATOM 7027 C CA . ARG C 1 5 ? 190.407 150.368 159.143 1.00 77.64 26 ARG C CA 1
ATOM 7028 C C . ARG C 1 5 ? 190.175 151.668 159.905 1.00 77.64 26 ARG C C 1
ATOM 7029 O O . ARG C 1 5 ? 190.764 152.708 159.576 1.00 77.64 26 ARG C O 1
ATOM 7037 N N . LEU C 1 6 ? 189.336 151.620 160.941 1.00 63.80 27 LEU C N 1
ATOM 7038 C CA . LEU C 1 6 ? 189.083 152.796 161.760 1.00 63.80 27 LEU C CA 1
ATOM 7039 C C . LEU C 1 6 ? 190.275 153.130 162.651 1.00 63.80 27 LEU C C 1
ATOM 7040 O O . LEU C 1 6 ? 190.412 154.279 163.079 1.00 63.80 27 LEU C O 1
ATOM 7045 N N . ALA C 1 7 ? 191.142 152.153 162.933 1.00 62.41 28 ALA C N 1
ATOM 7046 C CA . ALA C 1 7 ? 192.425 152.440 163.562 1.00 62.41 28 ALA C CA 1
ATOM 7047 C C . ALA C 1 7 ? 193.434 152.974 162.558 1.00 62.41 28 ALA C C 1
ATOM 7048 O O . ALA C 1 7 ? 194.318 153.755 162.929 1.00 62.41 28 ALA C O 1
ATOM 7050 N N . SER C 1 8 ? 193.325 152.550 161.296 1.00 68.92 29 SER C N 1
ATOM 7051 C CA . SER C 1 8 ? 194.182 153.092 160.247 1.00 68.92 29 SER C CA 1
ATOM 7052 C C . SER C 1 8 ? 193.863 154.553 159.962 1.00 68.92 29 SER C C 1
ATOM 7053 O O . SER C 1 8 ? 194.761 155.321 159.597 1.00 68.92 29 SER C O 1
ATOM 7056 N N . ILE C 1 9 ? 192.601 154.957 160.117 1.00 66.14 30 ILE C N 1
ATOM 7057 C CA . ILE C 1 9 ? 192.252 156.359 159.910 1.00 66.14 30 ILE C CA 1
ATOM 7058 C C . ILE C 1 9 ? 192.502 157.203 161.162 1.00 66.14 30 ILE C C 1
ATOM 7059 O O . ILE C 1 9 ? 192.639 158.431 161.057 1.00 66.14 30 ILE C O 1
ATOM 7064 N N . GLY C 1 10 ? 192.625 156.583 162.336 1.00 50.74 31 GLY C N 1
ATOM 7065 C CA . GLY C 1 10 ? 192.952 157.341 163.530 1.00 50.74 31 GLY C CA 1
ATOM 7066 C C . GLY C 1 10 ? 191.942 157.289 164.659 1.00 50.74 31 GLY C C 1
ATOM 7067 O O . GLY C 1 10 ? 191.816 158.253 165.421 1.00 50.74 31 GLY C O 1
ATOM 7068 N N . GLY C 1 11 ? 191.214 156.183 164.781 1.00 43.53 32 GLY C N 1
ATOM 7069 C CA . GLY C 1 11 ? 190.313 155.995 165.903 1.00 43.53 32 GLY C CA 1
ATOM 7070 C C . GLY C 1 11 ? 190.538 154.663 166.590 1.00 43.53 32 GLY C C 1
ATOM 7071 O O . GLY C 1 11 ? 190.485 153.613 165.947 1.00 43.53 32 GLY C O 1
ATOM 7072 N N . ILE C 1 12 ? 190.784 154.683 167.893 1.00 32.59 33 ILE C N 1
ATOM 7073 C CA . ILE C 1 12 ? 191.214 153.501 168.630 1.00 32.59 33 ILE C CA 1
ATOM 7074 C C . ILE C 1 12 ? 190.066 153.005 169.495 1.00 32.59 33 ILE C C 1
ATOM 7075 O O . ILE C 1 12 ? 189.354 153.801 170.120 1.00 32.59 33 ILE C O 1
ATOM 7080 N N . LYS C 1 13 ? 189.871 151.687 169.512 1.00 34.64 34 LYS C N 1
ATOM 7081 C CA . LYS C 1 13 ? 188.779 151.087 170.266 1.00 34.64 34 LYS C CA 1
ATOM 7082 C C . LYS C 1 13 ? 189.029 151.197 171.765 1.00 34.64 34 LYS C C 1
ATOM 7083 O O . LYS C 1 13 ? 190.097 150.822 172.259 1.00 34.64 34 LYS C O 1
ATOM 7089 N N . GLY C 1 14 ? 188.041 151.708 172.484 1.00 30.90 35 GLY C N 1
ATOM 7090 C CA . GLY C 1 14 ? 188.099 151.875 173.918 1.00 30.90 35 GLY C CA 1
ATOM 7091 C C . GLY C 1 14 ? 187.457 150.724 174.661 1.00 30.90 35 GLY C C 1
ATOM 7092 O O . GLY C 1 14 ? 187.409 149.588 174.175 1.00 30.90 35 GLY C O 1
ATOM 7093 N N . HIS C 1 15 ? 186.957 151.020 175.856 1.00 29.20 36 HIS C N 1
ATOM 7094 C CA . HIS C 1 15 ? 186.338 150.009 176.697 1.00 29.20 36 HIS C CA 1
ATOM 7095 C C . HIS C 1 15 ? 184.935 149.674 176.202 1.00 29.20 36 HIS C C 1
ATOM 7096 O O . HIS C 1 15 ? 184.349 150.380 175.376 1.00 29.20 36 HIS C O 1
ATOM 7103 N N . SER C 1 16 ? 184.400 148.573 176.720 1.00 29.70 37 SER C N 1
ATOM 7104 C CA . SER C 1 16 ? 183.035 148.147 176.447 1.00 29.70 37 SER C CA 1
ATOM 7105 C C . SER C 1 16 ? 182.245 148.154 177.747 1.00 29.70 37 SER C C 1
ATOM 7106 O O . SER C 1 16 ? 182.655 147.527 178.729 1.00 29.70 37 SER C O 1
ATOM 7109 N N . LYS C 1 17 ? 181.117 148.858 177.750 1.00 28.95 38 LYS C N 1
ATOM 7110 C CA . LYS C 1 17 ? 180.295 149.007 178.941 1.00 28.95 38 LYS C CA 1
ATOM 7111 C C . LYS C 1 17 ? 178.865 148.588 178.634 1.00 28.95 38 LYS C C 1
ATOM 7112 O O . LYS C 1 17 ? 178.418 148.615 177.485 1.00 28.95 38 LYS C O 1
ATOM 7118 N N . LEU C 1 18 ? 178.152 148.190 179.684 1.00 28.41 39 LEU C N 1
ATOM 7119 C CA . LEU C 1 18 ? 176.776 147.739 179.553 1.00 28.41 39 LEU C CA 1
ATOM 7120 C C . LEU C 1 18 ? 175.828 148.937 179.555 1.00 28.41 39 LEU C C 1
ATOM 7121 O O . LEU C 1 18 ? 176.240 150.093 179.681 1.00 28.41 39 LEU C O 1
ATOM 7126 N N . TYR C 1 19 ? 174.533 148.657 179.423 1.00 30.46 40 TYR C N 1
ATOM 7127 C CA . TYR C 1 19 ? 173.512 149.698 179.369 1.00 30.46 40 TYR C CA 1
ATOM 7128 C C . TYR C 1 19 ? 172.369 149.301 180.290 1.00 30.46 40 TYR C C 1
ATOM 7129 O O . TYR C 1 19 ? 171.810 148.211 180.147 1.00 30.46 40 TYR C O 1
ATOM 7138 N N . LYS C 1 20 ? 172.025 150.176 181.235 1.00 29.34 41 LYS C N 1
ATOM 7139 C CA . LYS C 1 20 ? 170.977 149.893 182.205 1.00 29.34 41 LYS C CA 1
ATOM 7140 C C . LYS C 1 20 ? 170.082 151.111 182.384 1.00 29.34 41 LYS C C 1
ATOM 7141 O O . LYS C 1 20 ? 170.565 152.246 182.449 1.00 29.34 41 LYS C O 1
ATOM 7147 N N . ILE C 1 21 ? 168.775 150.864 182.465 1.00 33.11 42 ILE C N 1
ATOM 7148 C CA . ILE C 1 21 ? 167.756 151.907 182.495 1.00 33.11 42 ILE C CA 1
ATOM 7149 C C . ILE C 1 21 ? 166.950 151.761 183.781 1.00 33.11 42 ILE C C 1
ATOM 7150 O O . ILE C 1 21 ? 166.666 150.641 184.219 1.00 33.11 42 ILE C O 1
ATOM 7155 N N . LYS C 1 22 ? 166.612 152.891 184.403 1.00 45.69 43 LYS C N 1
ATOM 7156 C CA . LYS C 1 22 ? 165.641 152.889 185.490 1.00 45.69 43 LYS C CA 1
ATOM 7157 C C . LYS C 1 22 ? 164.262 152.518 184.957 1.00 45.69 43 LYS C C 1
ATOM 7158 O O . LYS C 1 22 ? 163.825 153.036 183.924 1.00 45.69 43 LYS C O 1
ATOM 7164 N N . GLY C 1 23 ? 163.574 151.626 185.660 1.00 60.10 44 GLY C N 1
ATOM 7165 C CA . GLY C 1 23 ? 162.247 151.217 185.233 1.00 60.10 44 GLY C CA 1
ATOM 7166 C C . GLY C 1 23 ? 161.598 150.324 186.264 1.00 60.10 44 GLY C C 1
ATOM 7167 O O . GLY C 1 23 ? 162.236 149.876 187.221 1.00 60.10 44 GLY C O 1
ATOM 7168 N N . HIS C 1 24 ? 160.306 150.052 186.026 1.00 84.36 45 HIS C N 1
ATOM 7169 C CA . HIS C 1 24 ? 159.384 149.290 186.871 1.00 84.36 45 HIS C CA 1
ATOM 7170 C C . HIS C 1 24 ? 159.394 149.755 188.327 1.00 84.36 45 HIS C C 1
ATOM 7171 O O . HIS C 1 24 ? 159.869 149.017 189.200 1.00 84.36 45 HIS C O 1
ATOM 7178 N N . PRO C 1 25 ? 158.890 150.947 188.641 1.00 53.70 46 PRO C N 1
ATOM 7179 C CA . PRO C 1 25 ? 158.999 151.444 190.013 1.00 53.70 46 PRO C CA 1
ATOM 7180 C C . PRO C 1 25 ? 157.801 151.109 190.888 1.00 53.70 46 PRO C C 1
ATOM 7181 O O . PRO C 1 25 ? 156.667 150.958 190.431 1.00 53.70 46 PRO C O 1
ATOM 7185 N N . THR C 1 26 ? 158.082 150.984 192.179 1.00 40.34 47 THR C N 1
ATOM 7186 C CA . THR C 1 26 ? 157.055 150.987 193.208 1.00 40.34 47 THR C CA 1
ATOM 7187 C C . THR C 1 26 ? 157.017 152.359 193.872 1.00 40.34 47 THR C C 1
ATOM 7188 O O . THR C 1 26 ? 157.948 153.157 193.749 1.00 40.34 47 THR C O 1
ATOM 7192 N N . THR C 1 27 ? 155.918 152.639 194.562 1.00 34.32 48 THR C N 1
ATOM 7193 C CA . THR C 1 27 ? 155.669 153.965 195.109 1.00 34.32 48 THR C CA 1
ATOM 7194 C C . THR C 1 27 ? 155.630 153.915 196.629 1.00 34.32 48 THR C C 1
ATOM 7195 O O . THR C 1 27 ? 155.165 152.933 197.216 1.00 34.32 48 THR C O 1
ATOM 7199 N N . LYS C 1 28 ? 156.124 154.977 197.264 1.00 20.55 49 LYS C N 1
ATOM 7200 C CA . LYS C 1 28 ? 156.095 155.087 198.714 1.00 20.55 49 LYS C CA 1
ATOM 7201 C C . LYS C 1 28 ? 155.786 156.526 199.111 1.00 20.55 49 LYS C C 1
ATOM 7202 O O . LYS C 1 28 ? 156.238 157.479 198.467 1.00 20.55 49 LYS C O 1
ATOM 7208 N N . ASP C 1 29 ? 155.009 156.670 200.184 1.00 23.80 50 ASP C N 1
ATOM 7209 C CA . ASP C 1 29 ? 154.475 157.951 200.625 1.00 23.80 50 ASP C CA 1
ATOM 7210 C C . ASP C 1 29 ? 155.268 158.474 201.814 1.00 23.80 50 ASP C C 1
ATOM 7211 O O . ASP C 1 29 ? 155.537 157.730 202.763 1.00 23.80 50 ASP C O 1
ATOM 7216 N N . ILE C 1 30 ? 155.640 159.753 201.756 1.00 14.63 51 ILE C N 1
ATOM 7217 C CA . ILE C 1 30 ? 156.224 160.468 202.881 1.00 14.63 51 ILE C CA 1
ATOM 7218 C C . ILE C 1 30 ? 155.389 161.719 203.109 1.00 14.63 51 ILE C C 1
ATOM 7219 O O . ILE C 1 30 ? 154.564 162.102 202.279 1.00 14.63 51 ILE C O 1
ATOM 7224 N N . VAL C 1 31 ? 155.585 162.343 204.266 1.00 19.90 52 VAL C N 1
ATOM 7225 C CA . VAL C 1 31 ? 154.931 163.606 204.586 1.00 19.90 52 VAL C CA 1
ATOM 7226 C C . VAL C 1 31 ? 155.980 164.597 205.065 1.00 19.90 52 VAL C C 1
ATOM 7227 O O . VAL C 1 31 ? 156.938 164.226 205.752 1.00 19.90 52 VAL C O 1
ATOM 7231 N N . ILE C 1 32 ? 155.822 165.855 204.662 1.00 22.13 53 ILE C N 1
ATOM 7232 C CA . ILE C 1 32 ? 156.716 166.934 205.057 1.00 22.13 53 ILE C CA 1
ATOM 7233 C C . ILE C 1 32 ? 155.860 168.024 205.681 1.00 22.13 53 ILE C C 1
ATOM 7234 O O . ILE C 1 32 ? 155.037 168.641 204.996 1.00 22.13 53 ILE C O 1
ATOM 7239 N N . LYS C 1 33 ? 156.045 168.260 206.973 1.00 49.69 54 LYS C N 1
ATOM 7240 C CA . LYS C 1 33 ? 155.423 169.415 207.590 1.00 49.69 54 LYS C CA 1
ATOM 7241 C C . LYS C 1 33 ? 156.294 170.643 207.353 1.00 49.69 54 LYS C C 1
ATOM 7242 O O . LYS C 1 33 ? 157.496 170.542 207.097 1.00 49.69 54 LYS C O 1
ATOM 7248 N N . LEU C 1 34 ? 155.671 171.815 207.409 1.00 25.30 55 LEU C N 1
ATOM 7249 C CA . LEU C 1 34 ? 156.371 173.058 207.111 1.00 25.30 55 LEU C CA 1
ATOM 7250 C C . LEU C 1 34 ? 156.520 173.975 208.313 1.00 25.30 55 LEU C C 1
ATOM 7251 O O . LEU C 1 34 ? 157.507 174.707 208.401 1.00 25.30 55 LEU C O 1
ATOM 7256 N N . VAL C 1 35 ? 155.572 173.956 209.243 1.00 28.96 56 VAL C N 1
ATOM 7257 C CA . VAL C 1 35 ? 155.665 174.765 210.454 1.00 28.96 56 VAL C CA 1
ATOM 7258 C C . VAL C 1 35 ? 156.457 173.988 211.499 1.00 28.96 56 VAL C C 1
ATOM 7259 O O . VAL C 1 35 ? 156.067 172.867 211.854 1.00 28.96 56 VAL C O 1
ATOM 7263 N N . PRO C 1 36 ? 157.568 174.525 212.006 1.00 30.70 57 PRO C N 1
ATOM 7264 C CA . PRO C 1 36 ? 158.329 173.808 213.039 1.00 30.70 57 PRO C CA 1
ATOM 7265 C C . PRO C 1 36 ? 157.596 173.825 214.374 1.00 30.70 57 PRO C C 1
ATOM 7266 O O . PRO C 1 36 ? 157.112 174.866 214.823 1.00 30.70 57 PRO C O 1
ATOM 7270 N N . ASN C 1 37 ? 157.512 172.656 215.003 1.00 46.03 58 ASN C N 1
ATOM 7271 C CA . ASN C 1 37 ? 156.783 172.515 216.256 1.00 46.03 58 ASN C CA 1
ATOM 7272 C C . ASN C 1 37 ? 157.670 172.944 217.416 1.00 46.03 58 ASN C C 1
ATOM 7273 O O . ASN C 1 37 ? 158.714 172.333 217.667 1.00 46.03 58 ASN C O 1
ATOM 7278 N N . LEU C 1 38 ? 157.255 173.991 218.124 1.00 53.41 59 LEU C N 1
ATOM 7279 C CA . LEU C 1 38 ? 157.958 174.470 219.304 1.00 53.41 59 LEU C CA 1
ATOM 7280 C C . LEU C 1 38 ? 157.034 174.370 220.510 1.00 53.41 59 LEU C C 1
ATOM 7281 O O . LEU C 1 38 ? 155.876 174.794 220.450 1.00 53.41 59 LEU C O 1
ATOM 7286 N N . ASN C 1 39 ? 157.538 173.770 221.587 1.00 75.57 60 ASN C N 1
ATOM 7287 C CA . ASN C 1 39 ? 156.779 173.656 222.825 1.00 75.57 60 ASN C CA 1
ATOM 7288 C C . ASN C 1 39 ? 157.645 174.086 224.000 1.00 75.57 60 ASN C C 1
ATOM 7289 O O . ASN C 1 39 ? 157.132 174.501 225.044 1.00 75.57 60 ASN C O 1
ATOM 7294 N N . ASN C 1 40 ? 158.964 173.978 223.834 1.00 92.24 61 ASN C N 1
ATOM 7295 C CA . ASN C 1 40 ? 159.886 174.487 224.842 1.00 92.24 61 ASN C CA 1
ATOM 7296 C C . ASN C 1 40 ? 159.915 176.008 224.859 1.00 92.24 61 ASN C C 1
ATOM 7297 O O . ASN C 1 40 ? 160.175 176.610 225.907 1.00 92.24 61 ASN C O 1
ATOM 7302 N N . LEU C 1 41 ? 159.651 176.643 223.717 1.00 80.91 62 LEU C N 1
ATOM 7303 C CA . LEU C 1 41 ? 159.688 178.094 223.591 1.00 80.91 62 LEU C CA 1
ATOM 7304 C C . LEU C 1 41 ? 158.332 178.740 223.837 1.00 80.91 62 LEU C C 1
ATOM 7305 O O . LEU C 1 41 ? 158.043 179.800 223.271 1.00 80.91 62 LEU C O 1
ATOM 7310 N N . THR C 1 42 ? 157.490 178.135 224.673 1.00 87.42 63 THR C N 1
ATOM 7311 C CA . THR C 1 42 ? 156.206 178.735 225.010 1.00 87.42 63 THR C CA 1
ATOM 7312 C C . THR C 1 42 ? 156.333 179.916 225.965 1.00 87.42 63 THR C C 1
ATOM 7313 O O . THR C 1 42 ? 155.342 180.621 226.183 1.00 87.42 63 THR C O 1
ATOM 7317 N N . VAL C 1 43 ? 157.515 180.148 226.536 1.00 94.38 64 VAL C N 1
ATOM 7318 C CA . VAL C 1 43 ? 157.704 181.277 227.440 1.00 94.38 64 VAL C CA 1
ATOM 7319 C C . VAL C 1 43 ? 158.035 182.544 226.660 1.00 94.38 64 VAL C C 1
ATOM 7320 O O . VAL C 1 43 ? 157.386 183.582 226.831 1.00 94.38 64 VAL C O 1
ATOM 7324 N N . CYS C 1 44 ? 159.043 182.482 225.788 1.00 104.45 65 CYS C N 1
ATOM 7325 C CA . CYS C 1 44 ? 159.536 183.657 225.064 1.00 104.45 65 CYS C CA 1
ATOM 7326 C C . CYS C 1 44 ? 159.666 183.347 223.574 1.00 104.45 65 CYS C C 1
ATOM 7327 O O . CYS C 1 44 ? 160.763 183.063 223.085 1.00 104.45 65 CYS C O 1
ATOM 7330 N N . SER C 1 45 ? 158.548 183.413 222.853 1.00 98.93 66 SER C N 1
ATOM 7331 C CA . SER C 1 45 ? 158.581 183.391 221.395 1.00 98.93 66 SER C CA 1
ATOM 7332 C C . SER C 1 45 ? 157.678 184.428 220.751 1.00 98.93 66 SER C C 1
ATOM 7333 O O . SER C 1 45 ? 157.823 184.663 219.546 1.00 98.93 66 SER C O 1
ATOM 7336 N N . GLU C 1 46 ? 156.766 185.043 221.502 1.00 92.85 67 GLU C N 1
ATOM 7337 C CA . GLU C 1 46 ? 155.734 185.999 221.065 1.00 92.85 67 GLU C CA 1
ATOM 7338 C C . GLU C 1 46 ? 154.871 185.335 219.987 1.00 92.85 67 GLU C C 1
ATOM 7339 O O . GLU C 1 46 ? 154.657 184.116 220.006 1.00 92.85 67 GLU C O 1
ATOM 7345 N N . MET C 1 47 ? 154.358 186.127 219.051 1.00 96.10 68 MET C N 1
ATOM 7346 C CA . MET C 1 47 ? 153.542 185.634 217.949 1.00 96.10 68 MET C CA 1
ATOM 7347 C C . MET C 1 47 ? 154.279 185.770 216.621 1.00 96.10 68 MET C C 1
ATOM 7348 O O . MET C 1 47 ? 153.696 186.137 215.600 1.00 96.10 68 MET C O 1
ATOM 7353 N N . SER C 1 48 ? 155.581 185.470 216.626 1.00 77.93 69 SER C N 1
ATOM 7354 C CA . SER C 1 48 ? 156.407 185.602 215.431 1.00 77.93 69 SER C CA 1
ATOM 7355 C C . SER C 1 48 ? 156.140 184.518 214.395 1.00 77.93 69 SER C C 1
ATOM 7356 O O . SER C 1 48 ? 156.610 184.645 213.260 1.00 77.93 69 SER C O 1
ATOM 7359 N N . ILE C 1 49 ? 155.406 183.463 214.752 1.00 55.50 70 ILE C N 1
ATOM 7360 C CA . ILE C 1 49 ? 155.059 182.425 213.788 1.00 55.50 70 ILE C CA 1
ATOM 7361 C C . ILE C 1 49 ? 153.954 182.898 212.842 1.00 55.50 70 ILE C C 1
ATOM 7362 O O . ILE C 1 49 ? 153.799 182.338 211.748 1.00 55.50 70 ILE C O 1
ATOM 7367 N N . ASP C 1 50 ? 153.211 183.946 213.221 1.00 52.12 71 ASP C N 1
ATOM 7368 C CA . ASP C 1 50 ? 152.074 184.408 212.426 1.00 52.12 71 ASP C CA 1
ATOM 7369 C C . ASP C 1 50 ? 152.518 185.030 211.104 1.00 52.12 71 ASP C C 1
ATOM 7370 O O . ASP C 1 50 ? 151.837 184.874 210.082 1.00 52.12 71 ASP C O 1
ATOM 7375 N N . GLY C 1 51 ? 153.654 185.731 211.103 1.00 37.96 72 GLY C N 1
ATOM 7376 C CA . GLY C 1 51 ? 154.192 186.252 209.854 1.00 37.96 72 GLY C CA 1
ATOM 7377 C C . GLY C 1 51 ? 154.653 185.154 208.915 1.00 37.96 72 GLY C C 1
ATOM 7378 O O . GLY C 1 51 ? 154.461 185.244 207.698 1.00 37.96 72 GLY C O 1
ATOM 7379 N N . TYR C 1 52 ? 155.242 184.091 209.470 1.00 31.93 73 TYR C N 1
ATOM 7380 C CA . TYR C 1 52 ? 155.617 182.926 208.673 1.00 31.93 73 TYR C CA 1
ATOM 7381 C C . TYR C 1 52 ? 154.388 182.219 208.110 1.00 31.93 73 TYR C C 1
ATOM 7382 O O . TYR C 1 52 ? 154.405 181.755 206.963 1.00 31.93 73 TYR C O 1
ATOM 7391 N N . LEU C 1 53 ? 153.313 182.139 208.904 1.00 29.54 74 LEU C N 1
ATOM 7392 C CA . LEU C 1 53 ? 152.061 181.552 208.434 1.00 29.54 74 LEU C CA 1
ATOM 7393 C C . LEU C 1 53 ? 151.445 182.374 207.308 1.00 29.54 74 LEU C C 1
ATOM 7394 O O . LEU C 1 53 ? 150.962 181.815 206.316 1.00 29.54 74 LEU C O 1
ATOM 7399 N N . ASN C 1 54 ? 151.465 183.703 207.439 1.00 31.50 75 ASN C N 1
ATOM 7400 C CA . ASN C 1 54 ? 150.943 184.562 206.379 1.00 31.50 75 ASN C CA 1
ATOM 7401 C C . ASN C 1 54 ? 151.835 184.543 205.144 1.00 31.50 75 ASN C C 1
ATOM 7402 O O . ASN C 1 54 ? 151.359 184.807 204.035 1.00 31.50 75 ASN C O 1
ATOM 7407 N N . LEU C 1 55 ? 153.125 184.243 205.314 1.00 24.52 76 LEU C N 1
ATOM 7408 C CA . LEU C 1 55 ? 154.004 184.103 204.159 1.00 24.52 76 LEU C CA 1
ATOM 7409 C C . LEU C 1 55 ? 153.756 182.790 203.422 1.00 24.52 76 LEU C C 1
ATOM 7410 O O . LEU C 1 55 ? 153.773 182.756 202.187 1.00 24.52 76 LEU C O 1
ATOM 7415 N N . ILE C 1 56 ? 153.525 181.695 204.158 1.00 23.19 77 ILE C N 1
ATOM 7416 C CA . ILE C 1 56 ? 153.343 180.393 203.512 1.00 23.19 77 ILE C CA 1
ATOM 7417 C C . ILE C 1 56 ? 151.903 180.113 203.099 1.00 23.19 77 ILE C C 1
ATOM 7418 O O . ILE C 1 56 ? 151.660 179.139 202.365 1.00 23.19 77 ILE C O 1
ATOM 7423 N N . ASN C 1 57 ? 150.936 180.920 203.548 1.00 23.59 78 ASN C N 1
ATOM 7424 C CA . ASN C 1 57 ? 149.562 180.733 203.096 1.00 23.59 78 ASN C CA 1
ATOM 7425 C C . ASN C 1 57 ? 149.346 181.230 201.674 1.00 23.59 78 ASN C C 1
ATOM 7426 O O . ASN C 1 57 ? 148.350 180.857 201.047 1.00 23.59 78 ASN C O 1
ATOM 7431 N N . ALA C 1 58 ? 150.248 182.061 201.152 1.00 23.99 79 ALA C N 1
ATOM 7432 C CA . ALA C 1 58 ? 150.208 182.433 199.745 1.00 23.99 79 ALA C CA 1
ATOM 7433 C C . ALA C 1 58 ? 150.832 181.376 198.846 1.00 23.99 79 ALA C C 1
ATOM 7434 O O . ALA C 1 58 ? 150.746 181.498 197.619 1.00 23.99 79 ALA C O 1
ATOM 7436 N N . VAL C 1 59 ? 151.454 180.353 199.423 1.00 24.11 80 VAL C N 1
ATOM 7437 C CA . VAL C 1 59 ? 152.063 179.273 198.664 1.00 24.11 80 VAL C CA 1
ATOM 7438 C C . VAL C 1 59 ? 151.246 177.990 198.762 1.00 24.11 80 VAL C C 1
ATOM 7439 O O . VAL C 1 59 ? 151.018 177.322 197.753 1.00 24.11 80 VAL C O 1
ATOM 7443 N N . ILE C 1 60 ? 150.793 177.645 199.971 1.00 20.24 81 ILE C N 1
ATOM 7444 C CA . ILE C 1 60 ? 150.119 176.365 200.191 1.00 20.24 81 ILE C CA 1
ATOM 7445 C C . ILE C 1 60 ? 148.727 176.365 199.556 1.00 20.24 81 ILE C C 1
ATOM 7446 O O . ILE C 1 60 ? 148.335 175.398 198.889 1.00 20.24 81 ILE C O 1
ATOM 7451 N N . ILE C 1 61 ? 147.977 177.460 199.735 1.00 21.91 82 ILE C N 1
ATOM 7452 C CA . ILE C 1 61 ? 146.591 177.518 199.242 1.00 21.91 82 ILE C CA 1
ATOM 7453 C C . ILE C 1 61 ? 146.463 177.466 197.715 1.00 21.91 82 ILE C C 1
ATOM 7454 O O . ILE C 1 61 ? 145.627 176.689 197.221 1.00 21.91 82 ILE C O 1
ATOM 7459 N N . PRO C 1 62 ? 147.234 178.237 196.909 1.00 21.97 83 PRO C N 1
ATOM 7460 C CA . PRO C 1 62 ? 147.107 178.061 195.447 1.00 21.97 83 PRO C CA 1
ATOM 7461 C C . PRO C 1 62 ? 147.630 176.731 194.929 1.00 21.97 83 PRO C C 1
ATOM 7462 O O . PRO C 1 62 ? 147.248 176.329 193.823 1.00 21.97 83 PRO C O 1
ATOM 7466 N N . ILE C 1 63 ? 148.493 176.044 195.678 1.00 18.51 84 ILE C N 1
ATOM 7467 C CA . ILE C 1 63 ? 148.843 174.671 195.332 1.00 18.51 84 ILE C CA 1
ATOM 7468 C C . ILE C 1 63 ? 147.654 173.750 195.582 1.00 18.51 84 ILE C C 1
ATOM 7469 O O . ILE C 1 63 ? 147.292 172.930 194.728 1.00 18.51 84 ILE C O 1
ATOM 7474 N N . SER C 1 64 ? 146.999 173.916 196.737 1.00 18.87 85 SER C N 1
ATOM 7475 C CA . SER C 1 64 ? 145.913 173.027 197.142 1.00 18.87 85 SER C CA 1
ATOM 7476 C C . SER C 1 64 ? 144.670 173.195 196.279 1.00 18.87 85 SER C C 1
ATOM 7477 O O . SER C 1 64 ? 143.967 172.210 196.030 1.00 18.87 85 SER C O 1
ATOM 7480 N N . GLN C 1 65 ? 144.391 174.420 195.814 1.00 23.73 86 GLN C N 1
ATOM 7481 C CA . GLN C 1 65 ? 143.226 174.660 194.960 1.00 23.73 86 GLN C CA 1
ATOM 7482 C C . GLN C 1 65 ? 143.352 173.937 193.623 1.00 23.73 86 GLN C C 1
ATOM 7483 O O . GLN C 1 65 ? 142.424 173.240 193.194 1.00 23.73 86 GLN C O 1
ATOM 7489 N N . SER C 1 66 ? 144.508 174.065 192.965 1.00 24.01 87 SER C N 1
ATOM 7490 C CA . SER C 1 66 ? 144.734 173.340 191.720 1.00 24.01 87 SER C CA 1
ATOM 7491 C C . SER C 1 66 ? 144.853 171.840 191.958 1.00 24.01 87 SER C C 1
ATOM 7492 O O . SER C 1 66 ? 144.447 171.047 191.100 1.00 24.01 87 SER C O 1
ATOM 7495 N N . LEU C 1 67 ? 145.369 171.438 193.126 1.00 24.37 88 LEU C N 1
ATOM 7496 C CA . LEU C 1 67 ? 145.515 170.021 193.438 1.00 24.37 88 LEU C CA 1
ATOM 7497 C C . LEU C 1 67 ? 144.164 169.344 193.629 1.00 24.37 88 LEU C C 1
ATOM 7498 O O . LEU C 1 67 ? 143.984 168.188 193.229 1.00 24.37 88 LEU C O 1
ATOM 7503 N N . GLU C 1 68 ? 143.201 170.039 194.236 1.00 30.77 89 GLU C N 1
ATOM 7504 C CA . GLU C 1 68 ? 141.867 169.459 194.342 1.00 30.77 89 GLU C CA 1
ATOM 7505 C C . GLU C 1 68 ? 141.050 169.670 193.073 1.00 30.77 89 GLU C C 1
ATOM 7506 O O . GLU C 1 68 ? 140.093 168.927 192.836 1.00 30.77 89 GLU C O 1
ATOM 7512 N N . LEU C 1 69 ? 141.397 170.666 192.250 1.00 34.70 90 LEU C N 1
ATOM 7513 C CA . LEU C 1 69 ? 140.664 170.855 191.002 1.00 34.70 90 LEU C CA 1
ATOM 7514 C C . LEU C 1 69 ? 141.062 169.823 189.954 1.00 34.70 90 LEU C C 1
ATOM 7515 O O . LEU C 1 69 ? 140.226 169.427 189.135 1.00 34.70 90 LEU C O 1
ATOM 7520 N N . MET C 1 70 ? 142.326 169.385 189.949 1.00 34.01 91 MET C N 1
ATOM 7521 C CA . MET C 1 70 ? 142.735 168.375 188.977 1.00 34.01 91 MET C CA 1
ATOM 7522 C C . MET C 1 70 ? 142.184 166.997 189.322 1.00 34.01 91 MET C C 1
ATOM 7523 O O . MET C 1 70 ? 142.029 166.156 188.430 1.00 34.01 91 MET C O 1
ATOM 7528 N N . ARG C 1 71 ? 141.889 166.740 190.595 1.00 27.99 92 ARG C N 1
ATOM 7529 C CA . ARG C 1 71 ? 141.235 165.495 190.971 1.00 27.99 92 ARG C CA 1
ATOM 7530 C C . ARG C 1 71 ? 139.717 165.607 190.996 1.00 27.99 92 ARG C C 1
ATOM 7531 O O . ARG C 1 71 ? 139.043 164.603 191.246 1.00 27.99 92 ARG C O 1
ATOM 7539 N N . ASN C 1 72 ? 139.167 166.793 190.742 1.00 48.96 93 ASN C N 1
ATOM 7540 C CA . ASN C 1 72 ? 137.722 166.968 190.679 1.00 48.96 93 ASN C CA 1
ATOM 7541 C C . ASN C 1 72 ? 137.149 166.620 189.315 1.00 48.96 93 ASN C C 1
ATOM 7542 O O . ASN C 1 72 ? 135.924 166.565 189.169 1.00 48.96 93 ASN C O 1
ATOM 7547 N N . ASN C 1 73 ? 138.001 166.391 188.319 1.00 49.43 94 ASN C N 1
ATOM 7548 C CA . ASN C 1 73 ? 137.543 166.099 186.957 1.00 49.43 94 ASN C CA 1
ATOM 7549 C C . ASN C 1 73 ? 137.430 164.593 186.746 1.00 49.43 94 ASN C C 1
ATOM 7550 O O . ASN C 1 73 ? 136.462 164.112 186.150 1.00 49.43 94 ASN C O 1
ATOM 7555 N N . VAL C 1 74 ? 138.496 163.858 187.080 1.00 43.62 95 VAL C N 1
ATOM 7556 C CA . VAL C 1 74 ? 138.515 162.390 186.779 1.00 43.62 95 VAL C CA 1
ATOM 7557 C C . VAL C 1 74 ? 137.416 161.685 187.585 1.00 43.62 95 VAL C C 1
ATOM 7558 O O . VAL C 1 74 ? 137.296 161.960 188.791 1.00 43.62 95 VAL C O 1
ATOM 7562 N N . LYS C 1 75 ? 136.651 160.810 186.931 1.00 54.21 96 LYS C N 1
ATOM 7563 C CA . LYS C 1 75 ? 135.537 160.110 187.621 1.00 54.21 96 LYS C CA 1
ATOM 7564 C C . LYS C 1 75 ? 135.617 158.610 187.309 1.00 54.21 96 LYS C C 1
ATOM 7565 O O . LYS C 1 75 ? 136.053 158.264 186.191 1.00 54.21 96 LYS C O 1
ATOM 7571 N N . ASP C 1 76 ? 135.214 157.764 188.259 1.00 68.57 97 ASP C N 1
ATOM 7572 C CA . ASP C 1 76 ? 135.358 156.297 188.069 1.00 68.57 97 ASP C CA 1
ATOM 7573 C C . ASP C 1 76 ? 134.018 155.690 187.669 1.00 68.57 97 ASP C C 1
ATOM 7574 O O . ASP C 1 76 ? 133.002 156.408 187.731 1.00 68.57 97 ASP C O 1
ATOM 7579 N N . GLY C 1 77 ? 134.026 154.413 187.285 1.00 91.15 98 GLY C N 1
ATOM 7580 C CA . GLY C 1 77 ? 132.785 153.724 186.884 1.00 91.15 98 GLY C CA 1
ATOM 7581 C C . GLY C 1 77 ? 132.545 153.865 185.396 1.00 91.15 98 GLY C C 1
ATOM 7582 O O . GLY C 1 77 ? 131.683 154.679 185.015 1.00 91.15 98 GLY C O 1
ATOM 7583 N N . THR C 1 78 ? 133.271 153.097 184.579 1.00 101.31 99 THR C N 1
ATOM 7584 C CA . THR C 1 78 ? 133.146 153.249 183.114 1.00 101.31 99 THR C CA 1
ATOM 7585 C C . THR C 1 78 ? 131.711 152.995 182.719 1.00 101.31 99 THR C C 1
ATOM 7586 O O . THR C 1 78 ? 131.138 151.984 183.177 1.00 101.31 99 THR C O 1
ATOM 7590 N N . PRO C 1 79 ? 131.097 153.851 181.875 1.00 108.37 100 PRO C N 1
ATOM 7591 C CA . PRO C 1 79 ? 129.664 153.722 181.495 1.00 108.37 100 PRO C CA 1
ATOM 7592 C C . PRO C 1 79 ? 129.410 152.356 180.882 1.00 108.37 100 PRO C C 1
ATOM 7593 O O . PRO C 1 79 ? 128.297 151.806 181.031 1.00 108.37 100 PRO C O 1
ATOM 7597 N N . ASN C 1 80 ? 130.425 151.815 180.211 1.00 111.95 101 ASN C N 1
ATOM 7598 C CA . ASN C 1 80 ? 130.276 150.467 179.610 1.00 111.95 101 ASN C CA 1
ATOM 7599 C C . ASN C 1 80 ? 129.655 149.536 180.649 1.00 111.95 101 ASN C C 1
ATOM 7600 O O . ASN C 1 80 ? 130.163 149.489 181.789 1.00 111.95 101 ASN C O 1
ATOM 7605 N N . GLU C 1 81 ? 128.611 148.808 180.257 1.00 116.42 102 GLU C N 1
ATOM 7606 C CA . GLU C 1 81 ? 127.952 147.861 181.188 1.00 116.42 102 GLU C CA 1
ATOM 7607 C C . GLU C 1 81 ? 128.997 146.856 181.686 1.00 116.42 102 GLU C C 1
ATOM 7608 O O . GLU C 1 81 ? 128.814 146.309 182.792 1.00 116.42 102 GLU C O 1
ATOM 7614 N N . ASN C 1 82 ? 130.050 146.628 180.900 1.00 112.89 103 ASN C N 1
ATOM 7615 C CA . ASN C 1 82 ? 131.086 145.632 181.279 1.00 112.89 103 ASN C CA 1
ATOM 7616 C C . ASN C 1 82 ? 132.376 146.357 181.666 1.00 112.89 103 ASN C C 1
ATOM 7617 O O . ASN C 1 82 ? 132.824 146.194 182.819 1.00 112.89 103 ASN C O 1
ATOM 7622 N N . ILE C 1 83 ? 132.948 147.126 180.737 1.00 108.73 104 ILE C N 1
ATOM 7623 C CA . ILE C 1 83 ? 134.249 147.807 181.008 1.00 108.73 104 ILE C CA 1
ATOM 7624 C C . ILE C 1 83 ? 134.054 148.791 182.166 1.00 108.73 104 ILE C C 1
ATOM 7625 O O . ILE C 1 83 ? 133.028 149.500 182.171 1.00 108.73 104 ILE C O 1
ATOM 7630 N N . PHE C 1 84 ? 134.998 148.809 183.105 1.00 101.86 105 PHE C N 1
ATOM 7631 C CA . PHE C 1 84 ? 134.919 149.759 184.245 1.00 101.86 105 PHE C CA 1
ATOM 7632 C C . PHE C 1 84 ? 136.320 150.284 184.516 1.00 101.86 105 PHE C C 1
ATOM 7633 O O . PHE C 1 84 ? 137.299 149.550 184.271 1.00 101.86 105 PHE C O 1
ATOM 7641 N N . GLY C 1 85 ? 136.415 151.528 184.988 1.00 78.99 106 GLY C N 1
ATOM 7642 C CA . GLY C 1 85 ? 137.730 152.142 185.242 1.00 78.99 106 GLY C CA 1
ATOM 7643 C C . GLY C 1 85 ? 137.578 153.621 185.511 1.00 78.99 106 GLY C C 1
ATOM 7644 O O . GLY C 1 85 ? 136.489 154.032 185.958 1.00 78.99 106 GLY C O 1
ATOM 7645 N N . ALA C 1 86 ? 138.627 154.396 185.246 1.00 61.27 107 ALA C N 1
ATOM 7646 C CA . ALA C 1 86 ? 138.585 155.847 185.527 1.00 61.27 107 ALA C CA 1
ATOM 7647 C C . ALA C 1 86 ? 138.407 156.605 184.213 1.00 61.27 107 ALA C C 1
ATOM 7648 O O . ALA C 1 86 ? 139.033 156.211 183.211 1.00 61.27 107 ALA C O 1
ATOM 7650 N N . ILE C 1 87 ? 137.586 157.659 184.219 1.00 53.51 108 ILE C N 1
ATOM 7651 C CA . ILE C 1 87 ? 137.400 158.482 182.988 1.00 53.51 108 ILE C CA 1
ATOM 7652 C C . ILE C 1 87 ? 137.866 159.921 183.261 1.00 53.51 108 ILE C C 1
ATOM 7653 O O . ILE C 1 87 ? 137.493 160.461 184.321 1.00 53.51 108 ILE C O 1
ATOM 7658 N N . VAL C 1 88 ? 138.671 160.495 182.359 1.00 43.98 109 VAL C N 1
ATOM 7659 C CA . VAL C 1 88 ? 139.127 161.910 182.496 1.00 43.98 109 VAL C CA 1
ATOM 7660 C C . VAL C 1 88 ? 138.215 162.764 181.611 1.00 43.98 109 VAL C C 1
ATOM 7661 O O . VAL C 1 88 ? 138.175 162.512 180.393 1.00 43.98 109 VAL C O 1
ATOM 7665 N N . ALA C 1 89 ? 137.496 163.716 182.198 1.00 42.52 110 ALA C N 1
ATOM 7666 C CA . ALA C 1 89 ? 136.540 164.500 181.427 1.00 42.52 110 ALA C CA 1
ATOM 7667 C C . ALA C 1 89 ? 137.255 165.585 180.634 1.00 42.52 110 ALA C C 1
ATOM 7668 O O . ALA C 1 89 ? 137.562 166.652 181.175 1.00 42.52 110 ALA C O 1
ATOM 7670 N N . GLY C 1 90 ? 137.516 165.316 179.355 1.00 36.41 111 GLY C N 1
ATOM 7671 C CA . GLY C 1 90 ? 138.279 166.194 178.485 1.00 36.41 111 GLY C CA 1
ATOM 7672 C C . GLY C 1 90 ? 137.701 167.574 178.246 1.00 36.41 111 GLY C C 1
ATOM 7673 O O . GLY C 1 90 ? 138.434 168.504 177.899 1.00 36.41 111 GLY C O 1
ATOM 7674 N N . ALA C 1 91 ? 136.386 167.717 178.416 1.00 41.56 112 ALA C N 1
ATOM 7675 C CA . ALA C 1 91 ? 135.713 168.998 178.234 1.00 41.56 112 ALA C CA 1
ATOM 7676 C C . ALA C 1 91 ? 136.099 170.007 179.310 1.00 41.56 112 ALA C C 1
ATOM 7677 O O . ALA C 1 91 ? 136.011 171.219 179.088 1.00 41.56 112 ALA C O 1
ATOM 7679 N N . ALA C 1 92 ? 136.528 169.524 180.478 1.00 37.73 113 ALA C N 1
ATOM 7680 C CA . ALA C 1 92 ? 136.923 170.398 181.571 1.00 37.73 113 ALA C CA 1
ATOM 7681 C C . ALA C 1 92 ? 138.429 170.551 181.729 1.00 37.73 113 ALA C C 1
ATOM 7682 O O . ALA C 1 92 ? 138.867 171.501 182.384 1.00 37.73 113 ALA C O 1
ATOM 7684 N N . LEU C 1 93 ? 139.227 169.646 181.156 1.00 44.13 114 LEU C N 1
ATOM 7685 C CA . LEU C 1 93 ? 140.678 169.800 181.220 1.00 44.13 114 LEU C CA 1
ATOM 7686 C C . LEU C 1 93 ? 141.168 170.917 180.310 1.00 44.13 114 LEU C C 1
ATOM 7687 O O . LEU C 1 93 ? 142.088 171.655 180.679 1.00 44.13 114 LEU C O 1
ATOM 7692 N N . GLY C 1 94 ? 140.574 171.062 179.130 1.00 34.24 115 GLY C N 1
ATOM 7693 C CA . GLY C 1 94 ? 141.009 172.088 178.206 1.00 34.24 115 GLY C CA 1
ATOM 7694 C C . GLY C 1 94 ? 142.119 171.617 177.292 1.00 34.24 115 GLY C C 1
ATOM 7695 O O . GLY C 1 94 ? 141.860 170.983 176.267 1.00 34.24 115 GLY C O 1
ATOM 7696 N N . ILE C 1 95 ? 143.362 171.945 177.639 1.00 29.27 116 ILE C N 1
ATOM 7697 C CA . ILE C 1 95 ? 144.538 171.546 176.874 1.00 29.27 116 ILE C CA 1
ATOM 7698 C C . ILE C 1 95 ? 145.466 170.769 177.798 1.00 29.27 116 ILE C C 1
ATOM 7699 O O . ILE C 1 95 ? 145.875 171.281 178.845 1.00 29.27 116 ILE C O 1
ATOM 7704 N N . ALA C 1 96 ? 145.802 169.540 177.407 1.00 30.41 117 ALA C N 1
ATOM 7705 C CA . ALA C 1 96 ? 146.638 168.687 178.238 1.00 30.41 117 ALA C CA 1
ATOM 7706 C C . ALA C 1 96 ? 147.425 167.724 177.362 1.00 30.41 117 ALA C C 1
ATOM 7707 O O . ALA C 1 96 ? 147.043 167.426 176.228 1.00 30.41 117 ALA C O 1
ATOM 7709 N N . THR C 1 97 ? 148.534 167.236 177.911 1.00 35.20 118 THR C N 1
ATOM 7710 C CA . THR C 1 97 ? 149.387 166.259 177.257 1.00 35.20 118 THR C CA 1
ATOM 7711 C C . THR C 1 97 ? 149.124 164.874 177.846 1.00 35.20 118 THR C C 1
ATOM 7712 O O . THR C 1 97 ? 148.197 164.677 178.636 1.00 35.20 118 THR C O 1
ATOM 7716 N N . ALA C 1 98 ? 149.945 163.896 177.454 1.00 35.20 119 ALA C N 1
ATOM 7717 C CA . ALA C 1 98 ? 149.753 162.528 177.927 1.00 35.20 119 ALA C CA 1
ATOM 7718 C C . ALA C 1 98 ? 150.180 162.369 179.382 1.00 35.20 119 ALA C C 1
ATOM 7719 O O . ALA C 1 98 ? 149.498 161.693 180.167 1.00 35.20 119 ALA C O 1
ATOM 7721 N N . ALA C 1 99 ? 151.308 162.983 179.757 1.00 32.46 120 ALA C N 1
ATOM 7722 C CA . ALA C 1 99 ? 151.832 162.839 181.112 1.00 32.46 120 ALA C CA 1
ATOM 7723 C C . ALA C 1 99 ? 150.948 163.530 182.141 1.00 32.46 120 ALA C C 1
ATOM 7724 O O . ALA C 1 99 ? 150.870 163.077 183.287 1.00 32.46 120 ALA C O 1
ATOM 7726 N N . GLN C 1 100 ? 150.264 164.607 181.747 1.00 31.12 121 GLN C N 1
ATOM 7727 C CA . GLN C 1 100 ? 149.331 165.269 182.653 1.00 31.12 121 GLN C CA 1
ATOM 7728 C C . GLN C 1 100 ? 148.122 164.386 182.947 1.00 31.12 121 GLN C C 1
ATOM 7729 O O . GLN C 1 100 ? 147.679 164.298 184.100 1.00 31.12 121 GLN C O 1
ATOM 7735 N N . VAL C 1 101 ? 147.600 163.704 181.923 1.00 27.63 122 VAL C N 1
ATOM 7736 C CA . VAL C 1 101 ? 146.494 162.768 182.113 1.00 27.63 122 VAL C CA 1
ATOM 7737 C C . VAL C 1 101 ? 146.941 161.576 182.956 1.00 27.63 122 VAL C C 1
ATOM 7738 O O . VAL C 1 101 ? 146.197 161.102 183.829 1.00 27.63 122 VAL C O 1
ATOM 7742 N N . THR C 1 102 ? 148.178 161.109 182.744 1.00 26.71 123 THR C N 1
ATOM 7743 C CA . THR C 1 102 ? 148.723 160.019 183.553 1.00 26.71 123 THR C CA 1
ATOM 7744 C C . THR C 1 102 ? 148.882 160.428 185.017 1.00 26.71 123 THR C C 1
ATOM 7745 O O . THR C 1 102 ? 148.603 159.635 185.926 1.00 26.71 123 THR C O 1
ATOM 7749 N N . SER C 1 103 ? 149.290 161.677 185.265 1.00 24.91 124 SER C N 1
ATOM 7750 C CA . SER C 1 103 ? 149.392 162.167 186.637 1.00 24.91 124 SER C CA 1
ATOM 7751 C C . SER C 1 103 ? 148.019 162.326 187.282 1.00 24.91 124 SER C C 1
ATOM 7752 O O . SER C 1 103 ? 147.868 162.077 188.483 1.00 24.91 124 SER C O 1
ATOM 7755 N N . VAL C 1 104 ? 147.011 162.736 186.504 1.00 21.67 125 VAL C N 1
ATOM 7756 C CA . VAL C 1 104 ? 145.642 162.829 187.020 1.00 21.67 125 VAL C CA 1
ATOM 7757 C C . VAL C 1 104 ? 145.118 161.448 187.419 1.00 21.67 125 VAL C C 1
ATOM 7758 O O . VAL C 1 104 ? 144.495 161.281 188.481 1.00 21.67 125 VAL C O 1
ATOM 7762 N N . VAL C 1 105 ? 145.412 160.431 186.599 1.00 23.79 126 VAL C N 1
ATOM 7763 C CA . VAL C 1 105 ? 145.063 159.048 186.934 1.00 23.79 126 VAL C CA 1
ATOM 7764 C C . VAL C 1 105 ? 145.814 158.586 188.185 1.00 23.79 126 VAL C C 1
ATOM 7765 O O . VAL C 1 105 ? 145.257 157.876 189.035 1.00 23.79 126 VAL C O 1
ATOM 7769 N N . ALA C 1 106 ? 147.069 159.028 188.344 1.00 25.50 127 ALA C N 1
ATOM 7770 C CA . ALA C 1 106 ? 147.848 158.687 189.538 1.00 25.50 127 ALA C CA 1
ATOM 7771 C C . ALA C 1 106 ? 147.255 159.296 190.809 1.00 25.50 127 ALA C C 1
ATOM 7772 O O . ALA C 1 106 ? 147.195 158.628 191.850 1.00 25.50 127 ALA C O 1
ATOM 7774 N N . LEU C 1 107 ? 146.816 160.559 190.747 1.00 24.26 128 LEU C N 1
ATOM 7775 C CA . LEU C 1 107 ? 146.130 161.168 191.892 1.00 24.26 128 LEU C CA 1
ATOM 7776 C C . LEU C 1 107 ? 144.802 160.483 192.203 1.00 24.26 128 LEU C C 1
ATOM 7777 O O . LEU C 1 107 ? 144.453 160.312 193.381 1.00 24.26 128 LEU C O 1
ATOM 7782 N N . HIS C 1 108 ? 144.051 160.080 191.172 1.00 27.32 129 HIS C N 1
ATOM 7783 C CA . HIS C 1 108 ? 142.804 159.363 191.434 1.00 27.32 129 HIS C CA 1
ATOM 7784 C C . HIS C 1 108 ? 143.060 157.978 192.016 1.00 27.32 129 HIS C C 1
ATOM 7785 O O . HIS C 1 108 ? 142.229 157.459 192.769 1.00 27.32 129 HIS C O 1
ATOM 7792 N N . LYS C 1 109 ? 144.200 157.371 191.684 1.00 32.30 130 LYS C N 1
ATOM 7793 C CA . LYS C 1 109 ? 144.566 156.100 192.300 1.00 32.30 130 LYS C CA 1
ATOM 7794 C C . LYS C 1 109 ? 145.024 156.291 193.743 1.00 32.30 130 LYS C C 1
ATOM 7795 O O . LYS C 1 109 ? 144.778 155.431 194.596 1.00 32.30 130 LYS C O 1
ATOM 7801 N N . SER C 1 110 ? 145.688 157.408 194.036 1.00 23.23 131 SER C N 1
ATOM 7802 C CA . SER C 1 110 ? 146.280 157.630 195.351 1.00 23.23 131 SER C CA 1
ATOM 7803 C C . SER C 1 110 ? 145.390 158.422 196.304 1.00 23.23 131 SER C C 1
ATOM 7804 O O . SER C 1 110 ? 145.847 158.752 197.407 1.00 23.23 131 SER C O 1
ATOM 7807 N N . ASN C 1 111 ? 144.157 158.751 195.893 1.00 25.06 132 ASN C N 1
ATOM 7808 C CA . ASN C 1 111 ? 143.227 159.490 196.753 1.00 25.06 132 ASN C CA 1
ATOM 7809 C C . ASN C 1 111 ? 142.910 158.750 198.054 1.00 25.06 132 ASN C C 1
ATOM 7810 O O . ASN C 1 111 ? 142.847 159.372 199.123 1.00 25.06 132 ASN C O 1
ATOM 7815 N N . GLN C 1 112 ? 142.703 157.429 197.986 1.00 30.30 133 GLN C N 1
ATOM 7816 C CA . GLN C 1 112 ? 142.336 156.664 199.179 1.00 30.30 133 GLN C CA 1
ATOM 7817 C C . GLN C 1 112 ? 143.480 156.600 200.188 1.00 30.30 133 GLN C C 1
ATOM 7818 O O . GLN C 1 112 ? 143.260 156.762 201.396 1.00 30.30 133 GLN C O 1
ATOM 7824 N N . ASN C 1 113 ? 144.708 156.389 199.711 1.00 29.65 134 ASN C N 1
ATOM 7825 C CA . ASN C 1 113 ? 145.854 156.378 200.614 1.00 29.65 134 ASN C CA 1
ATOM 7826 C C . ASN C 1 113 ? 146.161 157.771 201.148 1.00 29.65 134 ASN C C 1
ATOM 7827 O O . ASN C 1 113 ? 146.615 157.903 202.292 1.00 29.65 134 ASN C O 1
ATOM 7832 N N . ALA C 1 114 ? 145.903 158.816 200.350 1.00 26.98 135 ALA C N 1
ATOM 7833 C CA . ALA C 1 114 ? 146.050 160.183 200.841 1.00 26.98 135 ALA C CA 1
ATOM 7834 C C . ALA C 1 114 ? 145.051 160.485 201.952 1.00 26.98 135 ALA C C 1
ATOM 7835 O O . ALA C 1 114 ? 145.393 161.144 202.938 1.00 26.98 135 ALA C O 1
ATOM 7837 N N . ALA C 1 115 ? 143.816 159.989 201.818 1.00 33.81 136 ALA C N 1
ATOM 7838 C CA . ALA C 1 115 ? 142.831 160.146 202.887 1.00 33.81 136 ALA C CA 1
ATOM 7839 C C . ALA C 1 115 ? 143.207 159.331 204.122 1.00 33.81 136 ALA C C 1
ATOM 7840 O O . ALA C 1 115 ? 142.961 159.765 205.257 1.00 33.81 136 ALA C O 1
ATOM 7842 N N . LYS C 1 116 ? 143.807 158.152 203.920 1.00 37.44 137 LYS C N 1
ATOM 7843 C CA . LYS C 1 116 ? 144.264 157.336 205.045 1.00 37.44 137 LYS C CA 1
ATOM 7844 C C . LYS C 1 116 ? 145.388 158.018 205.820 1.00 37.44 137 LYS C C 1
ATOM 7845 O O . LYS C 1 116 ? 145.435 157.934 207.053 1.00 37.44 137 LYS C O 1
ATOM 7851 N N . ILE C 1 117 ? 146.308 158.683 205.117 1.00 34.80 138 ILE C N 1
ATOM 7852 C CA . ILE C 1 117 ? 147.337 159.467 205.799 1.00 34.80 138 ILE C CA 1
ATOM 7853 C C . ILE C 1 117 ? 146.723 160.701 206.461 1.00 34.80 138 ILE C C 1
ATOM 7854 O O . ILE C 1 117 ? 147.087 161.064 207.588 1.00 34.80 138 ILE C O 1
ATOM 7859 N N . ASN C 1 118 ? 145.753 161.340 205.794 1.00 31.82 139 ASN C N 1
ATOM 7860 C CA . ASN C 1 118 ? 145.094 162.529 206.331 1.00 31.82 139 ASN C CA 1
ATOM 7861 C C . ASN C 1 118 ? 144.233 162.237 207.554 1.00 31.82 139 ASN C C 1
ATOM 7862 O O . ASN C 1 118 ? 143.900 163.167 208.295 1.00 31.82 139 ASN C O 1
ATOM 7867 N N . SER C 1 119 ? 143.859 160.973 207.774 1.00 36.14 140 SER C N 1
ATOM 7868 C CA . SER C 1 119 ? 143.107 160.586 208.965 1.00 36.14 140 SER C CA 1
ATOM 7869 C C . SER C 1 119 ? 143.898 160.730 210.265 1.00 36.14 140 SER C C 1
ATOM 7870 O O . SER C 1 119 ? 143.292 160.688 211.340 1.00 36.14 140 SER C O 1
ATOM 7873 N N . LEU C 1 120 ? 145.220 160.896 210.199 1.00 37.76 141 LEU C N 1
ATOM 7874 C CA . LEU C 1 120 ? 146.050 161.072 211.386 1.00 37.76 141 LEU C CA 1
ATOM 7875 C C . LEU C 1 120 ? 146.676 162.461 211.407 1.00 37.76 141 LEU C C 1
ATOM 7876 O O . LEU C 1 120 ? 147.886 162.597 211.623 1.00 37.76 141 LEU C O 1
ATOM 7881 N N . ARG C 1 121 ? 145.858 163.488 211.144 1.00 30.06 142 ARG C N 1
ATOM 7882 C CA . ARG C 1 121 ? 146.341 164.867 211.112 1.00 30.06 142 ARG C CA 1
ATOM 7883 C C . ARG C 1 121 ? 146.836 165.318 212.483 1.00 30.06 142 ARG C C 1
ATOM 7884 O O . ARG C 1 121 ? 147.851 166.020 212.585 1.00 30.06 142 ARG C O 1
ATOM 7892 N N . ASP C 1 122 ? 146.154 164.895 213.551 1.00 42.06 143 ASP C N 1
ATOM 7893 C CA . ASP C 1 122 ? 146.631 165.191 214.899 1.00 42.06 143 ASP C CA 1
ATOM 7894 C C . ASP C 1 122 ? 147.910 164.431 215.230 1.00 42.06 143 ASP C C 1
ATOM 7895 O O . ASP C 1 122 ? 148.699 164.886 216.066 1.00 42.06 143 ASP C O 1
ATOM 7900 N N . SER C 1 123 ? 148.133 163.278 214.595 1.00 45.14 144 SER C N 1
ATOM 7901 C CA . SER C 1 123 ? 149.387 162.561 214.790 1.00 45.14 144 SER C CA 1
ATOM 7902 C C . SER C 1 123 ? 150.531 163.206 214.018 1.00 45.14 144 SER C C 1
ATOM 7903 O O . SER C 1 123 ? 151.683 163.157 214.465 1.00 45.14 144 SER C O 1
ATOM 7906 N N . ILE C 1 124 ? 150.235 163.796 212.858 1.00 38.04 145 ILE C N 1
ATOM 7907 C CA . ILE C 1 124 ? 151.268 164.433 212.043 1.00 38.04 145 ILE C CA 1
ATOM 7908 C C . ILE C 1 124 ? 151.766 165.715 212.707 1.00 38.04 145 ILE C C 1
ATOM 7909 O O . ILE C 1 124 ? 152.972 165.985 212.743 1.00 38.04 145 ILE C O 1
ATOM 7914 N N . THR C 1 125 ? 150.858 166.500 213.281 1.00 38.82 146 THR C N 1
ATOM 7915 C CA . THR C 1 125 ? 151.217 167.805 213.822 1.00 38.82 146 THR C CA 1
ATOM 7916 C C . THR C 1 125 ? 151.814 167.748 215.225 1.00 38.82 146 THR C C 1
ATOM 7917 O O . THR C 1 125 ? 152.200 168.797 215.751 1.00 38.82 146 THR C O 1
ATOM 7921 N N . LYS C 1 126 ? 151.903 166.573 215.845 1.00 42.10 147 LYS C N 1
ATOM 7922 C CA . LYS C 1 126 ? 152.382 166.469 217.218 1.00 42.10 147 LYS C CA 1
ATOM 7923 C C . LYS C 1 126 ? 153.844 166.051 217.328 1.00 42.10 147 LYS C C 1
ATOM 7924 O O . LYS C 1 126 ? 154.342 165.891 218.448 1.00 42.10 147 LYS C O 1
ATOM 7930 N N . THR C 1 127 ? 154.545 165.888 216.207 1.00 46.39 148 THR C N 1
ATOM 7931 C CA . THR C 1 127 ? 155.937 165.454 216.239 1.00 46.39 148 THR C CA 1
ATOM 7932 C C . THR C 1 127 ? 156.851 166.550 216.776 1.00 46.39 148 THR C C 1
ATOM 7933 O O . THR C 1 127 ? 156.602 167.745 216.600 1.00 46.39 148 THR C O 1
ATOM 7937 N N . ASN C 1 128 ? 157.929 166.124 217.442 1.00 43.10 149 ASN C N 1
ATOM 7938 C CA . ASN C 1 128 ? 158.884 167.063 218.014 1.00 43.10 149 ASN C CA 1
ATOM 7939 C C . ASN C 1 128 ? 160.332 166.657 217.762 1.00 43.10 149 ASN C C 1
ATOM 7940 O O . ASN C 1 128 ? 161.238 167.281 218.328 1.00 43.10 149 ASN C O 1
ATOM 7945 N N . GLN C 1 129 ? 160.581 165.644 216.941 1.00 42.87 150 GLN C N 1
ATOM 7946 C CA . GLN C 1 129 ? 161.929 165.232 216.582 1.00 42.87 150 GLN C CA 1
ATOM 7947 C C . GLN C 1 129 ? 162.167 165.494 215.101 1.00 42.87 150 GLN C C 1
ATOM 7948 O O . GLN C 1 129 ? 161.270 165.919 214.369 1.00 42.87 150 GLN C O 1
ATOM 7954 N N . ALA C 1 130 ? 163.410 165.256 214.676 1.00 28.78 151 ALA C N 1
ATOM 7955 C CA . ALA C 1 130 ? 163.800 165.435 213.283 1.00 28.78 151 ALA C CA 1
ATOM 7956 C C . ALA C 1 130 ? 163.080 164.455 212.368 1.00 28.78 151 ALA C C 1
ATOM 7957 O O . ALA C 1 130 ? 162.267 164.866 211.538 1.00 28.78 151 ALA C O 1
ATOM 7959 N N . VAL C 1 131 ? 163.366 163.161 212.514 1.00 25.92 152 VAL C N 1
ATOM 7960 C CA . VAL C 1 131 ? 162.733 162.101 211.733 1.00 25.92 152 VAL C CA 1
ATOM 7961 C C . VAL C 1 131 ? 162.227 161.040 212.700 1.00 25.92 152 VAL C C 1
ATOM 7962 O O . VAL C 1 131 ? 162.994 160.542 213.531 1.00 25.92 152 VAL C O 1
ATOM 7966 N N . GLU C 1 132 ? 160.946 160.690 212.595 1.00 35.45 153 GLU C N 1
ATOM 7967 C CA . GLU C 1 132 ? 160.404 159.584 213.372 1.00 35.45 153 GLU C CA 1
ATOM 7968 C C . GLU C 1 132 ? 159.343 158.870 212.544 1.00 35.45 153 GLU C C 1
ATOM 7969 O O . GLU C 1 132 ? 159.076 159.228 211.393 1.00 35.45 153 GLU C O 1
ATOM 7975 N N . GLN C 1 133 ? 158.738 157.847 213.143 1.00 41.91 154 GLN C N 1
ATOM 7976 C CA . GLN C 1 133 ? 157.758 157.002 212.481 1.00 41.91 154 GLN C CA 1
ATOM 7977 C C . GLN C 1 133 ? 156.424 157.070 213.213 1.00 41.91 154 GLN C C 1
ATOM 7978 O O . GLN C 1 133 ? 156.372 157.298 214.425 1.00 41.91 154 GLN C O 1
ATOM 7984 N N . LEU C 1 134 ? 155.342 156.873 212.461 1.00 50.77 155 LEU C N 1
ATOM 7985 C CA . LEU C 1 134 ? 154.001 156.766 213.017 1.00 50.77 155 LEU C CA 1
ATOM 7986 C C . LEU C 1 134 ? 153.327 155.523 212.453 1.00 50.77 155 LEU C C 1
ATOM 7987 O O . LEU C 1 134 ? 153.554 155.146 211.301 1.00 50.77 155 LEU C O 1
ATOM 7992 N N . SER C 1 135 ? 152.487 154.897 213.272 1.00 66.93 156 SER C N 1
ATOM 7993 C CA . SER C 1 135 ? 151.835 153.643 212.897 1.00 66.93 156 SER C CA 1
ATOM 7994 C C . SER C 1 135 ? 150.656 153.950 211.983 1.00 66.93 156 SER C C 1
ATOM 7995 O O . SER C 1 135 ? 149.585 154.353 212.442 1.00 66.93 156 SER C O 1
ATOM 7998 N N . LEU C 1 136 ? 150.855 153.760 210.677 1.00 62.37 157 LEU C N 1
ATOM 7999 C CA . LEU C 1 136 ? 149.779 153.997 209.720 1.00 62.37 157 LEU C CA 1
ATOM 8000 C C . LEU C 1 136 ? 148.739 152.885 209.767 1.00 62.37 157 LEU C C 1
ATOM 8001 O O . LEU C 1 136 ? 147.533 153.151 209.707 1.00 62.37 157 LEU C O 1
ATOM 8006 N N . GLY C 1 137 ? 149.181 151.643 209.873 1.00 80.70 158 GLY C N 1
ATOM 8007 C CA . GLY C 1 137 ? 148.288 150.498 209.911 1.00 80.70 158 GLY C CA 1
ATOM 8008 C C . GLY C 1 137 ? 148.884 149.392 210.749 1.00 80.70 158 GLY C C 1
ATOM 8009 O O . GLY C 1 137 ? 149.647 149.647 211.686 1.00 80.70 158 GLY C O 1
ATOM 8010 N N . VAL C 1 138 ? 148.532 148.150 210.413 1.00 88.80 159 VAL C N 1
ATOM 8011 C CA . VAL C 1 138 ? 149.055 147.017 211.168 1.00 88.80 159 VAL C CA 1
ATOM 8012 C C . VAL C 1 138 ? 150.473 146.661 210.727 1.00 88.80 159 VAL C C 1
ATOM 8013 O O . VAL C 1 138 ? 151.246 146.101 211.513 1.00 88.80 159 VAL C O 1
ATOM 8017 N N . GLN C 1 139 ? 150.844 146.971 209.480 1.00 91.96 160 GLN C N 1
ATOM 8018 C CA . GLN C 1 139 ? 152.192 146.703 208.997 1.00 91.96 160 GLN C CA 1
ATOM 8019 C C . GLN C 1 139 ? 152.788 147.845 208.187 1.00 91.96 160 GLN C C 1
ATOM 8020 O O . GLN C 1 139 ? 153.950 147.744 207.782 1.00 91.96 160 GLN C O 1
ATOM 8026 N N . GLU C 1 140 ? 152.044 148.918 207.937 1.00 79.65 161 GLU C N 1
ATOM 8027 C CA . GLU C 1 140 ? 152.535 150.059 207.181 1.00 79.65 161 GLU C CA 1
ATOM 8028 C C . GLU C 1 140 ? 152.781 151.236 208.114 1.00 79.65 161 GLU C C 1
ATOM 8029 O O . GLU C 1 140 ? 152.125 151.379 209.150 1.00 79.65 161 GLU C O 1
ATOM 8035 N N . THR C 1 141 ? 153.737 152.082 207.736 1.00 57.41 162 THR C N 1
ATOM 8036 C CA . THR C 1 141 ? 154.108 153.220 208.561 1.00 57.41 162 THR C CA 1
ATOM 8037 C C . THR C 1 141 ? 154.491 154.391 207.668 1.00 57.41 162 THR C C 1
ATOM 8038 O O . THR C 1 141 ? 154.815 154.223 206.489 1.00 57.41 162 THR C O 1
ATOM 8042 N N . VAL C 1 142 ? 154.422 155.588 208.241 1.00 42.91 163 VAL C N 1
ATOM 8043 C CA . VAL C 1 142 ? 154.872 156.797 207.573 1.00 42.91 163 VAL C CA 1
ATOM 8044 C C . VAL C 1 142 ? 156.175 157.255 208.221 1.00 42.91 163 VAL C C 1
ATOM 8045 O O . VAL C 1 142 ? 156.567 156.786 209.288 1.00 42.91 163 VAL C O 1
ATOM 8049 N N . SER C 1 143 ? 156.842 158.198 207.560 1.00 28.43 164 SER C N 1
ATOM 8050 C CA . SER C 1 143 ? 158.204 158.604 207.896 1.00 28.43 164 SER C CA 1
ATOM 8051 C C . SER C 1 143 ? 158.275 160.129 207.982 1.00 28.43 164 SER C C 1
ATOM 8052 O O . SER C 1 143 ? 159.029 160.767 207.248 1.00 28.43 164 SER C O 1
ATOM 8055 N N . VAL C 1 144 ? 157.401 160.700 208.826 1.00 20.93 165 VAL C N 1
ATOM 8056 C CA . VAL C 1 144 ? 157.287 162.149 209.008 1.00 20.93 165 VAL C CA 1
ATOM 8057 C C . VAL C 1 144 ? 158.626 162.758 209.418 1.00 20.93 165 VAL C C 1
ATOM 8058 O O . VAL C 1 144 ? 159.389 162.175 210.200 1.00 20.93 165 VAL C O 1
ATOM 8062 N N . LEU C 1 145 ? 158.958 163.899 208.813 1.00 16.64 166 LEU C N 1
ATOM 8063 C CA . LEU C 1 145 ? 160.285 164.477 208.949 1.00 16.64 166 LEU C CA 1
ATOM 8064 C C . LEU C 1 145 ? 160.238 165.993 208.809 1.00 16.64 166 LEU C C 1
ATOM 8065 O O . LEU C 1 145 ? 159.536 166.527 207.947 1.00 16.64 166 LEU C O 1
ATOM 8070 N N . MET C 1 146 ? 160.991 166.675 209.673 1.00 31.15 167 MET C N 1
ATOM 8071 C CA . MET C 1 146 ? 161.123 168.126 209.680 1.00 31.15 167 MET C CA 1
ATOM 8072 C C . MET C 1 146 ? 162.594 168.515 209.676 1.00 31.15 167 MET C C 1
ATOM 8073 O O . MET C 1 146 ? 163.390 167.969 210.445 1.00 31.15 167 MET C O 1
ATOM 8078 N N . GLY C 1 147 ? 162.949 169.461 208.810 1.00 30.35 168 GLY C N 1
ATOM 8079 C CA . GLY C 1 147 ? 164.322 169.916 208.708 1.00 30.35 168 GLY C CA 1
ATOM 8080 C C . GLY C 1 147 ? 164.837 170.727 209.880 1.00 30.35 168 GLY C C 1
ATOM 8081 O O . GLY C 1 147 ? 165.965 170.516 210.336 1.00 30.35 168 GLY C O 1
ATOM 8082 N N . LEU C 1 148 ? 164.029 171.661 210.374 1.00 35.22 169 LEU C N 1
ATOM 8083 C CA . LEU C 1 148 ? 164.462 172.577 211.421 1.00 35.22 169 LEU C CA 1
ATOM 8084 C C . LEU C 1 148 ? 164.166 172.079 212.825 1.00 35.22 169 LEU C C 1
ATOM 8085 O O . LEU C 1 148 ? 164.557 172.746 213.785 1.00 35.22 169 LEU C O 1
ATOM 8090 N N . GLN C 1 149 ? 163.512 170.924 212.972 1.00 43.21 170 GLN C N 1
ATOM 8091 C CA . GLN C 1 149 ? 163.118 170.450 214.295 1.00 43.21 170 GLN C CA 1
ATOM 8092 C C . GLN C 1 149 ? 164.312 170.043 215.151 1.00 43.21 170 GLN C C 1
ATOM 8093 O O . GLN C 1 149 ? 164.191 170.004 216.379 1.00 43.21 170 GLN C O 1
ATOM 8099 N N . ASP C 1 150 ? 165.461 169.754 214.539 1.00 47.54 171 ASP C N 1
ATOM 8100 C CA . ASP C 1 150 ? 166.669 169.539 215.324 1.00 47.54 171 ASP C CA 1
ATOM 8101 C C . ASP C 1 150 ? 167.233 170.856 215.849 1.00 47.54 171 ASP C C 1
ATOM 8102 O O . ASP C 1 150 ? 167.666 170.932 217.004 1.00 47.54 171 ASP C O 1
ATOM 8107 N N . GLN C 1 151 ? 167.217 171.909 215.025 1.00 52.06 172 GLN C N 1
ATOM 8108 C CA . GLN C 1 151 ? 167.894 173.156 215.370 1.00 52.06 172 GLN C CA 1
ATOM 8109 C C . GLN C 1 151 ? 167.161 173.975 216.425 1.00 52.06 172 GLN C C 1
ATOM 8110 O O . GLN C 1 151 ? 167.772 174.862 217.030 1.00 52.06 172 GLN C O 1
ATOM 8116 N N . ILE C 1 152 ? 165.880 173.706 216.664 1.00 45.97 173 ILE C N 1
ATOM 8117 C CA . ILE C 1 152 ? 165.169 174.333 217.773 1.00 45.97 173 ILE C CA 1
ATOM 8118 C C . ILE C 1 152 ? 164.840 173.189 218.733 1.00 45.97 173 ILE C C 1
ATOM 8119 O O . ILE C 1 152 ? 163.752 173.110 219.314 1.00 45.97 173 ILE C O 1
ATOM 8124 N N . ASN C 1 153 ? 165.766 172.234 218.827 1.00 51.19 174 ASN C N 1
ATOM 8125 C CA . ASN C 1 153 ? 165.801 171.305 219.948 1.00 51.19 174 ASN C CA 1
ATOM 8126 C C . ASN C 1 153 ? 167.204 171.054 220.480 1.00 51.19 174 ASN C C 1
ATOM 8127 O O . ASN C 1 153 ? 167.345 170.306 221.453 1.00 51.19 174 ASN C O 1
ATOM 8132 N N . THR C 1 154 ? 168.243 171.644 219.884 1.00 51.75 175 THR C N 1
ATOM 8133 C CA . THR C 1 154 ? 169.599 171.504 220.396 1.00 51.75 175 THR C CA 1
ATOM 8134 C C . THR C 1 154 ? 170.399 172.799 220.402 1.00 51.75 175 THR C C 1
ATOM 8135 O O . THR C 1 154 ? 171.484 172.821 220.994 1.00 51.75 175 THR C O 1
ATOM 8139 N N . ASN C 1 155 ? 169.915 173.867 219.772 1.00 57.10 176 ASN C N 1
ATOM 8140 C CA . ASN C 1 155 ? 170.653 175.121 219.691 1.00 57.10 176 ASN C CA 1
ATOM 8141 C C . ASN C 1 155 ? 169.909 176.285 220.325 1.00 57.10 176 ASN C C 1
ATOM 8142 O O . ASN C 1 155 ? 170.496 177.032 221.116 1.00 57.10 176 ASN C O 1
ATOM 8147 N N . LEU C 1 156 ? 168.630 176.463 220.000 1.00 48.86 177 LEU C N 1
ATOM 8148 C CA . LEU C 1 156 ? 167.860 177.586 220.518 1.00 48.86 177 LEU C CA 1
ATOM 8149 C C . LEU C 1 156 ? 167.220 177.289 221.867 1.00 48.86 177 LEU C C 1
ATOM 8150 O O . LEU C 1 156 ? 167.005 178.214 222.658 1.00 48.86 177 LEU C O 1
ATOM 8155 N N . VAL C 1 157 ? 166.899 176.026 222.135 1.00 55.69 178 VAL C N 1
ATOM 8156 C CA . VAL C 1 157 ? 166.338 175.581 223.414 1.00 55.69 178 VAL C CA 1
ATOM 8157 C C . VAL C 1 157 ? 167.272 175.795 224.614 1.00 55.69 178 VAL C C 1
ATOM 8158 O O . VAL C 1 157 ? 166.783 176.327 225.623 1.00 55.69 178 VAL C O 1
ATOM 8162 N N . PRO C 1 158 ? 168.581 175.441 224.605 1.00 52.67 179 PRO C N 1
ATOM 8163 C CA . PRO C 1 158 ? 169.386 175.671 225.826 1.00 52.67 179 PRO C CA 1
ATOM 8164 C C . PRO C 1 158 ? 169.633 177.136 226.178 1.00 52.67 179 PRO C C 1
ATOM 8165 O O . PRO C 1 158 ? 169.987 177.416 227.329 1.00 52.67 179 PRO C O 1
ATOM 8169 N N . LYS C 1 159 ? 169.468 178.069 225.246 1.00 58.92 180 LYS C N 1
ATOM 8170 C CA . LYS C 1 159 ? 169.562 179.497 225.563 1.00 58.92 180 LYS C CA 1
ATOM 8171 C C . LYS C 1 159 ? 168.174 180.101 225.807 1.00 58.92 180 LYS C C 1
ATOM 8172 O O . LYS C 1 159 ? 167.786 181.156 225.300 1.00 58.92 180 LYS C O 1
ATOM 8178 N N . ILE C 1 160 ? 167.438 179.439 226.696 1.00 55.95 181 ILE C N 1
ATOM 8179 C CA . ILE C 1 160 ? 166.075 179.862 226.994 1.00 55.95 181 ILE C CA 1
ATOM 8180 C C . ILE C 1 160 ? 166.044 181.005 228.013 1.00 55.95 181 ILE C C 1
ATOM 8181 O O . ILE C 1 160 ? 165.145 181.851 227.966 1.00 55.95 181 ILE C O 1
ATOM 8186 N N . ASN C 1 161 ? 167.042 181.093 228.896 1.00 59.15 182 ASN C N 1
ATOM 8187 C CA . ASN C 1 161 ? 167.086 182.146 229.899 1.00 59.15 182 ASN C CA 1
ATOM 8188 C C . ASN C 1 161 ? 168.407 182.895 229.947 1.00 59.15 182 ASN C C 1
ATOM 8189 O O . ASN C 1 161 ? 168.472 183.943 230.600 1.00 59.15 182 ASN C O 1
ATOM 8194 N N . ILE C 1 162 ? 169.460 182.391 229.301 1.00 62.44 183 ILE C N 1
ATOM 8195 C CA . ILE C 1 162 ? 170.723 183.121 229.247 1.00 62.44 183 ILE C CA 1
ATOM 8196 C C . ILE C 1 162 ? 170.589 184.344 228.348 1.00 62.44 183 ILE C C 1
ATOM 8197 O O . ILE C 1 162 ? 171.097 185.427 228.664 1.00 62.44 183 ILE C O 1
ATOM 8202 N N . LEU C 1 163 ? 169.889 184.196 227.230 1.00 68.37 184 LEU C N 1
ATOM 8203 C CA . LEU C 1 163 ? 169.711 185.257 226.252 1.00 68.37 184 LEU C CA 1
ATOM 8204 C C . LEU C 1 163 ? 168.330 185.887 226.403 1.00 68.37 184 LEU C C 1
ATOM 8205 O O . LEU C 1 163 ? 167.389 185.252 226.886 1.00 68.37 184 LEU C O 1
ATOM 8210 N N . SER C 1 164 ? 168.224 187.151 225.997 1.00 77.05 185 SER C N 1
ATOM 8211 C CA . SER C 1 164 ? 166.976 187.892 226.123 1.00 77.05 185 SER C CA 1
ATOM 8212 C C . SER C 1 164 ? 165.932 187.378 225.136 1.00 77.05 185 SER C C 1
ATOM 8213 O O . SER C 1 164 ? 166.261 186.874 224.060 1.00 77.05 185 SER C O 1
ATOM 8216 N N . CYS C 1 165 ? 164.658 187.530 225.518 1.00 82.25 186 CYS C N 1
ATOM 8217 C CA . CYS C 1 165 ? 163.554 186.928 224.772 1.00 82.25 186 CYS C CA 1
ATOM 8218 C C . CYS C 1 165 ? 163.363 187.585 223.409 1.00 82.25 186 CYS C C 1
ATOM 8219 O O . CYS C 1 165 ? 163.008 186.910 222.432 1.00 82.25 186 CYS C O 1
ATOM 8222 N N . LYS C 1 166 ? 163.597 188.899 223.322 1.00 82.34 187 LYS C N 1
ATOM 8223 C CA . LYS C 1 166 ? 163.501 189.583 222.036 1.00 82.34 187 LYS C CA 1
ATOM 8224 C C . LYS C 1 166 ? 164.621 189.164 221.090 1.00 82.34 187 LYS C C 1
ATOM 8225 O O . LYS C 1 166 ? 164.431 189.172 219.868 1.00 82.34 187 LYS C O 1
ATOM 8231 N N . GLN C 1 167 ? 165.772 188.752 221.630 1.00 80.24 188 GLN C N 1
ATOM 8232 C CA . GLN C 1 167 ? 166.845 188.252 220.778 1.00 80.24 188 GLN C CA 1
ATOM 8233 C C . GLN C 1 167 ? 166.499 186.880 220.207 1.00 80.24 188 GLN C C 1
ATOM 8234 O O . GLN C 1 167 ? 166.807 186.596 219.043 1.00 80.24 188 GLN C O 1
ATOM 8240 N N . LEU C 1 168 ? 165.848 186.024 221.008 1.00 72.94 189 LEU C N 1
ATOM 8241 C CA . LEU C 1 168 ? 165.329 184.760 220.487 1.00 72.94 189 LEU C CA 1
ATOM 8242 C C . LEU C 1 168 ? 164.245 184.990 219.444 1.00 72.94 189 LEU C C 1
ATOM 8243 O O . LEU C 1 168 ? 164.177 184.260 218.449 1.00 72.94 189 LEU C O 1
ATOM 8248 N N . SER C 1 169 ? 163.388 185.997 219.657 1.00 72.97 190 SER C N 1
ATOM 8249 C CA . SER C 1 169 ? 162.361 186.330 218.670 1.00 72.97 190 SER C CA 1
ATOM 8250 C C . SER C 1 169 ? 162.976 186.807 217.356 1.00 72.97 190 SER C C 1
ATOM 8251 O O . SER C 1 169 ? 162.537 186.397 216.273 1.00 72.97 190 SER C O 1
ATOM 8254 N N . ASN C 1 170 ? 164.012 187.648 217.438 1.00 70.23 191 ASN C N 1
ATOM 8255 C CA . ASN C 1 170 ? 164.690 188.136 216.239 1.00 70.23 191 ASN C CA 1
ATOM 8256 C C . ASN C 1 170 ? 165.427 187.015 215.511 1.00 70.23 191 ASN C C 1
ATOM 8257 O O . ASN C 1 170 ? 165.389 186.943 214.276 1.00 70.23 191 ASN C O 1
ATOM 8262 N N . THR C 1 171 ? 166.092 186.127 216.261 1.00 58.33 192 THR C N 1
ATOM 8263 C CA . THR C 1 171 ? 166.805 185.006 215.652 1.00 58.33 192 THR C CA 1
ATOM 8264 C C . THR C 1 171 ? 165.838 184.019 215.005 1.00 58.33 192 THR C C 1
ATOM 8265 O O . THR C 1 171 ? 166.107 183.504 213.910 1.00 58.33 192 THR C O 1
ATOM 8269 N N . LEU C 1 172 ? 164.694 183.769 215.654 1.00 53.80 193 LEU C N 1
ATOM 8270 C CA . LEU C 1 172 ? 163.665 182.910 215.081 1.00 53.80 193 LEU C CA 1
ATOM 8271 C C . LEU C 1 172 ? 163.063 183.523 213.824 1.00 53.80 193 LEU C C 1
ATOM 8272 O O . LEU C 1 172 ? 162.783 182.806 212.858 1.00 53.80 193 LEU C O 1
ATOM 8277 N N . ASN C 1 173 ? 162.874 184.848 213.812 1.00 46.67 194 ASN C N 1
ATOM 8278 C CA . ASN C 1 173 ? 162.371 185.522 212.617 1.00 46.67 194 ASN C CA 1
ATOM 8279 C C . ASN C 1 173 ? 163.366 185.447 211.463 1.00 46.67 194 ASN C C 1
ATOM 8280 O O . ASN C 1 173 ? 162.967 185.212 210.317 1.00 46.67 194 ASN C O 1
ATOM 8285 N N . ILE C 1 174 ? 164.662 185.625 211.750 1.00 40.32 195 ILE C N 1
ATOM 8286 C CA . ILE C 1 174 ? 165.691 185.528 210.713 1.00 40.32 195 ILE C CA 1
ATOM 8287 C C . ILE C 1 174 ? 165.767 184.109 210.150 1.00 40.32 195 ILE C C 1
ATOM 8288 O O . ILE C 1 174 ? 165.820 183.913 208.925 1.00 40.32 195 ILE C O 1
ATOM 8293 N N . MET C 1 175 ? 165.722 183.102 211.033 1.00 38.07 196 MET C N 1
ATOM 8294 C CA . MET C 1 175 ? 165.766 181.707 210.599 1.00 38.07 196 MET C CA 1
ATOM 8295 C C . MET C 1 175 ? 164.524 181.325 209.797 1.00 38.07 196 MET C C 1
ATOM 8296 O O . MET C 1 175 ? 164.628 180.617 208.789 1.00 38.07 196 MET C O 1
ATOM 8301 N N . LEU C 1 176 ? 163.347 181.813 210.206 1.00 35.65 197 LEU C N 1
ATOM 8302 C CA . LEU C 1 176 ? 162.125 181.503 209.472 1.00 35.65 197 LEU C CA 1
ATOM 8303 C C . LEU C 1 176 ? 162.067 182.207 208.123 1.00 35.65 197 LEU C C 1
ATOM 8304 O O . LEU C 1 176 ? 161.555 181.630 207.161 1.00 35.65 197 LEU C O 1
ATOM 8309 N N . LEU C 1 177 ? 162.585 183.437 208.024 1.00 28.14 198 LEU C N 1
ATOM 8310 C CA . LEU C 1 177 ? 162.644 184.103 206.723 1.00 28.14 198 LEU C CA 1
ATOM 8311 C C . LEU C 1 177 ? 163.628 183.416 205.780 1.00 28.14 198 LEU C C 1
ATOM 8312 O O . LEU C 1 177 ? 163.341 183.265 204.583 1.00 28.14 198 LEU C O 1
ATOM 8317 N N . GLN C 1 178 ? 164.780 182.972 206.304 1.00 25.14 199 GLN C N 1
ATOM 8318 C CA . GLN C 1 178 ? 165.732 182.223 205.483 1.00 25.14 199 GLN C CA 1
ATOM 8319 C C . GLN C 1 178 ? 165.147 180.888 205.029 1.00 25.14 199 GLN C C 1
ATOM 8320 O O . GLN C 1 178 ? 165.309 180.487 203.866 1.00 25.14 199 GLN C O 1
ATOM 8326 N N . TYR C 1 179 ? 164.420 180.208 205.918 1.00 25.07 200 TYR C N 1
ATOM 8327 C CA . TYR C 1 179 ? 163.797 178.947 205.536 1.00 25.07 200 TYR C CA 1
ATOM 8328 C C . TYR C 1 179 ? 162.652 179.155 204.552 1.00 25.07 200 TYR C C 1
ATOM 8329 O O . TYR C 1 179 ? 162.477 178.335 203.650 1.00 25.07 200 TYR C O 1
ATOM 8338 N N . TYR C 1 180 ? 161.892 180.250 204.685 1.00 22.00 201 TYR C N 1
ATOM 8339 C CA . TYR C 1 180 ? 160.848 180.562 203.711 1.00 22.00 201 TYR C CA 1
ATOM 8340 C C . TYR C 1 180 ? 161.447 180.864 202.345 1.00 22.00 201 TYR C C 1
ATOM 8341 O O . TYR C 1 180 ? 160.872 180.499 201.311 1.00 22.00 201 TYR C O 1
ATOM 8350 N N . SER C 1 181 ? 162.626 181.493 202.323 1.00 19.87 202 SER C N 1
ATOM 8351 C CA . SER C 1 181 ? 163.363 181.625 201.071 1.00 19.87 202 SER C CA 1
ATOM 8352 C C . SER C 1 181 ? 163.831 180.271 200.540 1.00 19.87 202 SER C C 1
ATOM 8353 O O . SER C 1 181 ? 164.000 180.110 199.326 1.00 19.87 202 SER C O 1
ATOM 8356 N N . GLN C 1 182 ? 164.055 179.294 201.425 1.00 23.31 203 GLN C N 1
ATOM 8357 C CA . GLN C 1 182 ? 164.431 177.958 200.953 1.00 23.31 203 GLN C CA 1
ATOM 8358 C C . GLN C 1 182 ? 163.244 177.187 200.366 1.00 23.31 203 GLN C C 1
ATOM 8359 O O . GLN C 1 182 ? 163.421 176.425 199.408 1.00 23.31 203 GLN C O 1
ATOM 8365 N N . ILE C 1 183 ? 162.042 177.328 200.945 1.00 15.25 204 ILE C N 1
ATOM 8366 C CA . ILE C 1 183 ? 160.840 176.805 200.274 1.00 15.25 204 ILE C CA 1
ATOM 8367 C C . ILE C 1 183 ? 160.595 177.514 198.944 1.00 15.25 204 ILE C C 1
ATOM 8368 O O . ILE C 1 183 ? 160.318 176.862 197.928 1.00 15.25 204 ILE C O 1
ATOM 8373 N N . LEU C 1 184 ? 160.772 178.839 198.897 1.00 22.49 205 LEU C N 1
ATOM 8374 C CA . LEU C 1 184 ? 160.509 179.547 197.629 1.00 22.49 205 LEU C CA 1
ATOM 8375 C C . LEU C 1 184 ? 161.565 179.276 196.501 1.00 22.49 205 LEU C C 1
ATOM 8376 O O . LEU C 1 184 ? 161.492 179.962 195.472 1.00 22.49 205 LEU C O 1
ATOM 8381 N N . THR C 1 185 ? 162.504 178.341 196.644 1.00 22.21 206 THR C N 1
ATOM 8382 C CA . THR C 1 185 ? 163.399 177.929 195.572 1.00 22.21 206 THR C CA 1
ATOM 8383 C C . THR C 1 185 ? 163.073 176.538 195.046 1.00 22.21 206 THR C C 1
ATOM 8384 O O . THR C 1 185 ? 162.967 176.348 193.830 1.00 22.21 206 THR C O 1
ATOM 8388 N N . VAL C 1 186 ? 162.903 175.557 195.939 1.00 23.28 207 VAL C N 1
ATOM 8389 C CA . VAL C 1 186 ? 162.631 174.186 195.507 1.00 23.28 207 VAL C CA 1
ATOM 8390 C C . VAL C 1 186 ? 161.214 174.049 194.944 1.00 23.28 207 VAL C C 1
ATOM 8391 O O . VAL C 1 186 ? 161.015 173.436 193.887 1.00 23.28 207 VAL C O 1
ATOM 8395 N N . PHE C 1 187 ? 160.219 174.643 195.595 1.00 22.34 208 PHE C N 1
ATOM 8396 C CA . PHE C 1 187 ? 158.846 174.608 195.089 1.00 22.34 208 PHE C CA 1
ATOM 8397 C C . PHE C 1 187 ? 158.546 175.829 194.229 1.00 22.34 208 PHE C C 1
ATOM 8398 O O . PHE C 1 187 ? 157.558 176.534 194.426 1.00 22.34 208 PHE C O 1
ATOM 8406 N N . GLY C 1 188 ? 159.415 176.083 193.254 1.00 31.78 209 GLY C N 1
ATOM 8407 C CA . GLY C 1 188 ? 159.251 177.179 192.330 1.00 31.78 209 GLY C CA 1
ATOM 8408 C C . GLY C 1 188 ? 158.445 176.820 191.096 1.00 31.78 209 GLY C C 1
ATOM 8409 O O . GLY C 1 188 ? 157.394 177.413 190.832 1.00 31.78 209 GLY C O 1
ATOM 8410 N N . PRO C 1 189 ? 158.925 175.851 190.303 1.00 38.21 210 PRO C N 1
ATOM 8411 C CA . PRO C 1 189 ? 158.119 175.369 189.168 1.00 38.21 210 PRO C CA 1
ATOM 8412 C C . PRO C 1 189 ? 156.848 174.635 189.565 1.00 38.21 210 PRO C C 1
ATOM 8413 O O . PRO C 1 189 ? 155.962 174.477 188.716 1.00 38.21 210 PRO C O 1
ATOM 8417 N N . ASN C 1 190 ? 156.726 174.176 190.814 1.00 32.12 211 ASN C N 1
ATOM 8418 C CA . ASN C 1 190 ? 155.501 173.517 191.252 1.00 32.12 211 ASN C CA 1
ATOM 8419 C C . ASN C 1 190 ? 154.330 174.478 191.393 1.00 32.12 211 ASN C C 1
ATOM 8420 O O . ASN C 1 190 ? 153.181 174.029 191.398 1.00 32.12 211 ASN C O 1
ATOM 8425 N N . LEU C 1 191 ? 154.586 175.782 191.512 1.00 40.89 212 LEU C N 1
ATOM 8426 C CA . LEU C 1 191 ? 153.495 176.734 191.675 1.00 40.89 212 LEU C CA 1
ATOM 8427 C C . LEU C 1 191 ? 152.697 176.935 190.393 1.00 40.89 212 LEU C C 1
ATOM 8428 O O . LEU C 1 191 ? 151.540 177.361 190.465 1.00 40.89 212 LEU C O 1
ATOM 8433 N N . ARG C 1 192 ? 153.283 176.632 189.232 1.00 46.17 213 ARG C N 1
ATOM 8434 C CA . ARG C 1 192 ? 152.561 176.766 187.970 1.00 46.17 213 ARG C CA 1
ATOM 8435 C C . ARG C 1 192 ? 151.454 175.723 187.851 1.00 46.17 213 ARG C C 1
ATOM 8436 O O . ARG C 1 192 ? 150.309 176.052 187.518 1.00 46.17 213 ARG C O 1
ATOM 8444 N N . ASP C 1 193 ? 151.775 174.461 188.128 1.00 42.85 214 ASP C N 1
ATOM 8445 C CA . ASP C 1 193 ? 150.808 173.368 188.031 1.00 42.85 214 ASP C CA 1
ATOM 8446 C C . ASP C 1 193 ? 151.262 172.267 188.978 1.00 42.85 214 ASP C C 1
ATOM 8447 O O . ASP C 1 193 ? 152.100 171.427 188.614 1.00 42.85 214 ASP C O 1
ATOM 8452 N N . PRO C 1 194 ? 150.725 172.224 190.206 1.00 33.05 215 PRO C N 1
ATOM 8453 C CA . PRO C 1 194 ? 151.277 171.314 191.219 1.00 33.05 215 PRO C CA 1
ATOM 8454 C C . PRO C 1 194 ? 150.746 169.892 191.158 1.00 33.05 215 PRO C C 1
ATOM 8455 O O . PRO C 1 194 ? 150.458 169.300 192.201 1.00 33.05 215 PRO C O 1
ATOM 8459 N N . ALA C 1 195 ? 150.625 169.323 189.963 1.00 27.70 216 ALA C N 1
ATOM 8460 C CA . ALA C 1 195 ? 150.255 167.919 189.830 1.00 27.70 216 ALA C CA 1
ATOM 8461 C C . ALA C 1 195 ? 151.074 167.160 188.802 1.00 27.70 216 ALA C C 1
ATOM 8462 O O . ALA C 1 195 ? 151.142 165.930 188.888 1.00 27.70 216 ALA C O 1
ATOM 8464 N N . THR C 1 196 ? 151.697 167.834 187.836 1.00 35.73 217 THR C N 1
ATOM 8465 C CA . THR C 1 196 ? 152.407 167.182 186.747 1.00 35.73 217 THR C CA 1
ATOM 8466 C C . THR C 1 196 ? 153.909 167.416 186.791 1.00 35.73 217 THR C C 1
ATOM 8467 O O . THR C 1 196 ? 154.639 166.806 186.004 1.00 35.73 217 THR C O 1
ATOM 8471 N N . VAL C 1 197 ? 154.389 168.277 187.678 1.00 28.58 218 VAL C N 1
ATOM 8472 C CA . VAL C 1 197 ? 155.803 168.634 187.752 1.00 28.58 218 VAL C CA 1
ATOM 8473 C C . VAL C 1 197 ? 156.439 167.819 188.873 1.00 28.58 218 VAL C C 1
ATOM 8474 O O . VAL C 1 197 ? 156.047 167.984 190.038 1.00 28.58 218 VAL C O 1
ATOM 8478 N N . PRO C 1 198 ? 157.396 166.947 188.581 1.00 23.05 219 PRO C N 1
ATOM 8479 C CA . PRO C 1 198 ? 158.039 166.161 189.635 1.00 23.05 219 PRO C CA 1
ATOM 8480 C C . PRO C 1 198 ? 159.109 166.969 190.358 1.00 23.05 219 PRO C C 1
ATOM 8481 O O . PRO C 1 198 ? 159.507 168.055 189.936 1.00 23.05 219 PRO C O 1
ATOM 8485 N N . VAL C 1 199 ? 159.575 166.408 191.470 1.00 21.63 220 VAL C N 1
ATOM 8486 C CA . VAL C 1 199 ? 160.578 167.038 192.321 1.00 21.63 220 VAL C CA 1
ATOM 8487 C C . VAL C 1 199 ? 161.782 166.110 192.395 1.00 21.63 220 VAL C C 1
ATOM 8488 O O . VAL C 1 199 ? 161.650 164.945 192.790 1.00 21.63 220 VAL C O 1
ATOM 8492 N N . SER C 1 200 ? 162.948 166.621 192.008 1.00 20.75 221 SER C N 1
ATOM 8493 C CA . SER C 1 200 ? 164.180 165.860 192.149 1.00 20.75 221 SER C CA 1
ATOM 8494 C C . SER C 1 200 ? 164.591 165.785 193.615 1.00 20.75 221 SER C C 1
ATOM 8495 O O . SER C 1 200 ? 164.320 166.692 194.406 1.00 20.75 221 SER C O 1
ATOM 8498 N N . ILE C 1 201 ? 165.259 164.685 193.975 1.00 19.63 222 ILE C N 1
ATOM 8499 C CA . ILE C 1 201 ? 165.605 164.458 195.373 1.00 19.63 222 ILE C CA 1
ATOM 8500 C C . ILE C 1 201 ? 166.763 165.350 195.822 1.00 19.63 222 ILE C C 1
ATOM 8501 O O . ILE C 1 201 ? 166.923 165.586 197.024 1.00 19.63 222 ILE C O 1
ATOM 8506 N N . GLN C 1 202 ? 167.552 165.894 194.890 1.00 21.00 223 GLN C N 1
ATOM 8507 C CA . GLN C 1 202 ? 168.604 166.831 195.275 1.00 21.00 223 GLN C CA 1
ATOM 8508 C C . GLN C 1 202 ? 168.017 168.182 195.671 1.00 21.00 223 GLN C C 1
ATOM 8509 O O . GLN C 1 202 ? 168.419 168.771 196.684 1.00 21.00 223 GLN C O 1
ATOM 8515 N N . ALA C 1 203 ? 167.046 168.671 194.894 1.00 20.94 224 ALA C N 1
ATOM 8516 C CA . ALA C 1 203 ? 166.369 169.920 195.228 1.00 20.94 224 ALA C CA 1
ATOM 8517 C C . ALA C 1 203 ? 165.551 169.781 196.506 1.00 20.94 224 ALA C C 1
ATOM 8518 O O . ALA C 1 203 ? 165.468 170.724 197.300 1.00 20.94 224 ALA C O 1
ATOM 8520 N N . LEU C 1 204 ? 164.951 168.608 196.724 1.00 17.58 225 LEU C N 1
ATOM 8521 C CA . LEU C 1 204 ? 164.235 168.362 197.970 1.00 17.58 225 LEU C CA 1
ATOM 8522 C C . LEU C 1 204 ? 165.200 168.250 199.148 1.00 17.58 225 LEU C C 1
ATOM 8523 O O . LEU C 1 204 ? 164.891 168.705 200.256 1.00 17.58 225 LEU C O 1
ATOM 8528 N N . SER C 1 205 ? 166.389 167.685 198.920 1.00 16.81 226 SER C N 1
ATOM 8529 C CA . SER C 1 205 ? 167.389 167.585 199.977 1.00 16.81 226 SER C CA 1
ATOM 8530 C C . SER C 1 205 ? 168.071 168.916 200.259 1.00 16.81 226 SER C C 1
ATOM 8531 O O . SER C 1 205 ? 168.754 169.041 201.281 1.00 16.81 226 SER C O 1
ATOM 8534 N N . GLN C 1 206 ? 167.917 169.902 199.368 1.00 17.19 227 GLN C N 1
ATOM 8535 C CA . GLN C 1 206 ? 168.412 171.251 199.638 1.00 17.19 227 GLN C CA 1
ATOM 8536 C C . GLN C 1 206 ? 167.714 171.924 200.820 1.00 17.19 227 GLN C C 1
ATOM 8537 O O . GLN C 1 206 ? 168.263 172.878 201.380 1.00 17.19 227 GLN C O 1
ATOM 8543 N N . LEU C 1 207 ? 166.518 171.464 201.203 1.00 15.29 228 LEU C N 1
ATOM 8544 C CA . LEU C 1 207 ? 165.847 172.006 202.382 1.00 15.29 228 LEU C CA 1
ATOM 8545 C C . LEU C 1 207 ? 166.553 171.611 203.673 1.00 15.29 228 LEU C C 1
ATOM 8546 O O . LEU C 1 207 ? 166.492 172.350 204.662 1.00 15.29 228 LEU C O 1
ATOM 8551 N N . PHE C 1 208 ? 167.222 170.460 203.685 1.00 20.25 229 PHE C N 1
ATOM 8552 C CA . PHE C 1 208 ? 167.822 169.886 204.888 1.00 20.25 229 PHE C CA 1
ATOM 8553 C C . PHE C 1 208 ? 169.332 170.070 204.920 1.00 20.25 229 PHE C C 1
ATOM 8554 O O . PHE C 1 208 ? 170.059 169.160 205.333 1.00 20.25 229 PHE C O 1
ATOM 8562 N N . GLU C 1 209 ? 169.799 171.244 204.470 1.00 27.44 230 GLU C N 1
ATOM 8563 C CA . GLU C 1 209 ? 171.216 171.627 204.389 1.00 27.44 230 GLU C CA 1
ATOM 8564 C C . GLU C 1 209 ? 172.030 170.662 203.529 1.00 27.44 230 GLU C C 1
ATOM 8565 O O . GLU C 1 209 ? 173.190 170.373 203.832 1.00 27.44 230 GLU C O 1
ATOM 8571 N N . GLY C 1 210 ? 171.431 170.174 202.443 1.00 22.58 231 GLY C N 1
ATOM 8572 C CA . GLY C 1 210 ? 172.106 169.270 201.532 1.00 22.58 231 GLY C CA 1
ATOM 8573 C C . GLY C 1 210 ? 172.398 167.900 202.108 1.00 22.58 231 GLY C C 1
ATOM 8574 O O . GLY C 1 210 ? 173.535 167.425 202.040 1.00 22.58 231 GLY C O 1
ATOM 8575 N N . ASN C 1 211 ? 171.385 167.254 202.679 1.00 18.33 232 ASN C N 1
ATOM 8576 C CA . ASN C 1 211 ? 171.536 165.946 203.312 1.00 18.33 232 ASN C CA 1
ATOM 8577 C C . ASN C 1 211 ? 170.670 164.948 202.548 1.00 18.33 232 ASN C C 1
ATOM 8578 O O . ASN C 1 211 ? 169.516 164.705 202.907 1.00 18.33 232 ASN C O 1
ATOM 8583 N N . LEU C 1 212 ? 171.237 164.367 201.490 1.00 17.74 233 LEU C N 1
ATOM 8584 C CA . LEU C 1 212 ? 170.509 163.393 200.685 1.00 17.74 233 LEU C CA 1
ATOM 8585 C C . LEU C 1 212 ? 170.488 162.015 201.335 1.00 17.74 233 LEU C C 1
ATOM 8586 O O . LEU C 1 212 ? 169.517 161.266 201.160 1.00 17.74 233 LEU C O 1
ATOM 8591 N N . GLU C 1 213 ? 171.545 161.666 202.075 1.00 19.39 234 GLU C N 1
ATOM 8592 C CA . GLU C 1 213 ? 171.632 160.337 202.670 1.00 19.39 234 GLU C CA 1
ATOM 8593 C C . GLU C 1 213 ? 170.639 160.159 203.809 1.00 19.39 234 GLU C C 1
ATOM 8594 O O . GLU C 1 213 ? 170.213 159.031 204.075 1.00 19.39 234 GLU C O 1
ATOM 8600 N N . LEU C 1 214 ? 170.246 161.253 204.472 1.00 18.80 235 LEU C N 1
ATOM 8601 C CA . LEU C 1 214 ? 169.199 161.181 205.487 1.00 18.80 235 LEU C CA 1
ATOM 8602 C C . LEU C 1 214 ? 167.859 160.785 204.878 1.00 18.80 235 LEU C C 1
ATOM 8603 O O . LEU C 1 214 ? 167.166 159.910 205.412 1.00 18.80 235 LEU C O 1
ATOM 8608 N N . LEU C 1 215 ? 167.494 161.395 203.747 1.00 14.95 236 LEU C N 1
ATOM 8609 C CA . LEU C 1 215 ? 166.255 161.031 203.066 1.00 14.95 236 LEU C CA 1
ATOM 8610 C C . LEU C 1 215 ? 166.333 159.641 202.452 1.00 14.95 236 LEU C C 1
ATOM 8611 O O . LEU C 1 215 ? 165.328 158.921 202.435 1.00 14.95 236 LEU C O 1
ATOM 8616 N N . THR C 1 216 ? 167.507 159.256 201.942 1.00 19.24 237 THR C N 1
ATOM 8617 C CA . THR C 1 216 ? 167.680 157.919 201.378 1.00 19.24 237 THR C CA 1
ATOM 8618 C C . THR C 1 216 ? 167.562 156.842 202.457 1.00 19.24 237 THR C C 1
ATOM 8619 O O . THR C 1 216 ? 166.905 155.815 202.248 1.00 19.24 237 THR C O 1
ATOM 8623 N N . SER C 1 217 ? 168.142 157.084 203.637 1.00 22.19 238 SER C N 1
ATOM 8624 C CA . SER C 1 217 ? 168.053 156.117 204.725 1.00 22.19 238 SER C CA 1
ATOM 8625 C C . SER C 1 217 ? 166.665 156.087 205.355 1.00 22.19 238 SER C C 1
ATOM 8626 O O . SER C 1 217 ? 166.174 155.009 205.707 1.00 22.19 238 SER C O 1
ATOM 8629 N N . SER C 1 218 ? 166.013 157.245 205.503 1.00 21.51 239 SER C N 1
ATOM 8630 C CA . SER C 1 218 ? 164.679 157.274 206.086 1.00 21.51 239 SER C CA 1
ATOM 8631 C C . SER C 1 218 ? 163.601 156.843 205.104 1.00 21.51 239 SER C C 1
ATOM 8632 O O . SER C 1 218 ? 162.476 156.556 205.527 1.00 21.51 239 SER C O 1
ATOM 8635 N N . LEU C 1 219 ? 163.913 156.794 203.811 1.00 22.54 240 LEU C N 1
ATOM 8636 C CA . LEU C 1 219 ? 162.943 156.367 202.816 1.00 22.54 240 LEU C CA 1
ATOM 8637 C C . LEU C 1 219 ? 162.875 154.854 202.665 1.00 22.54 240 LEU C C 1
ATOM 8638 O O . LEU C 1 219 ? 161.780 154.313 202.481 1.00 22.54 240 LEU C O 1
ATOM 8643 N N . GLY C 1 220 ? 164.002 154.154 202.768 1.00 30.35 241 GLY C N 1
ATOM 8644 C CA . GLY C 1 220 ? 164.037 152.704 202.713 1.00 30.35 241 GLY C CA 1
ATOM 8645 C C . GLY C 1 220 ? 165.050 152.125 201.749 1.00 30.35 241 GLY C C 1
ATOM 8646 O O . GLY C 1 220 ? 165.377 150.935 201.857 1.00 30.35 241 GLY C O 1
ATOM 8647 N N . ILE C 1 221 ? 165.559 152.915 200.808 1.00 35.34 242 ILE C N 1
ATOM 8648 C CA . ILE C 1 221 ? 166.561 152.431 199.862 1.00 35.34 242 ILE C CA 1
ATOM 8649 C C . ILE C 1 221 ? 167.906 152.369 200.574 1.00 35.34 242 ILE C C 1
ATOM 8650 O O . ILE C 1 221 ? 168.366 153.364 201.143 1.00 35.34 242 ILE C O 1
ATOM 8655 N N . SER C 1 222 ? 168.535 151.196 200.550 1.00 60.97 243 SER C N 1
ATOM 8656 C CA . SER C 1 222 ? 169.863 150.998 201.129 1.00 60.97 243 SER C CA 1
ATOM 8657 C C . SER C 1 222 ? 170.749 150.370 200.057 1.00 60.97 243 SER C C 1
ATOM 8658 O O . SER C 1 222 ? 170.687 149.158 199.825 1.00 60.97 243 SER C O 1
ATOM 8661 N N . SER C 1 223 ? 171.558 151.196 199.400 1.00 84.61 244 SER C N 1
ATOM 8662 C CA . SER C 1 223 ? 172.468 150.701 198.377 1.00 84.61 244 SER C CA 1
ATOM 8663 C C . SER C 1 223 ? 173.615 149.926 199.012 1.00 84.61 244 SER C C 1
ATOM 8664 O O . SER C 1 223 ? 174.144 150.312 200.058 1.00 84.61 244 SER C O 1
ATOM 8667 N N . THR C 1 224 ? 174.002 148.823 198.371 1.00 92.00 245 THR C N 1
ATOM 8668 C CA . THR C 1 224 ? 175.062 147.970 198.886 1.00 92.00 245 THR C CA 1
ATOM 8669 C C . THR C 1 224 ? 176.132 147.617 197.863 1.00 92.00 245 THR C C 1
ATOM 8670 O O . THR C 1 224 ? 177.173 147.079 198.256 1.00 92.00 245 THR C O 1
ATOM 8674 N N . ASP C 1 225 ? 175.921 147.897 196.582 1.00 87.47 246 ASP C N 1
ATOM 8675 C CA . ASP C 1 225 ? 176.907 147.634 195.545 1.00 87.47 246 ASP C CA 1
ATOM 8676 C C . ASP C 1 225 ? 177.469 148.945 195.008 1.00 87.47 246 ASP C C 1
ATOM 8677 O O . ASP C 1 225 ? 177.006 150.036 195.349 1.00 87.47 246 ASP C O 1
ATOM 8682 N N . PHE C 1 226 ? 178.484 148.818 194.151 1.00 64.42 247 PHE C N 1
ATOM 8683 C CA . PHE C 1 226 ? 179.224 149.987 193.687 1.00 64.42 247 PHE C CA 1
ATOM 8684 C C . PHE C 1 226 ? 178.433 150.804 192.672 1.00 64.42 247 PHE C C 1
ATOM 8685 O O . PHE C 1 226 ? 178.684 152.004 192.516 1.00 64.42 247 PHE C O 1
ATOM 8693 N N . ASN C 1 227 ? 177.483 150.180 191.974 1.00 71.27 248 ASN C N 1
ATOM 8694 C CA . ASN C 1 227 ? 176.723 150.889 190.951 1.00 71.27 248 ASN C CA 1
ATOM 8695 C C . ASN C 1 227 ? 175.655 151.800 191.545 1.00 71.27 248 ASN C C 1
ATOM 8696 O O . ASN C 1 227 ? 175.387 152.872 190.992 1.00 71.27 248 ASN C O 1
ATOM 8701 N N . ASP C 1 228 ? 175.041 151.401 192.655 1.00 78.53 249 ASP C N 1
ATOM 8702 C CA . ASP C 1 228 ? 173.912 152.128 193.222 1.00 78.53 249 ASP C CA 1
ATOM 8703 C C . ASP C 1 228 ? 174.329 153.200 194.223 1.00 78.53 249 ASP C C 1
ATOM 8704 O O . ASP C 1 228 ? 173.462 153.916 194.735 1.00 78.53 249 ASP C O 1
ATOM 8709 N N . LEU C 1 229 ? 175.624 153.323 194.528 1.00 66.20 250 LEU C N 1
ATOM 8710 C CA . LEU C 1 229 ? 176.072 154.388 195.421 1.00 66.20 250 LEU C CA 1
ATOM 8711 C C . LEU C 1 229 ? 176.022 155.744 194.730 1.00 66.20 250 LEU C C 1
ATOM 8712 O O . LEU C 1 229 ? 175.546 156.729 195.307 1.00 66.20 250 LEU C O 1
ATOM 8717 N N . LEU C 1 230 ? 176.515 155.816 193.490 1.00 54.68 251 LEU C N 1
ATOM 8718 C CA . LEU C 1 230 ? 176.453 157.069 192.744 1.00 54.68 251 LEU C CA 1
ATOM 8719 C C . LEU C 1 230 ? 175.038 157.367 192.270 1.00 54.68 251 LEU C C 1
ATOM 8720 O O . LEU C 1 230 ? 174.679 158.536 192.090 1.00 54.68 251 LEU C O 1
ATOM 8725 N N . THR C 1 231 ? 174.235 156.330 192.050 1.00 59.05 252 THR C N 1
ATOM 8726 C CA . THR C 1 231 ? 172.822 156.516 191.758 1.00 59.05 252 THR C CA 1
ATOM 8727 C C . THR C 1 231 ? 172.108 157.023 193.007 1.00 59.05 252 THR C C 1
ATOM 8728 O O . THR C 1 231 ? 172.398 156.589 194.124 1.00 59.05 252 THR C O 1
ATOM 8732 N N . GLY C 1 232 ? 171.175 157.950 192.817 1.00 40.77 253 GLY C N 1
ATOM 8733 C CA . GLY C 1 232 ? 170.516 158.583 193.940 1.00 40.77 253 GLY C CA 1
ATOM 8734 C C . GLY C 1 232 ? 170.384 160.078 193.753 1.00 40.77 253 GLY C C 1
ATOM 8735 O O . GLY C 1 232 ? 170.042 160.804 194.689 1.00 40.77 253 GLY C O 1
ATOM 8736 N N . LYS C 1 233 ? 170.681 160.548 192.544 1.00 32.72 254 LYS C N 1
ATOM 8737 C CA . LYS C 1 233 ? 170.368 161.907 192.128 1.00 32.72 254 LYS C CA 1
ATOM 8738 C C . LYS C 1 233 ? 169.214 161.941 191.135 1.00 32.72 254 LYS C C 1
ATOM 8739 O O . LYS C 1 233 ? 168.975 162.977 190.506 1.00 32.72 254 LYS C O 1
ATOM 8745 N N . LEU C 1 234 ? 168.492 160.828 190.984 1.00 32.59 255 LEU C N 1
ATOM 8746 C CA . LEU C 1 234 ? 167.452 160.697 189.970 1.00 32.59 255 LEU C CA 1
ATOM 8747 C C . LEU C 1 234 ? 166.172 160.076 190.524 1.00 32.59 255 LEU C C 1
ATOM 8748 O O . LEU C 1 234 ? 165.337 159.597 189.751 1.00 32.59 255 LEU C O 1
ATOM 8753 N N . ILE C 1 235 ? 165.992 160.088 191.841 1.00 22.63 256 ILE C N 1
ATOM 8754 C CA . ILE C 1 235 ? 164.762 159.613 192.466 1.00 22.63 256 ILE C CA 1
ATOM 8755 C C . ILE C 1 235 ? 163.762 160.763 192.449 1.00 22.63 256 ILE C C 1
ATOM 8756 O O . ILE C 1 235 ? 163.929 161.754 193.162 1.00 22.63 256 ILE C O 1
ATOM 8761 N N . THR C 1 236 ? 162.722 160.635 191.633 1.00 23.53 257 THR C N 1
ATOM 8762 C CA . THR C 1 236 ? 161.739 161.695 191.476 1.00 23.53 257 THR C CA 1
ATOM 8763 C C . THR C 1 236 ? 160.560 161.490 192.421 1.00 23.53 257 THR C C 1
ATOM 8764 O O . THR C 1 236 ? 160.361 160.413 192.986 1.00 23.53 257 THR C O 1
ATOM 8768 N N . GLY C 1 237 ? 159.772 162.550 192.584 1.00 23.81 258 GLY C N 1
ATOM 8769 C CA . GLY C 1 237 ? 158.607 162.498 193.445 1.00 23.81 258 GLY C CA 1
ATOM 8770 C C . GLY C 1 237 ? 157.657 163.628 193.134 1.00 23.81 258 GLY C C 1
ATOM 8771 O O . GLY C 1 237 ? 158.070 164.700 192.680 1.00 23.81 258 GLY C O 1
ATOM 8772 N N . SER C 1 238 ? 156.372 163.390 193.386 1.00 20.39 259 SER C N 1
ATOM 8773 C CA . SER C 1 238 ? 155.322 164.354 193.100 1.00 20.39 259 SER C CA 1
ATOM 8774 C C . SER C 1 238 ? 154.421 164.534 194.315 1.00 20.39 259 SER C C 1
ATOM 8775 O O . SER C 1 238 ? 154.342 163.669 195.191 1.00 20.39 259 SER C O 1
ATOM 8778 N N . ILE C 1 239 ? 153.740 165.676 194.356 1.00 11.94 260 ILE C N 1
ATOM 8779 C CA . ILE C 1 239 ? 152.852 166.007 195.466 1.00 11.94 260 ILE C CA 1
ATOM 8780 C C . ILE C 1 239 ? 151.507 165.330 195.245 1.00 11.94 260 ILE C C 1
ATOM 8781 O O . ILE C 1 239 ? 150.968 165.346 194.132 1.00 11.94 260 ILE C O 1
ATOM 8786 N N . ILE C 1 240 ? 150.961 164.726 196.299 1.00 19.84 261 ILE C N 1
ATOM 8787 C CA . ILE C 1 240 ? 149.606 164.194 196.243 1.00 19.84 261 ILE C CA 1
ATOM 8788 C C . ILE C 1 240 ? 148.648 164.896 197.196 1.00 19.84 261 ILE C C 1
ATOM 8789 O O . ILE C 1 240 ? 147.427 164.807 196.988 1.00 19.84 261 ILE C O 1
ATOM 8794 N N . TRP C 1 241 ? 149.127 165.596 198.226 1.00 23.48 262 TRP C N 1
ATOM 8795 C CA . TRP C 1 241 ? 148.211 166.354 199.072 1.00 23.48 262 TRP C CA 1
ATOM 8796 C C . TRP C 1 241 ? 148.919 167.578 199.634 1.00 23.48 262 TRP C C 1
ATOM 8797 O O . TRP C 1 241 ? 150.127 167.559 199.873 1.00 23.48 262 TRP C O 1
ATOM 8808 N N . ALA C 1 242 ? 148.141 168.633 199.870 1.00 14.19 263 ALA C N 1
ATOM 8809 C CA . ALA C 1 242 ? 148.654 169.952 200.235 1.00 14.19 263 ALA C CA 1
ATOM 8810 C C . ALA C 1 242 ? 147.849 170.542 201.390 1.00 14.19 263 ALA C C 1
ATOM 8811 O O . ALA C 1 242 ? 147.282 171.629 201.277 1.00 14.19 263 ALA C O 1
ATOM 8813 N N . ASP C 1 243 ? 147.758 169.801 202.499 1.00 34.58 264 ASP C N 1
ATOM 8814 C CA . ASP C 1 243 ? 146.814 170.128 203.566 1.00 34.58 264 ASP C CA 1
ATOM 8815 C C . ASP C 1 243 ? 147.186 171.423 204.282 1.00 34.58 264 ASP C C 1
ATOM 8816 O O . ASP C 1 243 ? 148.347 171.638 204.652 1.00 34.58 264 ASP C O 1
ATOM 8821 N N . THR C 1 244 ? 146.177 172.275 204.490 1.00 23.20 265 THR C N 1
ATOM 8822 C CA . THR C 1 244 ? 146.356 173.636 204.974 1.00 23.20 265 THR C CA 1
ATOM 8823 C C . THR C 1 244 ? 146.143 173.786 206.473 1.00 23.20 265 THR C C 1
ATOM 8824 O O . THR C 1 244 ? 146.559 174.803 207.037 1.00 23.20 265 THR C O 1
ATOM 8828 N N . GLN C 1 245 ? 145.495 172.821 207.128 1.00 30.60 266 GLN C N 1
ATOM 8829 C CA . GLN C 1 245 ? 145.261 172.935 208.564 1.00 30.60 266 GLN C CA 1
ATOM 8830 C C . GLN C 1 245 ? 146.543 172.701 209.351 1.00 30.60 266 GLN C C 1
ATOM 8831 O O . GLN C 1 245 ? 146.949 173.545 210.158 1.00 30.60 266 GLN C O 1
ATOM 8837 N N . GLY C 1 246 ? 147.195 171.566 209.126 1.00 27.62 267 GLY C N 1
ATOM 8838 C CA . GLY C 1 246 ? 148.494 171.318 209.708 1.00 27.62 267 GLY C CA 1
ATOM 8839 C C . GLY C 1 246 ? 149.656 171.898 208.941 1.00 27.62 267 GLY C C 1
ATOM 8840 O O . GLY C 1 246 ? 150.795 171.777 209.404 1.00 27.62 267 GLY C O 1
ATOM 8841 N N . HIS C 1 247 ? 149.376 172.524 207.790 1.00 23.64 268 HIS C N 1
ATOM 8842 C CA . HIS C 1 247 ? 150.358 173.134 206.885 1.00 23.64 268 HIS C CA 1
ATOM 8843 C C . HIS C 1 247 ? 151.423 172.124 206.449 1.00 23.64 268 HIS C C 1
ATOM 8844 O O . HIS C 1 247 ? 152.625 172.337 206.615 1.00 23.64 268 HIS C O 1
ATOM 8851 N N . TYR C 1 248 ? 150.963 171.010 205.887 1.00 22.88 269 TYR C N 1
ATOM 8852 C CA . TYR C 1 248 ? 151.878 169.947 205.501 1.00 22.88 269 TYR C CA 1
ATOM 8853 C C . TYR C 1 248 ? 151.572 169.466 204.090 1.00 22.88 269 TYR C C 1
ATOM 8854 O O . TYR C 1 248 ? 150.493 169.704 203.540 1.00 22.88 269 TYR C O 1
ATOM 8863 N N . LEU C 1 249 ? 152.567 168.808 203.500 1.00 49.69 270 LEU C N 1
ATOM 8864 C CA . LEU C 1 249 ? 152.490 168.292 202.142 1.00 49.69 270 LEU C CA 1
ATOM 8865 C C . LEU C 1 249 ? 152.719 166.790 202.187 1.00 49.69 270 LEU C C 1
ATOM 8866 O O . LEU C 1 249 ? 153.763 166.332 202.664 1.00 49.69 270 LEU C O 1
ATOM 8871 N N . ILE C 1 250 ? 151.755 166.030 201.686 1.00 17.17 271 ILE C N 1
ATOM 8872 C CA . ILE C 1 250 ? 151.909 164.590 201.529 1.00 17.17 271 ILE C CA 1
ATOM 8873 C C . ILE C 1 250 ? 152.459 164.345 200.133 1.00 17.17 271 ILE C C 1
ATOM 8874 O O . ILE C 1 250 ? 151.839 164.739 199.137 1.00 17.17 271 ILE C O 1
ATOM 8879 N N . LEU C 1 251 ? 153.621 163.697 200.070 1.00 15.93 272 LEU C N 1
ATOM 8880 C CA . LEU C 1 251 ? 154.412 163.529 198.863 1.00 15.93 272 LEU C CA 1
ATOM 8881 C C . LEU C 1 251 ? 154.557 162.044 198.564 1.00 15.93 272 LEU C C 1
ATOM 8882 O O . LEU C 1 251 ? 154.600 161.220 199.482 1.00 15.93 272 LEU C O 1
ATOM 8887 N N . ARG C 1 252 ? 154.621 161.700 197.281 1.00 21.34 273 ARG C N 1
ATOM 8888 C CA . ARG C 1 252 ? 154.777 160.317 196.851 1.00 21.34 273 ARG C CA 1
ATOM 8889 C C . ARG C 1 252 ? 155.990 160.208 195.942 1.00 21.34 273 ARG C C 1
ATOM 8890 O O . ARG C 1 252 ? 156.081 160.922 194.939 1.00 21.34 273 ARG C O 1
ATOM 8898 N N . VAL C 1 253 ? 156.916 159.315 196.288 1.00 20.84 274 VAL C N 1
ATOM 8899 C CA . VAL C 1 253 ? 158.141 159.129 195.527 1.00 20.84 274 VAL C CA 1
ATOM 8900 C C . VAL C 1 253 ? 158.170 157.710 194.970 1.00 20.84 274 VAL C C 1
ATOM 8901 O O . VAL C 1 253 ? 157.439 156.823 195.415 1.00 20.84 274 VAL C O 1
ATOM 8905 N N . ASN C 1 254 ? 159.032 157.510 193.977 1.00 25.28 275 ASN C N 1
ATOM 8906 C CA . ASN C 1 254 ? 159.169 156.236 193.286 1.00 25.28 275 ASN C CA 1
ATOM 8907 C C . ASN C 1 254 ? 160.522 155.629 193.623 1.00 25.28 275 ASN C C 1
ATOM 8908 O O . ASN C 1 254 ? 161.562 156.252 193.386 1.00 25.28 275 ASN C O 1
ATOM 8913 N N . ILE C 1 255 ? 160.507 154.417 194.167 1.00 30.70 276 ILE C N 1
ATOM 8914 C CA . ILE C 1 255 ? 161.736 153.674 194.426 1.00 30.70 276 ILE C CA 1
ATOM 8915 C C . ILE C 1 255 ? 162.264 153.162 193.092 1.00 30.70 276 ILE C C 1
ATOM 8916 O O . ILE C 1 255 ? 161.555 152.427 192.390 1.00 30.70 276 ILE C O 1
ATOM 8921 N N . PRO C 1 256 ? 163.482 153.517 192.699 1.00 33.77 277 PRO C N 1
ATOM 8922 C CA . PRO C 1 256 ? 163.985 153.104 191.389 1.00 33.77 277 PRO C CA 1
ATOM 8923 C C . PRO C 1 256 ? 164.466 151.661 191.387 1.00 33.77 277 PRO C C 1
ATOM 8924 O O . PRO C 1 256 ? 164.897 151.110 192.401 1.00 33.77 277 PRO C O 1
ATOM 8928 N N . ASP C 1 257 ? 164.383 151.054 190.205 1.00 37.73 278 ASP C N 1
ATOM 8929 C CA . ASP C 1 257 ? 164.888 149.708 189.974 1.00 37.73 278 ASP C CA 1
ATOM 8930 C C . ASP C 1 257 ? 165.647 149.707 188.658 1.00 37.73 278 ASP C C 1
ATOM 8931 O O . ASP C 1 257 ? 165.110 150.128 187.630 1.00 37.73 278 ASP C O 1
ATOM 8936 N N . LEU C 1 258 ? 166.891 149.242 188.693 1.00 33.67 279 LEU C N 1
ATOM 8937 C CA . LEU C 1 258 ? 167.763 149.270 187.524 1.00 33.67 279 LEU C CA 1
ATOM 8938 C C . LEU C 1 258 ? 167.575 147.979 186.738 1.00 33.67 279 LEU C C 1
ATOM 8939 O O . LEU C 1 258 ? 167.979 146.904 187.194 1.00 33.67 279 LEU C O 1
ATOM 8944 N N . ILE C 1 259 ? 166.964 148.079 185.560 1.00 37.02 280 ILE C N 1
ATOM 8945 C CA . ILE C 1 259 ? 166.777 146.932 184.683 1.00 37.02 280 ILE C CA 1
ATOM 8946 C C . ILE C 1 259 ? 167.827 147.028 183.582 1.00 37.02 280 ILE C C 1
ATOM 8947 O O . ILE C 1 259 ? 168.359 148.108 183.292 1.00 37.02 280 ILE C O 1
ATOM 8952 N N . GLU C 1 260 ? 168.181 145.884 183.007 1.00 41.78 281 GLU C N 1
ATOM 8953 C CA . GLU C 1 260 ? 169.202 145.805 181.971 1.00 41.78 281 GLU C CA 1
ATOM 8954 C C . GLU C 1 260 ? 168.534 145.491 180.640 1.00 41.78 281 GLU C C 1
ATOM 8955 O O . GLU C 1 260 ? 167.794 144.507 180.531 1.00 41.78 281 GLU C O 1
ATOM 8961 N N . VAL C 1 261 ? 168.780 146.333 179.645 1.00 39.45 282 VAL C N 1
ATOM 8962 C CA . VAL C 1 261 ? 168.320 146.045 178.283 1.00 39.45 282 VAL C CA 1
ATOM 8963 C C . VAL C 1 261 ? 169.114 144.863 177.726 1.00 39.45 282 VAL C C 1
ATOM 8964 O O . VAL C 1 261 ? 170.345 144.801 177.908 1.00 39.45 282 VAL C O 1
ATOM 8968 N N . PRO C 1 262 ? 168.462 143.857 177.136 1.00 50.24 283 PRO C N 1
ATOM 8969 C CA . PRO C 1 262 ? 169.196 142.654 176.712 1.00 50.24 283 PRO C CA 1
ATOM 8970 C C . PRO C 1 262 ? 169.990 142.886 175.433 1.00 50.24 283 PRO C C 1
ATOM 8971 O O . PRO C 1 262 ? 169.477 143.438 174.456 1.00 50.24 283 PRO C O 1
ATOM 8975 N N . GLY C 1 263 ? 171.246 142.451 175.450 1.00 59.01 284 GLY C N 1
ATOM 8976 C CA . GLY C 1 263 ? 172.101 142.454 174.274 1.00 59.01 284 GLY C CA 1
ATOM 8977 C C . GLY C 1 263 ? 172.504 143.811 173.739 1.00 59.01 284 GLY C C 1
ATOM 8978 O O . GLY C 1 263 ? 172.598 143.983 172.518 1.00 59.01 284 GLY C O 1
ATOM 8979 N N . ALA C 1 264 ? 172.760 144.777 174.617 1.00 52.73 285 ALA C N 1
ATOM 8980 C CA . ALA C 1 264 ? 173.197 146.108 174.215 1.00 52.73 285 ALA C CA 1
ATOM 8981 C C . ALA C 1 264 ? 174.553 146.401 174.839 1.00 52.73 285 ALA C C 1
ATOM 8982 O O . ALA C 1 264 ? 174.734 146.227 176.048 1.00 52.73 285 ALA C O 1
ATOM 8984 N N . VAL C 1 265 ? 175.500 146.844 174.013 1.00 37.06 286 VAL C N 1
ATOM 8985 C CA . VAL C 1 265 ? 176.863 147.135 174.443 1.00 37.06 286 VAL C CA 1
ATOM 8986 C C . VAL C 1 265 ? 177.187 148.578 174.077 1.00 37.06 286 VAL C C 1
ATOM 8987 O O . VAL C 1 265 ? 177.011 148.986 172.923 1.00 37.06 286 VAL C O 1
ATOM 8991 N N . ILE C 1 266 ? 177.648 149.348 175.060 1.00 30.26 287 ILE C N 1
ATOM 8992 C CA . ILE C 1 266 ? 178.139 150.701 174.831 1.00 30.26 287 ILE C CA 1
ATOM 8993 C C . ILE C 1 266 ? 179.634 150.626 174.557 1.00 30.26 287 ILE C C 1
ATOM 8994 O O . ILE C 1 266 ? 180.384 150.012 175.326 1.00 30.26 287 ILE C O 1
ATOM 8999 N N . GLN C 1 267 ? 180.072 151.247 173.464 1.00 28.97 288 GLN C N 1
ATOM 9000 C CA . GLN C 1 267 ? 181.463 151.217 173.040 1.00 28.97 288 GLN C CA 1
ATOM 9001 C C . GLN C 1 267 ? 181.998 152.638 172.955 1.00 28.97 288 GLN C C 1
ATOM 9002 O O . GLN C 1 267 ? 181.335 153.525 172.404 1.00 28.97 288 GLN C O 1
ATOM 9008 N N . GLU C 1 268 ? 183.192 152.846 173.499 1.00 30.91 289 GLU C N 1
ATOM 9009 C CA . GLU C 1 268 ? 183.866 154.134 173.467 1.00 30.91 289 GLU C CA 1
ATOM 9010 C C . GLU C 1 268 ? 185.011 154.109 172.462 1.00 30.91 289 GLU C C 1
ATOM 9011 O O . GLU C 1 268 ? 185.513 153.050 172.079 1.00 30.91 289 GLU C O 1
ATOM 9017 N N . PHE C 1 269 ? 185.420 155.301 172.035 1.00 29.11 290 PHE C N 1
ATOM 9018 C CA . PHE C 1 269 ? 186.492 155.448 171.063 1.00 29.11 290 PHE C CA 1
ATOM 9019 C C . PHE C 1 269 ? 187.419 156.575 171.489 1.00 29.11 290 PHE C C 1
ATOM 9020 O O . PHE C 1 269 ? 186.963 157.621 171.958 1.00 29.11 290 PHE C O 1
ATOM 9028 N N . ILE C 1 270 ? 188.719 156.353 171.322 1.00 30.87 291 ILE C N 1
ATOM 9029 C CA . ILE C 1 270 ? 189.739 157.353 171.607 1.00 30.87 291 ILE C CA 1
ATOM 9030 C C . ILE C 1 270 ? 190.229 157.922 170.285 1.00 30.87 291 ILE C C 1
ATOM 9031 O O . ILE C 1 270 ? 190.602 157.170 169.375 1.00 30.87 291 ILE C O 1
ATOM 9036 N N . LYS C 1 271 ? 190.218 159.245 170.169 1.00 30.80 292 LYS C N 1
ATOM 9037 C CA . LYS C 1 271 ? 190.634 159.922 168.951 1.00 30.80 292 LYS C CA 1
ATOM 9038 C C . LYS C 1 271 ? 192.034 160.490 169.134 1.00 30.80 292 LYS C C 1
ATOM 9039 O O . LYS C 1 271 ? 192.291 161.226 170.092 1.00 30.80 292 LYS C O 1
ATOM 9045 N N . ILE C 1 272 ? 192.932 160.142 168.220 1.00 40.37 293 ILE C N 1
ATOM 9046 C CA . ILE C 1 272 ? 194.277 160.692 168.196 1.00 40.37 293 ILE C CA 1
ATOM 9047 C C . ILE C 1 272 ? 194.433 161.524 166.932 1.00 40.37 293 ILE C C 1
ATOM 9048 O O . ILE C 1 272 ? 193.653 161.417 165.980 1.00 40.37 293 ILE C O 1
ATOM 9053 N N . GLY C 1 273 ? 195.454 162.373 166.931 1.00 53.84 294 GLY C N 1
ATOM 9054 C CA . GLY C 1 273 ? 195.727 163.256 165.811 1.00 53.84 294 GLY C CA 1
ATOM 9055 C C . GLY C 1 273 ? 196.813 162.685 164.917 1.00 53.84 294 GLY C C 1
ATOM 9056 O O . GLY C 1 273 ? 197.850 162.228 165.395 1.00 53.84 294 GLY C O 1
ATOM 9057 N N . TYR C 1 274 ? 196.559 162.718 163.613 1.00 66.15 295 TYR C N 1
ATOM 9058 C CA . TYR C 1 274 ? 197.500 162.224 162.624 1.00 66.15 295 TYR C CA 1
ATOM 9059 C C . TYR C 1 274 ? 197.992 163.375 161.757 1.00 66.15 295 TYR C C 1
ATOM 9060 O O . TYR C 1 274 ? 197.273 164.352 161.517 1.00 66.15 295 TYR C O 1
ATOM 9069 N N . ASN C 1 275 ? 199.235 163.247 161.301 1.00 73.08 296 ASN C N 1
ATOM 9070 C CA . ASN C 1 275 ? 199.911 164.282 160.528 1.00 73.08 296 ASN C CA 1
ATOM 9071 C C . ASN C 1 275 ? 199.800 163.935 159.048 1.00 73.08 296 ASN C C 1
ATOM 9072 O O . ASN C 1 275 ? 200.440 162.991 158.573 1.00 73.08 296 ASN C O 1
ATOM 9077 N N . PHE C 1 276 ? 198.988 164.700 158.324 1.00 70.98 297 PHE C N 1
ATOM 9078 C CA . PHE C 1 276 ? 198.812 164.516 156.892 1.00 70.98 297 PHE C CA 1
ATOM 9079 C C . PHE C 1 276 ? 198.739 165.882 156.230 1.00 70.98 297 PHE C C 1
ATOM 9080 O O . PHE C 1 276 ? 198.181 166.826 156.799 1.00 70.98 297 PHE C O 1
ATOM 9088 N N . GLY C 1 277 ? 199.328 165.984 155.038 1.00 73.15 298 GLY C N 1
ATOM 9089 C CA . GLY C 1 277 ? 199.318 167.219 154.275 1.00 73.15 298 GLY C CA 1
ATOM 9090 C C . GLY C 1 277 ? 200.062 168.366 154.917 1.00 73.15 298 GLY C C 1
ATOM 9091 O O . GLY C 1 277 ? 199.781 169.527 154.608 1.00 73.15 298 GLY C O 1
ATOM 9092 N N . GLY C 1 278 ? 201.008 168.074 155.807 1.00 73.31 299 GLY C N 1
ATOM 9093 C CA . GLY C 1 278 ? 201.623 169.119 156.595 1.00 73.31 299 GLY C CA 1
ATOM 9094 C C . GLY C 1 278 ? 200.728 169.699 157.665 1.00 73.31 299 GLY C C 1
ATOM 9095 O O . GLY C 1 278 ? 200.944 170.838 158.086 1.00 73.31 299 GLY C O 1
ATOM 9096 N N . SER C 1 279 ? 199.722 168.952 158.119 1.00 78.62 300 SER C N 1
ATOM 9097 C CA . SER C 1 279 ? 198.785 169.474 159.103 1.00 78.62 300 SER C CA 1
ATOM 9098 C C . SER C 1 279 ? 198.321 168.356 160.027 1.00 78.62 300 SER C C 1
ATOM 9099 O O . SER C 1 279 ? 198.463 167.169 159.724 1.00 78.62 300 SER C O 1
ATOM 9102 N N . LEU C 1 280 ? 197.757 168.755 161.164 1.00 75.95 301 LEU C N 1
ATOM 9103 C CA . LEU C 1 280 ? 197.285 167.825 162.182 1.00 75.95 301 LEU C CA 1
ATOM 9104 C C . LEU C 1 280 ? 195.769 167.701 162.086 1.00 75.95 301 LEU C C 1
ATOM 9105 O O . LEU C 1 280 ? 195.052 168.707 162.155 1.00 75.95 301 LEU C O 1
ATOM 9110 N N . TRP C 1 281 ? 195.286 166.468 161.938 1.00 69.95 302 TRP C N 1
ATOM 9111 C CA . TRP C 1 281 ? 193.869 166.205 161.745 1.00 69.95 302 TRP C CA 1
ATOM 9112 C C . TRP C 1 281 ? 193.404 165.132 162.720 1.00 69.95 302 TRP C C 1
ATOM 9113 O O . TRP C 1 281 ? 194.191 164.308 163.191 1.00 69.95 302 TRP C O 1
ATOM 9124 N N . MET C 1 282 ? 192.107 165.156 163.024 1.00 62.09 303 MET C N 1
ATOM 9125 C CA . MET C 1 282 ? 191.478 163.995 163.645 1.00 62.09 303 MET C CA 1
ATOM 9126 C C . MET C 1 282 ? 190.221 163.625 162.871 1.00 62.09 303 MET C C 1
ATOM 9127 O O . MET C 1 282 ? 189.559 164.507 162.311 1.00 62.09 303 MET C O 1
ATOM 9132 N N . PRO C 1 283 ? 189.871 162.339 162.810 1.00 52.48 304 PRO C N 1
ATOM 9133 C CA . PRO C 1 283 ? 188.580 161.960 162.229 1.00 52.48 304 PRO C CA 1
ATOM 9134 C C . PRO C 1 283 ? 187.420 162.418 163.099 1.00 52.48 304 PRO C C 1
ATOM 9135 O O . PRO C 1 283 ? 187.523 162.495 164.325 1.00 52.48 304 PRO C O 1
ATOM 9139 N N . THR C 1 284 ? 186.305 162.727 162.441 1.00 60.12 305 THR C N 1
ATOM 9140 C CA . THR C 1 284 ? 185.112 163.242 163.110 1.00 60.12 305 THR C CA 1
ATOM 9141 C C . THR C 1 284 ? 184.135 162.085 163.290 1.00 60.12 305 THR C C 1
ATOM 9142 O O . THR C 1 284 ? 183.283 161.826 162.439 1.00 60.12 305 THR C O 1
ATOM 9146 N N . ILE C 1 285 ? 184.264 161.387 164.412 1.00 48.89 306 ILE C N 1
ATOM 9147 C CA . ILE C 1 285 ? 183.386 160.268 164.743 1.00 48.89 306 ILE C CA 1
ATOM 9148 C C . ILE C 1 285 ? 182.809 160.507 166.134 1.00 48.89 306 ILE C C 1
ATOM 9149 O O . ILE C 1 285 ? 183.462 161.151 166.967 1.00 48.89 306 ILE C O 1
ATOM 9154 N N . PRO C 1 286 ? 181.589 160.050 166.419 1.00 48.05 307 PRO C N 1
ATOM 9155 C CA . PRO C 1 286 ? 181.076 160.139 167.790 1.00 48.05 307 PRO C CA 1
ATOM 9156 C C . PRO C 1 286 ? 181.820 159.198 168.723 1.00 48.05 307 PRO C C 1
ATOM 9157 O O . PRO C 1 286 ? 182.301 158.136 168.322 1.00 48.05 307 PRO C O 1
ATOM 9161 N N . ASN C 1 287 ? 181.918 159.611 169.989 1.00 38.44 308 ASN C N 1
ATOM 9162 C CA . ASN C 1 287 ? 182.680 158.836 170.962 1.00 38.44 308 ASN C CA 1
ATOM 9163 C C . ASN C 1 287 ? 181.931 157.581 171.393 1.00 38.44 308 ASN C C 1
ATOM 9164 O O . ASN C 1 287 ? 182.538 156.517 171.554 1.00 38.44 308 ASN C O 1
ATOM 9169 N N . LYS C 1 288 ? 180.618 157.680 171.576 1.00 36.15 309 LYS C N 1
ATOM 9170 C CA . LYS C 1 288 ? 179.813 156.599 172.127 1.00 36.15 309 LYS C CA 1
ATOM 9171 C C . LYS C 1 288 ? 178.985 155.955 171.025 1.00 36.15 309 LYS C C 1
ATOM 9172 O O . LYS C 1 288 ? 178.301 156.652 170.269 1.00 36.15 309 LYS C O 1
ATOM 9178 N N . ILE C 1 289 ? 179.050 154.629 170.932 1.00 38.05 310 ILE C N 1
ATOM 9179 C CA . ILE C 1 289 ? 178.273 153.862 169.963 1.00 38.05 310 ILE C CA 1
ATOM 9180 C C . ILE C 1 289 ? 177.557 152.748 170.710 1.00 38.05 310 ILE C C 1
ATOM 9181 O O . ILE C 1 289 ? 178.200 151.947 171.397 1.00 38.05 310 ILE C O 1
ATOM 9186 N N . ILE C 1 290 ? 176.235 152.689 170.579 1.00 45.18 311 ILE C N 1
ATOM 9187 C CA . ILE C 1 290 ? 175.452 151.588 171.127 1.00 45.18 311 ILE C CA 1
ATOM 9188 C C . ILE C 1 290 ? 175.284 150.523 170.048 1.00 45.18 311 ILE C C 1
ATOM 9189 O O . ILE C 1 290 ? 174.981 150.832 168.887 1.00 45.18 311 ILE C O 1
ATOM 9194 N N . ILE C 1 291 ? 175.590 149.278 170.403 1.00 54.01 312 ILE C N 1
ATOM 9195 C CA . ILE C 1 291 ? 175.509 148.148 169.487 1.00 54.01 312 ILE C CA 1
ATOM 9196 C C . ILE C 1 291 ? 174.531 147.140 170.070 1.00 54.01 312 ILE C C 1
ATOM 9197 O O . ILE C 1 291 ? 174.672 146.731 171.229 1.00 54.01 312 ILE C O 1
ATOM 9202 N N . ARG C 1 292 ? 173.537 146.748 169.272 1.00 83.29 313 ARG C N 1
ATOM 9203 C CA . ARG C 1 292 ? 172.520 145.803 169.729 1.00 83.29 313 ARG C CA 1
ATOM 9204 C C . ARG C 1 292 ? 172.045 145.016 168.510 1.00 83.29 313 ARG C C 1
ATOM 9205 O O . ARG C 1 292 ? 171.222 145.511 167.735 1.00 83.29 313 ARG C O 1
ATOM 9213 N N . GLY C 1 293 ? 172.564 143.799 168.355 1.00 87.64 314 GLY C N 1
ATOM 9214 C CA . GLY C 1 293 ? 172.195 142.934 167.249 1.00 87.64 314 GLY C CA 1
ATOM 9215 C C . GLY C 1 293 ? 172.601 143.453 165.885 1.00 87.64 314 GLY C C 1
ATOM 9216 O O . GLY C 1 293 ? 171.787 143.447 164.954 1.00 87.64 314 GLY C O 1
ATOM 9217 N N . TYR C 1 294 ? 173.857 143.913 165.780 1.00 86.89 315 TYR C N 1
ATOM 9218 C CA . TYR C 1 294 ? 174.437 144.527 164.572 1.00 86.89 315 TYR C CA 1
ATOM 9219 C C . TYR C 1 294 ? 173.637 145.745 164.113 1.00 86.89 315 TYR C C 1
ATOM 9220 O O . TYR C 1 294 ? 173.505 146.010 162.916 1.00 86.89 315 TYR C O 1
ATOM 9229 N N . HIS C 1 295 ? 173.108 146.500 165.073 1.00 81.50 316 HIS C N 1
ATOM 9230 C CA . HIS C 1 295 ? 172.372 147.727 164.796 1.00 81.50 316 HIS C CA 1
ATOM 9231 C C . HIS C 1 295 ? 173.030 148.858 165.568 1.00 81.50 316 HIS C C 1
ATOM 9232 O O . HIS C 1 295 ? 173.134 148.796 166.798 1.00 81.50 316 HIS C O 1
ATOM 9239 N N . LEU C 1 296 ? 173.470 149.884 164.851 1.00 62.53 317 LEU C N 1
ATOM 9240 C CA . LEU C 1 296 ? 174.206 150.991 165.441 1.00 62.53 317 LEU C CA 1
ATOM 9241 C C . LEU C 1 296 ? 173.302 152.208 165.578 1.00 62.53 317 LEU C C 1
ATOM 9242 O O . LEU C 1 296 ? 172.560 152.552 164.654 1.00 62.53 317 LEU C O 1
ATOM 9247 N N . SER C 1 297 ? 173.360 152.851 166.743 1.00 50.68 318 SER C N 1
ATOM 9248 C CA . SER C 1 297 ? 172.620 154.078 166.997 1.00 50.68 318 SER C CA 1
ATOM 9249 C C . SER C 1 297 ? 173.492 155.004 167.835 1.00 50.68 318 SER C C 1
ATOM 9250 O O . SER C 1 297 ? 174.651 154.700 168.131 1.00 50.68 318 SER C O 1
ATOM 9253 N N . LEU C 1 298 ? 172.927 156.143 168.224 1.00 47.66 319 LEU C N 1
ATOM 9254 C CA . LEU C 1 298 ? 173.651 157.170 168.958 1.00 47.66 319 LEU C CA 1
ATOM 9255 C C . LEU C 1 298 ? 172.932 157.489 170.260 1.00 47.66 319 LEU C C 1
ATOM 9256 O O . LEU C 1 298 ? 171.699 157.530 170.306 1.00 47.66 319 LEU C O 1
ATOM 9261 N N . ILE C 1 299 ? 173.712 157.716 171.318 1.00 41.07 320 ILE C N 1
ATOM 9262 C CA . ILE C 1 299 ? 173.184 158.120 172.613 1.00 41.07 320 ILE C CA 1
ATOM 9263 C C . ILE C 1 299 ? 173.919 159.373 173.065 1.00 41.07 320 ILE C C 1
ATOM 9264 O O . ILE C 1 299 ? 175.050 159.642 172.655 1.00 41.07 320 ILE C O 1
ATOM 9269 N N . ASP C 1 300 ? 173.255 160.147 173.918 1.00 39.71 321 ASP C N 1
ATOM 9270 C CA . ASP C 1 300 ? 173.845 161.331 174.526 1.00 39.71 321 ASP C CA 1
ATOM 9271 C C . ASP C 1 300 ? 173.890 161.146 176.036 1.00 39.71 321 ASP C C 1
ATOM 9272 O O . ASP C 1 300 ? 172.867 160.859 176.666 1.00 39.71 321 ASP C O 1
ATOM 9277 N N . SER C 1 301 ? 175.081 161.284 176.608 1.00 43.41 322 SER C N 1
ATOM 9278 C CA . SER C 1 301 ? 175.270 161.136 178.051 1.00 43.41 322 SER C CA 1
ATOM 9279 C C . SER C 1 301 ? 175.252 162.502 178.736 1.00 43.41 322 SER C C 1
ATOM 9280 O O . SER C 1 301 ? 176.191 162.902 179.424 1.00 43.41 322 SER C O 1
ATOM 9283 N N . THR C 1 302 ? 174.151 163.224 178.534 1.00 41.20 323 THR C N 1
ATOM 9284 C CA . THR C 1 302 ? 173.965 164.516 179.177 1.00 41.20 323 THR C CA 1
ATOM 9285 C C . THR C 1 302 ? 173.174 164.421 180.472 1.00 41.20 323 THR C C 1
ATOM 9286 O O . THR C 1 302 ? 173.239 165.342 181.293 1.00 41.20 323 THR C O 1
ATOM 9290 N N . ASN C 1 303 ? 172.432 163.330 180.671 1.00 45.56 324 ASN C N 1
ATOM 9291 C CA . ASN C 1 303 ? 171.684 163.107 181.901 1.00 45.56 324 ASN C CA 1
ATOM 9292 C C . ASN C 1 303 ? 171.986 161.746 182.512 1.00 45.56 324 ASN C C 1
ATOM 9293 O O . ASN C 1 303 ? 171.349 161.369 183.502 1.00 45.56 324 ASN C O 1
ATOM 9298 N N . CYS C 1 304 ? 172.937 161.004 181.954 1.00 38.88 325 CYS C N 1
ATOM 9299 C CA . CYS C 1 304 ? 173.252 159.653 182.393 1.00 38.88 325 CYS C CA 1
ATOM 9300 C C . CYS C 1 304 ? 174.597 159.645 183.101 1.00 38.88 325 CYS C C 1
ATOM 9301 O O . CYS C 1 304 ? 175.587 160.157 182.568 1.00 38.88 325 CYS C O 1
ATOM 9304 N N . ILE C 1 305 ? 174.630 159.067 184.294 1.00 35.66 326 ILE C N 1
ATOM 9305 C CA . ILE C 1 305 ? 175.884 158.892 185.015 1.00 35.66 326 ILE C CA 1
ATOM 9306 C C . ILE C 1 305 ? 176.653 157.733 184.398 1.00 35.66 326 ILE C C 1
ATOM 9307 O O . ILE C 1 305 ? 176.065 156.795 183.846 1.00 35.66 326 ILE C O 1
ATOM 9312 N N . ILE C 1 306 ? 177.978 157.815 184.449 1.00 30.37 327 ILE C N 1
ATOM 9313 C CA . ILE C 1 306 ? 178.851 156.788 183.895 1.00 30.37 327 ILE C CA 1
ATOM 9314 C C . ILE C 1 306 ? 179.550 156.085 185.047 1.00 30.37 327 ILE C C 1
ATOM 9315 O O . ILE C 1 306 ? 180.347 156.697 185.768 1.00 30.37 327 ILE C O 1
ATOM 9320 N N . THR C 1 307 ? 179.257 154.802 185.220 1.00 33.41 328 THR C N 1
ATOM 9321 C CA . THR C 1 307 ? 179.908 153.997 186.239 1.00 33.41 328 THR C CA 1
ATOM 9322 C C . THR C 1 307 ? 181.175 153.376 185.653 1.00 33.41 328 THR C C 1
ATOM 9323 O O . THR C 1 307 ? 181.564 153.660 184.517 1.00 33.41 328 THR C O 1
ATOM 9327 N N . ASP C 1 308 ? 181.837 152.519 186.430 1.00 39.62 329 ASP C N 1
ATOM 9328 C CA . ASP C 1 308 ? 183.073 151.900 185.969 1.00 39.62 329 ASP C CA 1
ATOM 9329 C C . ASP C 1 308 ? 182.824 150.806 184.939 1.00 39.62 329 ASP C C 1
ATOM 9330 O O . ASP C 1 308 ? 183.686 150.557 184.089 1.00 39.62 329 ASP C O 1
ATOM 9335 N N . ASN C 1 309 ? 181.665 150.148 184.993 1.00 37.90 330 ASN C N 1
ATOM 9336 C CA . ASN C 1 309 ? 181.381 149.020 184.119 1.00 37.90 330 ASN C CA 1
ATOM 9337 C C . ASN C 1 309 ? 180.173 149.201 183.212 1.00 37.90 330 ASN C C 1
ATOM 9338 O O . ASN C 1 309 ? 180.024 148.423 182.263 1.00 37.90 330 ASN C O 1
ATOM 9343 N N . SER C 1 310 ? 179.313 150.186 183.464 1.00 29.74 331 SER C N 1
ATOM 9344 C CA . SER C 1 310 ? 178.075 150.301 182.708 1.00 29.74 331 SER C CA 1
ATOM 9345 C C . SER C 1 310 ? 177.590 151.742 182.703 1.00 29.74 331 SER C C 1
ATOM 9346 O O . SER C 1 310 ? 178.029 152.573 183.501 1.00 29.74 331 SER C O 1
ATOM 9349 N N . TYR C 1 311 ? 176.674 152.021 181.781 1.00 27.46 332 TYR C N 1
ATOM 9350 C CA . TYR C 1 311 ? 175.981 153.299 181.706 1.00 27.46 332 TYR C CA 1
ATOM 9351 C C . TYR C 1 311 ? 174.626 153.167 182.385 1.00 27.46 332 TYR C C 1
ATOM 9352 O O . TYR C 1 311 ? 173.889 152.210 182.126 1.00 27.46 332 TYR C O 1
ATOM 9361 N N . VAL C 1 312 ? 174.298 154.123 183.247 1.00 29.58 333 VAL C N 1
ATOM 9362 C CA . VAL C 1 312 ? 173.004 154.170 183.916 1.00 29.58 333 VAL C CA 1
ATOM 9363 C C . VAL C 1 312 ? 172.275 155.410 183.427 1.00 29.58 333 VAL C C 1
ATOM 9364 O O . VAL C 1 312 ? 172.719 156.537 183.680 1.00 29.58 333 VAL C O 1
ATOM 9368 N N . CYS C 1 313 ? 171.157 155.206 182.738 1.00 35.04 334 CYS C N 1
ATOM 9369 C CA . CYS C 1 313 ? 170.353 156.292 182.204 1.00 35.04 334 CYS C CA 1
ATOM 9370 C C . CYS C 1 313 ? 168.997 156.326 182.892 1.00 35.04 334 CYS C C 1
ATOM 9371 O O . CYS C 1 313 ? 168.438 155.286 183.252 1.00 35.04 334 CYS C O 1
ATOM 9374 N N . ASP C 1 314 ? 168.484 157.544 183.081 1.00 49.88 335 ASP C N 1
ATOM 9375 C CA . ASP C 1 314 ? 167.146 157.722 183.632 1.00 49.88 335 ASP C CA 1
ATOM 9376 C C . ASP C 1 314 ? 166.078 157.219 182.670 1.00 49.88 335 ASP C C 1
ATOM 9377 O O . ASP C 1 314 ? 165.037 156.714 183.104 1.00 49.88 335 ASP C O 1
ATOM 9382 N N . ARG C 1 315 ? 166.327 157.336 181.369 1.00 51.50 336 ARG C N 1
ATOM 9383 C CA . ARG C 1 315 ? 165.357 156.976 180.348 1.00 51.50 336 ARG C CA 1
ATOM 9384 C C . ARG C 1 315 ? 166.139 156.698 179.070 1.00 51.50 336 ARG C C 1
ATOM 9385 O O . ARG C 1 315 ? 167.304 157.086 178.950 1.00 51.50 336 ARG C O 1
ATOM 9393 N N . ASP C 1 316 ? 165.501 155.989 178.136 1.00 42.43 337 ASP C N 1
ATOM 9394 C CA . ASP C 1 316 ? 166.147 155.620 176.882 1.00 42.43 337 ASP C CA 1
ATOM 9395 C C . ASP C 1 316 ? 166.444 156.855 176.038 1.00 42.43 337 ASP C C 1
ATOM 9396 O O . ASP C 1 316 ? 165.583 157.721 175.860 1.00 42.43 337 ASP C O 1
ATOM 9401 N N . TYR C 1 317 ? 167.668 156.931 175.524 1.00 41.76 338 TYR C N 1
ATOM 9402 C CA . TYR C 1 317 ? 168.157 158.076 174.761 1.00 41.76 338 TYR C CA 1
ATOM 9403 C C . TYR C 1 317 ? 168.747 157.619 173.435 1.00 41.76 338 TYR C C 1
ATOM 9404 O O . TYR C 1 317 ? 169.832 158.040 173.029 1.00 41.76 338 TYR C O 1
ATOM 9413 N N . SER C 1 318 ? 168.034 156.741 172.737 1.00 50.75 339 SER C N 1
ATOM 9414 C CA . SER C 1 318 ? 168.502 156.197 171.466 1.00 50.75 339 SER C CA 1
ATOM 9415 C C . SER C 1 318 ? 168.111 157.154 170.344 1.00 50.75 339 SER C C 1
ATOM 9416 O O . SER C 1 318 ? 166.924 157.328 170.052 1.00 50.75 339 SER C O 1
ATOM 9419 N N . LEU C 1 319 ? 169.121 157.777 169.710 1.00 53.47 340 LEU C N 1
ATOM 9420 C CA . LEU C 1 319 ? 169.001 158.695 168.587 1.00 53.47 340 LEU C CA 1
ATOM 9421 C C . LEU C 1 319 ? 169.428 158.012 167.291 1.00 53.47 340 LEU C C 1
ATOM 9422 O O . LEU C 1 319 ? 170.317 157.155 167.300 1.00 53.47 340 LEU C O 1
ATOM 9427 N N . PRO C 1 320 ? 168.819 158.351 166.156 1.00 64.25 341 PRO C N 1
ATOM 9428 C CA . PRO C 1 320 ? 169.228 157.746 164.885 1.00 64.25 341 PRO C CA 1
ATOM 9429 C C . PRO C 1 320 ? 170.541 158.334 164.382 1.00 64.25 341 PRO C C 1
ATOM 9430 O O . PRO C 1 320 ? 171.048 159.335 164.888 1.00 64.25 341 PRO C O 1
ATOM 9434 N N . MET C 1 321 ? 171.089 157.682 163.358 1.00 81.85 342 MET C N 1
ATOM 9435 C CA . MET C 1 321 ? 172.359 158.079 162.771 1.00 81.85 342 MET C CA 1
ATOM 9436 C C . MET C 1 321 ? 172.268 158.039 161.251 1.00 81.85 342 MET C C 1
ATOM 9437 O O . MET C 1 321 ? 171.403 157.376 160.673 1.00 81.85 342 MET C O 1
ATOM 9442 N N . ASN C 1 322 ? 173.175 158.774 160.615 1.00 93.57 343 ASN C N 1
ATOM 9443 C CA . ASN C 1 322 ? 173.214 158.832 159.162 1.00 93.57 343 ASN C CA 1
ATOM 9444 C C . ASN C 1 322 ? 173.758 157.521 158.594 1.00 93.57 343 ASN C C 1
ATOM 9445 O O . ASN C 1 322 ? 174.642 156.904 159.198 1.00 93.57 343 ASN C O 1
ATOM 9450 N N . PRO C 1 323 ? 173.229 157.055 157.457 1.00 89.92 344 PRO C N 1
ATOM 9451 C CA . PRO C 1 323 ? 173.836 155.894 156.779 1.00 89.92 344 PRO C CA 1
ATOM 9452 C C . PRO C 1 323 ? 175.257 156.129 156.283 1.00 89.92 344 PRO C C 1
ATOM 9453 O O . PRO C 1 323 ? 176.001 155.153 156.119 1.00 89.92 344 PRO C O 1
ATOM 9457 N N . ILE C 1 324 ? 175.649 157.382 156.027 1.00 88.23 345 ILE C N 1
ATOM 9458 C CA . ILE C 1 324 ? 177.036 157.678 155.674 1.00 88.23 345 ILE C CA 1
ATOM 9459 C C . ILE C 1 324 ? 177.956 157.398 156.859 1.00 88.23 345 ILE C C 1
ATOM 9460 O O . ILE C 1 324 ? 179.054 156.854 156.693 1.00 88.23 345 ILE C O 1
ATOM 9465 N N . LEU C 1 325 ? 177.505 157.718 158.076 1.00 86.80 346 LEU C N 1
ATOM 9466 C CA . LEU C 1 325 ? 178.253 157.335 159.271 1.00 86.80 346 LEU C CA 1
ATOM 9467 C C . LEU C 1 325 ? 178.267 155.823 159.475 1.00 86.80 346 LEU C C 1
ATOM 9468 O O . LEU C 1 325 ? 179.245 155.284 160.002 1.00 86.80 346 LEU C O 1
ATOM 9473 N N . ARG C 1 326 ? 177.204 155.128 159.055 1.00 92.41 347 ARG C N 1
ATOM 9474 C CA . ARG C 1 326 ? 177.189 153.668 159.121 1.00 92.41 347 ARG C CA 1
ATOM 9475 C C . ARG C 1 326 ? 178.216 153.057 158.173 1.00 92.41 347 ARG C C 1
ATOM 9476 O O . ARG C 1 326 ? 178.920 152.107 158.539 1.00 92.41 347 ARG C O 1
ATOM 9484 N N . GLU C 1 327 ? 178.328 153.605 156.958 1.00 92.30 348 GLU C N 1
ATOM 9485 C CA . GLU C 1 327 ? 179.367 153.161 156.033 1.00 92.30 348 GLU C CA 1
ATOM 9486 C C . GLU C 1 327 ? 180.757 153.551 156.521 1.00 92.30 348 GLU C C 1
ATOM 9487 O O . GLU C 1 327 ? 181.725 152.825 156.267 1.00 92.30 348 GLU C O 1
ATOM 9493 N N . CYS C 1 328 ? 180.868 154.693 157.208 1.00 84.93 349 CYS C N 1
ATOM 9494 C CA . CYS C 1 328 ? 182.134 155.108 157.803 1.00 84.93 349 CYS C CA 1
ATOM 9495 C C . CYS C 1 328 ? 182.580 154.142 158.893 1.00 84.93 349 CYS C C 1
ATOM 9496 O O . CYS C 1 328 ? 183.766 153.806 158.991 1.00 84.93 349 CYS C O 1
ATOM 9499 N N . PHE C 1 329 ? 181.640 153.681 159.714 1.00 73.51 350 PHE C N 1
ATOM 9500 C CA . PHE C 1 329 ? 181.986 152.749 160.777 1.00 73.51 350 PHE C CA 1
ATOM 9501 C C . PHE C 1 329 ? 182.217 151.337 160.257 1.00 73.51 350 PHE C C 1
ATOM 9502 O O . PHE C 1 329 ? 183.050 150.613 160.812 1.00 73.51 350 PHE C O 1
ATOM 9510 N N . GLU C 1 330 ? 181.514 150.922 159.201 1.00 90.99 351 GLU C N 1
ATOM 9511 C CA . GLU C 1 330 ? 181.619 149.527 158.775 1.00 90.99 351 GLU C CA 1
ATOM 9512 C C . GLU C 1 330 ? 182.857 149.279 157.915 1.00 90.99 351 GLU C C 1
ATOM 9513 O O . GLU C 1 330 ? 183.787 148.583 158.333 1.00 90.99 351 GLU C O 1
ATOM 9519 N N . GLY C 1 331 ? 182.887 149.843 156.708 1.00 92.44 352 GLY C N 1
ATOM 9520 C CA . GLY C 1 331 ? 183.997 149.582 155.810 1.00 92.44 352 GLY C CA 1
ATOM 9521 C C . GLY C 1 331 ? 184.681 150.773 155.170 1.00 92.44 352 GLY C C 1
ATOM 9522 O O . GLY C 1 331 ? 185.861 150.697 154.814 1.00 92.44 352 GLY C O 1
ATOM 9523 N N . ASN C 1 332 ? 183.959 151.880 155.019 1.00 98.47 353 ASN C N 1
ATOM 9524 C CA . ASN C 1 332 ? 184.345 152.952 154.101 1.00 98.47 353 ASN C CA 1
ATOM 9525 C C . ASN C 1 332 ? 185.035 154.063 154.880 1.00 98.47 353 ASN C C 1
ATOM 9526 O O . ASN C 1 332 ? 184.379 154.965 155.404 1.00 98.47 353 ASN C O 1
ATOM 9531 N N . THR C 1 333 ? 186.366 154.026 154.927 1.00 87.52 354 THR C N 1
ATOM 9532 C CA . THR C 1 333 ? 187.107 155.125 155.534 1.00 87.52 354 THR C CA 1
ATOM 9533 C C . THR C 1 333 ? 187.138 156.372 154.660 1.00 87.52 354 THR C C 1
ATOM 9534 O O . THR C 1 333 ? 187.503 157.444 155.153 1.00 87.52 354 THR C O 1
ATOM 9538 N N . SER C 1 334 ? 186.759 156.268 153.385 1.00 86.01 355 SER C N 1
ATOM 9539 C CA . SER C 1 334 ? 186.586 157.453 152.557 1.00 86.01 355 SER C CA 1
ATOM 9540 C C . SER C 1 334 ? 185.330 158.236 152.916 1.00 86.01 355 SER C C 1
ATOM 9541 O O . SER C 1 334 ? 185.219 159.407 152.541 1.00 86.01 355 SER C O 1
ATOM 9544 N N . SER C 1 335 ? 184.386 157.619 153.625 1.00 86.65 356 SER C N 1
ATOM 9545 C CA . SER C 1 335 ? 183.174 158.289 154.075 1.00 86.65 356 SER C CA 1
ATOM 9546 C C . SER C 1 335 ? 183.330 158.941 155.442 1.00 86.65 356 SER C C 1
ATOM 9547 O O . SER C 1 335 ? 182.370 159.536 155.942 1.00 86.65 356 SER C O 1
ATOM 9550 N N . CYS C 1 336 ? 184.502 158.839 156.060 1.00 82.67 357 CYS C N 1
ATOM 9551 C CA . CYS C 1 336 ? 184.765 159.457 157.351 1.00 82.67 357 CYS C CA 1
ATOM 9552 C C . CYS C 1 336 ? 185.475 160.787 157.147 1.00 82.67 357 CYS C C 1
ATOM 9553 O O . CYS C 1 336 ? 186.453 160.873 156.399 1.00 82.67 357 CYS C O 1
ATOM 9556 N N . GLY C 1 337 ? 184.980 161.823 157.819 1.00 71.87 358 GLY C N 1
ATOM 9557 C CA . GLY C 1 337 ? 185.544 163.146 157.683 1.00 71.87 358 GLY C CA 1
ATOM 9558 C C . GLY C 1 337 ? 186.803 163.337 158.506 1.00 71.87 358 GLY C C 1
ATOM 9559 O O . GLY C 1 337 ? 187.294 162.433 159.180 1.00 71.87 358 GLY C O 1
ATOM 9560 N N . ARG C 1 338 ? 187.336 164.555 158.436 1.00 72.90 359 ARG C N 1
ATOM 9561 C CA . ARG C 1 338 ? 188.518 164.926 159.199 1.00 72.90 359 ARG C CA 1
ATOM 9562 C C . ARG C 1 338 ? 188.477 166.419 159.489 1.00 72.90 359 ARG C C 1
ATOM 9563 O O . ARG C 1 338 ? 187.954 167.207 158.698 1.00 72.90 359 ARG C O 1
ATOM 9571 N N . GLU C 1 339 ? 189.038 166.801 160.632 1.00 82.05 360 GLU C N 1
ATOM 9572 C CA . GLU C 1 339 ? 189.079 168.197 161.036 1.00 82.05 360 GLU C CA 1
ATOM 9573 C C . GLU C 1 339 ? 190.500 168.582 161.425 1.00 82.05 360 GLU C C 1
ATOM 9574 O O . GLU C 1 339 ? 191.304 167.740 161.842 1.00 82.05 360 GLU C O 1
ATOM 9580 N N . MET C 1 340 ? 190.788 169.873 161.270 1.00 79.91 361 MET C N 1
ATOM 9581 C CA . MET C 1 340 ? 192.133 170.431 161.343 1.00 79.91 361 MET C CA 1
ATOM 9582 C C . MET C 1 340 ? 192.341 171.165 162.659 1.00 79.91 361 MET C C 1
ATOM 9583 O O . MET C 1 340 ? 191.503 171.981 163.056 1.00 79.91 361 MET C O 1
ATOM 9588 N N . VAL C 1 341 ? 193.456 170.874 163.336 1.00 78.11 362 VAL C N 1
ATOM 9589 C CA . VAL C 1 341 ? 193.851 171.604 164.534 1.00 78.11 362 VAL C CA 1
ATOM 9590 C C . VAL C 1 341 ? 195.338 171.923 164.474 1.00 78.11 362 VAL C C 1
ATOM 9591 O O . VAL C 1 341 ? 196.102 171.322 163.716 1.00 78.11 362 VAL C O 1
ATOM 9595 N N . LEU C 1 342 ? 195.739 172.891 165.299 1.00 85.36 363 LEU C N 1
ATOM 9596 C CA . LEU C 1 342 ? 197.141 173.222 165.500 1.00 85.36 363 LEU C CA 1
ATOM 9597 C C . LEU C 1 342 ? 197.499 173.365 166.973 1.00 85.36 363 LEU C C 1
ATOM 9598 O O . LEU C 1 342 ? 198.632 173.747 167.284 1.00 85.36 363 LEU C O 1
ATOM 9603 N N . ASN C 1 343 ? 196.572 173.066 167.881 1.00 97.02 364 ASN C N 1
ATOM 9604 C CA . ASN C 1 343 ? 196.801 173.208 169.311 1.00 97.02 364 ASN C CA 1
ATOM 9605 C C . ASN C 1 343 ? 197.721 172.099 169.824 1.00 97.02 364 ASN C C 1
ATOM 9606 O O . ASN C 1 343 ? 198.001 171.111 169.137 1.00 97.02 364 ASN C O 1
ATOM 9611 N N . SER C 1 344 ? 198.192 172.273 171.057 1.00 99.33 365 SER C N 1
ATOM 9612 C CA . SER C 1 344 ? 199.211 171.393 171.615 1.00 99.33 365 SER C CA 1
ATOM 9613 C C . SER C 1 344 ? 198.645 170.215 172.393 1.00 99.33 365 SER C C 1
ATOM 9614 O O . SER C 1 344 ? 199.376 169.250 172.638 1.00 99.33 365 SER C O 1
ATOM 9617 N N . TYR C 1 345 ? 197.378 170.265 172.795 1.00 97.46 366 TYR C N 1
ATOM 9618 C CA . TYR C 1 345 ? 196.798 169.204 173.624 1.00 97.46 366 TYR C CA 1
ATOM 9619 C C . TYR C 1 345 ? 196.107 168.124 172.794 1.00 97.46 366 TYR C C 1
ATOM 9620 O O . TYR C 1 345 ? 194.993 167.682 173.082 1.00 97.46 366 TYR C O 1
ATOM 9629 N N . ILE C 1 346 ? 196.808 167.629 171.786 1.00 74.01 367 ILE C N 1
ATOM 9630 C CA . ILE C 1 346 ? 196.330 166.529 170.958 1.00 74.01 367 ILE C CA 1
ATOM 9631 C C . ILE C 1 346 ? 197.210 165.316 171.236 1.00 74.01 367 ILE C C 1
ATOM 9632 O O . ILE C 1 346 ? 198.419 165.369 170.987 1.00 74.01 367 ILE C O 1
ATOM 9637 N N . PRO C 1 347 ? 196.664 164.222 171.775 1.00 63.92 368 PRO C N 1
ATOM 9638 C CA . PRO C 1 347 ? 197.492 163.031 172.013 1.00 63.92 368 PRO C CA 1
ATOM 9639 C C . PRO C 1 347 ? 197.884 162.364 170.702 1.00 63.92 368 PRO C C 1
ATOM 9640 O O . PRO C 1 347 ? 197.120 162.345 169.734 1.00 63.92 368 PRO C O 1
ATOM 9644 N N . LEU C 1 348 ? 199.095 161.811 170.680 1.00 48.56 369 LEU C N 1
ATOM 9645 C CA . LEU C 1 348 ? 199.656 161.224 169.478 1.00 48.56 369 LEU C CA 1
ATOM 9646 C C . LEU C 1 348 ? 199.948 159.739 169.616 1.00 48.56 369 LEU C C 1
ATOM 9647 O O . LEU C 1 348 ? 200.447 159.130 168.661 1.00 48.56 369 LEU C O 1
ATOM 9652 N N . TYR C 1 349 ? 199.659 159.139 170.766 1.00 44.34 370 TYR C N 1
ATOM 9653 C CA . TYR C 1 349 ? 199.882 157.718 170.976 1.00 44.34 370 TYR C CA 1
ATOM 9654 C C . TYR C 1 349 ? 198.900 157.216 172.019 1.00 44.34 370 TYR C C 1
ATOM 9655 O O . TYR C 1 349 ? 198.477 157.964 172.904 1.00 44.34 370 TYR C O 1
ATOM 9664 N N . ALA C 1 350 ? 198.549 155.938 171.908 1.00 40.80 371 ALA C N 1
ATOM 9665 C CA . ALA C 1 350 ? 197.682 155.299 172.889 1.00 40.80 371 ALA C CA 1
ATOM 9666 C C . ALA C 1 350 ? 197.966 153.801 172.902 1.00 40.80 371 ALA C C 1
ATOM 9667 O O . ALA C 1 350 ? 198.674 153.270 172.037 1.00 40.80 371 ALA C O 1
ATOM 9669 N N . LEU C 1 351 ? 197.387 153.121 173.890 1.00 34.58 372 LEU C N 1
ATOM 9670 C CA . LEU C 1 351 ? 197.643 151.716 174.169 1.00 34.58 372 LEU C CA 1
ATOM 9671 C C . LEU C 1 351 ? 196.320 150.969 174.124 1.00 34.58 372 LEU C C 1
ATOM 9672 O O . LEU C 1 351 ? 195.322 151.446 174.670 1.00 34.58 372 LEU C O 1
ATOM 9677 N N . SER C 1 352 ? 196.312 149.803 173.479 1.00 41.40 373 SER C N 1
ATOM 9678 C CA . SER C 1 352 ? 195.113 148.970 173.431 1.00 41.40 373 SER C CA 1
ATOM 9679 C C . SER C 1 352 ? 195.547 147.516 173.324 1.00 41.40 373 SER C C 1
ATOM 9680 O O . SER C 1 352 ? 196.164 147.134 172.323 1.00 41.40 373 SER C O 1
ATOM 9683 N N . GLU C 1 353 ? 195.223 146.729 174.361 1.00 46.50 374 GLU C N 1
ATOM 9684 C CA . GLU C 1 353 ? 195.525 145.292 174.461 1.00 46.50 374 GLU C CA 1
ATOM 9685 C C . GLU C 1 353 ? 197.019 145.004 174.312 1.00 46.50 374 GLU C C 1
ATOM 9686 O O . GLU C 1 353 ? 197.419 144.008 173.708 1.00 46.50 374 GLU C O 1
ATOM 9692 N N . GLY C 1 354 ? 197.851 145.880 174.869 1.00 46.52 375 GLY C N 1
ATOM 9693 C CA . GLY C 1 354 ? 199.286 145.742 174.733 1.00 46.52 375 GLY C CA 1
ATOM 9694 C C . GLY C 1 354 ? 199.848 146.166 173.396 1.00 46.52 375 GLY C C 1
ATOM 9695 O O . GLY C 1 354 ? 201.030 145.922 173.132 1.00 46.52 375 GLY C O 1
ATOM 9696 N N . VAL C 1 355 ? 199.042 146.793 172.546 1.00 42.38 376 VAL C N 1
ATOM 9697 C CA . VAL C 1 355 ? 199.448 147.221 171.214 1.00 42.38 376 VAL C CA 1
ATOM 9698 C C . VAL C 1 355 ? 199.483 148.742 171.203 1.00 42.38 376 VAL C C 1
ATOM 9699 O O . VAL C 1 355 ? 198.513 149.390 171.617 1.00 42.38 376 VAL C O 1
ATOM 9703 N N . ILE C 1 356 ? 200.597 149.316 170.751 1.00 43.51 377 ILE C N 1
ATOM 9704 C CA . ILE C 1 356 ? 200.779 150.763 170.756 1.00 43.51 377 ILE C CA 1
ATOM 9705 C C . ILE C 1 356 ? 200.399 151.311 169.390 1.00 43.51 377 ILE C C 1
ATOM 9706 O O . ILE C 1 356 ? 200.964 150.902 168.369 1.00 43.51 377 ILE C O 1
ATOM 9711 N N . TYR C 1 357 ? 199.443 152.235 169.364 1.00 45.78 378 TYR C N 1
ATOM 9712 C CA . TYR C 1 357 ? 199.144 153.001 168.160 1.00 45.78 378 TYR C CA 1
ATOM 9713 C C . TYR C 1 357 ? 199.735 154.390 168.354 1.00 45.78 378 TYR C C 1
ATOM 9714 O O . TYR C 1 357 ? 199.249 155.166 169.184 1.00 45.78 378 TYR C O 1
ATOM 9723 N N . ALA C 1 358 ? 200.790 154.699 167.601 1.00 58.95 379 ALA C N 1
ATOM 9724 C CA . ALA C 1 358 ? 201.532 155.933 167.800 1.00 58.95 379 ALA C CA 1
ATOM 9725 C C . ALA C 1 358 ? 201.817 156.593 166.462 1.00 58.95 379 ALA C C 1
ATOM 9726 O O . ALA C 1 358 ? 202.157 155.916 165.489 1.00 58.95 379 ALA C O 1
ATOM 9728 N N . ASN C 1 359 ? 201.683 157.915 166.422 1.00 66.62 380 ASN C N 1
ATOM 9729 C CA . ASN C 1 359 ? 202.093 158.701 165.261 1.00 66.62 380 ASN C CA 1
ATOM 9730 C C . ASN C 1 359 ? 203.559 159.061 165.456 1.00 66.62 380 ASN C C 1
ATOM 9731 O O . ASN C 1 359 ? 203.892 159.976 166.213 1.00 66.62 380 ASN C O 1
ATOM 9736 N N . CYS C 1 360 ? 204.442 158.343 164.766 1.00 72.13 381 CYS C N 1
ATOM 9737 C CA . CYS C 1 360 ? 205.875 158.521 164.958 1.00 72.13 381 CYS C CA 1
ATOM 9738 C C . CYS C 1 360 ? 206.448 159.680 164.153 1.00 72.13 381 CYS C C 1
ATOM 9739 O O . CYS C 1 360 ? 207.654 159.932 164.241 1.00 72.13 381 CYS C O 1
ATOM 9742 N N . LEU C 1 361 ? 205.626 160.383 163.373 1.00 68.99 382 LEU C N 1
ATOM 9743 C CA . LEU C 1 361 ? 206.121 161.544 162.641 1.00 68.99 382 LEU C CA 1
ATOM 9744 C C . LEU C 1 361 ? 206.317 162.737 163.568 1.00 68.99 382 LEU C C 1
ATOM 9745 O O . LEU C 1 361 ? 207.271 163.506 163.406 1.00 68.99 382 LEU C O 1
ATOM 9750 N N . ALA C 1 362 ? 205.429 162.904 164.547 1.00 67.25 383 ALA C N 1
ATOM 9751 C CA . ALA C 1 362 ? 205.517 164.005 165.497 1.00 67.25 383 ALA C CA 1
ATOM 9752 C C . ALA C 1 362 ? 206.217 163.628 166.794 1.00 67.25 383 ALA C C 1
ATOM 9753 O O . ALA C 1 362 ? 206.876 164.480 167.398 1.00 67.25 383 ALA C O 1
ATOM 9755 N N . THR C 1 363 ? 206.089 162.381 167.234 1.00 71.00 384 THR C N 1
ATOM 9756 C CA . THR C 1 363 ? 206.702 161.903 168.466 1.00 71.00 384 THR C CA 1
ATOM 9757 C C . THR C 1 363 ? 207.840 160.955 168.113 1.00 71.00 384 THR C C 1
ATOM 9758 O O . THR C 1 363 ? 207.687 160.102 167.234 1.00 71.00 384 THR C O 1
ATOM 9762 N N . SER C 1 364 ? 208.981 161.118 168.780 1.00 73.90 385 SER C N 1
ATOM 9763 C CA . SER C 1 364 ? 210.124 160.253 168.522 1.00 73.90 385 SER C CA 1
ATOM 9764 C C . SER C 1 364 ? 209.861 158.852 169.062 1.00 73.90 385 SER C C 1
ATOM 9765 O O . SER C 1 364 ? 209.496 158.680 170.229 1.00 73.90 385 SER C O 1
ATOM 9768 N N . CYS C 1 365 ? 210.049 157.850 168.207 1.00 75.68 386 CYS C N 1
ATOM 9769 C CA . CYS C 1 365 ? 209.803 156.455 168.543 1.00 75.68 386 CYS C CA 1
ATOM 9770 C C . CYS C 1 365 ? 211.121 155.698 168.503 1.00 75.68 386 CYS C C 1
ATOM 9771 O O . CYS C 1 365 ? 211.858 155.787 167.516 1.00 75.68 386 CYS C O 1
ATOM 9774 N N . LYS C 1 366 ? 211.416 154.953 169.567 1.00 73.71 387 LYS C N 1
ATOM 9775 C CA . LYS C 1 366 ? 212.650 154.182 169.629 1.00 73.71 387 LYS C CA 1
ATOM 9776 C C . LYS C 1 366 ? 212.382 152.847 170.308 1.00 73.71 387 LYS C C 1
ATOM 9777 O O . LYS C 1 366 ? 211.322 152.625 170.896 1.00 73.71 387 LYS C O 1
ATOM 9783 N N . CYS C 1 367 ? 213.364 151.952 170.230 1.00 78.90 388 CYS C N 1
ATOM 9784 C CA . CYS C 1 367 ? 213.314 150.671 170.922 1.00 78.90 388 CYS C CA 1
ATOM 9785 C C . CYS C 1 367 ? 214.478 150.586 171.895 1.00 78.90 388 CYS C C 1
ATOM 9786 O O . CYS C 1 367 ? 215.622 150.858 171.521 1.00 78.90 388 CYS C O 1
ATOM 9789 N N . ALA C 1 368 ? 214.185 150.210 173.139 1.00 74.56 389 ALA C N 1
ATOM 9790 C CA . ALA C 1 368 ? 215.222 150.166 174.163 1.00 74.56 389 ALA C CA 1
ATOM 9791 C C . ALA C 1 368 ? 216.125 148.948 174.030 1.00 74.56 389 ALA C C 1
ATOM 9792 O O . ALA C 1 368 ? 217.297 149.010 174.416 1.00 74.56 389 ALA C O 1
ATOM 9794 N N . THR C 1 369 ? 215.605 147.837 173.503 1.00 75.50 390 THR C N 1
ATOM 9795 C CA . THR C 1 369 ? 216.386 146.608 173.431 1.00 75.50 390 THR C CA 1
ATOM 9796 C C . THR C 1 369 ? 217.463 146.654 172.355 1.00 75.50 390 THR C C 1
ATOM 9797 O O . THR C 1 369 ? 218.444 145.909 172.448 1.00 75.50 390 THR C O 1
ATOM 9801 N N . THR C 1 370 ? 217.306 147.506 171.341 1.00 82.37 391 THR C N 1
ATOM 9802 C CA . THR C 1 370 ? 218.251 147.581 170.236 1.00 82.37 391 THR C CA 1
ATOM 9803 C C . THR C 1 370 ? 218.874 148.953 170.035 1.00 82.37 391 THR C C 1
ATOM 9804 O O . THR C 1 370 ? 219.935 149.030 169.403 1.00 82.37 391 THR C O 1
ATOM 9808 N N . ASN C 1 371 ? 218.246 150.019 170.548 1.00 77.72 392 ASN C N 1
ATOM 9809 C CA . ASN C 1 371 ? 218.672 151.419 170.407 1.00 77.72 392 ASN C CA 1
ATOM 9810 C C . ASN C 1 371 ? 218.797 151.817 168.931 1.00 77.72 392 ASN C C 1
ATOM 9811 O O . ASN C 1 371 ? 219.869 152.166 168.432 1.00 77.72 392 ASN C O 1
ATOM 9816 N N . LYS C 1 372 ? 217.667 151.732 168.229 1.00 71.89 393 LYS C N 1
ATOM 9817 C CA . LYS C 1 372 ? 217.566 152.207 166.860 1.00 71.89 393 LYS C CA 1
ATOM 9818 C C . LYS C 1 372 ? 216.269 152.995 166.726 1.00 71.89 393 LYS C C 1
ATOM 9819 O O . LYS C 1 372 ? 215.266 152.648 167.367 1.00 71.89 393 LYS C O 1
ATOM 9825 N N . PRO C 1 373 ? 216.259 154.063 165.931 1.00 71.82 394 PRO C N 1
ATOM 9826 C CA . PRO C 1 373 ? 215.024 154.831 165.752 1.00 71.82 394 PRO C CA 1
ATOM 9827 C C . PRO C 1 373 ? 214.030 154.105 164.860 1.00 71.82 394 PRO C C 1
ATOM 9828 O O . PRO C 1 373 ? 214.378 153.226 164.068 1.00 71.82 394 PRO C O 1
ATOM 9832 N N . ILE C 1 374 ? 212.766 154.493 165.003 1.00 76.58 395 ILE C N 1
ATOM 9833 C CA . ILE C 1 374 ? 211.669 153.962 164.203 1.00 76.58 395 ILE C CA 1
ATOM 9834 C C . ILE C 1 374 ? 211.182 155.065 163.276 1.00 76.58 395 ILE C C 1
ATOM 9835 O O . ILE C 1 374 ? 210.864 156.171 163.729 1.00 76.58 395 ILE C O 1
ATOM 9840 N N . VAL C 1 375 ? 211.121 154.764 161.983 1.00 73.32 396 VAL C N 1
ATOM 9841 C CA . VAL C 1 375 ? 210.773 155.741 160.960 1.00 73.32 396 VAL C CA 1
ATOM 9842 C C . VAL C 1 375 ? 209.348 155.461 160.486 1.00 73.32 396 VAL C C 1
ATOM 9843 O O . VAL C 1 375 ? 208.868 154.321 160.528 1.00 73.32 396 VAL C O 1
ATOM 9847 N N . GLN C 1 376 ? 208.652 156.525 160.086 1.00 74.61 397 GLN C N 1
ATOM 9848 C CA . GLN C 1 376 ? 207.300 156.399 159.559 1.00 74.61 397 GLN C CA 1
ATOM 9849 C C . GLN C 1 376 ? 207.321 155.726 158.194 1.00 74.61 397 GLN C C 1
ATOM 9850 O O . GLN C 1 376 ? 208.075 156.129 157.303 1.00 74.61 397 GLN C O 1
ATOM 9856 N N . SER C 1 377 ? 206.492 154.701 158.029 1.00 77.03 398 SER C N 1
ATOM 9857 C CA . SER C 1 377 ? 206.302 154.108 156.716 1.00 77.03 398 SER C CA 1
ATOM 9858 C C . SER C 1 377 ? 205.433 155.016 155.854 1.00 77.03 398 SER C C 1
ATOM 9859 O O . SER C 1 377 ? 204.513 155.677 156.341 1.00 77.03 398 SER C O 1
ATOM 9862 N N . THR C 1 378 ? 205.740 155.052 154.557 1.00 75.12 399 THR C N 1
ATOM 9863 C CA . THR C 1 378 ? 204.996 155.905 153.639 1.00 75.12 399 THR C CA 1
ATOM 9864 C C . THR C 1 378 ? 203.626 155.342 153.286 1.00 75.12 399 THR C C 1
ATOM 9865 O O . THR C 1 378 ? 202.764 156.095 152.821 1.00 75.12 399 THR C O 1
ATOM 9869 N N . SER C 1 379 ? 203.403 154.044 153.497 1.00 78.98 400 SER C N 1
ATOM 9870 C CA . SER C 1 379 ? 202.133 153.421 153.152 1.00 78.98 400 SER C CA 1
ATOM 9871 C C . SER C 1 379 ? 201.069 153.585 154.230 1.00 78.98 400 SER C C 1
ATOM 9872 O O . SER C 1 379 ? 199.910 153.233 153.988 1.00 78.98 400 SER C O 1
ATOM 9875 N N . THR C 1 380 ? 201.426 154.103 155.403 1.00 80.30 401 THR C N 1
ATOM 9876 C CA . THR C 1 380 ? 200.487 154.286 156.499 1.00 80.30 401 THR C CA 1
ATOM 9877 C C . THR C 1 380 ? 200.734 155.634 157.162 1.00 80.30 401 THR C C 1
ATOM 9878 O O . THR C 1 380 ? 201.733 156.309 156.902 1.00 80.30 401 THR C O 1
ATOM 9882 N N . VAL C 1 381 ? 199.798 156.032 158.021 1.00 71.06 402 VAL C N 1
ATOM 9883 C CA . VAL C 1 381 ? 199.902 157.270 158.775 1.00 71.06 402 VAL C CA 1
ATOM 9884 C C . VAL C 1 381 ? 200.122 157.006 160.260 1.00 71.06 402 VAL C C 1
ATOM 9885 O O . VAL C 1 381 ? 200.971 157.644 160.886 1.00 71.06 402 VAL C O 1
ATOM 9889 N N . ILE C 1 382 ? 199.376 156.066 160.836 1.00 58.10 403 ILE C N 1
ATOM 9890 C CA . ILE C 1 382 ? 199.509 155.690 162.239 1.00 58.10 403 ILE C CA 1
ATOM 9891 C C . ILE C 1 382 ? 200.327 154.408 162.318 1.00 58.10 403 ILE C C 1
ATOM 9892 O O . ILE C 1 382 ? 200.012 153.420 161.645 1.00 58.10 403 ILE C O 1
ATOM 9897 N N . THR C 1 383 ? 201.372 154.421 163.141 1.00 51.95 404 THR C N 1
ATOM 9898 C CA . THR C 1 383 ? 202.301 153.306 163.259 1.00 51.95 404 THR C CA 1
ATOM 9899 C C . THR C 1 383 ? 201.863 152.367 164.375 1.00 51.95 404 THR C C 1
ATOM 9900 O O . THR C 1 383 ? 201.593 152.806 165.500 1.00 51.95 404 THR C O 1
ATOM 9904 N N . MET C 1 384 ? 201.791 151.078 164.053 1.00 47.42 405 MET C N 1
ATOM 9905 C CA . MET C 1 384 ? 201.486 150.036 165.018 1.00 47.42 405 MET C CA 1
ATOM 9906 C C . MET C 1 384 ? 202.798 149.502 165.581 1.00 47.42 405 MET C C 1
ATOM 9907 O O . MET C 1 384 ? 203.783 149.344 164.855 1.00 47.42 405 MET C O 1
ATOM 9912 N N . ILE C 1 385 ? 202.805 149.238 166.886 1.00 49.82 406 ILE C N 1
ATOM 9913 C CA . ILE C 1 385 ? 203.969 148.704 167.586 1.00 49.82 406 ILE C CA 1
ATOM 9914 C C . ILE C 1 385 ? 203.507 147.540 168.454 1.00 49.82 406 ILE C C 1
ATOM 9915 O O . ILE C 1 385 ? 202.597 147.699 169.281 1.00 49.82 406 ILE C O 1
ATOM 9920 N N . ASP C 1 386 ? 204.120 146.371 168.252 1.00 62.33 407 ASP C N 1
ATOM 9921 C CA . ASP C 1 386 ? 203.880 145.197 169.083 1.00 62.33 407 ASP C CA 1
ATOM 9922 C C . ASP C 1 386 ? 205.207 144.596 169.528 1.00 62.33 407 ASP C C 1
ATOM 9923 O O . ASP C 1 386 ? 206.261 145.217 169.358 1.00 62.33 407 ASP C O 1
ATOM 9928 N N . ASN C 1 387 ? 205.169 143.390 170.099 1.00 68.60 408 ASN C N 1
ATOM 9929 C CA . ASN C 1 387 ? 206.391 142.713 170.520 1.00 68.60 408 ASN C CA 1
ATOM 9930 C C . ASN C 1 387 ? 207.213 142.183 169.353 1.00 68.60 408 ASN C C 1
ATOM 9931 O O . ASN C 1 387 ? 208.383 141.837 169.553 1.00 68.60 408 ASN C O 1
ATOM 9936 N N . SER C 1 388 ? 206.635 142.104 168.151 1.00 67.98 409 SER C N 1
ATOM 9937 C CA . SER C 1 388 ? 207.397 141.673 166.985 1.00 67.98 409 SER C CA 1
ATOM 9938 C C . SER C 1 388 ? 208.411 142.725 166.556 1.00 67.98 409 SER C C 1
ATOM 9939 O O . SER C 1 388 ? 209.470 142.379 166.020 1.00 67.98 409 SER C O 1
ATOM 9942 N N . LYS C 1 389 ? 208.106 144.004 166.775 1.00 70.49 410 LYS C N 1
ATOM 9943 C CA . LYS C 1 389 ? 209.073 145.060 166.497 1.00 70.49 410 LYS C CA 1
ATOM 9944 C C . LYS C 1 389 ? 210.176 145.079 167.549 1.00 70.49 410 LYS C C 1
ATOM 9945 O O . LYS C 1 389 ? 211.347 144.826 167.241 1.00 70.49 410 LYS C O 1
ATOM 9951 N N . CYS C 1 390 ? 209.808 145.349 168.808 1.00 74.52 411 CYS C N 1
ATOM 9952 C CA . CYS C 1 390 ? 210.726 145.425 169.939 1.00 74.52 411 CYS C CA 1
ATOM 9953 C C . CYS C 1 390 ? 209.925 145.378 171.228 1.00 74.52 411 CYS C C 1
ATOM 9954 O O . CYS C 1 390 ? 208.815 145.926 171.267 1.00 74.52 411 CYS C O 1
ATOM 9957 N N . PRO C 1 391 ? 210.433 144.725 172.288 1.00 62.06 412 PRO C N 1
ATOM 9958 C CA . PRO C 1 391 ? 209.664 144.617 173.538 1.00 62.06 412 PRO C CA 1
ATOM 9959 C C . PRO C 1 391 ? 209.494 145.927 174.295 1.00 62.06 412 PRO C C 1
ATOM 9960 O O . PRO C 1 391 ? 208.373 146.288 174.664 1.00 62.06 412 PRO C O 1
ATOM 9964 N N . VAL C 1 392 ? 210.585 146.645 174.539 1.00 65.08 413 VAL C N 1
ATOM 9965 C CA . VAL C 1 392 ? 210.556 147.873 175.326 1.00 65.08 413 VAL C CA 1
ATOM 9966 C C . VAL C 1 392 ? 210.660 149.053 174.371 1.00 65.08 413 VAL C C 1
ATOM 9967 O O . VAL C 1 392 ? 211.590 149.127 173.559 1.00 65.08 413 VAL C O 1
ATOM 9971 N N . VAL C 1 393 ? 209.705 149.976 174.467 1.00 64.37 414 VAL C N 1
ATOM 9972 C CA . VAL C 1 393 ? 209.527 151.042 173.489 1.00 64.37 414 VAL C CA 1
ATOM 9973 C C . VAL C 1 393 ? 209.718 152.386 174.182 1.00 64.37 414 VAL C C 1
ATOM 9974 O O . VAL C 1 393 ? 209.169 152.618 175.267 1.00 64.37 414 VAL C O 1
ATOM 9978 N N . GLU C 1 394 ? 210.520 153.253 173.566 1.00 75.86 415 GLU C N 1
ATOM 9979 C CA . GLU C 1 394 ? 210.654 154.653 173.955 1.00 75.86 415 GLU C CA 1
ATOM 9980 C C . GLU C 1 394 ? 209.637 155.462 173.157 1.00 75.86 415 GLU C C 1
ATOM 9981 O O . GLU C 1 394 ? 209.731 155.547 171.925 1.00 75.86 415 GLU C O 1
ATOM 9987 N N . VAL C 1 395 ? 208.644 156.020 173.852 1.00 66.72 416 VAL C N 1
ATOM 9988 C CA . VAL C 1 395 ? 207.644 156.894 173.240 1.00 66.72 416 VAL C CA 1
ATOM 9989 C C . VAL C 1 395 ? 207.586 158.178 174.053 1.00 66.72 416 VAL C C 1
ATOM 9990 O O . VAL C 1 395 ? 207.282 158.139 175.251 1.00 66.72 416 VAL C O 1
ATOM 9994 N N . GLY C 1 396 ? 207.851 159.311 173.403 1.00 73.58 417 GLY C N 1
ATOM 9995 C CA . GLY C 1 396 ? 207.883 160.568 174.123 1.00 73.58 417 GLY C CA 1
ATOM 9996 C C . GLY C 1 396 ? 209.105 160.632 175.010 1.00 73.58 417 GLY C C 1
ATOM 9997 O O . GLY C 1 396 ? 210.214 160.908 174.546 1.00 73.58 417 GLY C O 1
ATOM 9998 N N . LYS C 1 397 ? 208.889 160.425 176.308 1.00 70.58 418 LYS C N 1
ATOM 9999 C CA . LYS C 1 397 ? 209.957 160.150 177.253 1.00 70.58 418 LYS C CA 1
ATOM 10000 C C . LYS C 1 397 ? 209.860 158.747 177.843 1.00 70.58 418 LYS C C 1
ATOM 10001 O O . LYS C 1 397 ? 210.878 158.214 178.299 1.00 70.58 418 LYS C O 1
ATOM 10007 N N . GLN C 1 398 ? 208.694 158.110 177.773 1.00 66.56 419 GLN C N 1
ATOM 10008 C CA . GLN C 1 398 ? 208.389 156.937 178.580 1.00 66.56 419 GLN C CA 1
ATOM 10009 C C . GLN C 1 398 ? 208.926 155.647 177.971 1.00 66.56 419 GLN C C 1
ATOM 10010 O O . GLN C 1 398 ? 208.773 155.398 176.767 1.00 66.56 419 GLN C O 1
ATOM 10016 N N . MET C 1 399 ? 209.585 154.854 178.818 1.00 69.69 420 MET C N 1
ATOM 10017 C CA . MET C 1 399 ? 209.675 153.410 178.644 1.00 69.69 420 MET C CA 1
ATOM 10018 C C . MET C 1 399 ? 208.293 152.784 178.783 1.00 69.69 420 MET C C 1
ATOM 10019 O O . MET C 1 399 ? 207.583 153.051 179.757 1.00 69.69 420 MET C O 1
ATOM 10024 N N . ILE C 1 400 ? 207.914 151.933 177.828 1.00 66.98 421 ILE C N 1
ATOM 10025 C CA . ILE C 1 400 ? 206.700 151.131 177.944 1.00 66.98 421 ILE C CA 1
ATOM 10026 C C . ILE C 1 400 ? 206.982 149.713 177.470 1.00 66.98 421 ILE C C 1
ATOM 10027 O O . ILE C 1 400 ? 207.879 149.475 176.655 1.00 66.98 421 ILE C O 1
ATOM 10032 N N . SER C 1 401 ? 206.208 148.763 177.993 1.00 58.61 422 SER C N 1
ATOM 10033 C CA . SER C 1 401 ? 206.208 147.388 177.509 1.00 58.61 422 SER C CA 1
ATOM 10034 C C . SER C 1 401 ? 204.982 147.143 176.644 1.00 58.61 422 SER C C 1
ATOM 10035 O O . SER C 1 401 ? 203.937 147.771 176.834 1.00 58.61 422 SER C O 1
ATOM 10038 N N . VAL C 1 402 ? 205.119 146.226 175.690 1.00 53.28 423 VAL C N 1
ATOM 10039 C CA . VAL C 1 402 ? 204.027 145.864 174.793 1.00 53.28 423 VAL C CA 1
ATOM 10040 C C . VAL C 1 402 ? 203.715 144.382 174.952 1.00 53.28 423 VAL C C 1
ATOM 10041 O O . VAL C 1 402 ? 204.392 143.671 175.704 1.00 53.28 423 VAL C O 1
ATOM 10045 N N . GLY C 1 403 ? 202.695 143.908 174.244 1.00 61.60 424 GLY C N 1
ATOM 10046 C CA . GLY C 1 403 ? 202.305 142.514 174.341 1.00 61.60 424 GLY C CA 1
ATOM 10047 C C . GLY C 1 403 ? 201.246 142.185 173.315 1.00 61.60 424 GLY C C 1
ATOM 10048 O O . GLY C 1 403 ? 200.803 143.047 172.550 1.00 61.60 424 GLY C O 1
ATOM 10049 N N . SER C 1 404 ? 200.861 140.909 173.309 1.00 76.13 425 SER C N 1
ATOM 10050 C CA . SER C 1 404 ? 199.860 140.280 172.428 1.00 76.13 425 SER C CA 1
ATOM 10051 C C . SER C 1 404 ? 200.306 140.452 170.971 1.00 76.13 425 SER C C 1
ATOM 10052 O O . SER C 1 404 ? 201.506 140.544 170.679 1.00 76.13 425 SER C O 1
ATOM 10055 N N . TYR C 1 405 ? 199.359 140.493 170.040 1.00 92.45 426 TYR C N 1
ATOM 10056 C CA . TYR C 1 405 ? 199.676 140.635 168.621 1.00 92.45 426 TYR C CA 1
ATOM 10057 C C . TYR C 1 405 ? 198.494 141.312 167.939 1.00 92.45 426 TYR C C 1
ATOM 10058 O O . TYR C 1 405 ? 197.609 141.865 168.602 1.00 92.45 426 TYR C O 1
ATOM 10067 N N . LEU C 1 406 ? 198.486 141.268 166.604 1.00 93.69 427 LEU C N 1
ATOM 10068 C CA . LEU C 1 406 ? 197.545 142.075 165.826 1.00 93.69 427 LEU C CA 1
ATOM 10069 C C . LEU C 1 406 ? 196.111 141.584 165.945 1.00 93.69 427 LEU C C 1
ATOM 10070 O O . LEU C 1 406 ? 195.182 142.372 165.763 1.00 93.69 427 LEU C O 1
ATOM 10075 N N . GLY C 1 407 ? 195.923 140.315 166.286 1.00 97.36 428 GLY C N 1
ATOM 10076 C CA . GLY C 1 407 ? 194.635 139.658 166.308 1.00 97.36 428 GLY C CA 1
ATOM 10077 C C . GLY C 1 407 ? 194.210 139.053 164.983 1.00 97.36 428 GLY C C 1
ATOM 10078 O O . GLY C 1 407 ? 194.369 137.844 164.793 1.00 97.36 428 GLY C O 1
ATOM 10079 N N . GLN C 1 408 ? 193.676 139.851 164.056 1.00 103.00 429 GLN C N 1
ATOM 10080 C CA . GLN C 1 408 ? 193.355 139.304 162.742 1.00 103.00 429 GLN C CA 1
ATOM 10081 C C . GLN C 1 408 ? 194.030 140.062 161.601 1.00 103.00 429 GLN C C 1
ATOM 10082 O O . GLN C 1 408 ? 194.742 139.466 160.787 1.00 103.00 429 GLN C O 1
ATOM 10088 N N . VAL C 1 409 ? 193.817 141.378 161.539 1.00 101.61 430 VAL C N 1
ATOM 10089 C CA . VAL C 1 409 ? 194.237 142.214 160.419 1.00 101.61 430 VAL C CA 1
ATOM 10090 C C . VAL C 1 409 ? 195.168 143.290 160.972 1.00 101.61 430 VAL C C 1
ATOM 10091 O O . VAL C 1 409 ? 194.995 143.755 162.103 1.00 101.61 430 VAL C O 1
ATOM 10095 N N . SER C 1 410 ? 196.194 143.668 160.177 1.00 103.99 431 SER C N 1
ATOM 10096 C CA . SER C 1 410 ? 197.160 144.660 160.618 1.00 103.99 431 SER C CA 1
ATOM 10097 C C . SER C 1 410 ? 196.916 146.014 159.957 1.00 103.99 431 SER C C 1
ATOM 10098 O O . SER C 1 410 ? 196.784 146.091 158.730 1.00 103.99 431 SER C O 1
ATOM 10101 N N . PRO C 1 411 ? 196.842 147.094 160.742 1.00 96.56 432 PRO C N 1
ATOM 10102 C CA . PRO C 1 411 ? 196.757 148.437 160.151 1.00 96.56 432 PRO C CA 1
ATOM 10103 C C . PRO C 1 411 ? 198.080 148.959 159.617 1.00 96.56 432 PRO C C 1
ATOM 10104 O O . PRO C 1 411 ? 198.090 150.010 158.963 1.00 96.56 432 PRO C O 1
ATOM 10108 N N . ASN C 1 412 ? 199.190 148.264 159.876 1.00 96.88 433 ASN C N 1
ATOM 10109 C CA . ASN C 1 412 ? 200.501 148.747 159.459 1.00 96.88 433 ASN C CA 1
ATOM 10110 C C . ASN C 1 412 ? 200.735 148.601 157.960 1.00 96.88 433 ASN C C 1
ATOM 10111 O O . ASN C 1 412 ? 201.552 149.336 157.395 1.00 96.88 433 ASN C O 1
ATOM 10116 N N . ASN C 1 413 ? 200.042 147.670 157.303 1.00 110.74 434 ASN C N 1
ATOM 10117 C CA . ASN C 1 413 ? 200.281 147.391 155.894 1.00 110.74 434 ASN C CA 1
ATOM 10118 C C . ASN C 1 413 ? 199.118 147.767 154.981 1.00 110.74 434 ASN C C 1
ATOM 10119 O O . ASN C 1 413 ? 199.269 147.709 153.755 1.00 110.74 434 ASN C O 1
ATOM 10124 N N . LEU C 1 414 ? 197.972 148.128 155.551 1.00 105.74 435 LEU C N 1
ATOM 10125 C CA . LEU C 1 414 ? 196.764 148.391 154.784 1.00 105.74 435 LEU C CA 1
ATOM 10126 C C . LEU C 1 414 ? 196.876 149.715 154.033 1.00 105.74 435 LEU C C 1
ATOM 10127 O O . LEU C 1 414 ? 197.606 150.625 154.436 1.00 105.74 435 LEU C O 1
ATOM 10132 N N . THR C 1 415 ? 196.150 149.810 152.921 1.00 96.47 436 THR C N 1
ATOM 10133 C CA . THR C 1 415 ? 196.099 151.040 152.147 1.00 96.47 436 THR C CA 1
ATOM 10134 C C . THR C 1 415 ? 195.328 152.121 152.903 1.00 96.47 436 THR C C 1
ATOM 10135 O O . THR C 1 415 ? 194.566 151.849 153.836 1.00 96.47 436 THR C O 1
ATOM 10139 N N . ILE C 1 416 ? 195.546 153.368 152.496 1.00 89.35 437 ILE C N 1
ATOM 10140 C CA . ILE C 1 416 ? 194.971 154.527 153.168 1.00 89.35 437 ILE C CA 1
ATOM 10141 C C . ILE C 1 416 ? 193.948 155.185 152.247 1.00 89.35 437 ILE C C 1
ATOM 10142 O O . ILE C 1 416 ? 194.165 155.304 151.034 1.00 89.35 437 ILE C O 1
ATOM 10147 N N . GLU C 1 417 ? 192.792 155.524 152.815 1.00 84.35 438 GLU C N 1
ATOM 10148 C CA . GLU C 1 417 ? 191.655 156.119 152.113 1.00 84.35 438 GLU C CA 1
ATOM 10149 C C . GLU C 1 417 ? 191.100 157.293 152.910 1.00 84.35 438 GLU C C 1
ATOM 10150 O O . GLU C 1 417 ? 189.920 157.312 153.273 1.00 84.35 438 GLU C O 1
ATOM 10156 N N . ILE C 1 418 ? 191.977 158.239 153.267 1.00 83.70 439 ILE C N 1
ATOM 10157 C CA . ILE C 1 418 ? 191.571 159.448 153.989 1.00 83.70 439 ILE C CA 1
ATOM 10158 C C . ILE C 1 418 ? 190.573 160.232 153.147 1.00 83.70 439 ILE C C 1
ATOM 10159 O O . ILE C 1 418 ? 190.854 160.601 152.000 1.00 83.70 439 ILE C O 1
ATOM 10164 N N . GLY C 1 419 ? 189.397 160.488 153.718 1.00 80.75 440 GLY C N 1
ATOM 10165 C CA . GLY C 1 419 ? 188.291 161.056 152.987 1.00 80.75 440 GLY C CA 1
ATOM 10166 C C . GLY C 1 419 ? 188.403 162.551 152.769 1.00 80.75 440 GLY C C 1
ATOM 10167 O O . GLY C 1 419 ? 189.493 163.132 152.820 1.00 80.75 440 GLY C O 1
ATOM 10168 N N . PRO C 1 420 ? 187.267 163.199 152.496 1.00 82.59 441 PRO C N 1
ATOM 10169 C CA . PRO C 1 420 ? 187.298 164.626 152.193 1.00 82.59 441 PRO C CA 1
ATOM 10170 C C . PRO C 1 420 ? 187.576 165.445 153.442 1.00 82.59 441 PRO C C 1
ATOM 10171 O O . PRO C 1 420 ? 187.178 165.062 154.555 1.00 82.59 441 PRO C O 1
ATOM 10175 N N . PRO C 1 421 ? 188.267 166.573 153.306 1.00 81.62 442 PRO C N 1
ATOM 10176 C CA . PRO C 1 421 ? 188.466 167.457 154.461 1.00 81.62 442 PRO C CA 1
ATOM 10177 C C . PRO C 1 421 ? 187.205 168.236 154.800 1.00 81.62 442 PRO C C 1
ATOM 10178 O O . PRO C 1 421 ? 187.003 169.348 154.299 1.00 81.62 442 PRO C O 1
ATOM 10182 N N . VAL C 1 422 ? 186.331 167.631 155.614 1.00 93.10 443 VAL C N 1
ATOM 10183 C CA . VAL C 1 422 ? 185.086 168.281 156.004 1.00 93.10 443 VAL C CA 1
ATOM 10184 C C . VAL C 1 422 ? 185.401 169.502 156.860 1.00 93.10 443 VAL C C 1
ATOM 10185 O O . VAL C 1 422 ? 186.389 169.528 157.610 1.00 93.10 443 VAL C O 1
ATOM 10189 N N . TYR C 1 423 ? 184.608 170.546 156.697 1.00 103.91 444 TYR C N 1
ATOM 10190 C CA . TYR C 1 423 ? 184.909 171.811 157.335 1.00 103.91 444 TYR C CA 1
ATOM 10191 C C . TYR C 1 423 ? 184.178 171.871 158.676 1.00 103.91 444 TYR C C 1
ATOM 10192 O O . TYR C 1 423 ? 183.726 170.848 159.201 1.00 103.91 444 TYR C O 1
ATOM 10201 N N . THR C 1 424 ? 184.099 173.074 159.252 1.00 118.40 445 THR C N 1
ATOM 10202 C CA . THR C 1 424 ? 183.569 173.333 160.587 1.00 118.40 445 THR C CA 1
ATOM 10203 C C . THR C 1 424 ? 182.125 172.878 160.770 1.00 118.40 445 THR C C 1
ATOM 10204 O O . THR C 1 424 ? 181.227 173.327 160.055 1.00 118.40 445 THR C O 1
ATOM 10208 N N . GLU C 1 425 ? 181.919 171.960 161.711 1.00 127.11 446 GLU C N 1
ATOM 10209 C CA . GLU C 1 425 ? 180.577 171.524 162.096 1.00 127.11 446 GLU C CA 1
ATOM 10210 C C . GLU C 1 425 ? 179.628 172.628 162.584 1.00 127.11 446 GLU C C 1
ATOM 10211 O O . GLU C 1 425 ? 178.431 172.537 162.262 1.00 127.11 446 GLU C O 1
ATOM 10217 N N . PRO C 1 426 ? 180.051 173.686 163.356 1.00 125.30 447 PRO C N 1
ATOM 10218 C CA . PRO C 1 426 ? 179.090 174.762 163.657 1.00 125.30 447 PRO C CA 1
ATOM 10219 C C . PRO C 1 426 ? 178.731 175.659 162.478 1.00 125.30 447 PRO C C 1
ATOM 10220 O O . PRO C 1 426 ? 179.082 175.381 161.327 1.00 125.30 447 PRO C O 1
ATOM 10224 N N . VAL C 1 427 ? 178.026 176.755 162.786 1.00 116.86 448 VAL C N 1
ATOM 10225 C CA . VAL C 1 427 ? 177.293 177.584 161.825 1.00 116.86 448 VAL C CA 1
ATOM 10226 C C . VAL C 1 427 ? 178.192 178.258 160.779 1.00 116.86 448 VAL C C 1
ATOM 10227 O O . VAL C 1 427 ? 177.695 178.697 159.732 1.00 116.86 448 VAL C O 1
ATOM 10231 N N . ASP C 1 428 ? 179.512 178.306 161.020 1.00 105.37 449 ASP C N 1
ATOM 10232 C CA . ASP C 1 428 ? 180.455 179.003 160.143 1.00 105.37 449 ASP C CA 1
ATOM 10233 C C . ASP C 1 428 ? 180.483 178.426 158.728 1.00 105.37 449 ASP C C 1
ATOM 10234 O O . ASP C 1 428 ? 180.692 179.176 157.764 1.00 105.37 449 ASP C O 1
ATOM 10239 N N . ILE C 1 429 ? 180.224 177.117 158.584 1.00 106.64 450 ILE C N 1
ATOM 10240 C CA . ILE C 1 429 ? 180.159 176.480 157.267 1.00 106.64 450 ILE C CA 1
ATOM 10241 C C . ILE C 1 429 ? 179.019 177.062 156.434 1.00 106.64 450 ILE C C 1
ATOM 10242 O O . ILE C 1 429 ? 179.156 177.208 155.213 1.00 106.64 450 ILE C O 1
ATOM 10247 N N . THR C 1 430 ? 177.917 177.472 157.084 1.00 103.68 451 THR C N 1
ATOM 10248 C CA . THR C 1 430 ? 176.831 178.147 156.380 1.00 103.68 451 THR C CA 1
ATOM 10249 C C . THR C 1 430 ? 177.286 179.486 155.823 1.00 103.68 451 THR C C 1
ATOM 10250 O O . THR C 1 430 ? 176.862 179.872 154.726 1.00 103.68 451 THR C O 1
ATOM 10254 N N . ASN C 1 431 ? 178.174 180.180 156.548 1.00 97.22 452 ASN C N 1
ATOM 10255 C CA . ASN C 1 431 ? 178.835 181.357 155.996 1.00 97.22 452 ASN C CA 1
ATOM 10256 C C . ASN C 1 431 ? 179.662 180.986 154.774 1.00 97.22 452 ASN C C 1
ATOM 10257 O O . ASN C 1 431 ? 179.654 181.708 153.767 1.00 97.22 452 ASN C O 1
ATOM 10262 N N . GLN C 1 432 ? 180.351 179.840 154.835 1.00 104.59 453 GLN C N 1
ATOM 10263 C CA . GLN C 1 432 ? 180.956 179.267 153.638 1.00 104.59 453 GLN C CA 1
ATOM 10264 C C . GLN C 1 432 ? 179.900 178.924 152.598 1.00 104.59 453 GLN C C 1
ATOM 10265 O O . GLN C 1 432 ? 180.075 179.240 151.417 1.00 104.59 453 GLN C O 1
ATOM 10271 N N . LEU C 1 433 ? 178.763 178.345 153.025 1.00 102.78 454 LEU C N 1
ATOM 10272 C CA . LEU C 1 433 ? 177.646 178.189 152.094 1.00 102.78 454 LEU C CA 1
ATOM 10273 C C . LEU C 1 433 ? 177.143 179.535 151.597 1.00 102.78 454 LEU C C 1
ATOM 10274 O O . LEU C 1 433 ? 176.763 179.644 150.421 1.00 102.78 454 LEU C O 1
ATOM 10279 N N . GLY C 1 434 ? 177.254 180.574 152.440 1.00 100.76 455 GLY C N 1
ATOM 10280 C CA . GLY C 1 434 ? 176.999 181.933 151.994 1.00 100.76 455 GLY C CA 1
ATOM 10281 C C . GLY C 1 434 ? 177.874 182.340 150.827 1.00 100.76 455 GLY C C 1
ATOM 10282 O O . GLY C 1 434 ? 177.364 182.761 149.782 1.00 100.76 455 GLY C O 1
ATOM 10283 N N . ASN C 1 435 ? 179.193 182.100 150.928 1.00 102.33 456 ASN C N 1
ATOM 10284 C CA . ASN C 1 435 ? 179.954 182.475 149.744 1.00 102.33 456 ASN C CA 1
ATOM 10285 C C . ASN C 1 435 ? 179.887 181.394 148.674 1.00 102.33 456 ASN C C 1
ATOM 10286 O O . ASN C 1 435 ? 180.130 181.705 147.502 1.00 102.33 456 ASN C O 1
ATOM 10291 N N . ILE C 1 436 ? 179.462 180.173 149.039 1.00 107.13 457 ILE C N 1
ATOM 10292 C CA . ILE C 1 436 ? 179.085 179.205 148.016 1.00 107.13 457 ILE C CA 1
ATOM 10293 C C . ILE C 1 436 ? 177.853 179.709 147.282 1.00 10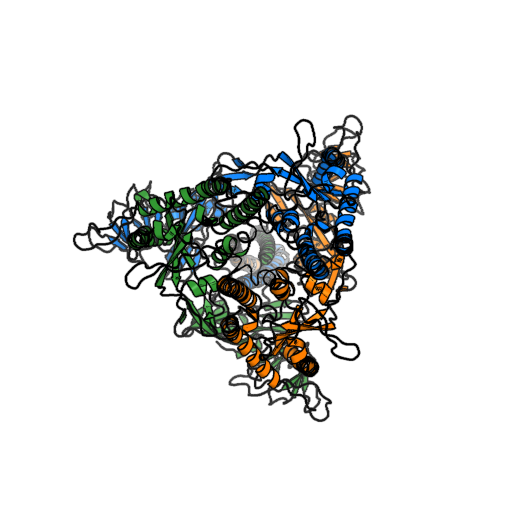7.13 457 ILE C C 1
ATOM 10294 O O . ILE C 1 436 ? 177.766 179.612 146.048 1.00 107.13 457 ILE C O 1
ATOM 10299 N N . ASN C 1 437 ? 176.938 180.360 148.019 1.00 112.24 458 ASN C N 1
ATOM 10300 C CA . ASN C 1 437 ? 175.843 181.067 147.371 1.00 112.24 458 ASN C CA 1
ATOM 10301 C C . ASN C 1 437 ? 176.369 182.218 146.529 1.00 112.24 458 ASN C C 1
ATOM 10302 O O . ASN C 1 437 ? 175.876 182.439 145.415 1.00 112.24 458 ASN C O 1
ATOM 10307 N N . GLU C 1 438 ? 177.413 182.908 147.013 1.00 108.68 459 GLU C N 1
ATOM 10308 C CA . GLU C 1 438 ? 178.076 183.899 146.176 1.00 108.68 459 GLU C CA 1
ATOM 10309 C C . GLU C 1 438 ? 178.791 183.220 145.020 1.00 108.68 459 GLU C C 1
ATOM 10310 O O . GLU C 1 438 ? 178.813 183.766 143.912 1.00 108.68 459 GLU C O 1
ATOM 10316 N N . THR C 1 439 ? 179.328 182.013 145.247 1.00 106.57 460 THR C N 1
ATOM 10317 C CA . THR C 1 439 ? 179.783 181.188 144.133 1.00 106.57 460 THR C CA 1
ATOM 10318 C C . THR C 1 439 ? 178.620 180.879 143.207 1.00 106.57 460 THR C C 1
ATOM 10319 O O . THR C 1 439 ? 178.721 181.078 141.989 1.00 106.57 460 THR C O 1
ATOM 10323 N N . LEU C 1 440 ? 177.465 180.518 143.792 1.00 106.86 461 LEU C N 1
ATOM 10324 C CA . LEU C 1 440 ? 176.240 180.378 143.013 1.00 106.86 461 LEU C CA 1
ATOM 10325 C C . LEU C 1 440 ? 175.888 181.672 142.306 1.00 106.86 461 LEU C C 1
ATOM 10326 O O . LEU C 1 440 ? 175.552 181.652 141.115 1.00 106.86 461 LEU C O 1
ATOM 10331 N N . SER C 1 441 ? 176.111 182.805 142.975 1.00 109.00 462 SER C N 1
ATOM 10332 C CA . SER C 1 441 ? 175.740 184.078 142.388 1.00 109.00 462 SER C CA 1
ATOM 10333 C C . SER C 1 441 ? 176.680 184.479 141.263 1.00 109.00 462 SER C C 1
ATOM 10334 O O . SER C 1 441 ? 176.212 184.743 140.157 1.00 109.00 462 SER C O 1
ATOM 10337 N N . LYS C 1 442 ? 177.984 184.047 141.335 1.00 103.80 463 LYS C N 1
ATOM 10338 C CA . LYS C 1 442 ? 178.861 184.152 140.132 1.00 103.80 463 LYS C CA 1
ATOM 10339 C C . LYS C 1 442 ? 178.533 183.098 139.086 1.00 103.80 463 LYS C C 1
ATOM 10340 O O . LYS C 1 442 ? 178.653 183.394 137.891 1.00 103.80 463 LYS C O 1
ATOM 10346 N N . THR C 1 443 ? 178.033 181.914 139.480 1.00 103.26 464 THR C N 1
ATOM 10347 C CA . THR C 1 443 ? 177.538 181.016 138.438 1.00 103.26 464 THR C CA 1
ATOM 10348 C C . THR C 1 443 ? 176.244 181.556 137.853 1.00 103.26 464 THR C C 1
ATOM 10349 O O . THR C 1 443 ? 175.992 181.386 136.654 1.00 103.26 464 THR C O 1
ATOM 10353 N N . LEU C 1 444 ? 175.446 182.261 138.673 1.00 101.23 465 LEU C N 1
ATOM 10354 C CA . LEU C 1 444 ? 174.349 183.057 138.131 1.00 101.23 465 LEU C CA 1
ATOM 10355 C C . LEU C 1 444 ? 174.881 184.125 137.190 1.00 101.23 465 LEU C C 1
ATOM 10356 O O . LEU C 1 444 ? 174.306 184.353 136.118 1.00 101.23 465 LEU C O 1
ATOM 10361 N N . ASP C 1 445 ? 176.016 184.740 137.551 1.00 106.43 466 ASP C N 1
ATOM 10362 C CA . ASP C 1 445 ? 176.707 185.626 136.622 1.00 106.43 466 ASP C CA 1
ATOM 10363 C C . ASP C 1 445 ? 177.183 184.855 135.401 1.00 106.43 466 ASP C C 1
ATOM 10364 O O . ASP C 1 445 ? 177.073 185.351 134.274 1.00 106.43 466 ASP C O 1
ATOM 10369 N N . LEU C 1 446 ? 177.660 183.616 135.605 1.00 100.00 467 LEU C N 1
ATOM 10370 C CA . LEU C 1 446 ? 177.946 182.738 134.474 1.00 100.00 467 LEU C CA 1
ATOM 10371 C C . LEU C 1 446 ? 176.671 182.426 133.705 1.00 100.00 467 LEU C C 1
ATOM 10372 O O . LEU C 1 446 ? 176.681 182.404 132.467 1.00 100.00 467 LEU C O 1
ATOM 10377 N N . ILE C 1 447 ? 175.555 182.232 134.428 1.00 100.24 468 ILE C N 1
ATOM 10378 C CA . ILE C 1 447 ? 174.245 182.146 133.785 1.00 100.24 468 ILE C CA 1
ATOM 10379 C C . ILE C 1 447 ? 173.942 183.445 133.055 1.00 100.24 468 ILE C C 1
ATOM 10380 O O . ILE C 1 447 ? 173.520 183.434 131.889 1.00 100.24 468 ILE C O 1
ATOM 10385 N N . LYS C 1 448 ? 174.251 184.581 133.690 1.00 100.83 469 LYS C N 1
ATOM 10386 C CA . LYS C 1 448 ? 174.152 185.854 132.997 1.00 100.83 469 LYS C CA 1
ATOM 10387 C C . LYS C 1 448 ? 175.174 185.977 131.877 1.00 100.83 469 LYS C C 1
ATOM 10388 O O . LYS C 1 448 ? 174.859 186.590 130.850 1.00 100.83 469 LYS C O 1
ATOM 10394 N N . GLN C 1 449 ? 176.352 185.350 132.013 1.00 98.38 470 GLN C N 1
ATOM 10395 C CA . GLN C 1 449 ? 177.242 185.259 130.862 1.00 98.38 470 GLN C CA 1
ATOM 10396 C C . GLN C 1 449 ? 176.645 184.356 129.797 1.00 98.38 470 GLN C C 1
ATOM 10397 O O . GLN C 1 449 ? 176.736 184.657 128.601 1.00 98.38 470 GLN C O 1
ATOM 10403 N N . SER C 1 450 ? 175.961 183.284 130.208 1.00 96.88 471 SER C N 1
ATOM 10404 C CA . SER C 1 450 ? 175.224 182.526 129.209 1.00 96.88 471 SER C CA 1
ATOM 10405 C C . SER C 1 450 ? 173.921 183.210 128.831 1.00 96.88 471 SER C C 1
ATOM 10406 O O . SER C 1 450 ? 173.274 182.776 127.878 1.00 96.88 471 SER C O 1
ATOM 10409 N N . ASN C 1 451 ? 173.518 184.268 129.544 1.00 98.99 472 ASN C N 1
ATOM 10410 C CA . ASN C 1 451 ? 172.497 185.142 128.987 1.00 98.99 472 ASN C CA 1
ATOM 10411 C C . ASN C 1 451 ? 173.075 186.008 127.879 1.00 98.99 472 ASN C C 1
ATOM 10412 O O . ASN C 1 451 ? 172.337 186.447 126.991 1.00 98.99 472 ASN C O 1
ATOM 10417 N N . SER C 1 452 ? 174.387 186.255 127.912 1.00 98.17 473 SER C N 1
ATOM 10418 C CA . SER C 1 452 ? 175.078 186.959 126.842 1.00 98.17 473 SER C CA 1
ATOM 10419 C C . SER C 1 452 ? 175.687 186.019 125.808 1.00 98.17 473 SER C C 1
ATOM 10420 O O . SER C 1 452 ? 175.919 186.447 124.672 1.00 98.17 473 SER C O 1
ATOM 10423 N N . ILE C 1 453 ? 175.969 184.765 126.174 1.00 98.14 474 ILE C N 1
ATOM 10424 C CA . ILE C 1 453 ? 176.350 183.772 125.171 1.00 98.14 474 ILE C CA 1
ATOM 10425 C C . ILE C 1 453 ? 175.161 183.452 124.274 1.00 98.14 474 ILE C C 1
ATOM 10426 O O . ILE C 1 453 ? 175.276 183.474 123.041 1.00 98.14 474 ILE C O 1
ATOM 10431 N N . LEU C 1 454 ? 173.981 183.223 124.876 1.00 93.40 475 LEU C N 1
ATOM 10432 C CA . LEU C 1 454 ? 172.742 183.031 124.117 1.00 93.40 475 LEU C CA 1
ATOM 10433 C C . LEU C 1 454 ? 172.337 184.255 123.304 1.00 93.40 475 LEU C C 1
ATOM 10434 O O . LEU C 1 454 ? 171.553 184.114 122.359 1.00 93.40 475 LEU C O 1
ATOM 10439 N N . ASP C 1 455 ? 172.834 185.445 123.648 1.00 100.58 476 ASP C N 1
ATOM 10440 C CA . ASP C 1 455 ? 172.694 186.579 122.741 1.00 100.58 476 ASP C CA 1
ATOM 10441 C C . ASP C 1 455 ? 173.535 186.382 121.485 1.00 100.58 476 ASP C C 1
ATOM 10442 O O . ASP C 1 455 ? 173.029 186.527 120.366 1.00 100.58 476 ASP C O 1
ATOM 10447 N N . MET C 1 456 ? 174.810 186.016 121.643 1.00 99.17 477 MET C N 1
ATOM 10448 C CA . MET C 1 456 ? 175.678 185.909 120.475 1.00 99.17 477 MET C CA 1
ATOM 10449 C C . MET C 1 456 ? 175.414 184.604 119.728 1.00 99.17 477 MET C C 1
ATOM 10450 O O . MET C 1 456 ? 175.740 184.485 118.539 1.00 99.17 477 MET C O 1
ATOM 10455 N N . ILE C 1 457 ? 174.794 183.636 120.410 1.00 98.06 478 ILE C N 1
ATOM 10456 C CA . ILE C 1 457 ? 174.169 182.491 119.754 1.00 98.06 478 ILE C CA 1
ATOM 10457 C C . ILE C 1 457 ? 173.107 182.946 118.758 1.00 98.06 478 ILE C C 1
ATOM 10458 O O . ILE C 1 457 ? 173.044 182.434 117.631 1.00 98.06 478 ILE C O 1
ATOM 10463 N N . THR C 1 458 ? 172.312 183.963 119.112 1.00 95.18 479 THR C N 1
ATOM 10464 C CA . THR C 1 458 ? 171.390 184.539 118.138 1.00 95.18 479 THR C CA 1
ATOM 10465 C C . THR C 1 458 ? 172.101 185.395 117.095 1.00 95.18 479 THR C C 1
ATOM 10466 O O . THR C 1 458 ? 171.462 185.815 116.125 1.00 95.18 479 THR C O 1
ATOM 10470 N N . GLY C 1 459 ? 173.399 185.654 117.267 1.00 92.28 480 GLY C N 1
ATOM 10471 C CA . GLY C 1 459 ? 174.230 186.201 116.214 1.00 92.28 480 GLY C CA 1
ATOM 10472 C C . GLY C 1 459 ? 174.835 185.124 115.333 1.00 92.28 480 GLY C C 1
ATOM 10473 O O . GLY C 1 459 ? 175.759 185.392 114.560 1.00 92.28 480 GLY C O 1
ATOM 10474 N N . GLY C 1 460 ? 174.326 183.894 115.447 1.00 95.94 481 GLY C N 1
ATOM 10475 C CA . GLY C 1 460 ? 174.709 182.820 114.547 1.00 95.94 481 GLY C CA 1
ATOM 10476 C C . GLY C 1 460 ? 174.038 182.872 113.189 1.00 95.94 481 GLY C C 1
ATOM 10477 O O . GLY C 1 460 ? 174.364 182.050 112.326 1.00 95.94 481 GLY C O 1
ATOM 10478 N N . LEU C 1 461 ? 173.107 183.802 112.989 1.00 98.83 482 LEU C N 1
ATOM 10479 C CA . LEU C 1 461 ? 172.427 183.977 111.712 1.00 98.83 482 LEU C CA 1
ATOM 10480 C C . LEU C 1 461 ? 173.376 184.512 110.644 1.00 98.83 482 LEU C C 1
ATOM 10481 O O . LEU C 1 461 ? 173.082 185.506 109.980 1.00 98.83 482 LEU C O 1
#

Sequence (1383 aa):
VDFERLASIGGIKGHSKLYKIKGHPTTKDIVIKLVPNLNNLTVCSEMSIDGYLNLINAVIIPISQSLELMRNNVKDGTPNENIFGAIVAGAALGIATAAQVTSVVALHKSNQNAAKINSLRDSITKTNQAVEQLSLGVQETVSVLMGLQDQINTNLVPKINILSCKQLSNTLNIMLLQYYSQILTVFGPNLRDPATVPVSIQALSQLFEGNLELLTSSLGISSTDFNDLLTGKLITGSIIWADTQGHYLILRVNIPDLIEVPGAVIQEFIKIGYNFGGSLWMPTIPNKIIIRGYHLSLIDSTNCIITDNSYVCDRDYSLPMNPILRECFEGNTSSCGREMVLNSYIPLYALSEGVIYANCLATSCKCATTNKPIVQSTSTVITMIDNSKCPVVEVGKQMISVGSYLGQVSPNNLTIEIGPPVYTEPVDITNQLGNINETLSKTLDLIKQSNSILDMITGGLVDFERLASIGGIKGHSKLYKIKGHPTTKDIVIKLVPNLNNLTVCSEMSIDGYLNLINAVIIPISQSLELMRNNVKDGTPNENIFGAIVAGAALGIATAAQVTSVVALHKSNQNAAKINSLRDSITKTNQAVEQLSLGVQETVSVLMGLQDQINTNLVPKINILSCKQLSNTLNIMLLQYYSQILTVFGPNLRDPATVPVSIQALSQLFEGNLELLTSSLGISSTDFNDLLTGKLITGSIIWADTQGHYLILRVNIPDLIEVPGAVIQEFIKIGYNFGGSLWMPTIPNKIIIRGYHLSLIDSTNCIITDNSYVCDRDYSLPMNPILRECFEGNTSSCGREMVLNSYIPLYALSEGVIYANCLATSCKCATTNKPIVQSTSTVITMIDNSKCPVVEVGKQMISVGSYLGQVSPNNLTIEIGPPVYTEPVDITNQLGNINETLSKTLDLIKQSNSILDMITGGLVDFERLASIGGIKGHSKLYKIKGHPTTKDIVIKLVPNLNNLTVCSEMSIDGYLNLINAVIIPISQSLELMRNNVKDGTPNENIFGAIVAGAALGIATAAQVTSVVALHKSNQNAAKINSLRDSITKTNQAVEQLSLGVQETVSVLMGLQDQINTNLVPKINILSCKQLSNTLNIMLLQYYSQILTVFGPNLRDPATVPVSIQALSQLFEGNLELLTSSLGISSTDFNDLLTGKLITGSIIWADTQGHYLILRVNIPDLIEVPGAVIQEFIKIGYNFGGSLWMPTIPNKIIIRGYHLSLIDSTNCIITDNSYVCDRDYSLPMNPILRECFEGNTSSCGREMVLNSYIPLYALSEGVIYANCLATSCKCATTNKPIVQSTSTVITMIDNSKCPVVEVGKQMISVGSYLGQVSPNNLTIEIGPPVYTEPVDITNQLGNINETLSKTLDLIKQSNSILDMITGGL

Radius of gyration: 35.95 Å; Cα contacts (8 Å, |Δi|>4): 2528; chains: 3; bounding box: 94×89×123 Å